Protein AF-0000000076583526 (afdb_homodimer)

InterPro domains:
  IPR004839 Aminotransferase, class I/classII, large domain [PF00155] (90-469)
  IPR015421 Pyridoxal phosphate-dependent transferase, major domain [G3DSA:3.40.640.10] (109-357)
  IPR015422 Pyridoxal phosphate-dependent transferase, small domain [G3DSA:3.90.1150.10] (19-481)
  IPR015424 Pyridoxal phosphate-dependent transferase [SSF53383] (17-476)
  IPR045088 Aminotransferase ALAT1/2-like [PTHR11751] (10-482)

Sequence (964 aa):
MSSGPINSKEGKVLHPDLLNENLKKTQYAVRGELFLKAEELRQAGREIIITNVGNPHQLGAKPLTFTRQVISLCAAPFLLDHPEAAKIFAPDAIARAKELHKAFNGGVGAYQDSRGNTHVRAEVAKFIEDRDGVGPADPNHIFLTDGASPAVRLCLNSILRNENDGILVPIPQYPLYSASIQLLGGTLVPYMLDEDKNWAMDMASLQAAVKQARADGKAVRGLVFINPGNPTGQCLSYDNLKELIKFAYDEKIVLMADEVYQENIYQDERPFVSARKVMKEMGEPYASGVELLSFHTVSKGTGGECGLRGGYVEMNNIHPKTVEELYKICSINLSPNGVGQVAMSCLVNPPKPGSPSFEQHKQEREAELASLRRRARMVTDGFNALEDVSCTFTEGAMYSFPQLKLPAKAIAAAKAAGKAPDVFYCLRLLEETGISTVPGSGFGQAEGTFHLRTTILPREEKMAEFVSKFRDFHEKFLKQYKMSSGPINSKEGKVLHPDLLNENLKKTQYAVRGELFLKAEELRQAGREIIITNVGNPHQLGAKPLTFTRQVISLCAAPFLLDHPEAAKIFAPDAIARAKELHKAFNGGVGAYQDSRGNTHVRAEVAKFIEDRDGVGPADPNHIFLTDGASPAVRLCLNSILRNENDGILVPIPQYPLYSASIQLLGGTLVPYMLDEDKNWAMDMASLQAAVKQARADGKAVRGLVFINPGNPTGQCLSYDNLKELIKFAYDEKIVLMADEVYQENIYQDERPFVSARKVMKEMGEPYASGVELLSFHTVSKGTGGECGLRGGYVEMNNIHPKTVEELYKICSINLSPNGVGQVAMSCLVNPPKPGSPSFEQHKQEREAELASLRRRARMVTDGFNALEDVSCTFTEGAMYSFPQLKLPAKAIAAAKAAGKAPDVFYCLRLLEETGISTVPGSGFGQAEGTFHLRTTILPREEKMAEFVSKFRDFHEKFLKQYK

Organism: Tetradesmus obliquus (NCBI:txid3088)

Structure (mmCIF, N/CA/C/O backbone):
data_AF-0000000076583526-model_v1
#
loop_
_entity.id
_entity.type
_entity.pdbx_description
1 polymer 'Aminotransferase class I/classII large domain-containing protein'
#
loop_
_atom_site.group_PDB
_atom_site.id
_atom_site.type_symbol
_atom_site.label_atom_id
_atom_site.label_alt_id
_atom_site.label_comp_id
_atom_site.label_asym_id
_atom_site.label_entity_id
_atom_site.label_seq_id
_atom_site.pdbx_PDB_ins_code
_atom_site.Cartn_x
_atom_site.Cartn_y
_atom_site.Cartn_z
_atom_site.occupancy
_atom_site.B_iso_or_equiv
_atom_site.auth_seq_id
_atom_site.auth_comp_id
_atom_site.auth_asym_id
_atom_site.auth_atom_id
_atom_site.pdbx_PDB_model_num
ATOM 1 N N . MET A 1 1 ? 44.656 -16.578 0.035 1 23 1 MET A N 1
ATOM 2 C CA . MET A 1 1 ? 43.625 -16.562 1.088 1 23 1 MET A CA 1
ATOM 3 C C . MET A 1 1 ? 42.25 -16.219 0.517 1 23 1 MET A C 1
ATOM 5 O O . MET A 1 1 ? 42.094 -15.203 -0.162 1 23 1 MET A O 1
ATOM 9 N N . SER A 1 2 ? 41.438 -17.203 0.122 1 27.06 2 SER A N 1
ATOM 10 C CA . SER A 1 2 ? 40.25 -17.234 -0.737 1 27.06 2 SER A CA 1
ATOM 11 C C . SER A 1 2 ? 39.219 -16.219 -0.28 1 27.06 2 SER A C 1
ATOM 13 O O . SER A 1 2 ? 38.938 -16.094 0.917 1 27.06 2 SER A O 1
ATOM 15 N N . SER A 1 3 ? 39.188 -14.977 -0.819 1 32.94 3 SER A N 1
ATOM 16 C CA . SER A 1 3 ? 38.219 -13.945 -0.518 1 32.94 3 SER A CA 1
ATOM 17 C C . SER A 1 3 ? 36.844 -14.555 -0.209 1 32.94 3 SER A C 1
ATOM 19 O O . SER A 1 3 ? 36.188 -15.125 -1.092 1 32.94 3 SER A O 1
ATOM 21 N N . GLY A 1 4 ? 36.625 -15.406 0.761 1 39.41 4 GLY A N 1
ATOM 22 C CA . GLY A 1 4 ? 35.375 -15.992 1.219 1 39.41 4 GLY A CA 1
ATOM 23 C C . GLY A 1 4 ? 34.156 -15.148 0.882 1 39.41 4 GLY A C 1
ATOM 24 O O . GLY A 1 4 ? 34.219 -13.914 0.89 1 39.41 4 GLY A O 1
ATOM 25 N N . PRO A 1 5 ? 33.188 -15.695 0.122 1 48.03 5 PRO A N 1
ATOM 26 C CA . PRO A 1 5 ? 32.188 -14.984 -0.68 1 48.03 5 PRO A CA 1
ATOM 27 C C . PRO A 1 5 ? 31.516 -13.836 0.082 1 48.03 5 PRO A C 1
ATOM 29 O O . PRO A 1 5 ? 31.141 -14 1.247 1 48.03 5 PRO A O 1
ATOM 32 N N . ILE A 1 6 ? 31.766 -12.508 -0.151 1 61.25 6 ILE A N 1
ATOM 33 C CA . ILE A 1 6 ? 31.406 -11.117 0.088 1 61.25 6 ILE A CA 1
ATOM 34 C C . ILE A 1 6 ? 29.891 -11.008 0.267 1 61.25 6 ILE A C 1
ATOM 36 O O . ILE A 1 6 ? 29.375 -9.922 0.538 1 61.25 6 ILE A O 1
ATOM 40 N N . ASN A 1 7 ? 29.219 -12.172 0.34 1 82.31 7 ASN A N 1
ATOM 41 C CA . ASN A 1 7 ? 27.766 -12.055 0.228 1 82.31 7 ASN A CA 1
ATOM 42 C C . ASN A 1 7 ? 27.094 -12.156 1.591 1 82.31 7 ASN A C 1
ATOM 44 O O . ASN A 1 7 ? 25.875 -12.039 1.691 1 82.31 7 ASN A O 1
ATOM 48 N N . SER A 1 8 ? 27.938 -12.508 2.666 1 92.38 8 SER A N 1
ATOM 49 C CA . SER A 1 8 ? 27.328 -12.688 3.98 1 92.38 8 SER A CA 1
ATOM 50 C C . SER A 1 8 ? 28.281 -12.258 5.094 1 92.38 8 SER A C 1
ATOM 52 O O . SER A 1 8 ? 29.484 -12.148 4.879 1 92.38 8 SER A O 1
ATOM 54 N N . LYS A 1 9 ? 27.781 -11.906 6.199 1 93.88 9 LYS A N 1
ATOM 55 C CA . LYS A 1 9 ? 28.469 -11.609 7.449 1 93.88 9 LYS A CA 1
ATOM 56 C C . LYS A 1 9 ? 27.844 -12.367 8.617 1 93.88 9 LYS A C 1
ATOM 58 O O . LYS A 1 9 ? 26.625 -12.352 8.789 1 93.88 9 LYS A O 1
ATOM 63 N N . GLU A 1 10 ? 28.656 -13.125 9.422 1 93.62 10 GLU A N 1
ATOM 64 C CA . GLU A 1 10 ? 28.203 -13.977 10.516 1 93.62 10 GLU A CA 1
ATOM 65 C C . GLU A 1 10 ? 27.219 -15.031 10.016 1 93.62 10 GLU A C 1
ATOM 67 O O . GLU A 1 10 ? 26.234 -15.336 10.688 1 93.62 10 GLU A O 1
ATOM 72 N N . GLY A 1 11 ? 27.422 -15.461 8.734 1 93 11 GLY A N 1
ATOM 73 C CA . GLY A 1 11 ? 26.625 -16.516 8.141 1 93 11 GLY A CA 1
ATOM 74 C C . GLY A 1 11 ? 25.297 -16.016 7.605 1 93 11 GLY A C 1
ATOM 75 O O . GLY A 1 11 ? 24.453 -16.797 7.152 1 93 11 GLY A O 1
ATOM 76 N N . LYS A 1 12 ? 25.094 -14.703 7.602 1 96.31 12 LYS A N 1
ATOM 77 C CA . LYS A 1 12 ? 23.797 -14.156 7.191 1 96.31 12 LYS A CA 1
ATOM 78 C C . LYS A 1 12 ? 23.953 -13.203 6.008 1 96.31 12 LYS A C 1
ATOM 80 O O . LYS A 1 12 ? 24.766 -12.281 6.051 1 96.31 12 LYS A O 1
ATOM 85 N N . VAL A 1 13 ? 23.172 -13.492 4.984 1 97.62 13 VAL A N 1
ATOM 86 C CA . VAL A 1 13 ? 23.109 -12.617 3.824 1 97.62 13 VAL A CA 1
ATOM 87 C C . VAL A 1 13 ? 22.422 -11.305 4.203 1 97.62 13 VAL A C 1
ATOM 89 O O . VAL A 1 13 ? 22.875 -10.227 3.82 1 97.62 13 VAL A O 1
ATOM 92 N N . LEU A 1 14 ? 21.375 -11.367 5.062 1 98.31 14 LEU A N 1
ATOM 93 C CA . LEU A 1 14 ? 20.625 -10.203 5.531 1 98.31 14 LEU A CA 1
ATOM 94 C C . LEU A 1 14 ? 21.172 -9.703 6.859 1 98.31 14 LEU A C 1
ATOM 96 O O . LEU A 1 14 ? 20.406 -9.328 7.754 1 98.31 14 LEU A O 1
ATOM 100 N N . HIS A 1 15 ? 22.453 -9.773 6.961 1 98 15 HIS A N 1
ATOM 101 C CA . HIS A 1 15 ? 23.078 -9.102 8.094 1 98 15 HIS A CA 1
ATOM 102 C C . HIS A 1 15 ? 22.844 -7.594 8.039 1 98 15 HIS A C 1
ATOM 104 O O . HIS A 1 15 ? 22.891 -6.992 6.961 1 98 15 HIS A O 1
ATOM 110 N N . PRO A 1 16 ? 22.562 -6.961 9.188 1 97.19 16 PRO A N 1
ATOM 111 C CA . PRO A 1 16 ? 22.25 -5.531 9.188 1 97.19 16 PRO A CA 1
ATOM 112 C C . PRO A 1 16 ? 23.312 -4.695 8.477 1 97.19 16 PRO A C 1
ATOM 114 O O . PRO A 1 16 ? 22.984 -3.672 7.867 1 97.19 16 PRO A O 1
ATOM 117 N N . ASP A 1 17 ? 24.578 -5.125 8.469 1 97.19 17 ASP A N 1
ATOM 118 C CA . ASP A 1 17 ? 25.672 -4.391 7.848 1 97.19 17 ASP A CA 1
ATOM 119 C C . ASP A 1 17 ? 25.641 -4.539 6.328 1 97.19 17 ASP A C 1
ATOM 121 O O . ASP A 1 17 ? 26.328 -3.805 5.613 1 97.19 17 ASP A O 1
ATOM 125 N N . LEU A 1 18 ? 24.844 -5.52 5.84 1 97.56 18 LEU A N 1
ATOM 126 C CA . LEU A 1 18 ? 24.875 -5.84 4.418 1 97.56 18 LEU A CA 1
ATOM 127 C C . LEU A 1 18 ? 23.562 -5.453 3.744 1 97.56 18 LEU A C 1
ATOM 129 O O . LEU A 1 18 ? 23.328 -5.812 2.59 1 97.56 18 LEU A O 1
ATOM 133 N N . LEU A 1 19 ? 22.688 -4.684 4.43 1 98.25 19 LEU A N 1
ATOM 134 C CA . LEU A 1 19 ? 21.422 -4.242 3.859 1 98.25 19 LEU A CA 1
ATOM 135 C C . LEU A 1 19 ? 21.641 -3.076 2.898 1 98.25 19 LEU A C 1
ATOM 137 O O . LEU A 1 19 ? 22.734 -2.516 2.83 1 98.25 19 LEU A O 1
ATOM 141 N N . ASN A 1 20 ? 20.578 -2.803 2.074 1 98.06 20 ASN A N 1
ATOM 142 C CA . ASN A 1 20 ? 20.531 -1.585 1.272 1 98.06 20 ASN A CA 1
ATOM 143 C C . ASN A 1 20 ? 20.953 -0.365 2.084 1 98.06 20 ASN A C 1
ATOM 145 O O . ASN A 1 20 ? 20.359 -0.06 3.115 1 98.06 20 ASN A O 1
ATOM 149 N N . GLU A 1 21 ? 21.984 0.351 1.636 1 97.56 21 GLU A N 1
ATOM 150 C CA . GLU A 1 21 ? 22.562 1.459 2.383 1 97.56 21 GLU A CA 1
ATOM 151 C C . GLU A 1 21 ? 21.547 2.568 2.619 1 97.56 21 GLU A C 1
ATOM 153 O O . GLU A 1 21 ? 21.562 3.225 3.662 1 97.56 21 GLU A O 1
ATOM 158 N N . ASN A 1 22 ? 20.75 2.852 1.597 1 97.88 22 ASN A N 1
ATOM 159 C CA . ASN A 1 22 ? 19.719 3.873 1.765 1 97.88 22 ASN A CA 1
ATOM 160 C C . ASN A 1 22 ? 18.734 3.496 2.863 1 97.88 22 ASN A C 1
ATOM 162 O O . ASN A 1 22 ? 18.281 4.355 3.627 1 97.88 22 ASN A O 1
ATOM 166 N N . LEU A 1 23 ? 18.391 2.215 2.924 1 97.56 23 LEU A N 1
ATOM 167 C CA . LEU A 1 23 ? 17.5 1.71 3.965 1 97.56 23 LEU A CA 1
ATOM 168 C C . LEU A 1 23 ? 18.125 1.89 5.344 1 97.56 23 LEU A C 1
ATOM 170 O O . LEU A 1 23 ? 17.453 2.338 6.277 1 97.56 23 LEU A O 1
ATOM 174 N N . LYS A 1 24 ? 19.375 1.611 5.48 1 96.25 24 LYS A N 1
ATOM 175 C CA . LYS A 1 24 ? 20.078 1.747 6.746 1 96.25 24 LYS A CA 1
ATOM 176 C C . LYS A 1 24 ? 20.125 3.203 7.199 1 96.25 24 LYS A C 1
ATOM 178 O O . LYS A 1 24 ? 19.953 3.496 8.383 1 96.25 24 LYS A O 1
ATOM 183 N N . LYS A 1 25 ? 20.266 4.094 6.262 1 96 25 LYS A N 1
ATOM 184 C CA . LYS A 1 25 ? 20.453 5.512 6.559 1 96 25 LYS A CA 1
ATOM 185 C C . LYS A 1 25 ? 19.109 6.191 6.852 1 96 25 LYS A C 1
ATOM 187 O O . LYS A 1 25 ? 19.078 7.281 7.434 1 96 25 LYS A O 1
ATOM 192 N N . THR A 1 26 ? 18.062 5.586 6.465 1 95.19 26 THR A N 1
ATOM 193 C CA . THR A 1 26 ? 16.734 6.176 6.621 1 95.19 26 THR A CA 1
ATOM 194 C C . THR A 1 26 ? 16.375 6.32 8.102 1 95.19 26 THR A C 1
ATOM 196 O O . THR A 1 26 ? 16.641 5.418 8.898 1 95.19 26 THR A O 1
ATOM 199 N N . GLN A 1 27 ? 15.828 7.477 8.422 1 88.38 27 GLN A N 1
ATOM 200 C CA . GLN A 1 27 ? 15.336 7.75 9.766 1 88.38 27 GLN A CA 1
ATOM 201 C C . GLN A 1 27 ? 13.867 8.172 9.734 1 88.38 27 GLN A C 1
ATOM 203 O O . GLN A 1 27 ? 13.406 8.773 8.766 1 88.38 27 GLN A O 1
ATOM 208 N N . TYR A 1 28 ? 13.227 7.781 10.852 1 85.5 28 TYR A N 1
ATOM 209 C CA . TYR A 1 28 ? 11.828 8.172 10.992 1 85.5 28 TYR A CA 1
ATOM 210 C C . TYR A 1 28 ? 11.492 8.484 12.445 1 85.5 28 TYR A C 1
ATOM 212 O O . TYR A 1 28 ? 11.094 7.598 13.203 1 85.5 28 TYR A O 1
ATOM 220 N N . ALA A 1 29 ? 11.398 9.633 12.773 1 76.56 29 ALA A N 1
ATOM 221 C CA . ALA A 1 29 ? 11.383 10.125 14.148 1 76.56 29 ALA A CA 1
ATOM 222 C C . ALA A 1 29 ? 10.039 9.844 14.82 1 76.56 29 ALA A C 1
ATOM 224 O O . ALA A 1 29 ? 9.969 9.711 16.047 1 76.56 29 ALA A O 1
ATOM 225 N N . VAL A 1 30 ? 9.023 9.719 14.102 1 75.19 30 VAL A N 1
ATOM 226 C CA . VAL A 1 30 ? 7.688 9.586 14.672 1 75.19 30 VAL A CA 1
ATOM 227 C C . VAL A 1 30 ? 7.559 8.242 15.383 1 75.19 30 VAL A C 1
ATOM 229 O O . VAL A 1 30 ? 6.789 8.109 16.344 1 75.19 30 VAL A O 1
ATOM 232 N N . ARG A 1 31 ? 8.297 7.297 14.984 1 71.88 31 ARG A N 1
ATOM 233 C CA . ARG A 1 31 ? 8.312 5.996 15.641 1 71.88 31 ARG A CA 1
ATOM 234 C C . ARG A 1 31 ? 9.734 5.598 16.031 1 71.88 31 ARG A C 1
ATOM 236 O O . ARG A 1 31 ? 10.164 4.469 15.773 1 71.88 31 ARG A O 1
ATOM 243 N N . GLY A 1 32 ? 10.398 6.477 16.703 1 76.19 32 GLY A N 1
ATOM 244 C CA . GLY A 1 32 ? 11.766 6.309 17.172 1 76.19 32 GLY A CA 1
ATOM 245 C C . GLY A 1 32 ? 11.852 5.898 18.641 1 76.19 32 GLY A C 1
ATOM 246 O O . GLY A 1 32 ? 11.016 5.129 19.109 1 76.19 32 GLY A O 1
ATOM 247 N N . GLU A 1 33 ? 12.883 6.34 19.203 1 81.38 33 GLU A N 1
ATOM 248 C CA . GLU A 1 33 ? 13.227 5.957 20.578 1 81.38 33 GLU A CA 1
ATOM 249 C C . GLU A 1 33 ? 12.094 6.281 21.547 1 81.38 33 GLU A C 1
ATOM 251 O O . GLU A 1 33 ? 11.789 5.492 22.438 1 81.38 33 GLU A O 1
ATOM 256 N N . LEU A 1 34 ? 11.461 7.453 21.359 1 87.44 34 LEU A N 1
ATOM 257 C CA . LEU A 1 34 ? 10.375 7.867 22.25 1 87.44 34 LEU A CA 1
ATOM 258 C C . LEU A 1 34 ? 9.164 6.949 22.094 1 87.44 34 LEU A C 1
ATOM 260 O O . LEU A 1 34 ? 8.516 6.609 23.094 1 87.44 34 LEU A O 1
ATOM 264 N N . PHE A 1 35 ? 8.859 6.637 20.859 1 80.69 35 PHE A N 1
ATOM 265 C CA . PHE A 1 35 ? 7.73 5.75 20.594 1 80.69 35 PHE A CA 1
ATOM 266 C C . PHE A 1 35 ? 7.953 4.383 21.219 1 80.69 35 PHE A C 1
ATOM 268 O O . PHE A 1 35 ? 7.055 3.838 21.875 1 80.69 35 PHE A O 1
ATOM 275 N N . LEU A 1 36 ? 9.102 3.867 21.141 1 82 36 LEU A N 1
ATOM 276 C CA . LEU A 1 36 ? 9.438 2.559 21.688 1 82 36 LEU A CA 1
ATOM 277 C C . LEU A 1 36 ? 9.375 2.578 23.203 1 82 36 LEU A C 1
ATOM 279 O O . LEU A 1 36 ? 8.891 1.629 23.828 1 82 36 LEU A O 1
ATOM 283 N N . LYS A 1 37 ? 9.867 3.656 23.75 1 88.62 37 LYS A N 1
ATOM 284 C CA . LYS A 1 37 ? 9.797 3.805 25.203 1 88.62 37 LYS A CA 1
ATOM 285 C C . LYS A 1 37 ? 8.352 3.877 25.672 1 88.62 37 LYS A C 1
ATOM 287 O O . LYS A 1 37 ? 8 3.285 26.703 1 88.62 37 LYS A O 1
ATOM 292 N N . ALA A 1 38 ? 7.57 4.625 24.953 1 89.56 38 ALA A N 1
ATOM 293 C CA . ALA A 1 38 ? 6.152 4.719 25.297 1 89.56 38 ALA A CA 1
ATOM 294 C C . ALA A 1 38 ? 5.488 3.344 25.25 1 89.56 38 ALA A C 1
ATOM 296 O O . ALA A 1 38 ? 4.691 3.01 26.141 1 89.56 38 ALA A O 1
ATOM 297 N N . GLU A 1 39 ? 5.812 2.584 24.234 1 81.75 39 GLU A N 1
ATOM 298 C CA . GLU A 1 39 ? 5.262 1.236 24.094 1 81.75 39 GLU A CA 1
ATOM 299 C C . GLU A 1 39 ? 5.703 0.349 25.266 1 81.75 39 GLU A C 1
ATOM 301 O O . GLU A 1 39 ? 4.918 -0.449 25.766 1 81.75 39 GLU A O 1
ATOM 306 N N . GLU A 1 40 ? 6.949 0.474 25.656 1 85.31 40 GLU A N 1
ATOM 307 C CA . GLU A 1 40 ? 7.48 -0.258 26.797 1 85.31 40 GLU A CA 1
ATOM 308 C C . GLU A 1 40 ? 6.711 0.083 28.062 1 85.31 40 GLU A C 1
ATOM 310 O O . GLU A 1 40 ? 6.332 -0.81 28.828 1 85.31 40 GLU A O 1
ATOM 315 N N . LEU A 1 41 ? 6.5 1.334 28.281 1 91.38 41 LEU A N 1
ATOM 316 C CA . LEU A 1 41 ? 5.789 1.797 29.469 1 91.38 41 LEU A CA 1
ATOM 317 C C . LEU A 1 41 ? 4.34 1.331 29.438 1 91.38 41 LEU A C 1
ATOM 319 O O . LEU A 1 41 ? 3.797 0.927 30.469 1 91.38 41 LEU A O 1
ATOM 323 N N . ARG A 1 42 ? 3.787 1.403 28.25 1 87.44 42 ARG A N 1
ATOM 324 C CA . ARG A 1 42 ? 2.412 0.938 28.094 1 87.44 42 ARG A CA 1
ATOM 325 C C . ARG A 1 42 ? 2.299 -0.548 28.422 1 87.44 42 ARG A C 1
ATOM 327 O O . ARG A 1 42 ? 1.366 -0.968 29.109 1 87.44 42 ARG A O 1
ATOM 334 N N . GLN A 1 43 ? 3.178 -1.356 28 1 83.25 43 GLN A N 1
ATOM 335 C CA . GLN A 1 43 ? 3.201 -2.795 28.25 1 83.25 43 GLN A CA 1
ATOM 336 C C . GLN A 1 43 ? 3.389 -3.094 29.734 1 83.25 43 GLN A C 1
ATOM 338 O O . GLN A 1 43 ? 2.91 -4.113 30.234 1 83.25 43 GLN A O 1
ATOM 343 N N . ALA A 1 44 ? 4.039 -2.189 30.375 1 89.69 44 ALA A N 1
ATOM 344 C CA . ALA A 1 44 ? 4.266 -2.332 31.797 1 89.69 44 ALA A CA 1
ATOM 345 C C . ALA A 1 44 ? 3.049 -1.874 32.594 1 89.69 44 ALA A C 1
ATOM 347 O O . ALA A 1 44 ? 3.064 -1.886 33.844 1 89.69 44 ALA A O 1
ATOM 348 N N . GLY A 1 45 ? 2.062 -1.421 31.891 1 89.19 45 GLY A N 1
ATOM 349 C CA . GLY A 1 45 ? 0.798 -1.115 32.531 1 89.19 45 GLY A CA 1
ATOM 350 C C . GLY A 1 45 ? 0.617 0.363 32.844 1 89.19 45 GLY A C 1
ATOM 351 O O . GLY A 1 45 ? -0.356 0.761 33.469 1 89.19 45 GLY A O 1
ATOM 352 N N . ARG A 1 46 ? 1.522 1.219 32.344 1 91.88 46 ARG A N 1
ATOM 353 C CA . ARG A 1 46 ? 1.41 2.658 32.562 1 91.88 46 ARG A CA 1
ATOM 354 C C . ARG A 1 46 ? 0.457 3.291 31.562 1 91.88 46 ARG A C 1
ATOM 356 O O . ARG A 1 46 ? 0.442 2.91 30.391 1 91.88 46 ARG A O 1
ATOM 363 N N . GLU A 1 47 ? -0.261 4.242 32.062 1 89.62 47 GLU A N 1
ATOM 364 C CA . GLU A 1 47 ? -1.116 5 31.156 1 89.62 47 GLU A CA 1
ATOM 365 C C . GLU A 1 47 ? -0.301 5.984 30.312 1 89.62 47 GLU A C 1
ATOM 367 O O . GLU A 1 47 ? 0.522 6.73 30.859 1 89.62 47 GLU A O 1
ATOM 372 N N . ILE A 1 48 ? -0.494 5.879 29.094 1 91.06 48 ILE A N 1
ATOM 373 C CA . ILE A 1 48 ? 0.228 6.77 28.188 1 91.06 48 ILE A CA 1
ATOM 374 C C . ILE A 1 48 ? -0.759 7.688 27.469 1 91.06 48 ILE A C 1
ATOM 376 O O . ILE A 1 48 ? -1.78 7.227 26.953 1 91.06 48 ILE A O 1
ATOM 380 N N . ILE A 1 49 ? -0.556 8.977 27.516 1 90.06 49 ILE A N 1
ATOM 381 C CA . ILE A 1 49 ? -1.253 9.938 26.672 1 90.06 49 ILE A CA 1
ATOM 382 C C . ILE A 1 49 ? -0.499 10.094 25.344 1 90.06 49 ILE A C 1
ATOM 384 O O . ILE A 1 49 ? 0.5 10.812 25.281 1 90.06 49 ILE A O 1
ATOM 388 N N . ILE A 1 50 ? -1.065 9.477 24.359 1 86.75 50 ILE A N 1
ATOM 389 C CA . ILE A 1 50 ? -0.388 9.391 23.078 1 86.75 50 ILE A CA 1
ATOM 390 C C . ILE A 1 50 ? -0.681 10.641 22.25 1 86.75 50 ILE A C 1
ATOM 392 O O . ILE A 1 50 ? -1.807 10.836 21.797 1 86.75 50 ILE A O 1
ATOM 396 N N . THR A 1 51 ? 0.311 11.43 22.016 1 90.69 51 THR A N 1
ATOM 397 C CA . THR A 1 51 ? 0.15 12.633 21.203 1 90.69 51 THR A CA 1
ATOM 398 C C . THR A 1 51 ? 1.204 12.688 20.094 1 90.69 51 THR A C 1
ATOM 400 O O . THR A 1 51 ? 1.438 13.742 19.5 1 90.69 51 THR A O 1
ATOM 403 N N . ASN A 1 52 ? 1.839 11.555 19.875 1 88.81 52 ASN A N 1
ATOM 404 C CA . ASN A 1 52 ? 2.957 11.555 18.938 1 88.81 52 ASN A CA 1
ATOM 405 C C . ASN A 1 52 ? 2.498 11.242 17.516 1 88.81 52 ASN A C 1
ATOM 407 O O . ASN A 1 52 ? 3.232 11.477 16.547 1 88.81 52 ASN A O 1
ATOM 411 N N . VAL A 1 53 ? 1.32 10.656 17.328 1 86.62 53 VAL A N 1
ATOM 412 C CA . VAL A 1 53 ? 0.853 10.266 16 1 86.62 53 VAL A CA 1
ATOM 413 C C . VAL A 1 53 ? -0.564 10.781 15.781 1 86.62 53 VAL A C 1
ATOM 415 O O . VAL A 1 53 ? -1.374 10.82 16.703 1 86.62 53 VAL A O 1
ATOM 418 N N . GLY A 1 54 ? -0.82 11.219 14.586 1 92 54 GLY A N 1
ATOM 419 C CA . GLY A 1 54 ? -2.162 11.633 14.211 1 92 54 GLY A CA 1
ATOM 420 C C . GLY A 1 54 ? -3.107 10.469 13.992 1 92 54 GLY A C 1
ATOM 421 O O . GLY A 1 54 ? -3.393 10.094 12.852 1 92 54 GLY A O 1
ATOM 422 N N . ASN A 1 55 ? -3.654 9.922 15.047 1 94.12 55 ASN A N 1
ATOM 423 C CA . ASN A 1 55 ? -4.555 8.773 15.023 1 94.12 55 ASN A CA 1
ATOM 424 C C . ASN A 1 55 ? -5.879 9.086 15.719 1 94.12 55 ASN A C 1
ATOM 426 O O . ASN A 1 55 ? -6.156 8.578 16.797 1 94.12 55 ASN A O 1
ATOM 430 N N . PRO A 1 56 ? -6.766 9.805 15.062 1 96.12 56 PRO A N 1
ATOM 431 C CA . PRO A 1 56 ? -7.969 10.359 15.688 1 96.12 56 PRO A CA 1
ATOM 432 C C . PRO A 1 56 ? -8.859 9.289 16.312 1 96.12 56 PRO A C 1
ATOM 434 O O . PRO A 1 56 ? -9.312 9.445 17.453 1 96.12 56 PRO A O 1
ATOM 437 N N . HIS A 1 57 ? -9.047 8.203 15.602 1 96.38 57 HIS A N 1
ATOM 438 C CA . HIS A 1 57 ? -9.977 7.191 16.094 1 96.38 57 HIS A CA 1
ATOM 439 C C . HIS A 1 57 ? -9.43 6.488 17.328 1 96.38 57 HIS A C 1
ATOM 441 O O . HIS A 1 57 ? -10.188 6.125 18.234 1 96.38 57 HIS A O 1
ATOM 447 N N . GLN A 1 58 ? -8.18 6.293 17.391 1 93.38 58 GLN A N 1
ATOM 448 C CA . GLN A 1 58 ? -7.562 5.695 18.562 1 93.38 58 GLN A CA 1
ATOM 449 C C . GLN A 1 58 ? -7.773 6.57 19.797 1 93.38 58 GLN A C 1
ATOM 451 O O . GLN A 1 58 ? -7.863 6.066 20.922 1 93.38 58 GLN A O 1
ATOM 456 N N . LEU A 1 59 ? -7.91 7.883 19.562 1 93.25 59 LEU A N 1
ATOM 457 C CA . LEU A 1 59 ? -8.023 8.828 20.672 1 93.25 59 LEU A CA 1
ATOM 458 C C . LEU A 1 59 ? -9.477 9.234 20.906 1 93.25 59 LEU A C 1
ATOM 460 O O . LEU A 1 59 ? -9.75 10.25 21.547 1 93.25 59 LEU A O 1
ATOM 464 N N . GLY A 1 60 ? -10.344 8.523 20.312 1 93.12 60 GLY A N 1
ATOM 465 C CA . GLY A 1 60 ? -11.734 8.641 20.719 1 93.12 60 GLY A CA 1
ATOM 466 C C . GLY A 1 60 ? -12.602 9.336 19.703 1 93.12 60 GLY A C 1
ATOM 467 O O . GLY A 1 60 ? -13.82 9.414 19.859 1 93.12 60 GLY A O 1
ATOM 468 N N . ALA A 1 61 ? -12.008 9.922 18.625 1 95.25 61 ALA A N 1
ATOM 469 C CA . ALA A 1 61 ? -12.852 10.477 17.578 1 95.25 61 ALA A CA 1
ATOM 470 C C . ALA A 1 61 ? -13.758 9.406 16.984 1 95.25 61 ALA A C 1
ATOM 472 O O . ALA A 1 61 ? -13.336 8.266 16.766 1 95.25 61 ALA A O 1
ATOM 473 N N . LYS A 1 62 ? -15.023 9.742 16.766 1 95.12 62 LYS A N 1
ATOM 474 C CA . LYS A 1 62 ? -15.977 8.789 16.203 1 95.12 62 LYS A CA 1
ATOM 475 C C . LYS A 1 62 ? -16.016 8.883 14.68 1 95.12 62 LYS A C 1
ATOM 477 O O . LYS A 1 62 ? -15.969 9.977 14.117 1 95.12 62 LYS A O 1
ATOM 482 N N . PRO A 1 63 ? -16.062 7.73 14.031 1 96.81 63 PRO A N 1
ATOM 483 C CA . PRO A 1 63 ? -16.219 7.781 12.578 1 96.81 63 PRO A CA 1
ATOM 484 C C . PRO A 1 63 ? -17.578 8.352 12.156 1 96.81 63 PRO A C 1
ATOM 486 O O . PRO A 1 63 ? -18.547 8.289 12.914 1 96.81 63 PRO A O 1
ATOM 489 N N . LEU A 1 64 ? -17.625 8.898 10.945 1 98.12 64 LEU A N 1
ATOM 490 C CA . LEU A 1 64 ? -18.875 9.398 10.391 1 98.12 64 LEU A CA 1
ATOM 491 C C . LEU A 1 64 ? -19.828 8.242 10.078 1 98.12 64 LEU A C 1
ATOM 493 O O . LEU A 1 64 ? -19.438 7.27 9.43 1 98.12 64 LEU A O 1
ATOM 497 N N . THR A 1 65 ? -21.031 8.367 10.5 1 98.12 65 THR A N 1
ATOM 498 C CA . THR A 1 65 ? -22.016 7.297 10.43 1 98.12 65 THR A CA 1
ATOM 499 C C . THR A 1 65 ? -22.266 6.883 8.984 1 98.12 65 THR A C 1
ATOM 501 O O . THR A 1 65 ? -22.219 5.695 8.656 1 98.12 65 THR A O 1
ATOM 504 N N . PHE A 1 66 ? -22.547 7.859 8.102 1 98.56 66 PHE A N 1
ATOM 505 C CA . PHE A 1 66 ? -22.859 7.586 6.707 1 98.56 66 PHE A CA 1
ATOM 506 C C . PHE A 1 66 ? -21.734 6.793 6.043 1 98.56 66 PHE A C 1
ATOM 508 O O . PHE A 1 66 ? -22 5.793 5.367 1 98.56 66 PHE A O 1
ATOM 515 N N . THR A 1 67 ? -20.484 7.207 6.242 1 98.75 67 THR A N 1
ATOM 516 C CA . THR A 1 67 ? -19.312 6.566 5.641 1 98.75 67 THR A CA 1
ATOM 517 C C . THR A 1 67 ? -19.219 5.109 6.07 1 98.75 67 THR A C 1
ATOM 519 O O . THR A 1 67 ? -19.016 4.223 5.238 1 98.75 67 THR A O 1
ATOM 522 N N . ARG A 1 68 ? -19.391 4.867 7.359 1 98.56 68 ARG A N 1
ATOM 523 C CA . ARG A 1 68 ? -19.25 3.514 7.883 1 98.56 68 ARG A CA 1
ATOM 524 C C . ARG A 1 68 ? -20.422 2.635 7.453 1 98.56 68 ARG A C 1
ATOM 526 O O . ARG A 1 68 ? -20.266 1.433 7.234 1 98.56 68 ARG A O 1
ATOM 533 N N . GLN A 1 69 ? -21.625 3.225 7.312 1 98.5 69 GLN A N 1
ATOM 534 C CA . GLN A 1 69 ? -22.734 2.473 6.742 1 98.5 69 GLN A CA 1
ATOM 535 C C . GLN A 1 69 ? -22.422 2.012 5.324 1 98.5 69 GLN A C 1
ATOM 537 O O . GLN A 1 69 ? -22.609 0.842 4.988 1 98.5 69 GLN A O 1
ATOM 542 N N . VAL A 1 70 ? -21.953 2.898 4.5 1 98.81 70 VAL A N 1
ATOM 543 C CA . VAL A 1 70 ? -21.672 2.59 3.102 1 98.81 70 VAL A CA 1
ATOM 544 C C . VAL A 1 70 ? -20.578 1.525 3.016 1 98.81 70 VAL A C 1
ATOM 546 O O . VAL A 1 70 ? -20.703 0.562 2.256 1 98.81 70 VAL A O 1
ATOM 549 N N . ILE A 1 71 ? -19.516 1.64 3.797 1 98.81 71 ILE A N 1
ATOM 550 C CA . ILE A 1 71 ? -18.422 0.679 3.777 1 98.81 71 ILE A CA 1
ATOM 551 C C . ILE A 1 71 ? -18.938 -0.695 4.207 1 98.81 71 ILE A C 1
ATOM 553 O O . ILE A 1 71 ? -18.609 -1.709 3.586 1 98.81 71 ILE A O 1
ATOM 557 N N . SER A 1 72 ? -19.688 -0.688 5.281 1 98.56 72 SER A N 1
ATOM 558 C CA . SER A 1 72 ? -20.234 -1.943 5.785 1 98.56 72 SER A CA 1
ATOM 559 C C . SER A 1 72 ? -21.078 -2.645 4.727 1 98.56 72 SER A C 1
ATOM 561 O O . SER A 1 72 ? -20.953 -3.854 4.52 1 98.56 72 SER A O 1
ATOM 563 N N . LEU A 1 73 ? -21.906 -1.875 4.051 1 98.56 73 LEU A N 1
ATOM 564 C CA . LEU A 1 73 ? -22.797 -2.412 3.02 1 98.56 73 LEU A CA 1
ATOM 565 C C . LEU A 1 73 ? -21.984 -2.904 1.821 1 98.56 73 LEU A C 1
ATOM 567 O O . LEU A 1 73 ? -22.297 -3.949 1.245 1 98.56 73 LEU A O 1
ATOM 571 N N . CYS A 1 74 ? -20.938 -2.217 1.445 1 98.62 74 CYS A N 1
ATOM 572 C CA . CYS A 1 74 ? -20.094 -2.633 0.339 1 98.62 74 CYS A CA 1
ATOM 573 C C . CYS A 1 74 ? -19.297 -3.881 0.702 1 98.62 74 CYS A C 1
ATOM 575 O O . CYS A 1 74 ? -19.016 -4.715 -0.159 1 98.62 74 CYS A O 1
ATOM 577 N N . ALA A 1 75 ? -18.938 -4.012 2 1 97.62 75 ALA A N 1
ATOM 578 C CA . ALA A 1 75 ? -18.156 -5.16 2.473 1 97.62 75 ALA A CA 1
ATOM 579 C C . ALA A 1 75 ? -18.984 -6.441 2.398 1 97.62 75 ALA A C 1
ATOM 581 O O . ALA A 1 75 ? -18.438 -7.527 2.178 1 97.62 75 ALA A O 1
ATOM 582 N N . ALA A 1 76 ? -20.266 -6.359 2.611 1 96.31 76 ALA A N 1
ATOM 583 C CA . ALA A 1 76 ? -21.156 -7.52 2.609 1 96.31 76 ALA A CA 1
ATOM 584 C C . ALA A 1 76 ? -22.328 -7.312 1.655 1 96.31 76 ALA A C 1
ATOM 586 O O . ALA A 1 76 ? -23.422 -6.969 2.082 1 96.31 76 ALA A O 1
ATOM 587 N N . PRO A 1 77 ? -22.078 -7.668 0.423 1 91.75 77 PRO A N 1
ATOM 588 C CA . PRO A 1 77 ? -23.078 -7.328 -0.588 1 91.75 77 PRO A CA 1
ATOM 589 C C . PRO A 1 77 ? -24.422 -8.039 -0.36 1 91.75 77 PRO A C 1
ATOM 591 O O . PRO A 1 77 ? -25.453 -7.602 -0.871 1 91.75 77 PRO A O 1
ATOM 594 N N . PHE A 1 78 ? -24.438 -9.109 0.404 1 92.62 78 PHE A N 1
ATOM 595 C CA . PHE A 1 78 ? -25.703 -9.789 0.687 1 92.62 78 PHE A CA 1
ATOM 596 C C . PHE A 1 78 ? -26.609 -8.898 1.518 1 92.62 78 PHE A C 1
ATOM 598 O O . PHE A 1 78 ? -27.812 -9.164 1.632 1 92.62 78 PHE A O 1
ATOM 605 N N . LEU A 1 79 ? -26.094 -7.793 2.096 1 95.06 79 LEU A N 1
ATOM 606 C CA . LEU A 1 79 ? -26.891 -6.855 2.881 1 95.06 79 LEU A CA 1
ATOM 607 C C . LEU A 1 79 ? -27.703 -5.938 1.974 1 95.06 79 LEU A C 1
ATOM 609 O O . LEU A 1 79 ? -28.719 -5.375 2.4 1 95.06 79 LEU A O 1
ATOM 613 N N . LEU A 1 80 ? -27.234 -5.73 0.753 1 96.06 80 LEU A N 1
ATOM 614 C CA . LEU A 1 80 ? -27.781 -4.703 -0.131 1 96.06 80 LEU A CA 1
ATOM 615 C C . LEU A 1 80 ? -29.266 -4.957 -0.415 1 96.06 80 LEU A C 1
ATOM 617 O O . LEU A 1 80 ? -30.031 -4.012 -0.583 1 96.06 80 LEU A O 1
ATOM 621 N N . ASP A 1 81 ? -29.594 -6.266 -0.453 1 94.31 81 ASP A N 1
ATOM 622 C CA . ASP A 1 81 ? -30.984 -6.613 -0.744 1 94.31 81 ASP A CA 1
ATOM 623 C C . ASP A 1 81 ? -31.625 -7.336 0.436 1 94.31 81 ASP A C 1
ATOM 625 O O . ASP A 1 81 ? -32.688 -7.934 0.295 1 94.31 81 ASP A O 1
ATOM 629 N N . HIS A 1 82 ? -30.953 -7.414 1.513 1 94.44 82 HIS A N 1
ATOM 630 C CA . HIS A 1 82 ? -31.5 -8.086 2.688 1 94.44 82 HIS A CA 1
ATOM 631 C C . HIS A 1 82 ? -32.719 -7.348 3.229 1 94.44 82 HIS A C 1
ATOM 633 O O . HIS A 1 82 ? -32.688 -6.129 3.406 1 94.44 82 HIS A O 1
ATOM 639 N N . PRO A 1 83 ? -33.75 -7.984 3.566 1 94.25 83 PRO A N 1
ATOM 640 C CA . PRO A 1 83 ? -35 -7.336 3.99 1 94.25 83 PRO A CA 1
ATOM 641 C C . PRO A 1 83 ? -34.844 -6.562 5.301 1 94.25 83 PRO A C 1
ATOM 643 O O . PRO A 1 83 ? -35.562 -5.594 5.535 1 94.25 83 PRO A O 1
ATOM 646 N N . GLU A 1 84 ? -33.906 -6.973 6.141 1 94 84 GLU A N 1
ATOM 647 C CA . GLU A 1 84 ? -33.719 -6.336 7.441 1 94 84 GLU A CA 1
ATOM 648 C C . GLU A 1 84 ? -32.75 -5.16 7.344 1 94 84 GLU A C 1
ATOM 650 O O . GLU A 1 84 ? -32.562 -4.422 8.32 1 94 84 GLU A O 1
ATOM 655 N N . ALA A 1 85 ? -32.125 -4.934 6.191 1 94.12 85 ALA A N 1
ATOM 656 C CA . ALA A 1 85 ? -31.094 -3.92 6.059 1 94.12 85 ALA A CA 1
ATOM 657 C C . ALA A 1 85 ? -31.656 -2.521 6.309 1 94.12 85 ALA A C 1
ATOM 659 O O . ALA A 1 85 ? -30.984 -1.675 6.902 1 94.12 85 ALA A O 1
ATOM 660 N N . ALA A 1 86 ? -32.875 -2.299 5.91 1 94.31 86 ALA A N 1
ATOM 661 C CA . ALA A 1 86 ? -33.5 -0.975 5.992 1 94.31 86 ALA A CA 1
ATOM 662 C C . ALA A 1 86 ? -33.75 -0.585 7.441 1 94.31 86 ALA A C 1
ATOM 664 O O . ALA A 1 86 ? -34 0.586 7.742 1 94.31 86 ALA A O 1
ATOM 665 N N . LYS A 1 87 ? -33.75 -1.53 8.359 1 94.12 87 LYS A N 1
ATOM 666 C CA . LYS A 1 87 ? -33.969 -1.255 9.781 1 94.12 87 LYS A CA 1
ATOM 667 C C . LYS A 1 87 ? -32.656 -0.761 10.422 1 94.12 87 LYS A C 1
ATOM 669 O O . LYS A 1 87 ? -32.688 -0.202 11.523 1 94.12 87 LYS A O 1
ATOM 674 N N . ILE A 1 88 ? -31.594 -0.965 9.773 1 95.19 88 ILE A N 1
ATOM 675 C CA . ILE A 1 88 ? -30.297 -0.695 10.375 1 95.19 88 ILE A CA 1
ATOM 676 C C . ILE A 1 88 ? -29.594 0.438 9.625 1 95.19 88 ILE A C 1
ATOM 678 O O . ILE A 1 88 ? -28.938 1.287 10.234 1 95.19 88 ILE A O 1
ATOM 682 N N . PHE A 1 89 ? -29.766 0.524 8.289 1 97 89 PHE A N 1
ATOM 683 C CA . PHE A 1 89 ? -29 1.436 7.438 1 97 89 PHE A CA 1
ATOM 684 C C . PHE A 1 89 ? -29.922 2.492 6.828 1 97 89 PHE A C 1
ATOM 686 O O . PHE A 1 89 ? -31.078 2.211 6.508 1 97 89 PHE A O 1
ATOM 693 N N . ALA A 1 90 ? -29.359 3.725 6.66 1 97.75 90 ALA A N 1
ATOM 694 C CA . ALA A 1 90 ? -30.094 4.793 5.984 1 97.75 90 ALA A CA 1
ATOM 695 C C . ALA A 1 90 ? -30.328 4.449 4.516 1 97.75 90 ALA A C 1
ATOM 697 O O . ALA A 1 90 ? -29.469 3.869 3.859 1 97.75 90 ALA A O 1
ATOM 698 N N . PRO A 1 91 ? -31.516 4.797 3.941 1 97.69 91 PRO A N 1
ATOM 699 C CA . PRO A 1 91 ? -31.844 4.445 2.559 1 97.69 91 PRO A CA 1
ATOM 700 C C . PRO A 1 91 ? -30.828 4.988 1.557 1 97.69 91 PRO A C 1
ATOM 702 O O . PRO A 1 91 ? -30.547 4.344 0.545 1 97.69 91 PRO A O 1
ATOM 705 N N . ASP A 1 92 ? -30.344 6.195 1.792 1 98.56 92 ASP A N 1
ATOM 706 C CA . ASP A 1 92 ? -29.391 6.758 0.853 1 98.56 92 ASP A CA 1
ATOM 707 C C . ASP A 1 92 ? -28.031 6.07 0.976 1 98.56 92 ASP A C 1
ATOM 709 O O . ASP A 1 92 ? -27.25 6.035 0.018 1 98.56 92 ASP A O 1
ATOM 713 N N . ALA A 1 93 ? -27.656 5.551 2.164 1 98.44 93 ALA A N 1
ATOM 714 C CA . ALA A 1 93 ? -26.453 4.73 2.297 1 98.44 93 ALA A CA 1
ATOM 715 C C . ALA A 1 93 ? -26.578 3.438 1.492 1 98.44 93 ALA A C 1
ATOM 717 O O . ALA A 1 93 ? -25.625 3.006 0.846 1 98.44 93 ALA A O 1
ATOM 718 N N . ILE A 1 94 ? -27.734 2.781 1.564 1 98.38 94 ILE A N 1
ATOM 719 C CA . ILE A 1 94 ? -28 1.574 0.789 1 98.38 94 ILE A CA 1
ATOM 720 C C . ILE A 1 94 ? -27.891 1.884 -0.702 1 98.38 94 ILE A C 1
ATOM 722 O O . ILE A 1 94 ? -27.266 1.135 -1.452 1 98.38 94 ILE A O 1
ATOM 726 N N . ALA A 1 95 ? -28.531 2.973 -1.128 1 98.25 95 ALA A N 1
ATOM 727 C CA . ALA A 1 95 ? -28.484 3.371 -2.533 1 98.25 95 ALA A CA 1
ATOM 728 C C . ALA A 1 95 ? -27.047 3.609 -2.988 1 98.25 95 ALA A C 1
ATOM 730 O O . ALA A 1 95 ? -26.656 3.188 -4.082 1 98.25 95 ALA A O 1
ATOM 731 N N . ARG A 1 96 ? -26.281 4.324 -2.162 1 98.56 96 ARG A N 1
ATOM 732 C CA . ARG A 1 96 ? -24.875 4.59 -2.467 1 98.56 96 ARG A CA 1
ATOM 733 C C . ARG A 1 96 ? -24.094 3.287 -2.586 1 98.56 96 ARG A C 1
ATOM 735 O O . ARG A 1 96 ? -23.266 3.135 -3.492 1 98.56 96 ARG A O 1
ATOM 742 N N . ALA A 1 97 ? -24.281 2.408 -1.638 1 98.62 97 ALA A N 1
ATOM 743 C CA . ALA A 1 97 ? -23.578 1.129 -1.646 1 98.62 97 ALA A CA 1
ATOM 744 C C . ALA A 1 97 ? -23.922 0.324 -2.896 1 98.62 97 ALA A C 1
ATOM 746 O O . ALA A 1 97 ? -23.047 -0.34 -3.469 1 98.62 97 ALA A O 1
ATOM 747 N N . LYS A 1 98 ? -25.203 0.316 -3.312 1 98.19 98 LYS A N 1
ATOM 748 C CA . LYS A 1 98 ? -25.594 -0.367 -4.539 1 98.19 98 LYS A CA 1
ATOM 749 C C . LYS A 1 98 ? -24.906 0.227 -5.758 1 98.19 98 LYS A C 1
ATOM 751 O O . LYS A 1 98 ? -24.453 -0.507 -6.641 1 98.19 98 LYS A O 1
ATOM 756 N N . GLU A 1 99 ? -24.844 1.52 -5.793 1 98.25 99 GLU A N 1
ATOM 757 C CA . GLU A 1 99 ? -24.141 2.215 -6.871 1 98.25 99 GLU A CA 1
ATOM 758 C C . GLU A 1 99 ? -22.672 1.812 -6.918 1 98.25 99 GLU A C 1
ATOM 760 O O . GLU A 1 99 ? -22.141 1.493 -7.984 1 98.25 99 GLU A O 1
ATOM 765 N N . LEU A 1 100 ? -22.031 1.812 -5.793 1 98.56 100 LEU A N 1
ATOM 766 C CA . LEU A 1 100 ? -20.609 1.475 -5.711 1 98.56 100 LEU A CA 1
ATOM 767 C C . LEU A 1 100 ? -20.391 -0.002 -6.02 1 98.56 100 LEU A C 1
ATOM 769 O O . LEU A 1 100 ? -19.391 -0.365 -6.648 1 98.56 100 LEU A O 1
ATOM 773 N N . HIS A 1 101 ? -21.266 -0.834 -5.508 1 97.44 101 HIS A N 1
ATOM 774 C CA . HIS A 1 101 ? -21.141 -2.258 -5.797 1 97.44 101 HIS A CA 1
ATOM 775 C C . HIS A 1 101 ? -21.172 -2.518 -7.301 1 97.44 101 HIS A C 1
ATOM 777 O O . HIS A 1 101 ? -20.422 -3.361 -7.801 1 97.44 101 HIS A O 1
ATOM 783 N N . LYS A 1 102 ? -22.031 -1.83 -8.008 1 96.06 102 LYS A N 1
ATOM 784 C CA . LYS A 1 102 ? -22.094 -1.935 -9.461 1 96.06 102 LYS A CA 1
ATOM 785 C C . LYS A 1 102 ? -20.797 -1.408 -10.102 1 96.06 102 LYS A C 1
ATOM 787 O O . LYS A 1 102 ? -20.281 -2.002 -11.047 1 96.06 102 LYS A O 1
ATOM 792 N N . ALA A 1 103 ? -20.297 -0.338 -9.562 1 97.12 103 ALA A N 1
ATOM 793 C CA . ALA A 1 103 ? -19.094 0.3 -10.102 1 97.12 103 ALA A CA 1
ATOM 794 C C . ALA A 1 103 ? -17.859 -0.554 -9.844 1 97.12 103 ALA A C 1
ATOM 796 O O . ALA A 1 103 ? -16.922 -0.563 -10.648 1 97.12 103 ALA A O 1
ATOM 797 N N . PHE A 1 104 ? -17.828 -1.191 -8.695 1 96.88 104 PHE A N 1
ATOM 798 C CA . PHE A 1 104 ? -16.75 -2.1 -8.352 1 96.88 104 PHE A CA 1
ATOM 799 C C . PHE A 1 104 ? -17 -3.492 -8.914 1 96.88 104 PHE A C 1
ATOM 801 O O . PHE A 1 104 ? -17.281 -4.43 -8.164 1 96.88 104 PHE A O 1
ATOM 808 N N . ASN A 1 105 ? -16.969 -3.738 -10.156 1 90.44 105 ASN A N 1
ATOM 809 C CA . ASN A 1 105 ? -17.219 -5.031 -10.789 1 90.44 105 ASN A CA 1
ATOM 810 C C . ASN A 1 105 ? -16.531 -6.164 -10.039 1 90.44 105 ASN A C 1
ATOM 812 O O . ASN A 1 105 ? -15.32 -6.352 -10.156 1 90.44 105 ASN A O 1
ATOM 816 N N . GLY A 1 106 ? -17.312 -6.969 -9.289 1 94.06 106 GLY A N 1
ATOM 817 C CA . GLY A 1 106 ? -16.797 -8.031 -8.445 1 94.06 106 GLY A CA 1
ATOM 818 C C . GLY A 1 106 ? -16.703 -7.629 -6.98 1 94.06 106 GLY A C 1
ATOM 819 O O . GLY A 1 106 ? -16.219 -8.398 -6.148 1 94.06 106 GLY A O 1
ATOM 820 N N . GLY A 1 107 ? -17.203 -6.383 -6.672 1 96.69 107 GLY A N 1
ATOM 821 C CA . GLY A 1 107 ? -17.203 -5.902 -5.301 1 96.69 107 GLY A CA 1
ATOM 822 C C . GLY A 1 107 ? -15.836 -5.434 -4.832 1 96.69 107 GLY A C 1
ATOM 823 O O . GLY A 1 107 ? -14.867 -5.449 -5.602 1 96.69 107 GLY A O 1
ATOM 824 N N . VAL A 1 108 ? -15.766 -5.023 -3.5 1 97.75 108 VAL A N 1
ATOM 825 C CA . VAL A 1 108 ? -14.562 -4.43 -2.93 1 97.75 108 VAL A CA 1
ATOM 826 C C . VAL A 1 108 ? -13.469 -5.492 -2.82 1 97.75 108 VAL A C 1
ATOM 828 O O . VAL A 1 108 ? -12.289 -5.164 -2.631 1 97.75 108 VAL A O 1
ATOM 831 N N . GLY A 1 109 ? -13.82 -6.766 -2.939 1 97.94 109 GLY A N 1
ATOM 832 C CA . GLY A 1 109 ? -12.852 -7.848 -2.854 1 97.94 109 GLY A CA 1
ATOM 833 C C . GLY A 1 109 ? -12.141 -8.117 -4.168 1 97.94 109 GLY A C 1
ATOM 834 O O . GLY A 1 109 ? -11.242 -8.961 -4.23 1 97.94 109 GLY A O 1
ATOM 835 N N . ALA A 1 110 ? -12.453 -7.449 -5.266 1 97.19 110 ALA A N 1
ATOM 836 C CA . ALA A 1 110 ? -11.836 -7.625 -6.578 1 97.19 110 ALA A CA 1
ATOM 837 C C . ALA A 1 110 ? -10.773 -6.562 -6.832 1 97.19 110 ALA A C 1
ATOM 839 O O . ALA A 1 110 ? -10.859 -5.449 -6.312 1 97.19 110 ALA A O 1
ATOM 840 N N . TYR A 1 111 ? -9.773 -6.906 -7.629 1 95.12 111 TYR A N 1
ATOM 841 C CA . TYR A 1 111 ? -8.883 -5.871 -8.141 1 95.12 111 TYR A CA 1
ATOM 842 C C . TYR A 1 111 ? -9.656 -4.82 -8.922 1 95.12 111 TYR A C 1
ATOM 844 O O . TYR A 1 111 ? -10.586 -5.148 -9.656 1 95.12 111 TYR A O 1
ATOM 852 N N . GLN A 1 112 ? -9.234 -3.605 -8.781 1 94.12 112 GLN A N 1
ATOM 853 C CA . GLN A 1 112 ? -9.703 -2.498 -9.602 1 94.12 112 GLN A CA 1
ATOM 854 C C . GLN A 1 112 ? -8.625 -2.039 -10.578 1 94.12 112 GLN A C 1
ATOM 856 O O . GLN A 1 112 ? -7.555 -2.643 -10.656 1 94.12 112 GLN A O 1
ATOM 861 N N . ASP A 1 113 ? -8.977 -1.008 -11.32 1 92.56 113 ASP A N 1
ATOM 862 C CA . ASP A 1 113 ? -7.973 -0.386 -12.188 1 92.56 113 ASP A CA 1
ATOM 863 C C . ASP A 1 113 ? -6.758 0.065 -11.375 1 92.56 113 ASP A C 1
ATOM 865 O O . ASP A 1 113 ? -6.883 0.432 -10.211 1 92.56 113 ASP A O 1
ATOM 869 N N . SER A 1 114 ? -5.621 0.054 -12.039 1 94.56 114 SER A N 1
ATOM 870 C CA . SER A 1 114 ? -4.379 0.392 -11.344 1 94.56 114 SER A CA 1
ATOM 871 C C . SER A 1 114 ? -4.371 1.853 -10.906 1 94.56 114 SER A C 1
ATOM 873 O O . SER A 1 114 ? -3.631 2.227 -10 1 94.56 114 SER A O 1
ATOM 875 N N . ARG A 1 115 ? -5.188 2.725 -11.523 1 95.75 115 ARG A N 1
ATOM 876 C CA . ARG A 1 115 ? -5.395 4.09 -11.055 1 95.75 115 ARG A CA 1
ATOM 877 C C . ARG A 1 115 ? -6.434 4.133 -9.938 1 95.75 115 ARG A C 1
ATOM 879 O O . ARG A 1 115 ? -6.578 5.148 -9.258 1 95.75 115 ARG A O 1
ATOM 886 N N . GLY A 1 116 ? -7.07 3.043 -9.766 1 97.38 116 GLY A N 1
ATOM 887 C CA . GLY A 1 116 ? -8.258 3.016 -8.93 1 97.38 116 GLY A CA 1
ATOM 888 C C . GLY A 1 116 ? -9.547 3.014 -9.727 1 97.38 116 GLY A C 1
ATOM 889 O O . GLY A 1 116 ? -9.531 3.191 -10.945 1 97.38 116 GLY A O 1
ATOM 890 N N . ASN A 1 117 ? -10.648 2.809 -9.062 1 97.75 117 ASN A N 1
ATOM 891 C CA . ASN A 1 117 ? -11.961 2.678 -9.672 1 97.75 117 ASN A CA 1
ATOM 892 C C . ASN A 1 117 ? -12.336 3.924 -10.469 1 97.75 117 ASN A C 1
ATOM 894 O O . ASN A 1 117 ? -12.211 5.043 -9.969 1 97.75 117 ASN A O 1
ATOM 898 N N . THR A 1 118 ? -12.797 3.721 -11.641 1 95.81 118 THR A N 1
ATOM 899 C CA . THR A 1 118 ? -13.094 4.805 -12.57 1 95.81 118 THR A CA 1
ATOM 900 C C . THR A 1 118 ? -14.203 5.699 -12.023 1 95.81 118 THR A C 1
ATOM 902 O O . THR A 1 118 ? -14.141 6.922 -12.148 1 95.81 118 THR A O 1
ATOM 905 N N . HIS A 1 119 ? -15.227 5.082 -11.453 1 98.06 119 HIS A N 1
ATOM 906 C CA . HIS A 1 119 ? -16.344 5.828 -10.883 1 98.06 119 HIS A CA 1
ATOM 907 C C . HIS A 1 119 ? -15.875 6.746 -9.758 1 98.06 119 HIS A C 1
ATOM 909 O O . HIS A 1 119 ? -16.25 7.918 -9.703 1 98.06 119 HIS A O 1
ATOM 915 N N . VAL A 1 120 ? -15.07 6.234 -8.898 1 98.81 120 VAL A N 1
ATOM 916 C CA . VAL A 1 120 ? -14.578 7.008 -7.762 1 98.81 120 VAL A CA 1
ATOM 917 C C . VAL A 1 120 ? -13.656 8.125 -8.258 1 98.81 120 VAL A C 1
ATOM 919 O O . VAL A 1 120 ? -13.68 9.234 -7.727 1 98.81 120 VAL A O 1
ATOM 922 N N . ARG A 1 121 ? -12.766 7.875 -9.227 1 98.81 121 ARG A N 1
ATOM 923 C CA . ARG A 1 121 ? -11.906 8.914 -9.789 1 98.81 121 ARG A CA 1
ATOM 924 C C . ARG A 1 121 ? -12.734 10.055 -10.367 1 98.81 121 ARG A C 1
ATOM 926 O O . ARG A 1 121 ? -12.359 11.227 -10.242 1 98.81 121 ARG A O 1
ATOM 933 N N . ALA A 1 122 ? -13.836 9.695 -11 1 98.75 122 ALA A N 1
ATOM 934 C CA . ALA A 1 122 ? -14.734 10.727 -11.516 1 98.75 122 ALA A CA 1
ATOM 935 C C . ALA A 1 122 ? -15.328 11.555 -10.383 1 98.75 122 ALA A C 1
ATOM 937 O O . ALA A 1 122 ? -15.477 12.773 -10.516 1 98.75 122 ALA A O 1
ATOM 938 N N . GLU A 1 123 ? -15.711 10.922 -9.32 1 98.81 123 GLU A N 1
ATOM 939 C CA . GLU A 1 123 ? -16.203 11.648 -8.156 1 98.81 123 GLU A CA 1
ATOM 940 C C . GLU A 1 123 ? -15.148 12.586 -7.59 1 98.81 123 GLU A C 1
ATOM 942 O O . GLU A 1 123 ? -15.453 13.703 -7.188 1 98.81 123 GLU A O 1
ATOM 947 N N . VAL A 1 124 ? -13.891 12.141 -7.562 1 98.94 124 VAL A N 1
ATOM 948 C CA . VAL A 1 124 ? -12.789 12.977 -7.078 1 98.94 124 VAL A CA 1
ATOM 949 C C . VAL A 1 124 ? -12.625 14.195 -7.984 1 98.94 124 VAL A C 1
ATOM 951 O O . VAL A 1 124 ? -12.445 15.312 -7.504 1 98.94 124 VAL A O 1
ATOM 954 N N . ALA A 1 125 ? -12.664 13.953 -9.258 1 98.88 125 ALA A N 1
ATOM 955 C CA . ALA A 1 125 ? -12.539 15.055 -10.211 1 98.88 125 ALA A CA 1
ATOM 956 C C . ALA A 1 125 ? -13.617 16.109 -9.977 1 98.88 125 ALA A C 1
ATOM 958 O O . ALA A 1 125 ? -13.328 17.297 -9.93 1 98.88 125 ALA A O 1
ATOM 959 N N . LYS A 1 126 ? -14.836 15.672 -9.844 1 98.69 126 LYS A N 1
ATOM 960 C CA . LYS A 1 126 ? -15.953 16.578 -9.602 1 98.69 126 LYS A CA 1
ATOM 961 C C . LYS A 1 126 ? -15.766 17.328 -8.289 1 98.69 126 LYS A C 1
ATOM 963 O O . LYS A 1 126 ? -16.016 18.547 -8.211 1 98.69 126 LYS A O 1
ATOM 968 N N . PHE A 1 127 ? -15.406 16.641 -7.281 1 98.62 127 PHE A N 1
ATOM 969 C CA . PHE A 1 127 ? -15.133 17.25 -5.98 1 98.62 127 PHE A CA 1
ATOM 970 C C . PHE A 1 127 ? -14.117 18.375 -6.109 1 98.62 127 PHE A C 1
ATOM 972 O O . PHE A 1 127 ? -14.32 19.469 -5.566 1 98.62 127 PHE A O 1
ATOM 979 N N . ILE A 1 128 ? -13 18.078 -6.812 1 98.81 128 ILE A N 1
ATOM 980 C CA . ILE A 1 128 ? -11.93 19.062 -7.004 1 98.81 128 ILE A CA 1
ATOM 981 C C . ILE A 1 128 ? -12.469 20.281 -7.746 1 98.81 128 ILE A C 1
ATOM 983 O O . ILE A 1 128 ? -12.188 21.422 -7.363 1 98.81 128 ILE A O 1
ATOM 987 N N . GLU A 1 129 ? -13.234 20.062 -8.766 1 98.25 129 GLU A N 1
ATOM 988 C CA . GLU A 1 129 ? -13.828 21.156 -9.531 1 98.25 129 GLU A CA 1
ATOM 989 C C . GLU A 1 129 ? -14.742 22.016 -8.664 1 98.25 129 GLU A C 1
ATOM 991 O O . GLU A 1 129 ? -14.672 23.25 -8.711 1 98.25 129 GLU A O 1
ATOM 996 N N . ASP A 1 130 ? -15.57 21.344 -7.945 1 97.88 130 ASP A N 1
ATOM 997 C CA . ASP A 1 130 ? -16.516 22.047 -7.094 1 97.88 130 ASP A CA 1
ATOM 998 C C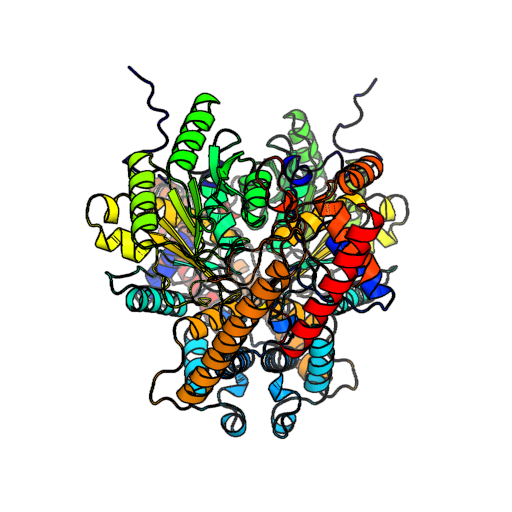 . ASP A 1 130 ? -15.797 22.844 -6 1 97.88 130 ASP A C 1
ATOM 1000 O O . ASP A 1 130 ? -16.156 23.984 -5.719 1 97.88 130 ASP A O 1
ATOM 1004 N N . ARG A 1 131 ? -14.844 22.25 -5.387 1 97.44 131 ARG A N 1
ATOM 1005 C CA . ARG A 1 131 ? -14.086 22.891 -4.32 1 97.44 131 ARG A CA 1
ATOM 1006 C C . ARG A 1 131 ? -13.352 24.125 -4.836 1 97.44 131 ARG A C 1
ATOM 1008 O O . ARG A 1 131 ? -13.352 25.172 -4.18 1 97.44 131 ARG A O 1
ATOM 1015 N N . ASP A 1 132 ? -12.719 23.953 -5.984 1 98 132 ASP A N 1
ATOM 1016 C CA . ASP A 1 132 ? -11.828 24.984 -6.496 1 98 132 ASP A CA 1
ATOM 1017 C C . ASP A 1 132 ? -12.602 26.031 -7.297 1 98 132 ASP A C 1
ATOM 1019 O O . ASP A 1 132 ? -12.156 27.172 -7.426 1 98 132 ASP A O 1
ATOM 1023 N N . GLY A 1 133 ? -13.688 25.672 -7.922 1 97.44 133 GLY A N 1
ATOM 1024 C CA . GLY A 1 133 ? -14.469 26.578 -8.75 1 97.44 133 GLY A CA 1
ATOM 1025 C C . GLY A 1 133 ? -13.781 26.938 -10.055 1 97.44 133 GLY A C 1
ATOM 1026 O O . GLY A 1 133 ? -14.078 27.969 -10.656 1 97.44 133 GLY A O 1
ATOM 1027 N N . VAL A 1 134 ? -12.797 26.141 -10.43 1 95.44 134 VAL A N 1
ATOM 1028 C CA . VAL A 1 134 ? -12.055 26.453 -11.648 1 95.44 134 VAL A CA 1
ATOM 1029 C C . VAL A 1 134 ? -11.891 25.188 -12.477 1 95.44 134 VAL A C 1
ATOM 1031 O O . VAL A 1 134 ? -11.703 24.094 -11.93 1 95.44 134 VAL A O 1
ATOM 1034 N N . GLY A 1 135 ? -12.133 25.359 -13.883 1 87.81 135 GLY A N 1
ATOM 1035 C CA . GLY A 1 135 ? -11.867 24.359 -14.906 1 87.81 135 GLY A CA 1
ATOM 1036 C C . GLY A 1 135 ? -12.188 22.938 -14.461 1 87.81 135 GLY A C 1
ATOM 1037 O O . GLY A 1 135 ? -12.453 22.703 -13.281 1 87.81 135 GLY A O 1
ATOM 1038 N N . PRO A 1 136 ? -11.969 22.109 -15.453 1 95.12 136 PRO A N 1
ATOM 1039 C CA . PRO A 1 136 ? -12.258 20.719 -15.102 1 95.12 136 PRO A CA 1
ATOM 1040 C C . PRO A 1 136 ? -11.039 20 -14.531 1 95.12 136 PRO A C 1
ATOM 1042 O O . PRO A 1 136 ? -9.906 20.453 -14.695 1 95.12 136 PRO A O 1
ATOM 1045 N N . ALA A 1 137 ? -11.195 19.062 -13.695 1 97.38 137 ALA A N 1
ATOM 1046 C CA . ALA A 1 137 ? -10.219 18.047 -13.312 1 97.38 137 ALA A CA 1
ATOM 1047 C C . ALA A 1 137 ? -10.391 16.781 -14.141 1 97.38 137 ALA A C 1
ATOM 1049 O O . ALA A 1 137 ? -11.523 16.359 -14.422 1 97.38 137 ALA A O 1
ATOM 1050 N N . ASP A 1 138 ? -9.32 16.219 -14.633 1 97.25 138 ASP A N 1
ATOM 1051 C CA . ASP A 1 138 ? -9.359 15.039 -15.484 1 97.25 138 ASP A CA 1
ATOM 1052 C C . ASP A 1 138 ? -9.242 13.758 -14.648 1 97.25 138 ASP A C 1
ATOM 1054 O O . ASP A 1 138 ? -8.195 13.492 -14.055 1 97.25 138 ASP A O 1
ATOM 1058 N N . PRO A 1 139 ? -10.305 12.898 -14.617 1 97.75 139 PRO A N 1
ATOM 1059 C CA . PRO A 1 139 ? -10.234 11.648 -13.859 1 97.75 139 PRO A CA 1
ATOM 1060 C C . PRO A 1 139 ? -9.047 10.781 -14.266 1 97.75 139 PRO A C 1
ATOM 1062 O O . PRO A 1 139 ? -8.547 9.992 -13.461 1 97.75 139 PRO A O 1
ATOM 1065 N N . ASN A 1 140 ? -8.531 10.898 -15.508 1 95.62 140 ASN A N 1
ATOM 1066 C CA . ASN A 1 140 ? -7.418 10.086 -15.992 1 95.62 140 ASN A CA 1
ATOM 1067 C C . ASN A 1 140 ? -6.09 10.562 -15.414 1 95.62 140 ASN A C 1
ATOM 1069 O O . ASN A 1 140 ? -5.078 9.859 -15.516 1 95.62 140 ASN A O 1
ATOM 1073 N N . HIS A 1 141 ? -6.086 11.719 -14.781 1 97.75 141 HIS A N 1
ATOM 1074 C CA . HIS A 1 141 ? -4.887 12.25 -14.148 1 97.75 141 HIS A CA 1
ATOM 1075 C C . HIS A 1 141 ? -4.988 12.18 -12.625 1 97.75 141 HIS A C 1
ATOM 1077 O O . HIS A 1 141 ? -4.273 12.891 -11.914 1 97.75 141 HIS A O 1
ATOM 1083 N N . ILE A 1 142 ? -5.965 11.414 -12.211 1 98.75 142 ILE A N 1
ATOM 1084 C CA . ILE A 1 142 ? -6.141 11.156 -10.789 1 98.75 142 ILE A CA 1
ATOM 1085 C C . ILE A 1 142 ? -5.832 9.688 -10.484 1 98.75 142 ILE A C 1
ATOM 1087 O O . ILE A 1 142 ? -6.383 8.789 -11.125 1 98.75 142 ILE A O 1
ATOM 1091 N N . PHE A 1 143 ? -4.91 9.453 -9.602 1 98.81 143 PHE A N 1
ATOM 1092 C CA . PHE A 1 143 ? -4.602 8.117 -9.109 1 98.81 143 PHE A CA 1
ATOM 1093 C C . PHE A 1 143 ? -5.082 7.941 -7.676 1 98.81 143 PHE A C 1
ATOM 1095 O O . PHE A 1 143 ? -4.684 8.695 -6.785 1 98.81 143 PHE A O 1
ATOM 1102 N N . LEU A 1 144 ? -6.004 7.004 -7.453 1 98.88 144 LEU A N 1
ATOM 1103 C CA . LEU A 1 144 ? -6.332 6.586 -6.094 1 98.88 144 LEU A CA 1
ATOM 1104 C C . LEU A 1 144 ? -5.223 5.715 -5.516 1 98.88 144 LEU A C 1
ATOM 1106 O O . LEU A 1 144 ? -4.621 4.91 -6.23 1 98.88 144 LEU A O 1
ATOM 1110 N N . THR A 1 145 ? -4.945 5.895 -4.262 1 98.56 145 THR A N 1
ATOM 1111 C CA . THR A 1 145 ? -3.814 5.215 -3.641 1 98.56 145 THR A CA 1
ATOM 1112 C C . THR A 1 145 ? -4.172 4.75 -2.232 1 98.56 145 THR A C 1
ATOM 1114 O O . THR A 1 145 ? -5.227 5.113 -1.701 1 98.56 145 THR A O 1
ATOM 1117 N N . ASP A 1 146 ? -3.324 3.934 -1.641 1 98.25 146 ASP A N 1
ATOM 1118 C CA . ASP A 1 146 ? -3.508 3.412 -0.29 1 98.25 146 ASP A CA 1
ATOM 1119 C C . ASP A 1 146 ? -3.084 4.438 0.758 1 98.25 146 ASP A C 1
ATOM 1121 O O . ASP A 1 146 ? -2.248 4.148 1.616 1 98.25 146 ASP A O 1
ATOM 1125 N N . GLY A 1 147 ? -3.742 5.586 0.707 1 97.75 147 GLY A N 1
ATOM 1126 C CA . GLY A 1 147 ? -3.348 6.758 1.473 1 97.75 147 GLY A CA 1
ATOM 1127 C C . GLY A 1 147 ? -2.506 7.734 0.676 1 97.75 147 GLY A C 1
ATOM 1128 O O . GLY A 1 147 ? -2.07 7.426 -0.436 1 97.75 147 GLY A O 1
ATOM 1129 N N . ALA A 1 148 ? -2.244 8.898 1.222 1 98.06 148 ALA A N 1
ATOM 1130 C CA . ALA A 1 148 ? -1.467 9.914 0.519 1 98.06 148 ALA A CA 1
ATOM 1131 C C . ALA A 1 148 ? 0.018 9.57 0.515 1 98.06 148 ALA A C 1
ATOM 1133 O O . ALA A 1 148 ? 0.746 9.93 -0.413 1 98.06 148 ALA A O 1
ATOM 1134 N N . SER A 1 149 ? 0.511 8.844 1.495 1 97.5 149 SER A N 1
ATOM 1135 C CA . SER A 1 149 ? 1.934 8.555 1.629 1 97.5 149 SER A CA 1
ATOM 1136 C C . SER A 1 149 ? 2.447 7.75 0.438 1 97.5 149 SER A C 1
ATOM 1138 O O . SER A 1 149 ? 3.48 8.086 -0.145 1 97.5 149 SER A O 1
ATOM 1140 N N . PRO A 1 150 ? 1.717 6.684 0.025 1 97.62 150 PRO A N 1
ATOM 1141 C CA . PRO A 1 150 ? 2.17 5.977 -1.176 1 97.62 150 PRO A CA 1
ATOM 1142 C C . PRO A 1 150 ? 2.148 6.859 -2.422 1 97.62 150 PRO A C 1
ATOM 1144 O O . PRO A 1 150 ? 2.984 6.695 -3.314 1 97.62 150 PRO A O 1
ATOM 1147 N N . ALA A 1 151 ? 1.193 7.766 -2.521 1 98.56 151 ALA A N 1
ATOM 1148 C CA . ALA A 1 151 ? 1.159 8.703 -3.639 1 98.56 151 ALA A CA 1
ATOM 1149 C C . ALA A 1 151 ? 2.422 9.562 -3.67 1 98.56 151 ALA A C 1
ATOM 1151 O O . ALA A 1 151 ? 3.01 9.773 -4.734 1 98.56 151 ALA A O 1
ATOM 1152 N N . VAL A 1 152 ? 2.799 10.039 -2.508 1 98.75 152 VAL A N 1
ATOM 1153 C CA . VAL A 1 152 ? 4.004 10.844 -2.375 1 98.75 152 VAL A CA 1
ATOM 1154 C C . VAL A 1 152 ? 5.219 10.039 -2.838 1 98.75 152 VAL A C 1
ATOM 1156 O O . VAL A 1 152 ? 6.035 10.531 -3.619 1 98.75 152 VAL A O 1
ATOM 1159 N N . ARG A 1 153 ? 5.328 8.852 -2.422 1 98.12 153 ARG A N 1
ATOM 1160 C CA . ARG A 1 153 ? 6.477 8.023 -2.76 1 98.12 153 ARG A CA 1
ATOM 1161 C C . ARG A 1 153 ? 6.5 7.703 -4.25 1 98.12 153 ARG A C 1
ATOM 1163 O O . ARG A 1 153 ? 7.57 7.652 -4.863 1 98.12 153 ARG A O 1
ATOM 1170 N N . LEU A 1 154 ? 5.336 7.426 -4.809 1 98.25 154 LEU A N 1
ATOM 1171 C CA . LEU A 1 154 ? 5.234 7.203 -6.246 1 98.25 154 LEU A CA 1
ATOM 1172 C C . LEU A 1 154 ? 5.805 8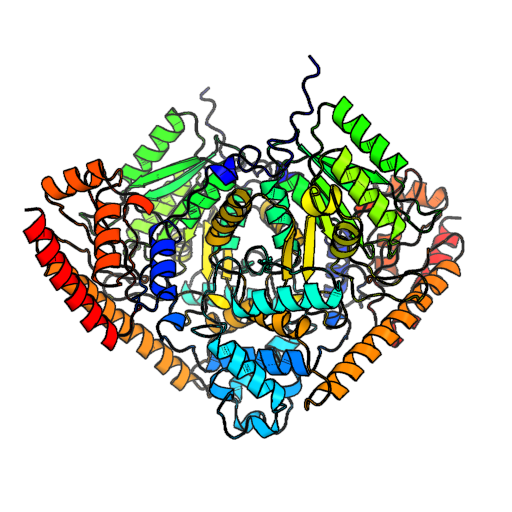.383 -7.02 1 98.25 154 LEU A C 1
ATOM 1174 O O . LEU A 1 154 ? 6.609 8.203 -7.938 1 98.25 154 LEU A O 1
ATOM 1178 N N . CYS A 1 155 ? 5.398 9.547 -6.621 1 98.81 155 CYS A N 1
ATOM 1179 C CA . CYS A 1 155 ? 5.828 10.766 -7.305 1 98.81 155 CYS A CA 1
ATOM 1180 C C . CYS A 1 155 ? 7.32 11.008 -7.098 1 98.81 155 CYS A C 1
ATOM 1182 O O . CYS A 1 155 ? 8.047 11.297 -8.055 1 98.81 155 CYS A O 1
ATOM 1184 N N . LEU A 1 156 ? 7.773 10.844 -5.879 1 98.88 156 LEU A N 1
ATOM 1185 C CA . LEU A 1 156 ? 9.195 11.023 -5.594 1 98.88 156 LEU A CA 1
ATOM 1186 C C . LEU A 1 156 ? 10.039 10.023 -6.383 1 98.88 156 LEU A C 1
ATOM 1188 O O . LEU A 1 156 ? 11.102 10.375 -6.895 1 98.88 156 LEU A O 1
ATOM 1192 N N . ASN A 1 157 ? 9.547 8.805 -6.445 1 98.44 157 ASN A N 1
ATOM 1193 C CA . ASN A 1 157 ? 10.273 7.777 -7.188 1 98.44 157 ASN A CA 1
ATOM 1194 C C . ASN A 1 157 ? 10.398 8.141 -8.664 1 98.44 157 ASN A C 1
ATOM 1196 O O . ASN A 1 157 ? 11.367 7.754 -9.32 1 98.44 157 ASN A O 1
ATOM 1200 N N . SER A 1 158 ? 9.461 8.82 -9.211 1 98.5 158 SER A N 1
ATOM 1201 C CA . SER A 1 158 ? 9.492 9.25 -10.602 1 98.5 158 SER A CA 1
ATOM 1202 C C . SER A 1 158 ? 10.438 10.438 -10.789 1 98.5 158 SER A C 1
ATOM 1204 O O . SER A 1 158 ? 11.125 10.531 -11.812 1 98.5 158 SER A O 1
ATOM 1206 N N . ILE A 1 159 ? 10.531 11.32 -9.805 1 98.56 159 ILE A N 1
ATOM 1207 C CA . ILE A 1 159 ? 11.273 12.578 -9.883 1 98.56 159 ILE A CA 1
ATOM 1208 C C . ILE A 1 159 ? 12.758 12.305 -9.656 1 98.56 159 ILE A C 1
ATOM 1210 O O . ILE A 1 159 ? 13.609 12.898 -10.32 1 98.56 159 ILE A O 1
ATOM 1214 N N . LEU A 1 160 ? 13.094 11.43 -8.703 1 98.5 160 LEU A N 1
ATOM 1215 C CA . LEU A 1 160 ? 14.469 11.234 -8.25 1 98.5 160 LEU A CA 1
ATOM 1216 C C . LEU A 1 160 ? 15.195 10.227 -9.133 1 98.5 160 LEU A C 1
ATOM 1218 O O . LEU A 1 160 ? 14.781 9.07 -9.234 1 98.5 160 LEU A O 1
ATOM 1222 N N . ARG A 1 161 ? 16.312 10.711 -9.812 1 97.5 161 ARG A N 1
ATOM 1223 C CA . ARG A 1 161 ? 17.094 9.867 -10.719 1 97.5 161 ARG A CA 1
ATOM 1224 C C . ARG A 1 161 ? 18.328 9.32 -10.023 1 97.5 161 ARG A C 1
ATOM 1226 O O . ARG A 1 161 ? 18.781 8.211 -10.328 1 97.5 161 ARG A O 1
ATOM 1233 N N . ASN A 1 162 ? 18.812 9.969 -9.117 1 96.44 162 ASN A N 1
ATOM 1234 C CA . ASN A 1 162 ? 20 9.641 -8.328 1 96.44 162 ASN A CA 1
ATOM 1235 C C . ASN A 1 162 ? 20.25 10.68 -7.234 1 96.44 162 ASN A C 1
ATOM 1237 O O . ASN A 1 162 ? 19.391 11.516 -6.957 1 96.44 162 ASN A O 1
ATOM 1241 N N . GLU A 1 163 ? 21.438 10.602 -6.602 1 96.94 163 GLU A N 1
ATOM 1242 C CA . GLU A 1 163 ? 21.75 11.422 -5.434 1 96.94 163 GLU A CA 1
ATOM 1243 C C . GLU A 1 163 ? 21.922 12.891 -5.824 1 96.94 163 GLU A C 1
ATOM 1245 O O . GLU A 1 163 ? 21.906 13.773 -4.965 1 96.94 163 GLU A O 1
ATOM 1250 N N . ASN A 1 164 ? 22.016 13.203 -7.07 1 97.62 164 ASN A N 1
ATOM 1251 C CA . ASN A 1 164 ? 22.188 14.578 -7.527 1 97.62 164 ASN A CA 1
ATOM 1252 C C . ASN A 1 164 ? 20.844 15.305 -7.637 1 97.62 164 ASN A C 1
ATOM 1254 O O . ASN A 1 164 ? 20.797 16.531 -7.77 1 97.62 164 ASN A O 1
ATOM 1258 N N . ASP A 1 165 ? 19.812 14.562 -7.57 1 98.31 165 ASP A N 1
ATOM 1259 C CA . ASP A 1 165 ? 18.5 15.18 -7.59 1 98.31 165 ASP A CA 1
ATOM 1260 C C . ASP A 1 165 ? 18.047 15.562 -6.18 1 98.31 165 ASP A C 1
ATOM 1262 O O . ASP A 1 165 ? 18.141 14.75 -5.254 1 98.31 165 ASP A O 1
ATOM 1266 N N . GLY A 1 166 ? 17.641 16.812 -6.023 1 98.44 166 GLY A N 1
ATOM 1267 C CA . GLY A 1 166 ? 17.219 17.328 -4.734 1 98.44 166 GLY A CA 1
ATOM 1268 C C . GLY A 1 166 ? 15.758 17.719 -4.703 1 98.44 166 GLY A C 1
ATOM 1269 O O . GLY A 1 166 ? 15.188 18.125 -5.723 1 98.44 166 GLY A O 1
ATOM 1270 N N . ILE A 1 167 ? 15.156 17.562 -3.58 1 98.81 167 ILE A N 1
ATOM 1271 C CA . ILE A 1 167 ? 13.781 17.984 -3.305 1 98.81 167 ILE A CA 1
ATOM 1272 C C . ILE A 1 167 ? 13.781 19.016 -2.17 1 98.81 167 ILE A C 1
ATOM 1274 O O . ILE A 1 167 ? 14.312 18.75 -1.09 1 98.81 167 ILE A O 1
ATOM 1278 N N . LEU A 1 168 ? 13.18 20.188 -2.457 1 98.69 168 LEU A N 1
ATOM 1279 C CA . LEU A 1 168 ? 12.977 21.188 -1.413 1 98.69 168 LEU A CA 1
ATOM 1280 C C . LEU A 1 168 ? 11.898 20.734 -0.43 1 98.69 168 LEU A C 1
ATOM 1282 O O . LEU A 1 168 ? 10.789 20.406 -0.834 1 98.69 168 LEU A O 1
ATOM 1286 N N . VAL A 1 169 ? 12.25 20.688 0.871 1 98.44 169 VAL A N 1
ATOM 1287 C CA . VAL A 1 169 ? 11.32 20.281 1.922 1 98.44 169 VAL A CA 1
ATOM 1288 C C . VAL A 1 169 ? 11.352 21.297 3.061 1 98.44 169 VAL A C 1
ATOM 1290 O O . VAL A 1 169 ? 12.422 21.75 3.459 1 98.44 169 VAL A O 1
ATOM 1293 N N . PRO A 1 170 ? 10.188 21.672 3.521 1 97.81 170 PRO A N 1
ATOM 1294 C CA . PRO A 1 170 ? 10.18 22.641 4.617 1 97.81 170 PRO A CA 1
ATOM 1295 C C . PRO A 1 170 ? 10.789 22.094 5.902 1 97.81 170 PRO A C 1
ATOM 1297 O O . PRO A 1 170 ? 10.656 20.906 6.191 1 97.81 170 PRO A O 1
ATOM 1300 N N . ILE A 1 171 ? 11.414 22.969 6.676 1 97.19 171 ILE A N 1
ATOM 1301 C CA . ILE A 1 171 ? 11.906 22.688 8.023 1 97.19 171 ILE A CA 1
ATOM 1302 C C . ILE A 1 171 ? 11.273 23.672 9.008 1 97.19 171 ILE A C 1
ATOM 1304 O O . ILE A 1 171 ? 11.406 24.891 8.859 1 97.19 171 ILE A O 1
ATOM 1308 N N . PRO A 1 172 ? 10.562 23.203 10.031 1 97.12 172 PRO A N 1
ATOM 1309 C CA . PRO A 1 172 ? 10.438 21.766 10.352 1 97.12 172 PRO A CA 1
ATOM 1310 C C . PRO A 1 172 ? 9.641 21 9.297 1 97.12 172 PRO A C 1
ATOM 1312 O O . PRO A 1 172 ? 8.773 21.578 8.625 1 97.12 172 PRO A O 1
ATOM 1315 N N . GLN A 1 173 ? 9.969 19.734 9.141 1 95.81 173 GLN A N 1
ATOM 1316 C CA . GLN A 1 173 ? 9.438 18.891 8.078 1 95.81 173 GLN A CA 1
ATOM 1317 C C . GLN A 1 173 ? 8.43 17.891 8.633 1 95.81 173 GLN A C 1
ATOM 1319 O O . GLN A 1 173 ? 8.359 17.672 9.844 1 95.81 173 GLN A O 1
ATOM 1324 N N . TYR A 1 174 ? 7.66 17.266 7.73 1 95.56 174 TYR A N 1
ATOM 1325 C CA . TYR A 1 174 ? 7.023 15.977 7.984 1 95.56 174 TYR A CA 1
ATOM 1326 C C . TYR A 1 174 ? 7.934 14.828 7.566 1 95.56 174 TYR A C 1
ATOM 1328 O O . TYR A 1 174 ? 8.289 14.703 6.395 1 95.56 174 TYR A O 1
ATOM 1336 N N . PRO A 1 175 ? 8.227 13.898 8.438 1 95.38 175 PRO A N 1
ATOM 1337 C CA . PRO A 1 175 ? 9.312 12.938 8.242 1 95.38 175 PRO A CA 1
ATOM 1338 C C . PRO A 1 175 ? 9.062 11.992 7.066 1 95.38 175 PRO A C 1
ATOM 1340 O O . PRO A 1 175 ? 10 11.359 6.566 1 95.38 175 PRO A O 1
ATOM 1343 N N . LEU A 1 176 ? 7.871 11.828 6.57 1 96.5 176 LEU A N 1
ATOM 1344 C CA . LEU A 1 176 ? 7.59 11.039 5.383 1 96.5 176 LEU A CA 1
ATOM 1345 C C . LEU A 1 176 ? 8.5 11.445 4.227 1 96.5 176 LEU A C 1
ATOM 1347 O O . LEU A 1 176 ? 9.031 10.586 3.518 1 96.5 176 LEU A O 1
ATOM 1351 N N . TYR A 1 177 ? 8.68 12.695 4.047 1 98.12 177 TYR A N 1
ATOM 1352 C CA . TYR A 1 177 ? 9.406 13.203 2.883 1 98.12 177 TYR A CA 1
ATOM 1353 C C . TYR A 1 177 ? 10.898 12.938 3.012 1 98.12 177 TYR A C 1
ATOM 1355 O O . TYR A 1 177 ? 11.516 12.359 2.111 1 98.12 177 TYR A O 1
ATOM 1363 N N . SER A 1 178 ? 11.516 13.312 4.164 1 97.44 178 SER A N 1
ATOM 1364 C CA . SER A 1 178 ? 12.938 13.062 4.34 1 97.44 178 SER A CA 1
ATOM 1365 C C . SER A 1 178 ? 13.25 11.57 4.27 1 97.44 178 SER A C 1
ATOM 1367 O O . SER A 1 178 ? 14.227 11.164 3.631 1 97.44 178 SER A O 1
ATOM 1369 N N . ALA A 1 179 ? 12.422 10.789 4.898 1 97.19 179 ALA A N 1
ATOM 1370 C CA . ALA A 1 179 ? 12.625 9.336 4.895 1 97.19 179 ALA A CA 1
ATOM 1371 C C . ALA A 1 179 ? 12.516 8.773 3.482 1 97.19 179 ALA A C 1
ATOM 1373 O O . ALA A 1 179 ? 13.344 7.957 3.068 1 97.19 179 ALA A O 1
ATOM 1374 N N . SER A 1 180 ? 11.492 9.18 2.73 1 98.25 180 SER A N 1
ATOM 1375 C CA . SER A 1 180 ? 11.273 8.672 1.378 1 98.25 180 SER A CA 1
ATOM 1376 C C . SER A 1 180 ? 12.383 9.125 0.437 1 98.25 180 SER A C 1
ATOM 1378 O O . SER A 1 180 ? 12.852 8.344 -0.399 1 98.25 180 SER A O 1
ATOM 1380 N N . ILE A 1 181 ? 12.789 10.383 0.545 1 98.62 181 ILE A N 1
ATOM 1381 C CA . ILE A 1 181 ? 13.875 10.906 -0.282 1 98.62 181 ILE A CA 1
ATOM 1382 C C . ILE A 1 181 ? 15.141 10.094 -0.045 1 98.62 181 ILE A C 1
ATOM 1384 O O . ILE A 1 181 ? 15.812 9.688 -0.996 1 98.62 181 ILE A O 1
ATOM 1388 N N . GLN A 1 182 ? 15.422 9.82 1.24 1 98 182 GLN A N 1
ATOM 1389 C CA . GLN A 1 182 ? 16.609 9.039 1.585 1 98 182 GLN A CA 1
ATOM 1390 C C . GLN A 1 182 ? 16.5 7.613 1.04 1 98 182 GLN A C 1
ATOM 1392 O O . GLN A 1 182 ? 17.438 7.109 0.432 1 98 182 GLN A O 1
ATOM 1397 N N . LEU A 1 183 ? 15.383 7.008 1.231 1 97.62 183 LEU A N 1
ATOM 1398 C CA . LEU A 1 183 ? 15.172 5.625 0.816 1 97.62 183 LEU A CA 1
ATOM 1399 C C . LEU A 1 183 ? 15.32 5.484 -0.695 1 97.62 183 LEU A C 1
ATOM 1401 O O . LEU A 1 183 ? 15.789 4.453 -1.186 1 97.62 183 LEU A O 1
ATOM 1405 N N . LEU A 1 184 ? 14.93 6.52 -1.425 1 97.88 184 LEU A N 1
ATOM 1406 C CA . LEU A 1 184 ? 14.938 6.488 -2.883 1 97.88 184 LEU A CA 1
ATOM 1407 C C . LEU A 1 184 ? 16.266 7 -3.434 1 97.88 184 LEU A C 1
ATOM 1409 O O . LEU A 1 184 ? 16.438 7.094 -4.648 1 97.88 184 LEU A O 1
ATOM 1413 N N . GLY A 1 185 ? 17.172 7.43 -2.541 1 97.75 185 GLY A N 1
ATOM 1414 C CA . GLY A 1 185 ? 18.531 7.777 -2.936 1 97.75 185 GLY A CA 1
ATOM 1415 C C . GLY A 1 185 ? 18.672 9.211 -3.42 1 97.75 185 GLY A C 1
ATOM 1416 O O . GLY A 1 185 ? 19.609 9.539 -4.141 1 97.75 185 GLY A O 1
ATOM 1417 N N . GLY A 1 186 ? 17.656 10.023 -3.135 1 98.38 186 GLY A N 1
ATOM 1418 C CA . GLY A 1 186 ? 17.734 11.43 -3.479 1 98.38 186 GLY A CA 1
ATOM 1419 C C . GLY A 1 186 ? 18.375 12.273 -2.396 1 98.38 186 GLY A C 1
ATOM 1420 O O . GLY A 1 186 ? 18.953 11.742 -1.451 1 98.38 186 GLY A O 1
ATOM 1421 N N . THR A 1 187 ? 18.312 13.57 -2.621 1 98.44 187 THR A N 1
ATOM 1422 C CA . THR A 1 187 ? 18.906 14.516 -1.681 1 98.44 187 THR A CA 1
ATOM 1423 C C . THR A 1 187 ? 17.859 15.453 -1.104 1 98.44 187 THR A C 1
ATOM 1425 O O . THR A 1 187 ? 17.078 16.047 -1.848 1 98.44 187 THR A O 1
ATOM 1428 N N . LEU A 1 188 ? 17.812 15.531 0.19 1 98.25 188 LEU A N 1
ATOM 1429 C CA . LEU A 1 188 ? 16.953 16.484 0.878 1 98.25 188 LEU A CA 1
ATOM 1430 C C . LEU A 1 188 ? 17.547 17.891 0.808 1 98.25 188 LEU A C 1
ATOM 1432 O O . LEU A 1 188 ? 18.703 18.109 1.146 1 98.25 188 LEU A O 1
ATOM 1436 N N . VAL A 1 189 ? 16.812 18.844 0.309 1 98.44 189 VAL A N 1
ATOM 1437 C CA . VAL A 1 189 ? 17.188 20.266 0.293 1 98.44 189 VAL A CA 1
ATOM 1438 C C . VAL A 1 189 ? 16.266 21.047 1.217 1 98.44 189 VAL A C 1
ATOM 1440 O O . VAL A 1 189 ? 15.172 21.469 0.81 1 98.44 189 VAL A O 1
ATOM 1443 N N . PRO A 1 190 ? 16.719 21.391 2.387 1 97.19 190 PRO A N 1
ATOM 1444 C CA . PRO A 1 190 ? 15.836 22.047 3.355 1 97.19 190 PRO A CA 1
ATOM 1445 C C . PRO A 1 190 ? 15.633 23.531 3.062 1 97.19 190 PRO A C 1
ATOM 1447 O O . PRO A 1 190 ? 16.578 24.203 2.635 1 97.19 190 PRO A O 1
ATOM 1450 N N . TYR A 1 191 ? 14.453 23.984 3.209 1 97.12 191 TYR A N 1
ATOM 1451 C CA . TYR A 1 191 ? 14.203 25.422 3.342 1 97.12 191 TYR A CA 1
ATOM 1452 C C . TYR A 1 191 ? 13.484 25.719 4.652 1 97.12 191 TYR A C 1
ATOM 1454 O O . TYR A 1 191 ? 12.656 24.938 5.113 1 97.12 191 TYR A O 1
ATOM 1462 N N . MET A 1 192 ? 13.75 26.875 5.246 1 95.62 192 MET A N 1
ATOM 1463 C CA . MET A 1 192 ? 13.312 27.156 6.609 1 95.62 192 MET A CA 1
ATOM 1464 C C . MET A 1 192 ? 11.992 27.922 6.605 1 95.62 192 MET A C 1
ATOM 1466 O O . MET A 1 192 ? 11.812 28.859 5.832 1 95.62 192 MET A O 1
ATOM 1470 N N . LEU A 1 193 ? 11.07 27.422 7.438 1 95.81 193 LEU A N 1
ATOM 1471 C CA . LEU A 1 193 ? 9.914 28.25 7.797 1 95.81 193 LEU A CA 1
ATOM 1472 C C . LEU A 1 193 ? 10.266 29.234 8.906 1 95.81 193 LEU A C 1
ATOM 1474 O O . LEU A 1 193 ? 11.203 29 9.672 1 95.81 193 LEU A O 1
ATOM 1478 N N . ASP A 1 194 ? 9.516 30.312 8.922 1 94.56 194 ASP A N 1
ATOM 1479 C CA . ASP A 1 194 ? 9.852 31.391 9.852 1 94.56 194 ASP A CA 1
ATOM 1480 C C . ASP A 1 194 ? 8.914 31.406 11.055 1 94.56 194 ASP A C 1
ATOM 1482 O O . ASP A 1 194 ? 7.816 31.953 10.984 1 94.56 194 ASP A O 1
ATOM 1486 N N . GLU A 1 195 ? 9.336 30.906 12.172 1 95.38 195 GLU A N 1
ATOM 1487 C CA . GLU A 1 195 ? 8.523 30.797 13.383 1 95.38 195 GLU A CA 1
ATOM 1488 C C . GLU A 1 195 ? 8.07 32.188 13.852 1 95.38 195 GLU A C 1
ATOM 1490 O O . GLU A 1 195 ? 6.961 32.344 14.367 1 95.38 195 GLU A O 1
ATOM 1495 N N . ASP A 1 196 ? 8.898 33.25 13.695 1 94.06 196 ASP A N 1
ATOM 1496 C CA . ASP A 1 196 ? 8.594 34.594 14.156 1 94.06 196 ASP A CA 1
ATOM 1497 C C . ASP A 1 196 ? 7.488 35.219 13.312 1 94.06 196 ASP A C 1
ATOM 1499 O O . ASP A 1 196 ? 6.895 36.219 13.711 1 94.06 196 ASP A O 1
ATOM 1503 N N . LYS A 1 197 ? 7.281 34.688 12.227 1 93.5 197 LYS A N 1
ATOM 1504 C CA . LYS A 1 197 ? 6.203 35.125 11.352 1 93.5 197 LYS A CA 1
ATOM 1505 C C . LYS A 1 197 ? 5.137 34.062 11.188 1 93.5 197 LYS A C 1
ATOM 1507 O O . LYS A 1 197 ? 4.68 33.781 10.078 1 93.5 197 LYS A O 1
ATOM 1512 N N . ASN A 1 198 ? 4.883 33.375 12.273 1 93.62 198 ASN A N 1
ATOM 1513 C CA . ASN A 1 198 ? 3.844 32.344 12.344 1 93.62 198 ASN A CA 1
ATOM 1514 C C . ASN A 1 198 ? 4.105 31.219 11.359 1 93.62 198 ASN A C 1
ATOM 1516 O O . ASN A 1 198 ? 3.203 30.797 10.633 1 93.62 198 ASN A O 1
ATOM 1520 N N . TRP A 1 199 ? 5.371 30.891 11.227 1 95.44 199 TRP A N 1
ATOM 1521 C CA . TRP A 1 199 ? 5.836 29.781 10.406 1 95.44 199 TRP A CA 1
ATOM 1522 C C . TRP A 1 199 ? 5.531 30.016 8.93 1 95.44 199 TRP A C 1
ATOM 1524 O O . TRP A 1 199 ? 5.305 29.078 8.172 1 95.44 199 TRP A O 1
ATOM 1534 N N . ALA A 1 200 ? 5.461 31.234 8.547 1 91.31 200 ALA A N 1
ATOM 1535 C CA . ALA A 1 200 ? 5.246 31.578 7.141 1 91.31 200 ALA A CA 1
ATOM 1536 C C . ALA A 1 200 ? 6.414 31.109 6.277 1 91.31 200 ALA A C 1
ATOM 1538 O O . ALA A 1 200 ? 7.539 30.984 6.758 1 91.31 200 ALA A O 1
ATOM 1539 N N . MET A 1 201 ? 6.07 30.812 5.086 1 91 201 MET A N 1
ATOM 1540 C CA . MET A 1 201 ? 7.105 30.469 4.113 1 91 201 MET A CA 1
ATOM 1541 C C . MET A 1 201 ? 7.902 31.703 3.707 1 91 201 MET A C 1
ATOM 1543 O O . MET A 1 201 ? 7.324 32.75 3.414 1 91 201 MET A O 1
ATOM 1547 N N . ASP A 1 202 ? 9.148 31.609 3.762 1 89.25 202 ASP A N 1
ATOM 1548 C CA . ASP A 1 202 ? 10.062 32.688 3.379 1 89.25 202 ASP A CA 1
ATOM 1549 C C . ASP A 1 202 ? 10.672 32.406 2.006 1 89.25 202 ASP A C 1
ATOM 1551 O O . ASP A 1 202 ? 11.555 31.547 1.869 1 89.25 202 ASP A O 1
ATOM 1555 N N . MET A 1 203 ? 10.305 33.219 1.038 1 93.06 203 MET A N 1
ATOM 1556 C CA . MET A 1 203 ? 10.742 33 -0.337 1 93.06 203 MET A CA 1
ATOM 1557 C C . MET A 1 203 ? 12.258 33.188 -0.459 1 93.06 203 MET A C 1
ATOM 1559 O O . MET A 1 203 ? 12.898 32.531 -1.29 1 93.06 203 MET A O 1
ATOM 1563 N N . ALA A 1 204 ? 12.781 34.062 0.348 1 93.25 204 ALA A N 1
ATOM 1564 C CA . ALA A 1 204 ? 14.227 34.25 0.348 1 93.25 204 ALA A CA 1
ATOM 1565 C C . ALA A 1 204 ? 14.953 32.969 0.768 1 93.25 204 ALA A C 1
ATOM 1567 O O . ALA A 1 204 ? 16 32.625 0.218 1 93.25 204 ALA A O 1
ATOM 1568 N N . SER A 1 205 ? 14.414 32.375 1.78 1 93.56 205 SER A N 1
ATOM 1569 C CA . SER A 1 205 ? 14.969 31.109 2.217 1 93.56 205 SER A CA 1
ATOM 1570 C C . SER A 1 205 ? 14.93 30.078 1.092 1 93.56 205 SER A C 1
ATOM 1572 O O . SER A 1 205 ? 15.883 29.312 0.911 1 93.56 205 SER A O 1
ATOM 1574 N N . LEU A 1 206 ? 13.891 30 0.333 1 96.12 206 LEU A N 1
ATOM 1575 C CA . LEU A 1 206 ? 13.742 29.094 -0.792 1 96.12 206 LEU A CA 1
ATOM 1576 C C . LEU A 1 206 ? 14.773 29.375 -1.872 1 96.12 206 LEU A C 1
ATOM 1578 O O . LEU A 1 206 ? 15.414 28.453 -2.385 1 96.12 206 LEU A O 1
ATOM 1582 N N . GLN A 1 207 ? 14.891 30.625 -2.188 1 96.56 207 GLN A N 1
ATOM 1583 C CA . GLN A 1 207 ? 15.852 31.031 -3.213 1 96.56 207 GLN A CA 1
ATOM 1584 C C . GLN A 1 207 ? 17.281 30.688 -2.795 1 96.56 207 GLN A C 1
ATOM 1586 O O . GLN A 1 207 ? 18.062 30.203 -3.605 1 96.56 207 GLN A O 1
ATOM 1591 N N . ALA A 1 208 ? 17.562 30.922 -1.576 1 96.94 208 ALA A N 1
ATOM 1592 C CA . ALA A 1 208 ? 18.875 30.609 -1.052 1 96.94 208 ALA A CA 1
ATOM 1593 C C . ALA A 1 208 ? 19.156 29.109 -1.092 1 96.94 208 ALA A C 1
ATOM 1595 O O . ALA A 1 208 ? 20.266 28.688 -1.401 1 96.94 208 ALA A O 1
ATOM 1596 N N . ALA A 1 209 ? 18.188 28.344 -0.712 1 97.25 209 ALA A N 1
ATOM 1597 C CA . ALA A 1 209 ? 18.328 26.891 -0.713 1 97.25 209 ALA A CA 1
ATOM 1598 C C . ALA A 1 209 ? 18.609 26.359 -2.117 1 97.25 209 ALA A C 1
ATOM 1600 O O . ALA A 1 209 ? 19.469 25.5 -2.299 1 97.25 209 ALA A O 1
ATOM 1601 N N . VAL A 1 210 ? 17.922 26.875 -3.127 1 97.5 210 VAL A N 1
ATOM 1602 C CA . VAL A 1 210 ? 18.125 26.453 -4.512 1 97.5 210 VAL A CA 1
ATOM 1603 C C . VAL A 1 210 ? 19.516 26.828 -4.977 1 97.5 210 VAL A C 1
ATOM 1605 O O . VAL A 1 210 ? 20.219 26.016 -5.578 1 97.5 210 VAL A O 1
ATOM 1608 N N . LYS A 1 211 ? 19.844 28.078 -4.691 1 96.94 211 LYS A N 1
ATOM 1609 C CA . LYS A 1 211 ? 21.172 28.562 -5.086 1 96.94 211 LYS A CA 1
ATOM 1610 C C . LYS A 1 211 ? 22.266 27.703 -4.488 1 96.94 211 LYS A C 1
ATOM 1612 O O . LYS A 1 211 ? 23.203 27.312 -5.188 1 96.94 211 LYS A O 1
ATOM 1617 N N . GLN A 1 212 ? 22.156 27.438 -3.234 1 97.69 212 GLN A N 1
ATOM 1618 C CA . GLN A 1 212 ? 23.156 26.625 -2.557 1 97.69 212 GLN A CA 1
ATOM 1619 C C . GLN A 1 212 ? 23.188 25.203 -3.125 1 97.69 212 GLN A C 1
ATOM 1621 O O . GLN A 1 212 ? 24.266 24.656 -3.354 1 97.69 212 GLN A O 1
ATOM 1626 N N . ALA A 1 213 ? 22.047 24.578 -3.305 1 97.56 213 ALA A N 1
ATOM 1627 C CA . ALA A 1 213 ? 21.984 23.234 -3.863 1 97.56 213 ALA A CA 1
ATOM 1628 C C . ALA A 1 213 ? 22.656 23.172 -5.234 1 97.56 213 ALA A C 1
ATOM 1630 O O . ALA A 1 213 ? 23.422 22.25 -5.516 1 97.56 213 ALA A O 1
ATOM 1631 N N . ARG A 1 214 ? 22.375 24.141 -6.031 1 96.56 214 ARG A N 1
ATOM 1632 C CA . ARG A 1 214 ? 22.969 24.188 -7.367 1 96.56 214 ARG A CA 1
ATOM 1633 C C . ARG A 1 214 ? 24.469 24.406 -7.301 1 96.56 214 ARG A C 1
ATOM 1635 O O . ARG A 1 214 ? 25.219 23.812 -8.078 1 96.56 214 ARG A O 1
ATOM 1642 N N . ALA A 1 215 ? 24.844 25.203 -6.422 1 97.06 215 ALA A N 1
ATOM 1643 C CA . ALA A 1 215 ? 26.266 25.422 -6.207 1 97.06 215 ALA A CA 1
ATOM 1644 C C . ALA A 1 215 ? 26.969 24.125 -5.793 1 97.06 215 ALA A C 1
ATOM 1646 O O . ALA A 1 215 ? 28.125 23.891 -6.148 1 97.06 215 ALA A O 1
ATOM 1647 N N . ASP A 1 216 ? 26.281 23.328 -5.098 1 97 216 ASP A N 1
ATOM 1648 C CA . ASP A 1 216 ? 26.797 22.047 -4.645 1 97 216 ASP A CA 1
ATOM 1649 C C . ASP A 1 216 ? 26.672 20.984 -5.734 1 97 216 ASP A C 1
ATOM 1651 O O . ASP A 1 216 ? 26.922 19.797 -5.492 1 97 216 ASP A O 1
ATOM 1655 N N . GLY A 1 217 ? 26.188 21.359 -6.867 1 95.81 217 GLY A N 1
ATOM 1656 C CA . GLY A 1 217 ? 26.109 20.469 -8.016 1 95.81 217 GLY A CA 1
ATOM 1657 C C . GLY A 1 217 ? 24.828 19.672 -8.07 1 95.81 217 GLY A C 1
ATOM 1658 O O . GLY A 1 217 ? 24.734 18.672 -8.789 1 95.81 217 GLY A O 1
ATOM 1659 N N . LYS A 1 218 ? 23.859 20.078 -7.309 1 97.19 218 LYS A N 1
ATOM 1660 C CA . LYS A 1 218 ? 22.594 19.359 -7.277 1 97.19 218 LYS A CA 1
ATOM 1661 C C . LYS A 1 218 ? 21.578 19.984 -8.234 1 97.19 218 LYS A C 1
ATOM 1663 O O . LYS A 1 218 ? 21.594 21.188 -8.461 1 97.19 218 LYS A O 1
ATOM 1668 N N . ALA A 1 219 ? 20.812 19.125 -8.805 1 97.12 219 ALA A N 1
ATOM 1669 C CA . ALA A 1 219 ? 19.625 19.562 -9.555 1 97.12 219 ALA A CA 1
ATOM 1670 C C . ALA A 1 219 ? 18.391 19.562 -8.664 1 97.12 219 ALA A C 1
ATOM 1672 O O . ALA A 1 219 ? 17.969 18.5 -8.18 1 97.12 219 ALA A O 1
ATOM 1673 N N . VAL A 1 220 ? 17.828 20.703 -8.406 1 98.19 220 VAL A N 1
ATOM 1674 C CA . VAL A 1 220 ? 16.594 20.781 -7.648 1 98.19 220 VAL A CA 1
ATOM 1675 C C . VAL A 1 220 ? 15.406 20.484 -8.57 1 98.19 220 VAL A C 1
ATOM 1677 O O . VAL A 1 220 ? 15.148 21.25 -9.508 1 98.19 220 VAL A O 1
ATOM 1680 N N . ARG A 1 221 ? 14.656 19.438 -8.25 1 98.31 221 ARG A N 1
ATOM 1681 C CA . ARG A 1 221 ? 13.664 18.984 -9.219 1 98.31 221 ARG A CA 1
ATOM 1682 C C . ARG A 1 221 ? 12.25 19.078 -8.648 1 98.31 221 ARG A C 1
ATOM 1684 O O . ARG A 1 221 ? 11.273 19.078 -9.398 1 98.31 221 ARG A O 1
ATOM 1691 N N . GLY A 1 222 ? 12.102 19.109 -7.375 1 98.56 222 GLY A N 1
ATOM 1692 C CA . GLY A 1 222 ? 10.797 19.188 -6.738 1 98.56 222 GLY A CA 1
ATOM 1693 C C . GLY A 1 222 ? 10.781 20.047 -5.492 1 98.56 222 GLY A C 1
ATOM 1694 O O . GLY A 1 222 ? 11.828 20.328 -4.914 1 98.56 222 GLY A O 1
ATOM 1695 N N . LEU A 1 223 ? 9.609 20.516 -5.121 1 98.69 223 LEU A N 1
ATOM 1696 C CA . LEU A 1 223 ? 9.359 21.297 -3.912 1 98.69 223 LEU A CA 1
ATOM 1697 C C . LEU A 1 223 ? 8.078 20.828 -3.223 1 98.69 223 LEU A C 1
ATOM 1699 O O . LEU A 1 223 ? 7.012 20.797 -3.842 1 98.69 223 LEU A O 1
ATOM 1703 N N . VAL A 1 224 ? 8.266 20.469 -1.956 1 98.75 224 VAL A N 1
ATOM 1704 C CA . VAL A 1 224 ? 7.141 20.062 -1.121 1 98.75 224 VAL A CA 1
ATOM 1705 C C . VAL A 1 224 ? 6.703 21.219 -0.236 1 98.75 224 VAL A C 1
ATOM 1707 O O . VAL A 1 224 ? 7.539 21.891 0.387 1 98.75 224 VAL A O 1
ATOM 1710 N N . PHE A 1 225 ? 5.473 21.484 -0.228 1 98.31 225 PHE A N 1
ATOM 1711 C CA . PHE A 1 225 ? 4.91 22.312 0.832 1 98.31 225 PHE A CA 1
ATOM 1712 C C . PHE A 1 225 ? 3.682 21.656 1.441 1 98.31 225 PHE A C 1
ATOM 1714 O O . PHE A 1 225 ? 3.014 20.844 0.789 1 98.31 225 PHE A O 1
ATOM 1721 N N . ILE A 1 226 ? 3.441 21.922 2.664 1 98.25 226 ILE A N 1
ATOM 1722 C CA . ILE A 1 226 ? 2.344 21.328 3.426 1 98.25 226 ILE A CA 1
ATOM 1723 C C . ILE A 1 226 ? 1.41 22.438 3.918 1 98.25 226 ILE A C 1
ATOM 1725 O O . ILE A 1 226 ? 1.842 23.359 4.617 1 98.25 226 ILE A O 1
ATOM 1729 N N . ASN A 1 227 ? 0.135 22.375 3.531 1 97.75 227 ASN A N 1
ATOM 1730 C CA . ASN A 1 227 ? -0.836 23.422 3.818 1 97.75 227 ASN A CA 1
ATOM 1731 C C . ASN A 1 227 ? -2.223 22.844 4.09 1 97.75 227 ASN A C 1
ATOM 1733 O O . ASN A 1 227 ? -2.881 22.344 3.176 1 97.75 227 ASN A O 1
ATOM 1737 N N . PRO A 1 228 ? -2.699 22.969 5.312 1 97.75 228 PRO A N 1
ATOM 1738 C CA . PRO A 1 228 ? -2.078 23.484 6.543 1 97.75 228 PRO A CA 1
ATOM 1739 C C . PRO A 1 228 ? -0.861 22.656 6.965 1 97.75 228 PRO A C 1
ATOM 1741 O O . PRO A 1 228 ? -0.773 21.469 6.652 1 97.75 228 PRO A O 1
ATOM 1744 N N . GLY A 1 229 ? -0.003 23.312 7.695 1 97.5 229 GLY A N 1
ATOM 1745 C CA . GLY A 1 229 ? 1.334 22.781 7.902 1 97.5 229 GLY A CA 1
ATOM 1746 C C . GLY A 1 229 ? 1.389 21.703 8.969 1 97.5 229 GLY A C 1
ATOM 1747 O O . GLY A 1 229 ? 0.708 21.797 9.992 1 97.5 229 GLY A O 1
ATOM 1748 N N . ASN A 1 230 ? 2.176 20.703 8.82 1 96.62 230 ASN A N 1
ATOM 1749 C CA . ASN A 1 230 ? 2.643 19.703 9.773 1 96.62 230 ASN A CA 1
ATOM 1750 C C . ASN A 1 230 ? 4.164 19.734 9.914 1 96.62 230 ASN A C 1
ATOM 1752 O O . ASN A 1 230 ? 4.883 19.422 8.961 1 96.62 230 ASN A O 1
ATOM 1756 N N . PRO A 1 231 ? 4.695 20.188 11.023 1 96.75 231 PRO A N 1
ATOM 1757 C CA . PRO A 1 231 ? 4.09 20.156 12.352 1 96.75 231 PRO A CA 1
ATOM 1758 C C . PRO A 1 231 ? 3.629 21.531 12.82 1 96.75 231 PRO A C 1
ATOM 1760 O O . PRO A 1 231 ? 3.215 21.688 13.977 1 96.75 231 PRO A O 1
ATOM 1763 N N . THR A 1 232 ? 3.604 22.5 11.984 1 96.94 232 THR A N 1
ATOM 1764 C CA . THR A 1 232 ? 3.576 23.875 12.477 1 96.94 232 THR A CA 1
ATOM 1765 C C . THR A 1 232 ? 2.141 24.375 12.602 1 96.94 232 THR A C 1
ATOM 1767 O O . THR A 1 232 ? 1.882 25.375 13.273 1 96.94 232 THR A O 1
ATOM 1770 N N . GLY A 1 233 ? 1.237 23.766 11.844 1 96.69 233 GLY A N 1
ATOM 1771 C CA . GLY A 1 233 ? -0.168 24.125 11.93 1 96.69 233 GLY A CA 1
ATOM 1772 C C . GLY A 1 233 ? -0.504 25.391 11.156 1 96.69 233 GLY A C 1
ATOM 1773 O O . GLY A 1 233 ? -1.649 25.844 11.172 1 96.69 233 GLY A O 1
ATOM 1774 N N . GLN A 1 234 ? 0.415 25.953 10.438 1 95.69 234 GLN A N 1
ATOM 1775 C CA . GLN A 1 234 ? 0.192 27.219 9.758 1 95.69 234 GLN A CA 1
ATOM 1776 C C . GLN A 1 234 ? -0.627 27.031 8.484 1 95.69 234 GLN A C 1
ATOM 1778 O O . GLN A 1 234 ? -0.558 25.969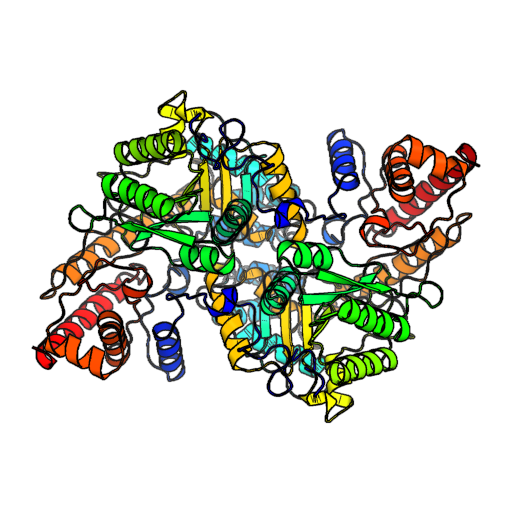 7.848 1 95.69 234 GLN A O 1
ATOM 1783 N N . CYS A 1 235 ? -1.4 28.016 8.055 1 96.75 235 CYS A N 1
ATOM 1784 C CA . CYS A 1 235 ? -2.123 28.062 6.793 1 96.75 235 CYS A CA 1
ATOM 1785 C C . CYS A 1 235 ? -1.473 29.062 5.836 1 96.75 235 CYS A C 1
ATOM 1787 O O . CYS A 1 235 ? -1.138 30.172 6.227 1 96.75 235 CYS A O 1
ATOM 1789 N N . LEU A 1 236 ? -1.263 28.625 4.652 1 95.88 236 LEU A N 1
ATOM 1790 C CA . LEU A 1 236 ? -0.688 29.516 3.648 1 95.88 236 LEU A CA 1
ATOM 1791 C C . LEU A 1 236 ? -1.754 30.438 3.064 1 95.88 236 LEU A C 1
ATOM 1793 O O . LEU A 1 236 ? -2.9 30.031 2.877 1 95.88 236 LEU A O 1
ATOM 1797 N N . SER A 1 237 ? -1.332 31.656 2.803 1 94.5 237 SER A N 1
ATOM 1798 C CA . SER A 1 237 ? -2.236 32.625 2.182 1 94.5 237 SER A CA 1
ATOM 1799 C C . SER A 1 237 ? -2.273 32.438 0.667 1 94.5 237 SER A C 1
ATOM 1801 O O . SER A 1 237 ? -1.391 31.812 0.089 1 94.5 237 SER A O 1
ATOM 1803 N N . TYR A 1 238 ? -3.32 33.031 0.062 1 96.62 238 TYR A N 1
ATOM 1804 C CA . TYR A 1 238 ? -3.424 33.062 -1.393 1 96.62 238 TYR A CA 1
ATOM 1805 C C . TYR A 1 238 ? -2.162 33.656 -2.006 1 96.62 238 TYR A C 1
ATOM 1807 O O . TYR A 1 238 ? -1.63 33.125 -2.984 1 96.62 238 TYR A O 1
ATOM 1815 N N . ASP A 1 239 ? -1.65 34.75 -1.429 1 96.12 239 ASP A N 1
ATOM 1816 C CA . ASP A 1 239 ? -0.49 35.438 -1.966 1 96.12 239 ASP A CA 1
ATOM 1817 C C . ASP A 1 239 ? 0.773 34.594 -1.842 1 96.12 239 ASP A C 1
ATOM 1819 O O . ASP A 1 239 ? 1.622 34.594 -2.736 1 96.12 239 ASP A O 1
ATOM 1823 N N . ASN A 1 240 ? 0.919 33.969 -0.727 1 95.25 240 ASN A N 1
ATOM 1824 C CA . ASN A 1 240 ? 2.061 33.062 -0.572 1 95.25 240 ASN A CA 1
ATOM 1825 C C . ASN A 1 240 ? 2.047 31.953 -1.618 1 95.25 240 ASN A C 1
ATOM 1827 O O . ASN A 1 240 ? 3.098 31.562 -2.137 1 95.25 240 ASN A O 1
ATOM 1831 N N . LEU A 1 241 ? 0.901 31.359 -1.892 1 97.81 24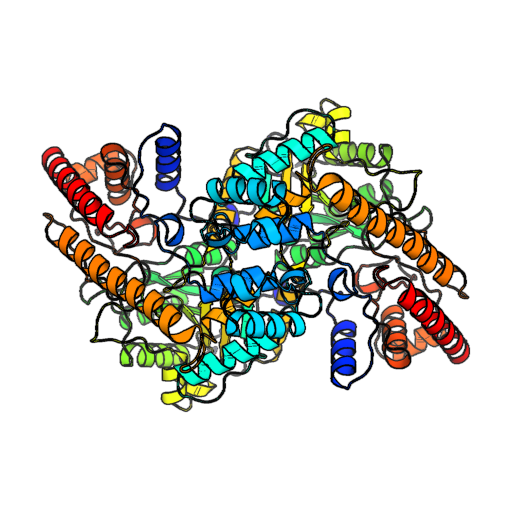1 LEU A N 1
ATOM 1832 C CA . LEU A 1 241 ? 0.77 30.328 -2.91 1 97.81 241 LEU A CA 1
ATOM 1833 C C . LEU A 1 241 ? 1.101 30.875 -4.293 1 97.81 241 LEU A C 1
ATOM 1835 O O . LEU A 1 241 ? 1.738 30.188 -5.102 1 97.81 241 LEU A O 1
ATOM 1839 N N . LYS A 1 242 ? 0.638 32.062 -4.527 1 98.12 242 LYS A N 1
ATOM 1840 C CA . LYS A 1 242 ? 0.966 32.719 -5.797 1 98.12 242 LYS A CA 1
ATOM 1841 C C . LYS A 1 242 ? 2.477 32.844 -5.977 1 98.12 242 LYS A C 1
ATOM 1843 O O . LYS A 1 242 ? 3.002 32.562 -7.055 1 98.12 242 LYS A O 1
ATOM 1848 N N . GLU A 1 243 ? 3.127 33.281 -4.953 1 97.44 243 GLU A N 1
ATOM 1849 C CA . GLU A 1 243 ? 4.582 33.406 -4.992 1 97.44 243 GLU A CA 1
ATOM 1850 C C . GLU A 1 243 ? 5.25 32.062 -5.227 1 97.44 243 GLU A C 1
ATOM 1852 O O . GLU A 1 243 ? 6.211 31.953 -5.992 1 97.44 243 GLU A O 1
ATOM 1857 N N . LEU A 1 244 ? 4.754 31.078 -4.586 1 97.31 244 LEU A N 1
ATOM 1858 C CA . LEU A 1 244 ? 5.297 29.734 -4.719 1 97.31 244 LEU A CA 1
ATOM 1859 C C . LEU A 1 244 ? 5.141 29.219 -6.145 1 97.31 244 LEU A C 1
ATOM 1861 O O . LEU A 1 244 ? 6.059 28.594 -6.691 1 97.31 244 LEU A O 1
ATOM 1865 N N . ILE A 1 245 ? 3.99 29.406 -6.723 1 98.56 245 ILE A N 1
ATOM 1866 C CA . ILE A 1 245 ? 3.693 28.969 -8.078 1 98.56 245 ILE A CA 1
ATOM 1867 C C . ILE A 1 245 ? 4.609 29.688 -9.07 1 98.56 245 ILE A C 1
ATOM 1869 O O . ILE A 1 245 ? 5.168 29.062 -9.969 1 98.56 245 ILE A O 1
ATOM 1873 N N . LYS A 1 246 ? 4.758 31 -8.891 1 98.06 246 LYS A N 1
ATOM 1874 C CA . LYS A 1 246 ? 5.676 31.766 -9.734 1 98.06 246 LYS A CA 1
ATOM 1875 C C . LYS A 1 246 ? 7.105 31.25 -9.602 1 98.06 246 LYS A C 1
ATOM 1877 O O . LYS A 1 246 ? 7.812 31.078 -10.594 1 98.06 246 LYS A O 1
ATOM 1882 N N . PHE A 1 247 ? 7.504 31.016 -8.375 1 97.31 247 PHE A N 1
ATOM 1883 C CA . PHE A 1 247 ? 8.828 30.484 -8.086 1 97.31 247 PHE A CA 1
ATOM 1884 C C . PHE A 1 247 ? 9.047 29.156 -8.797 1 97.31 247 PHE A C 1
ATOM 1886 O O . PHE A 1 247 ? 10.086 28.953 -9.43 1 97.31 247 PHE A O 1
ATOM 1893 N N . ALA A 1 248 ? 8.07 28.234 -8.734 1 97.62 248 ALA A N 1
ATOM 1894 C CA . ALA A 1 248 ? 8.164 26.938 -9.375 1 97.62 248 ALA A CA 1
ATOM 1895 C C . ALA A 1 248 ? 8.266 27.062 -10.891 1 97.62 248 ALA A C 1
ATOM 1897 O O . ALA A 1 248 ? 9.008 26.312 -11.531 1 97.62 248 ALA A O 1
ATOM 1898 N N . TYR A 1 249 ? 7.496 27.938 -11.422 1 97.56 249 TYR A N 1
ATOM 1899 C CA . TYR A 1 249 ? 7.551 28.203 -12.859 1 97.56 249 TYR A CA 1
ATOM 1900 C C . TYR A 1 249 ? 8.93 28.688 -13.273 1 97.56 249 TYR A C 1
ATOM 1902 O O . TYR A 1 249 ? 9.531 28.156 -14.211 1 97.56 249 TYR A O 1
ATOM 1910 N N . ASP A 1 250 ? 9.43 29.703 -12.539 1 96.25 250 ASP A N 1
ATOM 1911 C CA . ASP A 1 250 ? 10.695 30.344 -12.891 1 96.25 250 ASP A CA 1
ATOM 1912 C C . ASP A 1 250 ? 11.867 29.375 -12.742 1 96.25 250 ASP A C 1
ATOM 1914 O O . ASP A 1 250 ? 12.781 29.359 -13.562 1 96.25 250 ASP A O 1
ATOM 1918 N N . GLU A 1 251 ? 11.82 28.547 -11.734 1 95.94 251 GLU A N 1
ATOM 1919 C CA . GLU A 1 251 ? 12.938 27.672 -11.406 1 95.94 251 GLU A CA 1
ATOM 1920 C C . GLU A 1 251 ? 12.773 26.297 -12.031 1 95.94 251 GLU A C 1
ATOM 1922 O O . GLU A 1 251 ? 13.664 25.453 -11.945 1 95.94 251 GLU A O 1
ATOM 1927 N N . LYS A 1 252 ? 11.648 26.062 -12.688 1 96 252 LYS A N 1
ATOM 1928 C CA . LYS A 1 252 ? 11.328 24.766 -13.273 1 96 252 LYS A CA 1
ATOM 1929 C C . LYS A 1 252 ? 11.422 23.656 -12.234 1 96 252 LYS A C 1
ATOM 1931 O O . LYS A 1 252 ? 12.234 22.734 -12.375 1 96 252 LYS A O 1
ATOM 1936 N N . ILE A 1 253 ? 10.578 23.734 -11.344 1 97.69 253 ILE A N 1
ATOM 1937 C CA . ILE A 1 253 ? 10.492 22.797 -10.234 1 97.69 253 ILE A CA 1
ATOM 1938 C C . ILE A 1 253 ? 9.07 22.234 -10.133 1 97.69 253 ILE A C 1
ATOM 1940 O O . ILE A 1 253 ? 8.094 22.984 -10.266 1 97.69 253 ILE A O 1
ATOM 1944 N N . VAL A 1 254 ? 8.938 20.891 -10 1 98.75 254 VAL A N 1
ATOM 1945 C CA . VAL A 1 254 ? 7.629 20.281 -9.773 1 98.75 254 VAL A CA 1
ATOM 1946 C C . VAL A 1 254 ? 7.113 20.672 -8.391 1 98.75 254 VAL A C 1
ATOM 1948 O O . VAL A 1 254 ? 7.828 20.531 -7.395 1 98.75 254 VAL A O 1
ATOM 1951 N N . LEU A 1 255 ? 5.902 21.188 -8.328 1 98.75 255 LEU A N 1
ATOM 1952 C CA . LEU A 1 255 ? 5.285 21.5 -7.043 1 98.75 255 LEU A CA 1
ATOM 1953 C C . LEU A 1 255 ? 4.527 20.297 -6.5 1 98.75 255 LEU A C 1
ATOM 1955 O O . LEU A 1 255 ? 3.682 19.734 -7.191 1 98.75 255 LEU A O 1
ATOM 1959 N N . MET A 1 256 ? 4.871 19.859 -5.328 1 98.88 256 MET A N 1
ATOM 1960 C CA . MET A 1 256 ? 4.16 18.828 -4.594 1 98.88 256 MET A CA 1
ATOM 1961 C C . MET A 1 256 ? 3.35 19.422 -3.447 1 98.88 256 MET A C 1
ATOM 1963 O O . MET A 1 256 ? 3.91 19.797 -2.416 1 98.88 256 MET A O 1
ATOM 1967 N N . ALA A 1 257 ? 2.08 19.453 -3.641 1 98.88 257 ALA A N 1
ATOM 1968 C CA . ALA A 1 257 ? 1.162 20.109 -2.713 1 98.88 257 ALA A CA 1
ATOM 1969 C C . ALA A 1 257 ? 0.545 19.094 -1.748 1 98.88 257 ALA A C 1
ATOM 1971 O O . ALA A 1 257 ? -0.413 18.406 -2.096 1 98.88 257 ALA A O 1
ATOM 1972 N N . ASP A 1 258 ? 1.098 19.031 -0.558 1 98.75 258 ASP A N 1
ATOM 1973 C CA . ASP A 1 258 ? 0.494 18.25 0.518 1 98.75 258 ASP A CA 1
ATOM 1974 C C . ASP A 1 258 ? -0.626 19.031 1.201 1 98.75 258 ASP A C 1
ATOM 1976 O O . ASP A 1 258 ? -0.377 19.781 2.137 1 98.75 258 ASP A O 1
ATOM 1980 N N . GLU A 1 259 ? -1.831 18.781 0.752 1 98.75 259 GLU A N 1
ATOM 1981 C CA . GLU A 1 259 ? -2.99 19.547 1.205 1 98.75 259 GLU A CA 1
ATOM 1982 C C . GLU A 1 259 ? -4 18.656 1.911 1 98.75 259 GLU A C 1
ATOM 1984 O O . GLU A 1 259 ? -5.211 18.859 1.798 1 98.75 259 GLU A O 1
ATOM 1989 N N . VAL A 1 260 ? -3.475 17.656 2.625 1 98.56 260 VAL A N 1
ATOM 1990 C CA . VAL A 1 260 ? -4.297 16.594 3.211 1 98.56 260 VAL A CA 1
ATOM 1991 C C . VAL A 1 260 ? -5.129 17.172 4.359 1 98.56 260 VAL A C 1
ATOM 1993 O O . VAL A 1 260 ? -6.168 16.609 4.715 1 98.56 260 VAL A O 1
ATOM 1996 N N . TYR A 1 261 ? -4.734 18.344 4.914 1 98.44 261 TYR A N 1
ATOM 1997 C CA . TYR A 1 261 ? -5.426 18.938 6.055 1 98.44 261 TYR A CA 1
ATOM 1998 C C . TYR A 1 261 ? -6.398 20.031 5.598 1 98.44 261 TYR A C 1
ATOM 2000 O O . TYR A 1 261 ? -6.742 20.922 6.367 1 98.44 261 TYR A O 1
ATOM 2008 N N . GLN A 1 262 ? -6.883 19.953 4.426 1 98.19 262 GLN A N 1
ATOM 2009 C CA . GLN A 1 262 ? -7.637 21.047 3.797 1 98.19 262 GLN A CA 1
ATOM 2010 C C . GLN A 1 262 ? -8.922 21.328 4.57 1 98.19 262 GLN A C 1
ATOM 2012 O O . GLN A 1 262 ? -9.445 22.453 4.516 1 98.19 262 GLN A O 1
ATOM 2017 N N . GLU A 1 263 ? -9.422 20.406 5.348 1 96.94 263 GLU A N 1
ATOM 2018 C CA . GLU A 1 263 ? -10.633 20.609 6.137 1 96.94 263 GLU A CA 1
ATOM 2019 C C . GLU A 1 263 ? -10.297 21.156 7.527 1 96.94 263 GLU A C 1
ATOM 2021 O O . GLU A 1 263 ? -11.148 21.75 8.188 1 96.94 263 GLU A O 1
ATOM 2026 N N . ASN A 1 264 ? -9.133 20.906 8.016 1 98.06 264 ASN A N 1
ATOM 2027 C CA . ASN A 1 264 ? -8.719 21.25 9.367 1 98.06 264 ASN A CA 1
ATOM 2028 C C . ASN A 1 264 ? -8.273 22.703 9.469 1 98.06 264 ASN A C 1
ATOM 2030 O O . ASN A 1 264 ? -7.07 22.984 9.516 1 98.06 264 ASN A O 1
ATOM 2034 N N . ILE A 1 265 ? -9.219 23.641 9.57 1 98.19 265 ILE A N 1
ATOM 2035 C CA . ILE A 1 265 ? -8.953 25.062 9.727 1 98.19 265 ILE A CA 1
ATOM 2036 C C . ILE A 1 265 ? -9.617 25.578 11 1 98.19 265 ILE A C 1
ATOM 2038 O O . ILE A 1 265 ? -10.828 25.422 11.18 1 98.19 265 ILE A O 1
ATOM 2042 N N . TYR A 1 266 ? -8.852 26.25 11.883 1 98.06 266 TYR A N 1
ATOM 2043 C CA . TYR A 1 266 ? -9.375 26.547 13.219 1 98.06 266 TYR A CA 1
ATOM 2044 C C . TYR A 1 266 ? -9.422 28.047 13.477 1 98.06 266 TYR A C 1
ATOM 2046 O O . TYR A 1 266 ? -9.531 28.469 14.625 1 98.06 266 TYR A O 1
ATOM 2054 N N . GLN A 1 267 ? -9.242 28.812 12.453 1 96.69 267 GLN A N 1
ATOM 2055 C CA . GLN A 1 267 ? -9.336 30.266 12.461 1 96.69 267 GLN A CA 1
ATOM 2056 C C . GLN A 1 267 ? -10.086 30.781 11.242 1 96.69 267 GLN A C 1
ATOM 2058 O O . GLN A 1 267 ? -10.281 30.047 10.273 1 96.69 267 GLN A O 1
ATOM 2063 N N . ASP A 1 268 ? -10.43 32.031 11.25 1 95.25 268 ASP A N 1
ATOM 2064 C CA . ASP A 1 268 ? -11.305 32.562 10.203 1 95.25 268 ASP A CA 1
ATOM 2065 C C . ASP A 1 268 ? -10.539 33.5 9.266 1 95.25 268 ASP A C 1
ATOM 2067 O O . ASP A 1 268 ? -11.055 33.906 8.227 1 95.25 268 ASP A O 1
ATOM 2071 N N . GLU A 1 269 ? -9.375 33.812 9.477 1 93.56 269 GLU A N 1
ATOM 2072 C CA . GLU A 1 269 ? -8.617 34.812 8.734 1 93.56 269 GLU A CA 1
ATOM 2073 C C . GLU A 1 269 ? -8.047 34.25 7.441 1 93.56 269 GLU A C 1
ATOM 2075 O O . GLU A 1 269 ? -7.938 34.938 6.434 1 93.56 269 GLU A O 1
ATOM 2080 N N . ARG A 1 270 ? -7.668 33 7.484 1 93.94 270 ARG A N 1
ATOM 2081 C CA . ARG A 1 270 ? -7.035 32.344 6.348 1 93.94 270 ARG A CA 1
ATOM 2082 C C . ARG A 1 270 ? -7.699 31 6.047 1 93.94 270 ARG A C 1
ATOM 2084 O O . ARG A 1 270 ? -7.148 29.953 6.367 1 93.94 270 ARG A O 1
ATOM 2091 N N . PRO A 1 271 ? -8.766 31.094 5.324 1 95.19 271 PRO A N 1
ATOM 2092 C CA . PRO A 1 271 ? -9.367 29.828 4.898 1 95.19 271 PRO A CA 1
ATOM 2093 C C . PRO A 1 271 ? -8.469 29.031 3.951 1 95.19 271 PRO A C 1
ATOM 2095 O O . PRO A 1 271 ? -7.551 29.594 3.348 1 95.19 271 PRO A O 1
ATOM 2098 N N . PHE A 1 272 ? -8.719 27.766 3.807 1 97.56 272 PHE A N 1
ATOM 2099 C CA . PHE A 1 272 ? -7.945 26.938 2.893 1 97.56 272 PHE A CA 1
ATOM 2100 C C . PHE A 1 272 ? -8.188 27.359 1.445 1 97.56 272 PHE A C 1
ATOM 2102 O O . PHE A 1 272 ? -9.336 27.562 1.039 1 97.56 272 PHE A O 1
ATOM 2109 N N . VAL A 1 273 ? -7.184 27.531 0.721 1 97.75 273 VAL A N 1
ATOM 2110 C CA . VAL A 1 273 ? -7.191 27.688 -0.729 1 97.75 273 VAL A CA 1
ATOM 2111 C C . VAL A 1 273 ? -6.191 26.719 -1.361 1 97.75 273 VAL A C 1
ATOM 2113 O O . VAL A 1 273 ? -5.043 26.625 -0.92 1 97.75 273 VAL A O 1
ATOM 2116 N N . SER A 1 274 ? -6.656 25.953 -2.35 1 98.62 274 SER A N 1
ATOM 2117 C CA . SER A 1 274 ? -5.777 24.953 -2.949 1 98.62 274 SER A CA 1
ATOM 2118 C C . SER A 1 274 ? -4.762 25.609 -3.885 1 98.62 274 SER A C 1
ATOM 2120 O O . SER A 1 274 ? -5.035 26.656 -4.477 1 98.62 274 SER A O 1
ATOM 2122 N N . ALA A 1 275 ? -3.623 25 -4.051 1 98.75 275 ALA A N 1
ATOM 2123 C CA . ALA A 1 275 ? -2.619 25.438 -5.02 1 98.75 275 ALA A CA 1
ATOM 2124 C C . ALA A 1 275 ? -3.168 25.375 -6.441 1 98.75 275 ALA A C 1
ATOM 2126 O O . ALA A 1 275 ? -2.85 26.234 -7.273 1 98.75 275 ALA A O 1
ATOM 2127 N N . ARG A 1 276 ? -3.971 24.375 -6.738 1 98.75 276 ARG A N 1
ATOM 2128 C CA . ARG A 1 276 ? -4.582 24.219 -8.055 1 98.75 276 ARG A CA 1
ATOM 2129 C C . ARG A 1 276 ? -5.441 25.422 -8.406 1 98.75 276 ARG A C 1
ATOM 2131 O O . ARG A 1 276 ? -5.352 25.953 -9.516 1 98.75 276 ARG A O 1
ATOM 2138 N N . LYS A 1 277 ? -6.293 25.812 -7.469 1 98.69 277 LYS A N 1
ATOM 2139 C CA . LYS A 1 277 ? -7.152 26.969 -7.684 1 98.69 277 LYS A CA 1
ATOM 2140 C C . LYS A 1 277 ? -6.328 28.219 -8 1 98.69 277 LYS A C 1
ATOM 2142 O O . LYS A 1 277 ? -6.602 28.906 -8.977 1 98.69 277 LYS A O 1
ATOM 2147 N N . VAL A 1 278 ? -5.34 28.484 -7.148 1 98.75 278 VAL A N 1
ATOM 2148 C CA . VAL A 1 278 ? -4.512 29.672 -7.312 1 98.75 278 VAL A CA 1
ATOM 2149 C C . VAL A 1 278 ? -3.801 29.625 -8.664 1 98.75 278 VAL A C 1
ATOM 2151 O O . VAL A 1 278 ? -3.785 30.625 -9.398 1 98.75 278 VAL A O 1
ATOM 2154 N N . MET A 1 279 ? -3.211 28.469 -8.992 1 98.75 279 MET A N 1
ATOM 2155 C CA . MET A 1 279 ? -2.484 28.297 -10.25 1 98.75 279 MET A CA 1
ATOM 2156 C C . MET A 1 279 ? -3.387 28.594 -11.445 1 98.75 279 MET A C 1
ATOM 2158 O O . MET A 1 279 ? -2.998 29.328 -12.352 1 98.75 279 MET A O 1
ATOM 2162 N N . LYS A 1 280 ? -4.57 28.047 -11.469 1 98.44 280 LYS A N 1
ATOM 2163 C CA . LYS A 1 280 ? -5.516 28.234 -12.57 1 98.44 280 LYS A CA 1
ATOM 2164 C C . LYS A 1 280 ? -5.98 29.688 -12.648 1 98.44 280 LYS A C 1
ATOM 2166 O O . LYS A 1 280 ? -6.121 30.234 -13.75 1 98.44 280 LYS A O 1
ATOM 2171 N N . GLU A 1 281 ? -6.195 30.328 -11.508 1 98.5 281 GLU A N 1
ATOM 2172 C CA . GLU A 1 281 ? -6.66 31.719 -11.469 1 98.5 281 GLU A CA 1
ATOM 2173 C C . GLU A 1 281 ? -5.57 32.688 -11.93 1 98.5 281 GLU A C 1
ATOM 2175 O O . GLU A 1 281 ? -5.863 33.75 -12.477 1 98.5 281 GLU A O 1
ATOM 2180 N N . MET A 1 282 ? -4.336 32.344 -11.688 1 98.19 282 MET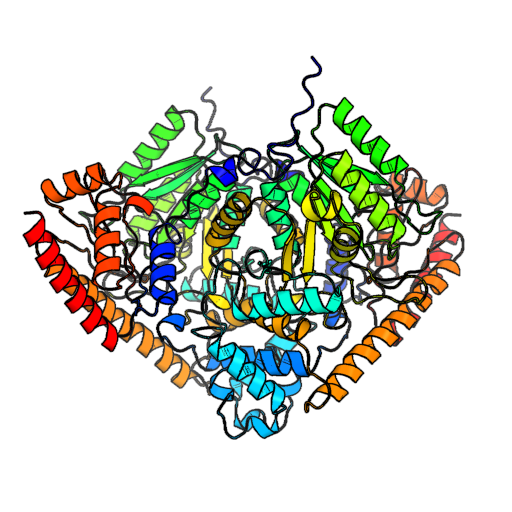 A N 1
ATOM 2181 C CA . MET A 1 282 ? -3.215 33.156 -12.133 1 98.19 282 MET A CA 1
ATOM 2182 C C . MET A 1 282 ? -3.176 33.25 -13.656 1 98.19 282 MET A C 1
ATOM 2184 O O . MET A 1 282 ? -2.641 34.219 -14.211 1 98.19 282 MET A O 1
ATOM 2188 N N . GLY A 1 283 ? -3.703 32.219 -14.359 1 97.81 283 GLY A N 1
ATOM 2189 C CA . GLY A 1 283 ? -3.697 32.219 -15.812 1 97.81 283 GLY A CA 1
ATOM 2190 C C . GLY A 1 283 ? -2.342 31.875 -16.406 1 97.81 283 GLY A C 1
ATOM 2191 O O . GLY A 1 283 ? -1.436 31.453 -15.688 1 97.81 283 GLY A O 1
ATOM 2192 N N . GLU A 1 284 ? -2.301 32.031 -17.75 1 97.94 284 GLU A N 1
ATOM 2193 C CA . GLU A 1 284 ? -1.059 31.734 -18.453 1 97.94 284 GLU A CA 1
ATOM 2194 C C . GLU A 1 284 ? 0.039 32.719 -18.094 1 97.94 284 GLU A C 1
ATOM 2196 O O . GLU A 1 284 ? -0.237 33.906 -17.875 1 97.94 284 GLU A O 1
ATOM 2201 N N . PRO A 1 285 ? 1.315 32.312 -17.953 1 97.94 285 PRO A N 1
ATOM 2202 C CA . PRO A 1 285 ? 1.786 31 -18.344 1 97.94 285 PRO A CA 1
ATOM 2203 C C . PRO A 1 285 ? 1.732 29.984 -17.203 1 97.94 285 PRO A C 1
ATOM 2205 O O . PRO A 1 285 ? 2.115 28.828 -17.375 1 97.94 285 PRO A O 1
ATOM 2208 N N . TYR A 1 286 ? 1.283 30.375 -16.062 1 98.31 286 TYR A N 1
ATOM 2209 C CA . TYR A 1 286 ? 1.381 29.547 -14.875 1 98.31 286 TYR A CA 1
ATOM 2210 C C . TYR A 1 286 ? 0.388 28.391 -14.93 1 98.31 286 TYR A C 1
ATOM 2212 O O . TYR A 1 286 ? 0.739 27.234 -14.625 1 98.31 286 TYR A O 1
ATOM 2220 N N . ALA A 1 287 ? -0.776 28.594 -15.391 1 97.88 287 ALA A N 1
ATOM 2221 C CA . ALA A 1 287 ? -1.879 27.641 -15.391 1 97.88 287 ALA A CA 1
ATOM 2222 C C . ALA A 1 287 ? -1.521 26.391 -16.188 1 97.88 287 ALA A C 1
ATOM 2224 O O . ALA A 1 287 ? -1.95 25.281 -15.836 1 97.88 287 ALA A O 1
ATOM 2225 N N . SER A 1 288 ? -0.743 26.531 -17.188 1 96.69 288 SER A N 1
ATOM 2226 C CA . SER A 1 288 ? -0.398 25.375 -18.016 1 96.69 288 SER A CA 1
ATOM 2227 C C . SER A 1 288 ? 1.074 25.016 -17.859 1 96.69 288 SER A C 1
ATOM 2229 O O . SER A 1 288 ? 1.496 23.922 -18.281 1 96.69 288 SER A O 1
ATOM 2231 N N . GLY A 1 289 ? 1.827 25.906 -17.266 1 97.06 289 GLY A N 1
ATOM 2232 C CA . GLY A 1 289 ? 3.271 25.75 -17.297 1 97.06 289 GLY A CA 1
ATOM 2233 C C . GLY A 1 289 ? 3.824 25.109 -16.031 1 97.06 289 GLY A C 1
ATOM 2234 O O . GLY A 1 289 ? 4.914 24.531 -16.047 1 97.06 289 GLY A O 1
ATOM 2235 N N . VAL A 1 290 ? 3.139 25.219 -14.914 1 98.31 290 VAL A N 1
ATOM 2236 C CA . VAL A 1 290 ? 3.623 24.688 -13.641 1 98.31 290 VAL A CA 1
ATOM 2237 C C . VAL A 1 290 ? 3.137 23.25 -13.469 1 98.31 290 VAL A C 1
ATOM 2239 O O . VAL A 1 290 ? 1.946 22.969 -13.633 1 98.31 290 VAL A O 1
ATOM 2242 N N . GLU A 1 291 ? 4.062 22.297 -13.305 1 98.81 291 GLU A N 1
ATOM 2243 C CA . GLU A 1 291 ? 3.711 20.938 -12.938 1 98.81 291 GLU A CA 1
ATOM 2244 C C . GLU A 1 291 ? 3.338 20.844 -11.461 1 98.81 291 GLU A C 1
ATOM 2246 O O . GLU A 1 291 ? 4.145 21.172 -10.586 1 98.81 291 GLU A O 1
ATOM 2251 N N . LEU A 1 292 ? 2.102 20.438 -11.203 1 98.88 292 LEU A N 1
ATOM 2252 C CA . LEU A 1 292 ? 1.567 20.406 -9.844 1 98.88 292 LEU A CA 1
ATOM 2253 C C . LEU A 1 292 ? 0.993 19.031 -9.508 1 98.88 292 LEU A C 1
ATOM 2255 O O . LEU A 1 292 ? 0.147 18.516 -10.242 1 98.88 292 LEU A O 1
ATOM 2259 N N . LEU A 1 293 ? 1.515 18.422 -8.461 1 98.94 293 LEU A N 1
ATOM 2260 C CA . LEU A 1 293 ? 0.992 17.188 -7.863 1 98.94 293 LEU A CA 1
ATOM 2261 C C . LEU A 1 293 ? 0.289 17.5 -6.543 1 98.94 293 LEU A C 1
ATOM 2263 O O . LEU A 1 293 ? 0.926 17.922 -5.578 1 98.94 293 LEU A O 1
ATOM 2267 N N . SER A 1 294 ? -1.021 17.266 -6.473 1 98.88 294 SER A N 1
ATOM 2268 C CA . SER A 1 294 ? -1.809 17.594 -5.285 1 98.88 294 SER A CA 1
ATOM 2269 C C . SER A 1 294 ? -2.271 16.328 -4.57 1 98.88 294 SER A C 1
ATOM 2271 O O . SER A 1 294 ? -2.84 15.422 -5.195 1 98.88 294 SER A O 1
ATOM 2273 N N . PHE A 1 295 ? -2.047 16.266 -3.268 1 98.88 295 PHE A N 1
ATOM 2274 C CA . PHE A 1 295 ? -2.326 15.047 -2.504 1 98.88 295 PHE A CA 1
ATOM 2275 C C . PHE A 1 295 ? -3.475 15.273 -1.53 1 98.88 295 PHE A C 1
ATOM 2277 O O . PHE A 1 295 ? -3.602 16.359 -0.95 1 98.88 295 PHE A O 1
ATOM 2284 N N . HIS A 1 296 ? -4.289 14.273 -1.357 1 98.88 296 HIS A N 1
ATOM 2285 C CA . HIS A 1 296 ? -5.344 14.258 -0.351 1 98.88 296 HIS A CA 1
ATOM 2286 C C . HIS A 1 296 ? -5.59 12.844 0.165 1 98.88 296 HIS A C 1
ATOM 2288 O O . HIS A 1 296 ? -5.066 11.875 -0.393 1 98.88 296 HIS A O 1
ATOM 2294 N N . THR A 1 297 ? -6.254 12.688 1.319 1 98.69 297 THR A N 1
ATOM 2295 C CA . THR A 1 297 ? -6.426 11.391 1.959 1 98.69 297 THR A CA 1
ATOM 2296 C C . THR A 1 297 ? -7.664 11.383 2.85 1 98.69 297 THR A C 1
ATOM 2298 O O . THR A 1 297 ? -8.133 12.445 3.277 1 98.69 297 THR A O 1
ATOM 2301 N N . VAL A 1 298 ? -8.203 10.195 3.094 1 98.62 298 VAL A N 1
ATOM 2302 C CA . VAL A 1 298 ? -9.32 10.039 4.016 1 98.62 298 VAL A CA 1
ATOM 2303 C C . VAL A 1 298 ? -8.805 10.008 5.453 1 98.62 298 VAL A C 1
ATOM 2305 O O . VAL A 1 298 ? -9.594 10.078 6.398 1 98.62 298 VAL A O 1
ATOM 2308 N N . SER A 1 299 ? -7.512 10.008 5.637 1 97.81 299 SER A N 1
ATOM 2309 C CA . SER A 1 299 ? -6.879 9.789 6.934 1 97.81 299 SER A CA 1
ATOM 2310 C C . SER A 1 299 ? -7.023 11.016 7.832 1 97.81 299 SER A C 1
ATOM 2312 O O . SER A 1 299 ? -6.895 10.914 9.055 1 97.81 299 SER A O 1
ATOM 2314 N N . LYS A 1 300 ? -7.223 12.156 7.207 1 97.06 300 LYS A N 1
ATOM 2315 C CA . LYS A 1 300 ? -7.242 13.43 7.934 1 97.06 300 LYS A CA 1
ATOM 2316 C C . LYS A 1 300 ? -8.625 14.078 7.867 1 97.06 300 LYS A C 1
ATOM 2318 O O . LYS A 1 300 ? -9.602 13.43 7.48 1 97.06 300 LYS A O 1
ATOM 2323 N N . GLY A 1 301 ? -8.711 15.227 8.352 1 94.94 301 GLY A N 1
ATOM 2324 C CA . GLY A 1 301 ? -10.016 15.859 8.375 1 94.94 301 GLY A CA 1
ATOM 2325 C C . GLY A 1 301 ? -10.945 15.266 9.422 1 94.94 301 GLY A C 1
ATOM 2326 O O . GLY A 1 301 ? -10.492 14.633 10.375 1 94.94 301 GLY A O 1
ATOM 2327 N N . THR A 1 302 ? -12.25 15.469 9.273 1 94.94 302 THR A N 1
ATOM 2328 C CA . THR A 1 302 ? -13.227 15.008 10.242 1 94.94 302 THR A CA 1
ATOM 2329 C C . THR A 1 302 ? -13.477 13.516 10.102 1 94.94 302 THR A C 1
ATOM 2331 O O . THR A 1 302 ? -14.016 12.875 11.008 1 94.94 302 THR A O 1
ATOM 2334 N N . GLY A 1 303 ? -13.078 12.969 9 1 95.31 303 GLY A N 1
ATOM 2335 C CA . GLY A 1 303 ? -13.219 11.531 8.836 1 95.31 303 GLY A CA 1
ATOM 2336 C C . GLY A 1 303 ? -12.203 10.734 9.641 1 95.31 303 GLY A C 1
ATOM 2337 O O . GLY A 1 303 ? -12.555 9.734 10.273 1 95.31 303 GLY A O 1
ATOM 2338 N N . GLY A 1 304 ? -10.922 11.188 9.562 1 97.38 304 GLY A N 1
ATOM 2339 C CA . GLY A 1 304 ? -9.852 10.57 10.336 1 97.38 304 GLY A CA 1
ATOM 2340 C C . GLY A 1 304 ? -9.68 9.094 10.055 1 97.38 304 GLY A C 1
ATOM 2341 O O . GLY A 1 304 ? -9.289 8.328 10.938 1 97.38 304 GLY A O 1
ATOM 2342 N N . GLU A 1 305 ? -10.031 8.602 8.883 1 98.25 305 GLU A N 1
ATOM 2343 C CA . GLU A 1 305 ? -10.023 7.188 8.531 1 98.25 305 GLU A CA 1
ATOM 2344 C C . GLU A 1 305 ? -8.625 6.723 8.141 1 98.25 305 GLU A C 1
ATOM 2346 O O . GLU A 1 305 ? -8.414 6.254 7.023 1 98.25 305 GLU A O 1
ATOM 2351 N N . CYS A 1 306 ? -7.676 6.828 9.07 1 97.38 306 CYS A N 1
ATOM 2352 C CA . CYS A 1 306 ? -6.281 6.57 8.734 1 97.38 306 CYS A CA 1
ATOM 2353 C C . CYS A 1 306 ? -6.055 5.094 8.438 1 97.38 306 CYS A C 1
ATOM 2355 O O . CYS A 1 306 ? -5.281 4.742 7.547 1 97.38 306 CYS A O 1
ATOM 2357 N N . GLY A 1 307 ? -6.777 4.211 9.125 1 98.12 307 GLY A N 1
ATOM 2358 C CA . GLY A 1 307 ? -6.559 2.783 8.977 1 98.12 307 GLY A CA 1
ATOM 2359 C C . GLY A 1 307 ? -7.125 2.221 7.684 1 98.12 307 GLY A C 1
ATOM 2360 O O . GLY A 1 307 ? -6.781 1.105 7.285 1 98.12 307 GLY A O 1
ATOM 2361 N N . LEU A 1 308 ? -8.031 2.967 7.012 1 98.62 308 LEU A N 1
ATOM 2362 C CA . LEU A 1 308 ? -8.664 2.469 5.797 1 98.62 308 LEU A CA 1
ATOM 2363 C C . LEU A 1 308 ? -7.762 2.68 4.586 1 98.62 308 LEU A C 1
ATOM 2365 O O . LEU A 1 308 ? -7.98 2.078 3.531 1 98.62 308 LEU A O 1
ATOM 2369 N N . ARG A 1 309 ? -6.777 3.58 4.758 1 98.5 309 ARG A N 1
ATOM 2370 C CA . ARG A 1 309 ? -5.73 3.803 3.764 1 98.5 309 ARG A CA 1
ATOM 2371 C C . ARG A 1 309 ? -6.332 4.188 2.416 1 98.5 309 ARG A C 1
ATOM 2373 O O . ARG A 1 309 ? -5.988 3.598 1.388 1 98.5 309 ARG A O 1
ATOM 2380 N N . GLY A 1 310 ? -7.098 5.262 2.314 1 98.69 310 GLY A N 1
ATOM 2381 C CA . GLY A 1 310 ? -7.602 5.855 1.087 1 98.69 310 GLY A CA 1
ATOM 2382 C C . GLY A 1 310 ? -7.008 7.219 0.793 1 98.69 310 GLY A C 1
ATOM 2383 O O . GLY A 1 310 ? -6.855 8.039 1.697 1 98.69 310 GLY A O 1
ATOM 2384 N N . GLY A 1 311 ? -6.602 7.434 -0.382 1 98.75 311 GLY A N 1
ATOM 2385 C CA . GLY A 1 311 ? -6.039 8.711 -0.795 1 98.75 311 GLY A CA 1
ATOM 2386 C C . GLY A 1 311 ? -5.969 8.867 -2.303 1 98.75 311 GLY A C 1
ATOM 2387 O O . GLY A 1 311 ? -6.422 7.996 -3.047 1 98.75 311 GLY A O 1
ATOM 2388 N N . TYR A 1 312 ? -5.496 10.055 -2.752 1 98.88 312 TYR A N 1
ATOM 2389 C CA . TYR A 1 312 ? -5.285 10.242 -4.184 1 98.88 312 TYR A CA 1
ATOM 2390 C C . TYR A 1 312 ? -4.191 11.273 -4.438 1 98.88 312 TYR A C 1
ATOM 2392 O O . TYR A 1 312 ? -3.814 12.023 -3.537 1 98.88 312 TYR A O 1
ATOM 2400 N N . VAL A 1 313 ? -3.648 11.258 -5.562 1 98.94 313 VAL A N 1
ATOM 2401 C CA . VAL A 1 313 ? -2.857 12.344 -6.125 1 98.94 313 VAL A CA 1
ATOM 2402 C C . VAL A 1 313 ? -3.477 12.805 -7.441 1 98.94 313 VAL A C 1
ATOM 2404 O O . VAL A 1 313 ? -3.922 11.984 -8.25 1 98.94 313 VAL A O 1
ATOM 2407 N N . GLU A 1 314 ? -3.689 14.055 -7.574 1 98.94 314 GLU A N 1
ATOM 2408 C CA . GLU A 1 314 ? -4.047 14.68 -8.844 1 98.94 314 GLU A CA 1
ATOM 2409 C C . GLU A 1 314 ? -2.816 15.242 -9.547 1 98.94 314 GLU A C 1
ATOM 2411 O O . GLU A 1 314 ? -2.02 15.961 -8.938 1 98.94 314 GLU A O 1
ATOM 2416 N N . MET A 1 315 ? -2.633 14.969 -10.82 1 98.75 315 MET A N 1
ATOM 2417 C CA . MET A 1 315 ? -1.491 15.398 -11.625 1 98.75 315 MET A CA 1
ATOM 2418 C C . MET A 1 315 ? -1.9 16.484 -12.609 1 98.75 315 MET A C 1
ATOM 2420 O O . MET A 1 315 ? -2.484 16.188 -13.656 1 98.75 315 MET A O 1
ATOM 2424 N N . ASN A 1 316 ? -1.517 17.719 -12.289 1 98.56 316 ASN A N 1
ATOM 2425 C CA . ASN A 1 316 ? -1.809 18.859 -13.156 1 98.56 316 ASN A CA 1
ATOM 2426 C C . ASN A 1 316 ? -0.624 19.188 -14.055 1 98.56 316 ASN A C 1
ATOM 2428 O O . ASN A 1 316 ? 0.506 19.312 -13.578 1 98.56 316 ASN A O 1
ATOM 2432 N N . ASN A 1 317 ? -0.855 19.312 -15.352 1 98.19 317 ASN A N 1
ATOM 2433 C CA . ASN A 1 317 ? 0.114 19.75 -16.344 1 98.19 317 ASN A CA 1
ATOM 2434 C C . ASN A 1 317 ? 1.279 18.781 -16.469 1 98.19 317 ASN A C 1
ATOM 2436 O O . ASN A 1 317 ? 2.41 19.188 -16.75 1 98.19 317 ASN A O 1
ATOM 2440 N N . ILE A 1 318 ? 1.069 17.516 -16.188 1 98.56 318 ILE A N 1
ATOM 2441 C CA . ILE A 1 318 ? 2.086 16.484 -16.328 1 98.56 318 ILE A CA 1
ATOM 2442 C C . ILE A 1 318 ? 2.027 15.891 -17.75 1 98.56 318 ILE A C 1
ATOM 2444 O O . ILE A 1 318 ? 0.943 15.695 -18.297 1 98.56 318 ILE A O 1
ATOM 2448 N N . HIS A 1 319 ? 3.164 15.656 -18.328 1 97.44 319 HIS A N 1
ATOM 2449 C CA . HIS A 1 319 ? 3.234 15.047 -19.656 1 97.44 319 HIS A CA 1
ATOM 2450 C C . HIS A 1 319 ? 2.432 13.758 -19.719 1 97.44 319 HIS A C 1
ATOM 2452 O O . HIS A 1 319 ? 2.559 12.906 -18.828 1 97.44 319 HIS A O 1
ATOM 2458 N N . PRO A 1 320 ? 1.601 13.578 -20.734 1 95.62 320 PRO A N 1
ATOM 2459 C CA . PRO A 1 320 ? 0.744 12.391 -20.812 1 95.62 320 PRO A CA 1
ATOM 2460 C C . PRO A 1 320 ? 1.536 11.086 -20.781 1 95.62 320 PRO A C 1
ATOM 2462 O O . PRO A 1 320 ? 1.099 10.109 -20.172 1 95.62 320 PRO A O 1
ATOM 2465 N N . LYS A 1 321 ? 2.678 11.07 -21.422 1 96 321 LYS A N 1
ATOM 2466 C CA . LYS A 1 321 ? 3.494 9.859 -21.422 1 96 321 LYS A CA 1
ATOM 2467 C C . LYS A 1 321 ? 4.039 9.555 -20.031 1 96 321 LYS A C 1
ATOM 2469 O O . LYS A 1 321 ? 4.277 8.398 -19.688 1 96 321 LYS A O 1
ATOM 2474 N N . THR A 1 322 ? 4.32 10.609 -19.234 1 98 322 THR A N 1
ATOM 2475 C CA . THR A 1 322 ? 4.723 10.406 -17.859 1 98 322 THR A CA 1
ATOM 2476 C C . THR A 1 322 ? 3.582 9.797 -17.047 1 98 322 THR A C 1
ATOM 2478 O O . THR A 1 322 ? 3.805 8.906 -16.219 1 98 322 THR A O 1
ATOM 2481 N N . VAL A 1 323 ? 2.363 10.273 -17.297 1 97.56 323 VAL A N 1
ATOM 2482 C CA . VAL A 1 323 ? 1.196 9.703 -16.625 1 97.56 323 VAL A CA 1
ATOM 2483 C C . VAL A 1 323 ? 1.076 8.219 -16.969 1 97.56 323 VAL A C 1
ATOM 2485 O O . VAL A 1 323 ? 0.775 7.406 -16.094 1 97.56 323 VAL A O 1
ATOM 2488 N N . GLU A 1 324 ? 1.356 7.828 -18.156 1 93.88 324 GLU A N 1
ATOM 2489 C CA . GLU A 1 324 ? 1.328 6.434 -18.578 1 93.88 324 GLU A CA 1
ATOM 2490 C C . GLU A 1 324 ? 2.404 5.617 -17.875 1 93.88 324 GLU A C 1
ATOM 2492 O O . GLU A 1 324 ? 2.174 4.465 -17.5 1 93.88 324 GLU A O 1
ATOM 2497 N N . GLU A 1 325 ? 3.611 6.207 -17.734 1 96.06 325 GLU A N 1
ATOM 2498 C CA . GLU A 1 325 ? 4.688 5.531 -17.016 1 96.06 325 GLU A CA 1
ATOM 2499 C C . GLU A 1 325 ? 4.305 5.277 -15.57 1 96.06 325 GLU A C 1
ATOM 2501 O O . GLU A 1 325 ? 4.605 4.215 -15.016 1 96.06 325 GLU A O 1
ATOM 2506 N N . LEU A 1 326 ? 3.664 6.262 -14.992 1 97.19 326 LEU A N 1
ATOM 2507 C CA . LEU A 1 326 ? 3.238 6.098 -13.609 1 97.19 326 LEU A CA 1
ATOM 2508 C C . LEU A 1 326 ? 2.148 5.035 -13.5 1 97.19 326 LEU A C 1
ATOM 2510 O O . LEU A 1 326 ? 2.111 4.277 -12.523 1 97.19 326 LEU A O 1
ATOM 2514 N N . TYR A 1 327 ? 1.275 4.992 -14.453 1 95 327 TYR A N 1
ATOM 2515 C CA . TYR A 1 327 ? 0.276 3.93 -14.5 1 95 327 TYR A CA 1
ATOM 2516 C C . TYR A 1 327 ? 0.94 2.559 -14.547 1 95 327 TYR A C 1
ATOM 2518 O O . TYR A 1 327 ? 0.528 1.641 -13.828 1 95 327 TYR A O 1
ATOM 2526 N N . LYS A 1 328 ? 1.914 2.396 -15.406 1 93.62 328 LYS A N 1
ATOM 2527 C CA . LYS A 1 328 ? 2.662 1.148 -15.523 1 93.62 328 LYS A CA 1
ATOM 2528 C C . LYS A 1 328 ? 3.252 0.731 -14.172 1 93.62 328 LYS A C 1
ATOM 2530 O O . LYS A 1 328 ? 3.162 -0.435 -13.789 1 93.62 328 LYS A O 1
ATOM 2535 N N . ILE A 1 329 ? 3.797 1.688 -13.445 1 96.06 329 ILE A N 1
ATOM 2536 C CA . ILE A 1 329 ? 4.418 1.4 -12.156 1 96.06 329 ILE A CA 1
ATOM 2537 C C . ILE A 1 329 ? 3.35 0.986 -11.148 1 96.06 329 ILE A C 1
ATOM 2539 O O . ILE A 1 329 ? 3.549 0.048 -10.375 1 96.06 329 ILE A O 1
ATOM 2543 N N . CYS A 1 330 ? 2.217 1.682 -11.18 1 96 330 CYS A N 1
ATOM 2544 C CA . CYS A 1 330 ? 1.116 1.341 -10.281 1 96 330 CYS A CA 1
ATOM 2545 C C . CYS A 1 330 ? 0.574 -0.05 -10.586 1 96 330 CYS A C 1
ATOM 2547 O O . CYS A 1 330 ? 0.096 -0.747 -9.695 1 96 330 CYS A O 1
ATOM 2549 N N . SER A 1 331 ? 0.719 -0.507 -11.789 1 93.5 331 SER A N 1
ATOM 2550 C CA . SER A 1 331 ? 0.176 -1.792 -12.219 1 93.5 331 SER A CA 1
ATOM 2551 C C . SER A 1 331 ? 0.95 -2.953 -11.602 1 93.5 331 SER A C 1
ATOM 2553 O O . SER A 1 331 ? 0.432 -4.066 -11.5 1 93.5 331 SER A O 1
ATOM 2555 N N . ILE A 1 332 ? 2.156 -2.674 -11.141 1 93.31 332 ILE A N 1
ATOM 2556 C CA . ILE A 1 332 ? 2.961 -3.709 -10.5 1 93.31 332 ILE A CA 1
ATOM 2557 C C . ILE A 1 332 ? 2.248 -4.215 -9.25 1 93.31 332 ILE A C 1
ATOM 2559 O O . ILE A 1 332 ? 2.354 -5.395 -8.898 1 93.31 332 ILE A O 1
ATOM 2563 N N . ASN A 1 333 ? 1.462 -3.303 -8.648 1 92 333 ASN A N 1
ATOM 2564 C CA . ASN A 1 333 ? 0.699 -3.658 -7.453 1 92 333 ASN A CA 1
ATOM 2565 C C . ASN A 1 333 ? -0.76 -3.953 -7.789 1 92 333 ASN A C 1
ATOM 2567 O O . ASN A 1 333 ? -1.563 -4.227 -6.895 1 92 333 ASN A O 1
ATOM 2571 N N . LEU A 1 334 ? -1.089 -3.881 -9.023 1 91.25 334 LEU A N 1
ATOM 2572 C CA . LEU A 1 334 ? -2.396 -4.18 -9.594 1 91.25 334 LEU A CA 1
ATOM 2573 C C . LEU A 1 334 ? -3.41 -3.1 -9.234 1 91.25 334 LEU A C 1
ATOM 2575 O O . LEU A 1 334 ? -3.988 -2.465 -10.117 1 91.25 334 LEU A O 1
ATOM 2579 N N . SER A 1 335 ? -3.684 -2.85 -7.969 1 94.81 335 SER A N 1
ATOM 2580 C CA . SER A 1 335 ? -4.633 -1.787 -7.652 1 94.81 335 SER A CA 1
ATOM 2581 C C . SER A 1 335 ? -4.547 -1.39 -6.184 1 94.81 335 SER A C 1
ATOM 2583 O O . SER A 1 335 ? -4.039 -2.152 -5.355 1 94.81 335 SER A O 1
ATOM 2585 N N . PRO A 1 336 ? -5.016 -0.167 -5.809 1 97.75 336 PRO A N 1
ATOM 2586 C CA . PRO A 1 336 ? -5.203 0.181 -4.398 1 97.75 336 PRO A CA 1
ATOM 2587 C C . PRO A 1 336 ? -6.348 -0.592 -3.746 1 97.75 336 PRO A C 1
ATOM 2589 O O . PRO A 1 336 ? -7.148 -1.222 -4.441 1 97.75 336 PRO A O 1
ATOM 2592 N N . ASN A 1 337 ? -6.402 -0.583 -2.379 1 98.56 337 ASN A N 1
ATOM 2593 C CA . ASN A 1 337 ? -7.414 -1.375 -1.686 1 98.56 337 ASN A CA 1
ATOM 2594 C C . ASN A 1 337 ? -8.82 -0.837 -1.938 1 98.56 337 ASN A C 1
ATOM 2596 O O . ASN A 1 337 ? -9.023 0.376 -2.008 1 98.56 337 ASN A O 1
ATOM 2600 N N . GLY A 1 338 ? -9.773 -1.722 -2.096 1 98.56 338 GLY A N 1
ATOM 2601 C CA . GLY A 1 338 ? -11.133 -1.376 -2.471 1 98.56 338 GLY A CA 1
ATOM 2602 C C . GLY A 1 338 ? -11.859 -0.573 -1.407 1 98.56 338 GLY A C 1
ATOM 2603 O O . GLY A 1 338 ? -12.555 0.394 -1.72 1 98.56 338 GLY A O 1
ATOM 2604 N N . VAL A 1 339 ? -11.711 -0.872 -0.148 1 98.81 339 VAL A N 1
ATOM 2605 C CA . VAL A 1 339 ? -12.438 -0.225 0.937 1 98.81 339 VAL A CA 1
ATOM 2606 C C . VAL A 1 339 ? -11.961 1.216 1.096 1 98.81 339 VAL A C 1
ATOM 2608 O O . VAL A 1 339 ? -12.758 2.117 1.354 1 98.81 339 VAL A O 1
ATOM 2611 N N . GLY A 1 340 ? -10.625 1.403 0.975 1 98.81 340 GLY A N 1
ATOM 2612 C CA . GLY A 1 340 ? -10.109 2.764 0.972 1 98.81 340 GLY A CA 1
ATOM 2613 C C . GLY A 1 340 ? -10.695 3.621 -0.135 1 98.81 340 GLY A C 1
ATOM 2614 O O . GLY A 1 340 ? -10.93 4.816 0.057 1 98.81 340 GLY A O 1
ATOM 2615 N N . GLN A 1 341 ? -10.938 3.055 -1.293 1 98.88 341 GLN A N 1
ATOM 2616 C CA . GLN A 1 341 ? -11.555 3.771 -2.406 1 98.88 341 GLN A CA 1
ATOM 2617 C C . GLN A 1 341 ? -13.008 4.121 -2.098 1 98.88 341 GLN A C 1
ATOM 2619 O O . GLN A 1 341 ? -13.484 5.199 -2.463 1 98.88 341 GLN A O 1
ATOM 2624 N N . VAL A 1 342 ? -13.727 3.209 -1.442 1 98.94 342 VAL A N 1
ATOM 2625 C CA . VAL A 1 342 ? -15.094 3.484 -1.018 1 98.94 342 VAL A CA 1
ATOM 2626 C C . VAL A 1 342 ? -15.102 4.652 -0.031 1 98.94 342 VAL A C 1
ATOM 2628 O O . VAL A 1 342 ? -15.953 5.539 -0.118 1 98.94 342 VAL A O 1
ATOM 2631 N N . ALA A 1 343 ? -14.18 4.613 0.899 1 98.88 343 ALA A N 1
ATOM 2632 C CA . ALA A 1 343 ? -14.07 5.715 1.849 1 98.88 343 ALA A CA 1
ATOM 2633 C C . ALA A 1 343 ? -13.812 7.035 1.127 1 98.88 343 ALA A C 1
ATOM 2635 O O . ALA A 1 343 ? -14.367 8.07 1.505 1 98.88 343 ALA A O 1
ATOM 2636 N N . MET A 1 344 ? -12.961 7.023 0.116 1 98.88 344 MET A N 1
ATOM 2637 C CA . MET A 1 344 ? -12.688 8.219 -0.675 1 98.88 344 MET A CA 1
ATOM 2638 C C . MET A 1 344 ? -13.953 8.719 -1.362 1 98.88 344 MET A C 1
ATOM 2640 O O . MET A 1 344 ? -14.219 9.922 -1.382 1 98.88 344 MET A O 1
ATOM 2644 N N . SER A 1 345 ? -14.719 7.809 -1.929 1 98.88 345 SER A N 1
ATOM 2645 C CA . SER A 1 345 ? -16 8.172 -2.529 1 98.88 345 SER A CA 1
ATOM 2646 C C . SER A 1 345 ? -16.875 8.922 -1.54 1 98.88 345 SER A C 1
ATOM 2648 O O . SER A 1 345 ? -17.453 9.953 -1.878 1 98.88 345 SER A O 1
ATOM 2650 N N . CYS A 1 346 ? -16.984 8.406 -0.331 1 98.88 346 CYS A N 1
ATOM 2651 C CA . CYS A 1 346 ? -17.828 9.016 0.69 1 98.88 346 CYS A CA 1
ATOM 2652 C C . CYS A 1 346 ? -17.297 10.383 1.088 1 98.88 346 CYS A C 1
ATOM 2654 O O . CYS A 1 346 ? -18.062 11.297 1.388 1 98.88 346 CYS A O 1
ATOM 2656 N N . LEU A 1 347 ? -15.984 10.531 1.154 1 98.69 347 LEU A N 1
ATOM 2657 C CA . LEU A 1 347 ? -15.391 11.812 1.525 1 98.69 347 LEU A CA 1
ATOM 2658 C C . LEU A 1 347 ? -15.688 12.875 0.475 1 98.69 347 LEU A C 1
ATOM 2660 O O . LEU A 1 347 ? -16.109 13.984 0.81 1 98.69 347 LEU A O 1
ATOM 2664 N N . VAL A 1 348 ? -15.516 12.523 -0.809 1 98.75 348 VAL A N 1
ATOM 2665 C CA . VAL A 1 348 ? -15.523 13.539 -1.857 1 98.75 348 VAL A CA 1
ATOM 2666 C C . VAL A 1 348 ? -16.938 13.742 -2.379 1 98.75 348 VAL A C 1
ATOM 2668 O O . VAL A 1 348 ? -17.219 14.727 -3.068 1 98.75 348 VAL A O 1
ATOM 2671 N N . ASN A 1 349 ? -17.781 12.828 -2.127 1 98.62 349 ASN A N 1
ATOM 2672 C CA . ASN A 1 349 ? -19.188 12.898 -2.5 1 98.62 349 ASN A CA 1
ATOM 2673 C C . ASN A 1 349 ? -20.094 12.586 -1.314 1 98.62 349 ASN A C 1
ATOM 2675 O O . ASN A 1 349 ? -20.797 11.578 -1.317 1 98.62 349 ASN A O 1
ATOM 2679 N N . PRO A 1 350 ? -20.172 13.445 -0.32 1 98.38 350 PRO A N 1
ATOM 2680 C CA . PRO A 1 350 ? -20.969 13.219 0.888 1 98.38 350 PRO A CA 1
ATOM 2681 C C . PRO A 1 350 ? -22.469 13.414 0.647 1 98.38 350 PRO A C 1
ATOM 2683 O O . PRO A 1 350 ? -22.875 13.836 -0.437 1 98.38 350 PRO A O 1
ATOM 2686 N N . PRO A 1 351 ? -23.25 13.047 1.677 1 98.44 351 PRO A N 1
ATOM 2687 C CA . PRO A 1 351 ? -24.688 13.266 1.542 1 98.44 351 PRO A CA 1
ATOM 2688 C C . PRO A 1 351 ? -25.031 14.711 1.188 1 98.44 351 PRO A C 1
ATOM 2690 O O . PRO A 1 351 ? -24.406 15.641 1.701 1 98.44 351 PRO A O 1
ATOM 2693 N N . LYS A 1 352 ? -25.984 14.836 0.347 1 97.56 352 LYS A N 1
ATOM 2694 C CA . LYS A 1 352 ? -26.422 16.156 -0.124 1 97.56 352 LYS A CA 1
ATOM 2695 C C . LYS A 1 352 ? -27.656 16.641 0.632 1 97.56 352 LYS A C 1
ATOM 2697 O O . LYS A 1 352 ? -28.375 15.828 1.22 1 97.56 352 LYS A O 1
ATOM 2702 N N . PRO A 1 353 ? -27.828 18.016 0.579 1 97.75 353 PRO A N 1
ATOM 2703 C CA . PRO A 1 353 ? -29.047 18.516 1.205 1 97.75 353 PRO A CA 1
ATOM 2704 C C . PRO A 1 353 ? -30.312 17.812 0.688 1 97.75 353 PRO A C 1
ATOM 2706 O O . PRO A 1 353 ? -30.469 17.641 -0.523 1 97.75 353 PRO A O 1
ATOM 2709 N N . GLY A 1 354 ? -31.125 17.406 1.537 1 97.25 354 GLY A N 1
ATOM 2710 C CA . GLY A 1 354 ? -32.344 16.734 1.148 1 97.25 354 GLY A CA 1
ATOM 2711 C C . GLY A 1 354 ? -32.281 15.219 1.269 1 97.25 354 GLY A C 1
ATOM 2712 O O . GLY A 1 354 ? -33.312 14.547 1.336 1 97.25 354 GLY A O 1
ATOM 2713 N N . SER A 1 355 ? -31.078 14.695 1.355 1 97.88 355 SER A N 1
ATOM 2714 C CA . SER A 1 355 ? -30.953 13.258 1.523 1 97.88 355 SER A CA 1
ATOM 2715 C C . SER A 1 355 ? -31.156 12.844 2.98 1 97.88 355 SER A C 1
ATOM 2717 O O . SER A 1 355 ? -30.969 13.664 3.887 1 97.88 355 SER A O 1
ATOM 2719 N N . PRO A 1 356 ? -31.484 11.641 3.238 1 98.19 356 PRO A N 1
ATOM 2720 C CA . PRO A 1 356 ? -31.797 11.18 4.59 1 98.19 356 PRO A CA 1
ATOM 2721 C C . PRO A 1 356 ? -30.641 11.344 5.562 1 98.19 356 PRO A C 1
ATOM 2723 O O . PRO A 1 356 ? -30.844 11.609 6.746 1 98.19 356 PRO A O 1
ATOM 2726 N N . SER A 1 357 ? -29.422 11.242 5.109 1 98.75 357 SER A N 1
ATOM 2727 C CA . SER A 1 357 ? -28.266 11.227 6 1 98.75 357 SER A CA 1
ATOM 2728 C C . SER A 1 357 ? -27.641 12.609 6.129 1 98.75 357 SER A C 1
ATOM 2730 O O . SER A 1 357 ? -26.703 12.805 6.898 1 98.75 357 SER A O 1
ATOM 2732 N N . PHE A 1 358 ? -28.156 13.625 5.422 1 98.62 358 PHE A N 1
ATOM 2733 C CA . PHE A 1 358 ? -27.484 14.906 5.262 1 98.62 358 PHE A CA 1
ATOM 2734 C C . PHE A 1 358 ? -27.297 15.594 6.613 1 98.62 358 PHE A C 1
ATOM 2736 O O . PHE A 1 358 ? -26.188 15.984 6.969 1 98.62 358 PHE A O 1
ATOM 2743 N N . GLU A 1 359 ? -28.375 15.703 7.391 1 98.5 359 GLU A N 1
ATOM 2744 C CA . GLU A 1 359 ? -28.328 16.469 8.633 1 98.5 359 GLU A CA 1
ATOM 2745 C C . GLU A 1 359 ? -27.406 15.812 9.648 1 98.5 359 GLU A C 1
ATOM 2747 O O . GLU A 1 359 ? -26.625 16.484 10.312 1 98.5 359 GLU A O 1
ATOM 2752 N N . GLN A 1 360 ? -27.516 14.523 9.789 1 98.25 360 GLN A N 1
ATOM 2753 C CA . GLN A 1 360 ? -26.641 13.805 10.727 1 98.25 360 GLN A CA 1
ATOM 2754 C C . GLN A 1 360 ? -25.188 13.922 10.312 1 98.25 360 GLN A C 1
ATOM 2756 O O . GLN A 1 360 ? -24.312 14.148 11.156 1 98.25 360 GLN A O 1
ATOM 2761 N N . HIS A 1 361 ? -24.953 13.727 9.07 1 98.56 361 HIS A N 1
ATOM 2762 C CA . HIS A 1 361 ? -23.594 13.82 8.547 1 98.56 361 HIS A CA 1
ATOM 2763 C C . HIS A 1 361 ? -23.016 15.211 8.789 1 98.56 361 HIS A C 1
ATOM 2765 O O . HIS A 1 361 ? -21.875 15.336 9.242 1 98.56 361 HIS A O 1
ATOM 2771 N N . LYS A 1 362 ? -23.75 16.203 8.492 1 98.31 362 LYS A N 1
ATOM 2772 C CA . LYS A 1 362 ? -23.344 17.594 8.711 1 98.31 362 LYS A CA 1
ATOM 2773 C C . LYS A 1 362 ? -23.062 17.844 10.18 1 98.31 362 LYS A C 1
ATOM 2775 O O . LYS A 1 362 ? -22.031 18.453 10.523 1 98.31 362 LYS A O 1
ATOM 2780 N N . GLN A 1 363 ? -23.906 17.391 11.047 1 98.44 363 GLN A N 1
ATOM 2781 C CA . GLN A 1 363 ? -23.75 17.594 12.484 1 98.44 363 GLN A CA 1
ATOM 2782 C C . GLN A 1 363 ? -22.484 16.922 13.008 1 98.44 363 GLN A C 1
ATOM 2784 O O . GLN A 1 363 ? -21.75 17.484 13.812 1 98.44 363 GLN A O 1
ATOM 2789 N N . GLU A 1 364 ? -22.312 15.688 12.609 1 98.25 364 GLU A N 1
ATOM 2790 C CA . GLU A 1 364 ? -21.125 14.945 13.031 1 98.25 364 GLU A CA 1
ATOM 2791 C C . GLU A 1 364 ? -19.859 15.672 12.617 1 98.25 364 GLU A C 1
ATOM 2793 O O . GLU A 1 364 ? -18.922 15.805 13.414 1 98.25 364 GLU A O 1
ATOM 2798 N N . ARG A 1 365 ? -19.766 16.156 11.422 1 97.88 365 ARG A N 1
ATOM 2799 C CA . ARG A 1 365 ? -18.594 16.859 10.898 1 97.88 365 ARG A CA 1
ATOM 2800 C C . ARG A 1 365 ? -18.359 18.172 11.625 1 97.88 365 ARG A C 1
ATOM 2802 O O . ARG A 1 365 ? -17.25 18.469 12.07 1 97.88 365 ARG A O 1
ATOM 2809 N N . GLU A 1 366 ? -19.422 18.922 11.734 1 97.94 366 GLU A N 1
ATOM 2810 C CA . GLU A 1 366 ? -19.312 20.25 12.344 1 97.94 366 GLU A CA 1
ATOM 2811 C C . GLU A 1 366 ? -18.953 20.141 13.82 1 97.94 366 GLU A C 1
ATOM 2813 O O . GLU A 1 366 ? -18.188 20.969 14.344 1 97.94 366 GLU A O 1
ATOM 2818 N N . ALA A 1 367 ? -19.469 19.141 14.516 1 97.75 367 ALA A N 1
ATOM 2819 C CA . ALA A 1 367 ? -19.141 18.938 15.93 1 97.75 367 ALA A CA 1
ATOM 2820 C C . ALA A 1 367 ? -17.672 18.609 16.125 1 97.75 367 ALA A C 1
ATOM 2822 O O . ALA A 1 367 ? -17.031 19.125 17.047 1 97.75 367 ALA A O 1
ATOM 2823 N N . GLU A 1 368 ? -17.188 17.734 15.273 1 97.19 368 GLU A N 1
ATOM 2824 C CA . GLU A 1 368 ? -15.773 17.375 15.375 1 97.19 368 GLU A CA 1
ATOM 2825 C C . GLU A 1 368 ? -14.883 18.562 15.062 1 97.19 368 GLU A C 1
ATOM 2827 O O . GLU A 1 368 ? -13.891 18.797 15.758 1 97.19 368 GLU A O 1
ATOM 2832 N N . LEU A 1 369 ? -15.211 19.359 14.031 1 97.38 369 LEU A N 1
ATOM 2833 C CA . LEU A 1 369 ? -14.414 20.516 13.664 1 97.38 369 LEU A CA 1
ATOM 2834 C C . LEU A 1 369 ? -14.445 21.578 14.766 1 97.38 369 LEU A C 1
ATOM 2836 O O . LEU A 1 369 ? -13.422 22.203 15.055 1 97.38 369 LEU A O 1
ATOM 2840 N N . ALA A 1 370 ? -15.594 21.75 15.367 1 97.56 370 ALA A N 1
ATOM 2841 C CA . ALA A 1 370 ? -15.727 22.703 16.469 1 97.56 370 ALA A CA 1
ATOM 2842 C C . ALA A 1 370 ? -14.875 22.281 17.656 1 97.56 370 ALA A C 1
ATOM 2844 O O . ALA A 1 370 ? -14.258 23.109 18.312 1 97.56 370 ALA A O 1
ATOM 2845 N N . SER A 1 371 ? -14.914 21.016 17.953 1 96.88 371 SER A N 1
ATOM 2846 C CA . SER A 1 371 ? -14.102 20.484 19.047 1 96.88 371 SER A CA 1
ATOM 2847 C C . SER A 1 371 ? -12.609 20.688 18.766 1 96.88 371 SER A C 1
ATOM 2849 O O . SER A 1 371 ? -11.859 21.062 19.656 1 96.88 371 SER A O 1
ATOM 2851 N N . LEU A 1 372 ? -12.18 20.406 17.547 1 97.12 372 LEU A N 1
ATOM 2852 C CA . LEU A 1 372 ? -10.781 20.609 17.172 1 97.12 372 LEU A CA 1
ATOM 2853 C C . LEU A 1 372 ? -10.375 22.062 17.328 1 97.12 372 LEU A C 1
ATOM 2855 O O . LEU A 1 372 ? -9.266 22.359 17.766 1 97.12 372 LEU A O 1
ATOM 2859 N N . ARG A 1 373 ? -11.25 22.938 16.953 1 97.38 373 ARG A N 1
ATOM 2860 C CA . ARG A 1 373 ? -11.008 24.375 17.109 1 97.38 373 ARG A CA 1
ATOM 2861 C C . ARG A 1 373 ? -10.781 24.75 18.562 1 97.38 373 ARG A C 1
ATOM 2863 O O . ARG A 1 373 ? -9.836 25.469 18.891 1 97.38 373 ARG A O 1
ATOM 2870 N N . ARG A 1 374 ? -11.602 24.25 19.469 1 96.94 374 ARG A N 1
ATOM 2871 C CA . ARG A 1 374 ? -11.445 24.516 20.891 1 96.94 374 ARG A CA 1
ATOM 2872 C C . ARG A 1 374 ? -10.148 23.906 21.422 1 96.94 374 ARG A C 1
ATOM 2874 O O . ARG A 1 374 ? -9.43 24.547 22.188 1 96.94 374 ARG A O 1
ATOM 2881 N N . ARG A 1 375 ? -9.844 22.734 21.031 1 96 375 ARG A N 1
ATOM 2882 C CA . ARG A 1 375 ? -8.648 22.047 21.516 1 96 375 ARG A CA 1
ATOM 2883 C C . ARG A 1 375 ? -7.383 22.734 21.016 1 96 375 ARG A C 1
ATOM 2885 O O . ARG A 1 375 ? -6.379 22.812 21.719 1 96 375 ARG A O 1
ATOM 2892 N N . ALA A 1 376 ? -7.422 23.203 19.734 1 97.06 376 ALA A N 1
ATOM 2893 C CA . ALA A 1 376 ? -6.301 23.969 19.203 1 97.06 376 ALA A CA 1
ATOM 2894 C C . ALA A 1 376 ? -6 25.172 20.109 1 97.06 376 ALA A C 1
ATOM 2896 O O . ALA A 1 376 ? -4.836 25.453 20.406 1 97.06 376 ALA A O 1
ATOM 2897 N N . ARG A 1 377 ? -6.988 25.859 20.531 1 96.38 377 ARG A N 1
ATOM 2898 C CA . ARG A 1 377 ? -6.832 27.016 21.422 1 96.38 377 ARG A CA 1
ATOM 2899 C C . ARG A 1 377 ? -6.332 26.594 22.797 1 96.38 377 ARG A C 1
ATOM 2901 O O . ARG A 1 377 ? -5.441 27.219 23.359 1 96.38 377 ARG A O 1
ATOM 2908 N N . MET A 1 378 ? -6.91 25.5 23.344 1 95.31 378 MET A N 1
ATOM 2909 C CA . MET A 1 378 ? -6.523 25 24.656 1 95.31 378 MET A CA 1
ATOM 2910 C C . MET A 1 378 ? -5.035 24.656 24.703 1 95.31 378 MET A C 1
ATOM 2912 O O . MET A 1 378 ? -4.336 25.031 25.641 1 95.31 378 MET A O 1
ATOM 2916 N N . VAL A 1 379 ? -4.566 23.984 23.703 1 95.62 379 VAL A N 1
ATOM 2917 C CA . VAL A 1 379 ? -3.178 23.547 23.656 1 95.62 379 VAL A CA 1
ATOM 2918 C C . VAL A 1 379 ? -2.258 24.75 23.5 1 95.62 379 VAL A C 1
ATOM 2920 O O . VAL A 1 379 ? -1.262 24.875 24.219 1 95.62 379 VAL A O 1
ATOM 2923 N N . THR A 1 380 ? -2.6 25.641 22.562 1 97.06 380 THR A N 1
ATOM 2924 C CA . THR A 1 380 ? -1.789 26.828 22.328 1 97.06 380 THR A CA 1
ATOM 2925 C C . THR A 1 380 ? -1.714 27.688 23.594 1 97.06 380 THR A C 1
ATOM 2927 O O . THR A 1 380 ? -0.627 28.094 24 1 97.06 380 THR A O 1
ATOM 2930 N N . ASP A 1 381 ? -2.859 27.938 24.172 1 96.94 381 ASP A N 1
ATOM 2931 C CA . ASP A 1 381 ? -2.906 28.734 25.391 1 96.94 381 ASP A CA 1
ATOM 2932 C C . ASP A 1 381 ? -2.164 28.047 26.531 1 96.94 381 ASP A C 1
ATOM 2934 O O . ASP A 1 381 ? -1.48 28.688 27.312 1 96.94 381 ASP A O 1
ATOM 2938 N N . GLY A 1 382 ? -2.346 26.766 26.656 1 95.75 382 GLY A N 1
ATOM 2939 C CA . GLY A 1 382 ? -1.651 26 27.672 1 95.75 382 GLY A CA 1
ATOM 2940 C C . GLY A 1 382 ? -0.142 26.125 27.594 1 95.75 382 GLY A C 1
ATOM 2941 O O . GLY A 1 382 ? 0.524 26.328 28.609 1 95.75 382 GLY A O 1
ATOM 2942 N N . PHE A 1 383 ? 0.402 25.969 26.438 1 97.56 383 PHE A N 1
ATOM 2943 C CA . PHE A 1 383 ? 1.847 26.078 26.266 1 97.56 383 PHE A CA 1
ATOM 2944 C C . PHE A 1 383 ? 2.324 27.5 26.531 1 97.56 383 PHE A C 1
ATOM 2946 O O . PHE A 1 383 ? 3.377 27.703 27.125 1 97.56 383 PHE A O 1
ATOM 2953 N N . ASN A 1 384 ? 1.57 28.484 26.047 1 97.81 384 ASN A N 1
ATOM 2954 C CA . ASN A 1 384 ? 1.97 29.875 26.203 1 97.81 384 ASN A CA 1
ATOM 2955 C C . ASN A 1 384 ? 1.877 30.328 27.656 1 97.81 384 ASN A C 1
ATOM 2957 O O . ASN A 1 384 ? 2.432 31.375 28.016 1 97.81 384 ASN A O 1
ATOM 2961 N N . ALA A 1 385 ? 1.216 29.609 28.469 1 97.31 385 ALA A N 1
ATOM 2962 C CA . ALA A 1 385 ? 1.117 29.906 29.891 1 97.31 385 ALA A CA 1
ATOM 2963 C C . ALA A 1 385 ? 2.338 29.406 30.656 1 97.31 385 ALA A C 1
ATOM 2965 O O . ALA A 1 385 ? 2.572 29.781 31.797 1 97.31 385 ALA A O 1
ATOM 2966 N N . LEU A 1 386 ? 3.105 28.578 30.109 1 97.5 386 LEU A N 1
ATOM 2967 C CA . LEU A 1 386 ? 4.281 28 30.75 1 97.5 386 LEU A CA 1
ATOM 2968 C C . LEU A 1 386 ? 5.469 28.953 30.672 1 97.5 386 LEU A C 1
ATOM 2970 O O . LEU A 1 386 ? 5.648 29.641 29.656 1 97.5 386 LEU A O 1
ATOM 2974 N N . GLU A 1 387 ? 6.219 28.922 31.672 1 97.56 387 GLU A N 1
ATOM 2975 C CA . GLU A 1 387 ? 7.453 29.703 31.656 1 97.56 387 GLU A CA 1
ATOM 2976 C C . GLU A 1 387 ? 8.414 29.188 30.578 1 97.56 387 GLU A C 1
ATOM 2978 O O . GLU A 1 387 ? 8.602 27.984 30.438 1 97.56 387 GLU A O 1
ATOM 2983 N N . ASP A 1 388 ? 8.953 30.109 29.766 1 97.31 388 ASP A N 1
ATOM 2984 C CA . ASP A 1 388 ? 10.016 29.828 28.812 1 97.31 388 ASP A CA 1
ATOM 2985 C C . ASP A 1 388 ? 9.531 28.906 27.703 1 97.31 388 ASP A C 1
ATOM 2987 O O . ASP A 1 388 ? 10.305 28.094 27.172 1 97.31 388 ASP A O 1
ATOM 2991 N N . VAL A 1 389 ? 8.234 28.906 27.453 1 98.12 389 VAL A N 1
ATOM 2992 C CA . VAL A 1 389 ? 7.637 28.172 26.328 1 98.12 389 VAL A CA 1
ATOM 2993 C C . VAL A 1 389 ? 6.816 29.141 25.469 1 98.12 389 VAL A C 1
ATOM 2995 O O . VAL A 1 389 ? 6.133 30.016 26 1 98.12 389 VAL A O 1
ATOM 2998 N N . SER A 1 390 ? 7 29.047 24.234 1 98.06 390 SER A N 1
ATOM 2999 C CA . SER A 1 390 ? 6.16 29.781 23.297 1 98.06 390 SER A CA 1
ATOM 3000 C C . SER A 1 390 ? 5.559 28.859 22.234 1 98.06 390 SER A C 1
ATOM 3002 O O . SER A 1 390 ? 6.199 27.891 21.812 1 98.06 390 SER A O 1
ATOM 3004 N N . CYS A 1 391 ? 4.383 29.141 21.844 1 97.94 391 CYS A N 1
ATOM 3005 C CA . CYS A 1 391 ? 3.684 28.328 20.859 1 97.94 391 CYS A CA 1
ATOM 3006 C C . CYS A 1 391 ? 2.844 29.188 19.938 1 97.94 391 CYS A C 1
ATOM 3008 O O . CYS A 1 391 ? 1.933 29.891 20.375 1 97.94 391 CYS A O 1
ATOM 3010 N N . THR A 1 392 ? 3.193 29.156 18.609 1 97.06 392 THR A N 1
ATOM 3011 C CA . THR A 1 392 ? 2.336 29.797 17.625 1 97.06 392 THR A CA 1
ATOM 3012 C C . THR A 1 392 ? 0.965 29.125 17.578 1 97.06 392 THR A C 1
ATOM 3014 O O . THR A 1 392 ? 0.854 27.922 17.766 1 97.06 392 THR A O 1
ATOM 3017 N N . PHE A 1 393 ? -0.001 29.969 17.344 1 97.25 393 PHE A N 1
ATOM 3018 C CA . PHE A 1 393 ? -1.346 29.406 17.312 1 97.25 393 PHE A CA 1
ATOM 3019 C C . PHE A 1 393 ? -1.454 28.344 16.234 1 97.25 393 PHE A C 1
ATOM 3021 O O . PHE A 1 393 ? -0.987 28.531 15.109 1 97.25 393 PHE A O 1
ATOM 3028 N N . THR A 1 394 ? -2.062 27.25 16.609 1 97.31 394 THR A N 1
ATOM 3029 C CA . THR A 1 394 ? -2.354 26.156 15.688 1 97.31 394 THR A CA 1
ATOM 3030 C C . THR A 1 394 ? -3.521 26.531 14.773 1 97.31 394 THR A C 1
ATOM 3032 O O . THR A 1 394 ? -4.676 26.219 15.086 1 97.31 394 THR A O 1
ATOM 3035 N N . GLU A 1 395 ? -3.232 27.016 13.586 1 97.62 395 GLU A N 1
ATOM 3036 C CA . GLU A 1 395 ? -4.258 27.531 12.688 1 97.62 395 GLU A CA 1
ATOM 3037 C C . GLU A 1 395 ? -5.004 26.391 12 1 97.62 395 GLU A C 1
ATOM 3039 O O . GLU A 1 395 ? -6.156 26.562 11.586 1 97.62 395 GLU A O 1
ATOM 3044 N N . GLY A 1 396 ? -4.359 25.281 11.836 1 97.81 396 GLY A N 1
ATOM 3045 C CA . GLY A 1 396 ? -4.91 24.125 11.141 1 97.81 396 GLY A CA 1
ATOM 3046 C C . GLY A 1 396 ? -4.141 22.844 11.406 1 97.81 396 GLY A C 1
ATOM 3047 O O . GLY A 1 396 ? -3.332 22.781 12.336 1 97.81 396 GLY A O 1
ATOM 3048 N N . ALA A 1 397 ? -4.465 21.797 10.688 1 97.69 397 ALA A N 1
ATOM 3049 C CA . ALA A 1 397 ? -3.871 20.469 10.805 1 97.69 397 ALA A CA 1
ATOM 3050 C C . ALA A 1 397 ? -4.27 19.812 12.117 1 97.69 397 ALA A C 1
ATOM 3052 O O . ALA A 1 397 ? -5.449 19.781 12.477 1 97.69 397 ALA A O 1
ATOM 3053 N N . MET A 1 398 ? -3.305 19.141 12.734 1 97.12 398 MET A N 1
ATOM 3054 C CA . MET A 1 398 ? -3.65 18.422 13.953 1 97.12 398 MET A CA 1
ATOM 3055 C C . MET A 1 398 ? -2.539 18.547 14.992 1 97.12 398 MET A C 1
ATOM 3057 O O . MET A 1 398 ? -2.479 17.75 15.938 1 97.12 398 MET A O 1
ATOM 3061 N N . TYR A 1 399 ? -1.647 19.578 14.82 1 97 399 TYR A N 1
ATOM 3062 C CA . TYR A 1 399 ? -0.418 19.547 15.602 1 97 399 TYR A CA 1
ATOM 3063 C C . TYR A 1 399 ? -0.071 20.938 16.125 1 97 399 TYR A C 1
ATOM 3065 O O . TYR A 1 399 ? -0.39 21.953 15.484 1 97 399 TYR A O 1
ATOM 3073 N N . SER A 1 400 ? 0.55 20.938 17.25 1 97.25 400 SER A N 1
ATOM 3074 C CA . SER A 1 400 ? 1.239 22.109 17.781 1 97.25 400 SER A CA 1
ATOM 3075 C C . SER A 1 400 ? 2.74 21.859 17.906 1 97.25 400 SER A C 1
ATOM 3077 O O . SER A 1 400 ? 3.172 20.719 18.141 1 97.25 400 SER A O 1
ATOM 3079 N N . PHE A 1 401 ? 3.496 22.875 17.688 1 98.31 401 PHE A N 1
ATOM 3080 C CA . PHE A 1 401 ? 4.949 22.781 17.672 1 98.31 401 PHE A CA 1
ATOM 3081 C C . PHE A 1 401 ? 5.582 23.844 18.562 1 98.31 401 PHE A C 1
ATOM 3083 O O . PHE A 1 401 ? 6.348 24.672 18.094 1 98.31 401 PHE A O 1
ATOM 3090 N N . PRO A 1 402 ? 5.371 23.781 19.859 1 98.25 402 PRO A N 1
ATOM 3091 C CA . PRO A 1 402 ? 5.891 24.797 20.781 1 98.25 402 PRO A CA 1
ATOM 3092 C C . PRO A 1 402 ? 7.418 24.797 20.844 1 98.25 402 PRO A C 1
ATOM 3094 O O . PRO A 1 402 ? 8.055 23.766 20.656 1 98.25 402 PRO A O 1
ATOM 3097 N N . GLN A 1 403 ? 7.961 25.891 21.094 1 98.5 403 GLN A N 1
ATOM 3098 C CA . GLN A 1 403 ? 9.391 26.078 21.344 1 98.5 403 GLN A CA 1
ATOM 3099 C C . GLN A 1 403 ? 9.695 26.062 22.828 1 98.5 403 GLN A C 1
ATOM 3101 O O . GLN A 1 403 ? 8.945 26.641 23.625 1 98.5 403 GLN A O 1
ATOM 3106 N N . LEU A 1 404 ? 10.766 25.406 23.188 1 98.25 404 LEU A N 1
ATOM 3107 C CA . LEU A 1 404 ? 11.227 25.281 24.562 1 98.25 404 LEU A CA 1
ATOM 3108 C C . LEU A 1 404 ? 12.523 26.062 24.766 1 98.25 404 LEU A C 1
ATOM 3110 O O . LEU A 1 404 ? 13.531 25.781 24.109 1 98.25 404 LEU A O 1
ATOM 3114 N N . LYS A 1 405 ? 12.508 27.016 25.578 1 97.56 405 LYS A N 1
ATOM 3115 C CA . LYS A 1 405 ? 13.75 27.625 26.031 1 97.56 405 LYS A CA 1
ATOM 3116 C C . LYS A 1 405 ? 14.32 26.891 27.234 1 97.56 405 LYS A C 1
ATOM 3118 O O . LYS A 1 405 ? 14.008 27.234 28.391 1 97.56 405 LYS A O 1
ATOM 3123 N N . LEU A 1 406 ? 15.266 26.047 27 1 97.62 406 LEU A N 1
ATOM 3124 C CA . LEU A 1 406 ? 15.797 25.156 28.047 1 97.62 406 LEU A CA 1
ATOM 3125 C C . LEU A 1 406 ? 16.969 25.812 28.75 1 97.62 406 LEU A C 1
ATOM 3127 O O . LEU A 1 406 ? 17.812 26.453 28.125 1 97.62 406 LEU A O 1
ATOM 3131 N N . PRO A 1 407 ? 17.031 25.609 30.109 1 97.19 407 PRO A N 1
ATOM 3132 C CA . PRO A 1 407 ? 18.172 26.156 30.859 1 97.19 407 PRO A CA 1
ATOM 3133 C C . PRO A 1 407 ? 19.484 25.484 30.484 1 97.19 407 PRO A C 1
ATOM 3135 O O . PRO A 1 407 ? 19.5 24.344 30.047 1 97.19 407 PRO A O 1
ATOM 3138 N N . ALA A 1 408 ? 20.594 26.172 30.734 1 97.38 408 ALA A N 1
ATOM 3139 C CA . ALA A 1 408 ? 21.938 25.688 30.406 1 97.38 408 ALA A CA 1
ATOM 3140 C C . ALA A 1 408 ? 22.219 24.359 31.109 1 97.38 408 ALA A C 1
ATOM 3142 O O . ALA A 1 408 ? 22.875 23.484 30.531 1 97.38 408 ALA A O 1
ATOM 3143 N N . LYS A 1 409 ? 21.703 24.25 32.281 1 98.06 409 LYS A N 1
ATOM 3144 C CA . LYS A 1 409 ? 21.953 23.016 33.062 1 98.06 409 LYS A CA 1
ATOM 3145 C C . LYS A 1 409 ? 21.234 21.828 32.406 1 98.06 409 LYS A C 1
ATOM 3147 O O . LYS A 1 409 ? 21.719 20.703 32.469 1 98.06 409 LYS A O 1
ATOM 3152 N N . ALA A 1 410 ? 20.062 22.078 31.891 1 98 410 ALA A N 1
ATOM 3153 C CA . ALA A 1 410 ? 19.328 21.031 31.203 1 98 410 ALA A CA 1
ATOM 3154 C C . ALA A 1 410 ? 20.047 20.594 29.938 1 98 410 ALA A C 1
ATOM 3156 O O . ALA A 1 410 ? 20.094 19.406 29.609 1 98 410 ALA A O 1
ATOM 3157 N N . ILE A 1 411 ? 20.562 21.531 29.203 1 97.94 411 ILE A N 1
ATOM 3158 C CA . ILE A 1 411 ? 21.312 21.266 27.969 1 97.94 411 ILE A CA 1
ATOM 3159 C C . ILE A 1 411 ? 22.562 20.453 28.297 1 97.94 411 ILE A C 1
ATOM 3161 O O . ILE A 1 411 ? 22.875 19.5 27.594 1 97.94 411 ILE A O 1
ATOM 3165 N N . ALA A 1 412 ? 23.219 20.828 29.391 1 98 412 ALA A N 1
ATOM 3166 C CA . ALA A 1 412 ? 24.406 20.094 29.828 1 98 412 ALA A CA 1
ATOM 3167 C C . ALA A 1 412 ? 24.047 18.672 30.219 1 98 412 ALA A C 1
ATOM 3169 O O . ALA A 1 412 ? 24.781 17.734 29.938 1 98 412 ALA A O 1
ATOM 3170 N N . ALA A 1 413 ? 22.969 18.531 30.891 1 98.06 413 ALA A N 1
ATOM 3171 C CA . ALA A 1 413 ? 22.5 17.203 31.297 1 98.06 413 ALA A CA 1
ATOM 3172 C C . ALA A 1 413 ? 22.188 16.344 30.078 1 98.06 413 ALA A C 1
ATOM 3174 O O . ALA A 1 413 ? 22.453 15.141 30.078 1 98.06 413 ALA A O 1
ATOM 3175 N N . ALA A 1 414 ? 21.469 16.922 29.094 1 98 414 ALA A N 1
ATOM 3176 C CA . ALA A 1 414 ? 21.172 16.219 27.844 1 98 414 ALA A CA 1
ATOM 3177 C C . ALA A 1 414 ? 22.453 15.734 27.172 1 98 414 ALA A C 1
ATOM 3179 O O . ALA A 1 414 ? 22.531 14.586 26.734 1 98 414 ALA A O 1
ATOM 3180 N N . LYS A 1 415 ? 23.422 16.609 27.078 1 97.44 415 LYS A N 1
ATOM 3181 C CA . LYS A 1 415 ? 24.719 16.25 26.484 1 97.44 415 LYS A CA 1
ATOM 3182 C C . LYS A 1 415 ? 25.375 15.117 27.25 1 97.44 415 LYS A C 1
ATOM 3184 O O . LYS A 1 415 ? 25.922 14.195 26.641 1 97.44 415 LYS A O 1
ATOM 3189 N N . ALA A 1 416 ? 25.359 15.234 28.547 1 97.81 416 ALA A N 1
ATOM 3190 C CA . ALA A 1 416 ? 25.938 14.195 29.391 1 97.81 416 ALA A CA 1
ATOM 3191 C C . ALA A 1 416 ? 25.266 12.852 29.141 1 97.81 416 ALA A C 1
ATOM 3193 O O . ALA A 1 416 ? 25.906 11.797 29.219 1 97.81 416 ALA A O 1
ATOM 3194 N N . ALA A 1 417 ? 24.031 12.922 28.812 1 96.69 417 ALA A N 1
ATOM 3195 C CA . ALA A 1 417 ? 23.266 11.711 28.562 1 96.69 417 ALA A CA 1
ATOM 3196 C C . ALA A 1 417 ? 23.391 11.273 27.094 1 96.69 417 ALA A C 1
ATOM 3198 O O . ALA A 1 417 ? 22.812 10.266 26.688 1 96.69 417 ALA A O 1
ATOM 3199 N N . GLY A 1 418 ? 24.078 12.039 26.281 1 95.81 418 GLY A N 1
ATOM 3200 C CA . GLY A 1 418 ? 24.25 11.719 24.875 1 95.81 418 GLY A CA 1
ATOM 3201 C C . GLY A 1 418 ? 23 11.953 24.047 1 95.81 418 GLY A C 1
ATOM 3202 O O . GLY A 1 418 ? 22.75 11.234 23.078 1 95.81 418 GLY A O 1
ATOM 3203 N N . LYS A 1 419 ? 22.141 12.883 24.484 1 96.31 419 LYS A N 1
ATOM 3204 C CA . LYS A 1 419 ? 20.875 13.172 23.812 1 96.31 419 LYS A CA 1
ATOM 3205 C C . LYS A 1 419 ? 20.812 14.625 23.359 1 96.31 419 LYS A C 1
ATOM 3207 O O . LYS A 1 419 ? 21.438 15.492 23.953 1 96.31 419 LYS A O 1
ATOM 3212 N N . ALA A 1 420 ? 20.062 14.844 22.266 1 95.56 420 ALA A N 1
ATOM 3213 C CA . ALA A 1 420 ? 19.672 16.219 21.984 1 95.56 420 ALA A CA 1
ATOM 3214 C C . ALA A 1 420 ? 18.797 16.781 23.094 1 95.56 420 ALA A C 1
ATOM 3216 O O . ALA A 1 420 ? 18.016 16.047 23.703 1 95.56 420 ALA A O 1
ATOM 3217 N N . PRO A 1 421 ? 18.875 18.047 23.344 1 97.62 421 PRO A N 1
ATOM 3218 C CA . PRO A 1 421 ? 18.141 18.641 24.469 1 97.62 421 PRO A CA 1
ATOM 3219 C C . PRO A 1 421 ? 16.641 18.422 24.391 1 97.62 421 PRO A C 1
ATOM 3221 O O . PRO A 1 421 ? 15.992 18.141 25.406 1 97.62 421 PRO A O 1
ATOM 3224 N N . ASP A 1 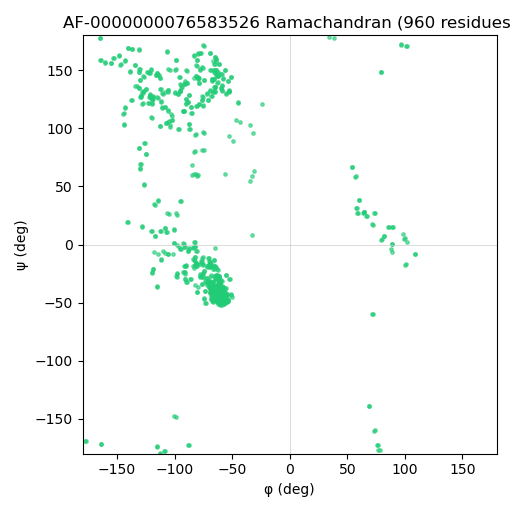422 ? 16.094 18.609 23.219 1 97.69 422 ASP A N 1
ATOM 3225 C CA . ASP A 1 422 ? 14.664 18.391 23.078 1 97.69 422 ASP A CA 1
ATOM 3226 C C . ASP A 1 422 ? 14.305 16.922 23.266 1 97.69 422 ASP A C 1
ATOM 3228 O O . ASP A 1 422 ? 13.25 16.594 23.797 1 97.69 422 ASP A O 1
ATOM 3232 N N . VAL A 1 423 ? 15.141 15.992 22.844 1 96.81 423 VAL A N 1
ATOM 3233 C CA . VAL A 1 423 ? 14.938 14.57 23.078 1 96.81 423 VAL A CA 1
ATOM 3234 C C . VAL A 1 423 ? 14.961 14.281 24.578 1 96.81 423 VAL A C 1
ATOM 3236 O O . VAL A 1 423 ? 14.102 13.562 25.078 1 96.81 423 VAL A O 1
ATOM 3239 N N . PHE A 1 424 ? 15.938 14.781 25.25 1 97.62 424 PHE A N 1
ATOM 3240 C CA . PHE A 1 424 ? 16.062 14.625 26.688 1 97.62 424 PHE A CA 1
ATOM 3241 C C . PHE A 1 424 ? 14.805 15.102 27.391 1 97.62 424 PHE A C 1
ATOM 3243 O O . PHE A 1 424 ? 14.258 14.398 28.25 1 97.62 424 PHE A O 1
ATOM 3250 N N . TYR A 1 425 ? 14.336 16.266 27.078 1 98.25 425 TYR A N 1
ATOM 3251 C CA . TYR A 1 425 ? 13.133 16.844 27.672 1 98.25 425 TYR A CA 1
ATOM 3252 C C . TYR A 1 425 ? 11.93 15.938 27.453 1 98.25 425 TYR A C 1
ATOM 3254 O O . TYR A 1 425 ? 11.188 15.641 28.391 1 98.25 425 TYR A O 1
ATOM 3262 N N . CYS A 1 426 ? 11.727 15.484 26.203 1 97.62 426 CYS A N 1
ATOM 3263 C CA . CYS A 1 426 ? 10.57 14.672 25.859 1 97.62 426 CYS A CA 1
ATOM 3264 C C . CYS A 1 426 ? 10.617 13.32 26.562 1 97.62 426 CYS A C 1
ATOM 3266 O O . CYS A 1 426 ? 9.578 12.789 26.953 1 97.62 426 CYS A O 1
ATOM 3268 N N . LEU A 1 427 ? 11.836 12.766 26.688 1 97.12 427 LEU A N 1
ATOM 3269 C CA . LEU A 1 427 ? 11.984 11.508 27.391 1 97.12 427 LEU A CA 1
ATOM 3270 C C . LEU A 1 427 ? 11.609 11.664 28.859 1 97.12 427 LEU A C 1
ATOM 3272 O O . LEU A 1 427 ? 10.914 10.812 29.422 1 97.12 427 LEU A O 1
ATOM 3276 N N . ARG A 1 428 ? 12.086 12.703 29.484 1 97.31 428 ARG A N 1
ATOM 3277 C CA . ARG A 1 428 ? 11.75 12.969 30.891 1 97.31 428 ARG A CA 1
ATOM 3278 C C . ARG A 1 428 ? 10.25 13.188 31.062 1 97.31 428 ARG A C 1
ATOM 3280 O O . ARG A 1 428 ? 9.648 12.695 32 1 97.31 428 ARG A O 1
ATOM 3287 N N . LEU A 1 429 ? 9.68 13.945 30.141 1 97.81 429 LEU A N 1
ATOM 3288 C CA . LEU A 1 429 ? 8.242 14.172 30.156 1 97.81 429 LEU A CA 1
ATOM 3289 C C . LEU A 1 429 ? 7.484 12.852 30.125 1 97.81 429 LEU A C 1
ATOM 3291 O O . LEU A 1 429 ? 6.574 12.633 30.922 1 97.81 429 LEU A O 1
ATOM 3295 N N . LEU A 1 430 ? 7.871 11.992 29.188 1 97 430 LEU A N 1
ATOM 3296 C CA . LEU A 1 430 ? 7.23 10.688 29.016 1 97 430 LEU A CA 1
ATOM 3297 C C . LEU A 1 430 ? 7.359 9.844 30.281 1 97 430 LEU A C 1
ATOM 3299 O O . LEU A 1 430 ? 6.371 9.297 30.766 1 97 430 LEU A O 1
ATOM 3303 N N . GLU A 1 431 ? 8.562 9.789 30.828 1 95.94 431 GLU A N 1
ATOM 3304 C CA . GLU A 1 431 ? 8.852 8.953 31.984 1 95.94 431 GLU A CA 1
ATOM 3305 C C . GLU A 1 431 ? 8.078 9.43 33.219 1 95.94 431 GLU A C 1
ATOM 3307 O O . GLU A 1 431 ? 7.598 8.617 34 1 95.94 431 GLU A O 1
ATOM 3312 N N . GLU A 1 432 ? 7.941 10.664 33.312 1 96.06 432 GLU A N 1
ATOM 3313 C CA . GLU A 1 432 ? 7.363 11.219 34.531 1 96.06 432 GLU A CA 1
ATOM 3314 C C . GLU A 1 432 ? 5.844 11.312 34.438 1 96.06 432 GLU A C 1
ATOM 3316 O O . GLU A 1 432 ? 5.141 11.195 35.438 1 96.06 432 GLU A O 1
ATOM 3321 N N . THR A 1 433 ? 5.324 11.539 33.281 1 96.06 433 THR A N 1
ATOM 3322 C CA . THR A 1 433 ? 3.906 11.883 33.188 1 96.06 433 THR A CA 1
ATOM 3323 C C . THR A 1 433 ? 3.154 10.859 32.344 1 96.06 433 THR A C 1
ATOM 3325 O O . THR A 1 433 ? 1.925 10.781 32.406 1 96.06 433 THR A O 1
ATOM 3328 N N . GLY A 1 434 ? 3.867 10.156 31.438 1 94.75 434 GLY A N 1
ATOM 3329 C CA . GLY A 1 434 ? 3.219 9.281 30.469 1 94.75 434 GLY A CA 1
ATOM 3330 C C . GLY A 1 434 ? 2.83 9.984 29.188 1 94.75 434 GLY A C 1
ATOM 3331 O O . GLY A 1 434 ? 2.283 9.367 28.281 1 94.75 434 GLY A O 1
ATOM 3332 N N . ILE A 1 435 ? 3.135 11.312 29.109 1 95.25 435 ILE A N 1
ATOM 3333 C CA . ILE A 1 435 ? 2.824 12.055 27.891 1 95.25 435 ILE A CA 1
ATOM 3334 C C . ILE A 1 435 ? 3.889 11.766 26.828 1 95.25 435 ILE A C 1
ATOM 3336 O O . ILE A 1 435 ? 5.078 11.984 27.062 1 95.25 435 ILE A O 1
ATOM 3340 N N . SER A 1 436 ? 3.428 11.25 25.719 1 94.62 436 SER A N 1
ATOM 3341 C CA . SER A 1 436 ? 4.34 10.914 24.625 1 94.62 436 SER A CA 1
ATOM 3342 C C . SER A 1 436 ? 4.289 11.961 23.516 1 94.62 436 SER A C 1
ATOM 3344 O O . SER A 1 436 ? 3.297 12.062 22.797 1 94.62 436 SER A O 1
ATOM 3346 N N . THR A 1 437 ? 5.289 12.766 23.375 1 95.75 437 THR A N 1
ATOM 3347 C CA . THR A 1 437 ? 5.438 13.766 22.312 1 95.75 437 THR A CA 1
ATOM 3348 C C . THR A 1 437 ? 6.582 13.391 21.375 1 95.75 437 THR A C 1
ATOM 3350 O O . THR A 1 437 ? 7.195 12.328 21.531 1 95.75 437 THR A O 1
ATOM 3353 N N . VAL A 1 438 ? 6.859 14.195 20.359 1 95.62 438 VAL A N 1
ATOM 3354 C CA . VAL A 1 438 ? 7.965 13.977 19.438 1 95.62 438 VAL A CA 1
ATOM 3355 C C . VAL A 1 438 ? 8.922 15.172 19.484 1 95.62 438 VAL A C 1
ATOM 3357 O O . VAL A 1 438 ? 8.508 16.312 19.312 1 95.62 438 VAL A O 1
ATOM 3360 N N . PRO A 1 439 ? 10.195 14.867 19.734 1 96.69 439 PRO A N 1
ATOM 3361 C CA . PRO A 1 439 ? 11.164 15.977 19.797 1 96.69 439 PRO A CA 1
ATOM 3362 C C . PRO A 1 439 ? 11.281 16.719 18.469 1 96.69 439 PRO A C 1
ATOM 3364 O O . PRO A 1 439 ? 11.242 16.094 17.391 1 96.69 439 PRO A O 1
ATOM 3367 N N . GLY A 1 440 ? 11.477 17.984 18.531 1 96.69 440 GLY A N 1
ATOM 3368 C CA . GLY A 1 440 ? 11.57 18.844 17.359 1 96.69 440 GLY A CA 1
ATOM 3369 C C . GLY A 1 440 ? 12.727 18.484 16.453 1 96.69 440 GLY A C 1
ATOM 3370 O O . GLY A 1 440 ? 12.648 18.672 15.234 1 96.69 440 GLY A O 1
ATOM 3371 N N . SER A 1 441 ? 13.781 17.922 16.969 1 94.75 441 SER A N 1
ATOM 3372 C CA . SER A 1 441 ? 14.953 17.547 16.172 1 94.75 441 SER A CA 1
ATOM 3373 C C . SER A 1 441 ? 14.586 16.516 15.109 1 94.75 441 SER A C 1
ATOM 3375 O O . SER A 1 441 ? 15.219 16.453 14.055 1 94.75 441 SER A O 1
ATOM 3377 N N . GLY A 1 442 ? 13.562 15.75 15.375 1 93 442 GLY A N 1
ATOM 3378 C CA . GLY A 1 442 ? 13.109 14.781 14.398 1 93 442 GLY A CA 1
ATOM 3379 C C . GLY A 1 442 ? 12.484 15.422 13.172 1 93 442 GLY A C 1
ATOM 3380 O O . GLY A 1 442 ? 12.391 14.789 12.117 1 93 442 GLY A O 1
ATOM 3381 N N . PHE A 1 443 ? 12.086 16.641 13.25 1 96.44 443 PHE A N 1
ATOM 3382 C CA . PHE A 1 443 ? 11.453 17.391 12.172 1 96.44 443 PHE A CA 1
ATOM 3383 C C . PHE A 1 443 ? 12.43 18.406 11.578 1 96.44 443 PHE A C 1
ATOM 3385 O O . PHE A 1 443 ? 12.172 18.953 10.508 1 96.44 443 PHE A O 1
ATOM 3392 N N . GLY A 1 444 ? 13.531 18.531 12.211 1 94.62 444 GLY A N 1
ATOM 3393 C CA . GLY A 1 444 ? 14.391 19.672 11.938 1 94.62 444 GLY A CA 1
ATOM 3394 C C . GLY A 1 444 ? 13.93 20.953 12.617 1 94.62 444 GLY A C 1
ATOM 3395 O O . GLY A 1 444 ? 12.742 21.109 12.914 1 94.62 444 GLY A O 1
ATOM 3396 N N . GLN A 1 445 ? 14.836 21.781 12.969 1 94.94 445 GLN A N 1
ATOM 3397 C CA . GLN A 1 445 ? 14.578 23.047 13.641 1 94.94 445 GLN A CA 1
ATOM 3398 C C . GLN A 1 445 ? 15.766 24 13.492 1 94.94 445 GLN A C 1
ATOM 3400 O O . GLN A 1 445 ? 16.859 23.578 13.133 1 94.94 445 GLN A O 1
ATOM 3405 N N . ALA A 1 446 ? 15.453 25.266 13.633 1 94.06 446 ALA A N 1
ATOM 3406 C CA . ALA A 1 446 ? 16.531 26.25 13.539 1 94.06 446 ALA A CA 1
ATOM 3407 C C . ALA A 1 446 ? 17.594 26 14.594 1 94.06 446 ALA A C 1
ATOM 3409 O O . ALA A 1 446 ? 17.297 25.578 15.703 1 94.06 446 ALA A O 1
ATOM 3410 N N . GLU A 1 447 ? 18.859 26.312 14.227 1 92.94 447 GLU A N 1
ATOM 3411 C CA . GLU A 1 447 ? 19.969 26.141 15.164 1 92.94 447 GLU A CA 1
ATOM 3412 C C . GLU A 1 447 ? 19.719 26.891 16.469 1 92.94 447 GLU A C 1
ATOM 3414 O O . GLU A 1 447 ? 19.297 28.047 16.453 1 92.94 447 GLU A O 1
ATOM 3419 N N . GLY A 1 448 ? 19.891 26.188 17.516 1 92.94 448 GLY A N 1
ATOM 3420 C CA . GLY A 1 448 ? 19.781 26.797 18.828 1 92.94 448 GLY A CA 1
ATOM 3421 C C . GLY A 1 448 ? 18.359 26.797 19.375 1 92.94 448 GLY A C 1
ATOM 3422 O O . GLY A 1 448 ? 18.125 27.203 20.516 1 92.94 448 GLY A O 1
ATOM 3423 N N . THR A 1 449 ? 17.438 26.328 18.562 1 96.69 449 THR A N 1
ATOM 3424 C CA . THR A 1 449 ? 16.078 26.25 19.062 1 96.69 449 THR A CA 1
ATOM 3425 C C . THR A 1 449 ? 15.703 24.797 19.375 1 96.69 449 THR A C 1
ATOM 3427 O O . THR A 1 449 ? 16.281 23.875 18.812 1 96.69 449 THR A O 1
ATOM 3430 N N . PHE A 1 450 ? 14.805 24.625 20.344 1 98.25 450 PHE A N 1
ATOM 3431 C CA . PHE A 1 450 ? 14.297 23.312 20.734 1 98.25 450 PHE A CA 1
ATOM 3432 C C . PHE A 1 450 ? 12.773 23.297 20.75 1 98.25 450 PHE A C 1
ATOM 3434 O O . PHE A 1 450 ? 12.148 24.25 21.234 1 98.25 450 PHE A O 1
ATOM 3441 N N . HIS A 1 451 ? 12.242 22.312 20.125 1 98.44 451 HIS A N 1
ATOM 3442 C CA . HIS A 1 451 ? 10.789 22.188 20.016 1 98.44 451 HIS A CA 1
ATOM 3443 C C . HIS A 1 451 ? 10.328 20.797 20.391 1 98.44 451 HIS A C 1
ATOM 3445 O O . HIS A 1 451 ? 11.148 19.906 20.609 1 98.44 451 HIS A O 1
ATOM 3451 N N . LEU A 1 452 ? 9.117 20.594 20.562 1 97.75 452 LEU A N 1
ATOM 3452 C CA . LEU A 1 452 ? 8.438 19.297 20.484 1 97.75 452 LEU A CA 1
ATOM 3453 C C . LEU A 1 452 ? 7.152 19.406 19.672 1 97.75 452 LEU A C 1
ATOM 3455 O O . LEU A 1 452 ? 6.633 20.5 19.469 1 97.75 452 LEU A O 1
ATOM 3459 N N . ARG A 1 453 ? 6.707 18.344 19.094 1 97.5 453 ARG A N 1
ATOM 3460 C CA . ARG A 1 453 ? 5.406 18.266 18.438 1 97.5 453 ARG A CA 1
ATOM 3461 C C . ARG A 1 453 ? 4.414 17.469 19.266 1 97.5 453 ARG A C 1
ATOM 3463 O O . ARG A 1 453 ? 4.754 16.406 19.797 1 97.5 453 ARG A O 1
ATOM 3470 N N . THR A 1 454 ? 3.287 17.969 19.422 1 96.38 454 THR A N 1
ATOM 3471 C CA . THR A 1 454 ? 2.18 17.25 20.031 1 96.38 454 THR A CA 1
ATOM 3472 C C . THR A 1 454 ? 0.92 17.359 19.172 1 96.38 454 THR A C 1
ATOM 3474 O O . THR A 1 454 ? 0.738 18.359 18.453 1 96.38 454 THR A O 1
ATOM 3477 N N . THR A 1 455 ? 0.072 16.375 19.172 1 96 455 THR A N 1
ATOM 3478 C CA . THR A 1 455 ? -1.227 16.484 18.516 1 96 455 THR A CA 1
ATOM 3479 C C . THR A 1 455 ? -2.213 17.25 19.391 1 96 455 THR A C 1
ATOM 3481 O O . THR A 1 455 ? -1.979 17.422 20.594 1 96 455 THR A O 1
ATOM 3484 N N . ILE A 1 456 ? -3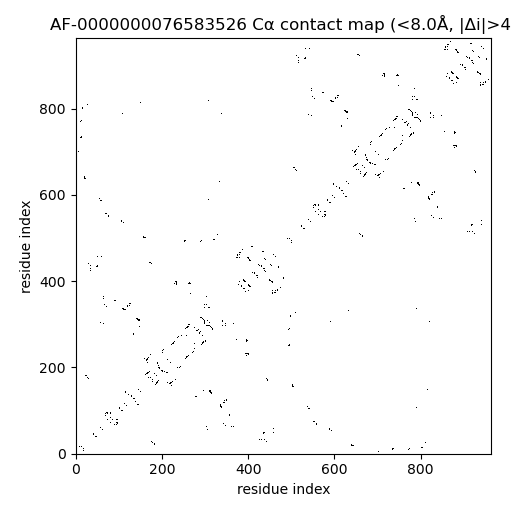.277 17.688 18.828 1 96.19 456 ILE A N 1
ATOM 3485 C CA . ILE A 1 456 ? -4.41 18.266 19.547 1 96.19 456 ILE A CA 1
ATOM 3486 C C . ILE A 1 456 ? -5.566 17.266 19.578 1 96.19 456 ILE A C 1
ATOM 3488 O O . ILE A 1 456 ? -6.734 17.672 19.609 1 96.19 456 ILE A O 1
ATOM 3492 N N . LEU A 1 457 ? -5.281 15.977 19.5 1 94.25 457 LEU A N 1
ATOM 3493 C CA . LEU A 1 457 ? -6.277 14.953 19.203 1 94.25 457 LEU A CA 1
ATOM 3494 C C . LEU A 1 457 ? -6.902 14.414 20.484 1 94.25 457 LEU A C 1
ATOM 3496 O O . LEU A 1 457 ? -8.031 13.906 20.469 1 94.25 457 LEU A O 1
ATOM 3500 N N . PRO A 1 458 ? -6.164 14.391 21.672 1 91.56 458 PRO A N 1
ATOM 3501 C CA . PRO A 1 458 ? -6.891 13.953 22.859 1 91.56 458 PRO A CA 1
ATOM 3502 C C . PRO A 1 458 ? -8.211 14.695 23.047 1 91.56 458 PRO A C 1
ATOM 3504 O O . PRO A 1 458 ? -8.305 15.891 22.766 1 91.56 458 PRO A O 1
ATOM 3507 N N . ARG A 1 459 ? -9.172 13.938 23.531 1 92.19 459 ARG A N 1
ATOM 3508 C CA . ARG A 1 459 ? -10.484 14.562 23.719 1 92.19 459 ARG A CA 1
ATOM 3509 C C . ARG A 1 459 ? -10.414 15.672 24.766 1 92.19 459 ARG A C 1
ATOM 3511 O O . ARG A 1 459 ? -9.492 15.703 25.578 1 92.19 459 ARG A O 1
ATOM 3518 N N . GLU A 1 460 ? -11.359 16.531 24.734 1 90.25 460 GLU A N 1
ATOM 3519 C CA . GLU A 1 460 ? -11.336 17.75 25.547 1 90.25 460 GLU A CA 1
ATOM 3520 C C . GLU A 1 460 ? -11.172 17.406 27.031 1 90.25 460 GLU A C 1
ATOM 3522 O O . GLU A 1 460 ? -10.438 18.094 27.75 1 90.25 460 GLU A O 1
ATOM 3527 N N . GLU A 1 461 ? -11.82 16.344 27.422 1 88.19 461 GLU A N 1
ATOM 3528 C CA . GLU A 1 461 ? -11.719 15.945 28.828 1 88.19 461 GLU A CA 1
ATOM 3529 C C . GLU A 1 461 ? -10.297 15.531 29.188 1 88.19 461 GLU A C 1
ATOM 3531 O O . GLU A 1 461 ? -9.828 15.812 30.281 1 88.19 461 GLU A O 1
ATOM 3536 N N . LYS A 1 462 ? -9.656 14.93 28.281 1 89.19 462 LYS A N 1
ATOM 3537 C CA . LYS A 1 462 ? -8.289 14.477 28.5 1 89.19 462 LYS A CA 1
ATOM 3538 C C . LYS A 1 462 ? -7.293 15.617 28.266 1 89.19 462 LYS A C 1
ATOM 3540 O O . LYS A 1 462 ? -6.172 15.578 28.781 1 89.19 462 LYS A O 1
ATOM 3545 N N . MET A 1 463 ? -7.707 16.609 27.562 1 88.31 463 MET A N 1
ATOM 3546 C CA . MET A 1 463 ? -6.828 17.719 27.25 1 88.31 463 MET A CA 1
ATOM 3547 C C . MET A 1 463 ? -6.508 18.531 28.5 1 88.31 463 MET A C 1
ATOM 3549 O O . MET A 1 463 ? -5.395 19.031 28.656 1 88.31 463 MET A O 1
ATOM 3553 N N . ALA A 1 464 ? -7.539 18.625 29.328 1 86.62 464 ALA A N 1
ATOM 3554 C CA . ALA A 1 464 ? -7.301 19.328 30.594 1 86.62 464 ALA A CA 1
ATOM 3555 C C . ALA A 1 464 ? -6.227 18.625 31.406 1 86.62 464 ALA A C 1
ATOM 3557 O O . ALA A 1 464 ? -5.348 19.266 31.984 1 86.62 464 ALA A O 1
ATOM 3558 N N . GLU A 1 465 ? -6.344 17.344 31.453 1 91.06 465 GLU A N 1
ATOM 3559 C CA . GLU A 1 465 ? -5.336 16.531 32.125 1 91.06 465 GLU A CA 1
ATOM 3560 C C . GLU A 1 465 ? -3.967 16.703 31.484 1 91.06 465 GLU A C 1
ATOM 3562 O O . GLU A 1 465 ? -2.957 16.828 32.188 1 91.06 465 GLU A O 1
ATOM 3567 N N . PHE A 1 466 ? -3.947 16.703 30.234 1 91.5 466 PHE A N 1
ATOM 3568 C CA . PHE A 1 466 ? -2.725 16.875 29.469 1 91.5 466 PHE A CA 1
ATOM 3569 C C . PHE A 1 466 ? -2.041 18.188 29.844 1 91.5 466 PHE A C 1
ATOM 3571 O O . PHE A 1 466 ? -0.853 18.203 30.172 1 91.5 466 PHE A O 1
ATOM 3578 N N . VAL A 1 467 ? -2.766 19.266 29.859 1 91.75 467 VAL A N 1
ATOM 3579 C CA . VAL A 1 467 ? -2.23 20.594 30.125 1 91.75 467 VAL A CA 1
ATOM 3580 C C . VAL A 1 467 ? -1.708 20.688 31.547 1 91.75 467 VAL A C 1
ATOM 3582 O O . VAL A 1 467 ? -0.619 21.203 31.797 1 91.75 467 VAL A O 1
ATOM 3585 N N . SER A 1 468 ? -2.451 20.109 32.469 1 93.88 468 SER A N 1
ATOM 3586 C CA . SER A 1 468 ? -2.062 20.141 33.875 1 93.88 468 SER A CA 1
ATOM 3587 C C . SER A 1 468 ? -0.804 19.328 34.125 1 93.88 468 SER A C 1
ATOM 3589 O O . SER A 1 468 ? 0.125 19.781 34.781 1 93.88 468 SER A O 1
ATOM 3591 N N . LYS A 1 469 ? -0.813 18.109 33.594 1 95.5 469 LYS A N 1
ATOM 3592 C CA . LYS A 1 469 ? 0.355 17.25 33.75 1 95.5 469 LYS A CA 1
ATOM 3593 C C . LYS A 1 469 ? 1.598 17.891 33.125 1 95.5 469 LYS A C 1
ATOM 3595 O O . LYS A 1 469 ? 2.688 17.812 33.688 1 95.5 469 LYS A O 1
ATOM 3600 N N . PHE A 1 470 ? 1.417 18.5 32 1 96.44 470 PHE A N 1
ATOM 3601 C CA . PHE A 1 470 ? 2.537 19.156 31.344 1 96.44 470 PHE A CA 1
ATOM 3602 C C . PHE A 1 470 ? 3.066 20.312 32.156 1 96.44 470 PHE A C 1
ATOM 3604 O O . PHE A 1 470 ? 4.277 20.469 32.312 1 96.44 470 PHE A O 1
ATOM 3611 N N . ARG A 1 471 ? 2.186 21.094 32.656 1 96.62 471 ARG A N 1
ATOM 3612 C CA . ARG A 1 471 ? 2.549 22.25 33.469 1 96.62 471 ARG A CA 1
ATOM 3613 C C . ARG A 1 471 ? 3.334 21.828 34.719 1 96.62 471 ARG A C 1
ATOM 3615 O O . ARG A 1 471 ? 4.41 22.359 34.969 1 96.62 471 ARG A O 1
ATOM 3622 N N . ASP A 1 472 ? 2.777 20.828 35.406 1 97.81 472 ASP A N 1
ATOM 3623 C CA . ASP A 1 472 ? 3.43 20.359 36.625 1 97.81 472 ASP A CA 1
ATOM 3624 C C . ASP A 1 472 ? 4.824 19.812 36.312 1 97.81 472 ASP A C 1
ATOM 3626 O O . ASP A 1 472 ? 5.777 20.094 37.062 1 97.81 472 ASP A O 1
ATOM 3630 N N . PHE A 1 473 ? 4.895 19.062 35.312 1 98.31 473 PHE A N 1
ATOM 3631 C CA . PHE A 1 473 ? 6.188 18.531 34.906 1 98.31 473 PHE A CA 1
ATOM 3632 C C . PHE A 1 473 ? 7.164 19.656 34.594 1 98.31 473 PHE A C 1
ATOM 3634 O O . PHE A 1 473 ? 8.312 19.625 35.031 1 98.31 473 PHE A O 1
ATOM 3641 N N . HIS A 1 474 ? 6.688 20.562 33.719 1 98.12 474 HIS A N 1
ATOM 3642 C CA . HIS A 1 474 ? 7.559 21.625 33.25 1 98.12 474 HIS A CA 1
ATOM 3643 C C . HIS A 1 474 ? 8.109 22.453 34.406 1 98.12 474 HIS A C 1
ATOM 3645 O O . HIS A 1 474 ? 9.297 22.781 34.438 1 98.12 474 HIS A O 1
ATOM 3651 N N . GLU A 1 475 ? 7.285 22.766 35.312 1 97.56 475 GLU A N 1
ATOM 3652 C CA . GLU A 1 475 ? 7.695 23.531 36.5 1 97.56 475 GLU A CA 1
ATOM 3653 C C . GLU A 1 475 ? 8.742 22.766 37.312 1 97.56 475 GLU A C 1
ATOM 3655 O O . GLU A 1 475 ? 9.742 23.344 37.75 1 97.56 475 GLU A O 1
ATOM 3660 N N . LYS A 1 476 ? 8.469 21.5 37.5 1 97.94 476 LYS A N 1
ATOM 3661 C CA . LYS A 1 476 ? 9.43 20.656 38.219 1 97.94 476 LYS A CA 1
ATOM 3662 C C . LYS A 1 476 ? 10.75 20.578 37.438 1 97.94 476 LYS A C 1
ATOM 3664 O O . LYS A 1 476 ? 11.82 20.609 38.062 1 97.94 476 LYS A O 1
ATOM 3669 N N . PHE A 1 477 ? 10.648 20.375 36.156 1 98.12 477 PHE A N 1
ATOM 3670 C CA . PHE A 1 477 ? 11.828 20.297 35.281 1 98.12 477 PHE A CA 1
ATOM 3671 C C . PHE A 1 477 ? 12.672 21.547 35.406 1 98.12 477 PHE A C 1
ATOM 3673 O O . PHE A 1 477 ? 13.891 21.484 35.531 1 98.12 477 PHE A O 1
ATOM 3680 N N . LEU A 1 478 ? 12.039 22.719 35.375 1 97.12 478 LEU A N 1
ATOM 3681 C CA . LEU A 1 478 ? 12.75 23.984 35.5 1 97.12 478 LEU A CA 1
ATOM 3682 C C . LEU A 1 478 ? 13.391 24.125 36.875 1 97.12 478 LEU A C 1
ATOM 3684 O O . LEU A 1 478 ? 14.5 24.641 37 1 97.12 478 LEU A O 1
ATOM 3688 N N . LYS A 1 479 ? 12.672 23.703 37.875 1 96.69 479 LYS A N 1
ATOM 3689 C CA . LYS A 1 479 ? 13.211 23.781 39.219 1 96.69 479 LYS A CA 1
ATOM 3690 C C . LYS A 1 479 ? 14.477 22.938 39.375 1 96.69 479 LYS A C 1
ATOM 3692 O O . LYS A 1 479 ? 15.422 23.328 40.031 1 96.69 479 LYS A O 1
ATOM 3697 N N . GLN A 1 480 ? 14.438 21.859 38.719 1 97.12 480 GLN A N 1
ATOM 3698 C CA . GLN A 1 480 ? 15.555 20.922 38.812 1 97.12 480 GLN A CA 1
ATOM 3699 C C . GLN A 1 480 ? 16.766 21.453 38.031 1 97.12 480 GLN A C 1
ATOM 3701 O O . GLN A 1 480 ? 17.906 21.203 38.438 1 97.12 480 GLN A O 1
ATOM 3706 N N . TYR A 1 481 ? 16.578 22.141 37.031 1 96.31 481 TYR A N 1
ATOM 3707 C CA . TYR A 1 481 ? 17.703 22.438 36.156 1 96.31 481 TYR A CA 1
ATOM 3708 C C . TYR A 1 481 ? 17.969 23.938 36.094 1 96.31 481 TYR A C 1
ATOM 3710 O O . TYR A 1 481 ? 18.875 24.391 35.406 1 96.31 481 TYR A O 1
ATOM 3718 N N . LYS A 1 482 ? 17.188 24.734 36.656 1 89.06 482 LYS A N 1
ATOM 3719 C CA . LYS A 1 482 ? 17.5 26.141 36.781 1 89.06 482 LYS A CA 1
ATOM 3720 C C . LYS A 1 482 ? 18.422 26.406 38 1 89.06 482 LYS A C 1
ATOM 3722 O O . LYS A 1 482 ? 18.375 25.672 38.969 1 89.06 482 LYS A O 1
ATOM 3727 N N . MET B 1 1 ? 28.922 29.078 -23.391 1 23.27 1 MET B N 1
ATOM 3728 C CA . MET B 1 1 ? 27.484 28.859 -23.562 1 23.27 1 MET B CA 1
ATOM 3729 C C . MET B 1 1 ? 26.922 28.047 -22.422 1 23.27 1 MET B C 1
ATOM 3731 O O . MET B 1 1 ? 27.438 26.984 -22.078 1 23.27 1 MET B O 1
ATOM 3735 N N . SER B 1 2 ? 26.469 28.641 -21.281 1 27.44 2 SER B N 1
ATOM 3736 C CA . SER B 1 2 ? 26.203 28.219 -19.906 1 27.44 2 SER B CA 1
ATOM 3737 C C . SER B 1 2 ? 25.359 26.953 -19.859 1 27.44 2 SER B C 1
ATOM 3739 O O . SER B 1 2 ? 24.344 26.859 -20.562 1 27.44 2 SER B O 1
ATOM 3741 N N . SER B 1 3 ? 25.953 25.734 -19.875 1 32.94 3 SER B N 1
ATOM 3742 C CA . SER B 1 3 ? 25.328 24.438 -19.781 1 32.94 3 SER B CA 1
ATOM 3743 C C . SER B 1 3 ? 24.109 24.469 -18.859 1 32.94 3 SER B C 1
ATOM 3745 O O . SER B 1 3 ? 24.234 24.609 -17.641 1 32.94 3 SER B O 1
ATOM 3747 N N . GLY B 1 4 ? 23.125 25.328 -19.047 1 39.28 4 GLY B N 1
ATOM 3748 C CA . GLY B 1 4 ? 21.906 25.5 -18.266 1 39.28 4 GLY B CA 1
ATOM 3749 C C . GLY B 1 4 ? 21.406 24.203 -17.656 1 39.28 4 GLY B C 1
ATOM 3750 O O . GLY B 1 4 ? 21.406 23.156 -18.312 1 39.28 4 GLY B O 1
ATOM 3751 N N . PRO B 1 5 ? 21.703 23.828 -16.375 1 48.22 5 PRO B N 1
ATOM 3752 C CA . PRO B 1 5 ? 21.484 22.594 -15.625 1 48.22 5 PRO B CA 1
ATOM 3753 C C . PRO B 1 5 ? 20.234 21.844 -16.062 1 48.22 5 PRO B C 1
ATOM 3755 O O . PRO B 1 5 ? 19.125 22.375 -15.914 1 48.22 5 PRO B O 1
ATOM 3758 N N . ILE B 1 6 ? 20 21.281 -17.344 1 59.16 6 ILE B N 1
ATOM 3759 C CA . ILE B 1 6 ? 18.844 21.047 -18.203 1 59.16 6 ILE B CA 1
ATOM 3760 C C . ILE B 1 6 ? 17.812 20.203 -17.438 1 59.16 6 ILE B C 1
ATOM 3762 O O . ILE B 1 6 ? 17.938 18.969 -17.359 1 59.16 6 ILE B O 1
ATOM 3766 N N . ASN B 1 7 ? 17.297 20.672 -16.344 1 81.69 7 ASN B N 1
ATOM 3767 C CA . ASN B 1 7 ? 16.359 20.062 -15.406 1 81.69 7 ASN B CA 1
ATOM 3768 C C . ASN B 1 7 ? 15 19.812 -16.062 1 81.69 7 ASN B C 1
ATOM 3770 O O . ASN B 1 7 ? 14.086 19.281 -15.422 1 81.69 7 ASN B O 1
ATOM 3774 N N . SER B 1 8 ? 14.961 20.25 -17.266 1 92.31 8 SER B N 1
ATOM 3775 C CA . SER B 1 8 ? 13.672 20.094 -17.922 1 92.31 8 SER B CA 1
ATOM 3776 C C . SER B 1 8 ? 13.852 19.859 -19.422 1 92.31 8 SER B C 1
ATOM 3778 O O . SER B 1 8 ? 14.898 20.172 -19.984 1 92.31 8 SER B O 1
ATOM 3780 N N . LYS B 1 9 ? 12.992 19.266 -20.031 1 94.06 9 LYS B N 1
ATOM 3781 C CA . LYS B 1 9 ? 12.844 19.062 -21.469 1 94.06 9 LYS B CA 1
ATOM 3782 C C . LYS B 1 9 ? 11.445 19.438 -21.938 1 94.06 9 LYS B C 1
ATOM 3784 O O . LYS B 1 9 ? 10.453 19.016 -21.359 1 94.06 9 LYS B O 1
ATOM 3789 N N . GLU B 1 10 ? 11.328 20.328 -22.984 1 93.69 10 GLU B N 1
ATOM 3790 C CA . GLU B 1 10 ? 10.062 20.859 -23.484 1 93.69 10 GLU B CA 1
ATOM 3791 C C . GLU B 1 10 ? 9.289 21.578 -22.375 1 93.69 10 GLU B C 1
ATOM 3793 O O . GLU B 1 10 ? 8.07 21.453 -22.281 1 93.69 10 GLU B O 1
ATOM 3798 N N . GLY B 1 11 ? 10.07 22.172 -21.438 1 93.12 11 GLY B N 1
ATOM 3799 C CA . GLY B 1 11 ? 9.492 22.969 -20.359 1 93.12 11 GLY B CA 1
ATOM 3800 C C . GLY B 1 11 ? 8.992 22.125 -19.203 1 93.12 11 GLY B C 1
ATOM 3801 O O . GLY B 1 11 ? 8.391 22.641 -18.266 1 93.12 11 GLY B O 1
ATOM 3802 N N . LYS B 1 12 ? 9.266 20.828 -19.234 1 96.38 12 LYS B N 1
ATOM 3803 C CA . LYS B 1 12 ? 8.742 19.938 -18.203 1 96.38 12 LYS B CA 1
ATOM 3804 C C . LYS B 1 12 ? 9.867 19.234 -17.453 1 96.38 12 LYS B C 1
ATOM 3806 O O . LYS B 1 12 ? 10.742 18.641 -18.078 1 96.38 12 LYS B O 1
ATOM 3811 N N . VAL B 1 13 ? 9.797 19.359 -16.141 1 97.62 13 VAL B N 1
ATOM 3812 C CA . VAL B 1 13 ? 10.727 18.641 -15.273 1 97.62 13 VAL B CA 1
ATOM 3813 C C . VAL B 1 13 ? 10.422 17.141 -15.312 1 97.62 13 VAL B C 1
ATOM 3815 O O . VAL B 1 13 ? 11.336 16.312 -15.391 1 97.62 13 VAL B O 1
ATOM 3818 N N . LEU B 1 14 ? 9.125 16.766 -15.383 1 98.31 14 LEU B N 1
ATOM 3819 C CA . LEU B 1 14 ? 8.68 15.383 -15.43 1 98.31 14 LEU B CA 1
ATOM 3820 C C . LEU B 1 14 ? 8.461 14.938 -16.875 1 98.31 14 LEU B C 1
ATOM 3822 O O . LEU B 1 14 ? 7.496 14.227 -17.172 1 98.31 14 LEU B O 1
ATOM 3826 N N . HIS B 1 15 ? 9.312 15.414 -17.703 1 98 15 HIS B N 1
ATOM 3827 C CA . HIS B 1 15 ? 9.32 14.859 -19.047 1 98 15 HIS B CA 1
ATOM 3828 C C . HIS B 1 15 ? 9.672 13.375 -19.031 1 98 15 HIS B C 1
ATOM 3830 O O . HIS B 1 15 ? 10.547 12.953 -18.266 1 98 15 HIS B O 1
ATOM 3836 N N . PRO B 1 16 ? 8.992 12.562 -19.859 1 97.25 16 PRO B N 1
ATOM 3837 C CA . PRO B 1 16 ? 9.234 11.117 -19.844 1 97.25 16 PRO B CA 1
ATOM 3838 C C . PRO B 1 16 ? 10.711 10.758 -19.984 1 97.25 16 PRO B C 1
ATOM 3840 O O . PRO B 1 16 ? 11.164 9.758 -19.422 1 97.25 16 PRO B O 1
ATOM 3843 N N . ASP B 1 17 ? 11.5 11.578 -20.672 1 97.19 17 ASP B N 1
ATOM 3844 C CA . ASP B 1 17 ? 12.914 11.32 -20.922 1 97.19 17 ASP B CA 1
ATOM 3845 C C . ASP B 1 17 ? 13.742 11.625 -19.672 1 97.19 17 ASP B C 1
ATOM 3847 O O . ASP B 1 17 ? 14.914 11.234 -19.578 1 97.19 17 ASP B O 1
ATOM 3851 N N . LEU B 1 18 ? 13.125 12.328 -18.703 1 97.56 18 LEU B N 1
ATOM 3852 C CA . LEU B 1 18 ? 13.891 12.805 -17.547 1 97.56 18 LEU B CA 1
ATOM 3853 C C . LEU B 1 18 ? 13.445 12.086 -16.281 1 97.56 18 LEU B C 1
ATOM 3855 O O . LEU B 1 18 ? 13.836 12.477 -15.172 1 97.56 18 LEU B O 1
ATOM 3859 N N . LEU B 1 19 ? 12.648 11.008 -16.391 1 98.25 19 LEU B N 1
ATOM 3860 C CA . LEU B 1 19 ? 12.195 10.242 -15.227 1 98.25 19 LEU B CA 1
ATOM 3861 C C . LEU B 1 19 ? 13.305 9.328 -14.711 1 98.25 19 LEU B C 1
ATOM 3863 O O . LEU B 1 19 ? 14.336 9.172 -15.367 1 98.25 19 LEU B O 1
ATOM 3867 N N . ASN B 1 20 ? 13.094 8.82 -13.461 1 98.06 20 ASN B N 1
ATOM 3868 C CA . ASN B 1 20 ? 13.938 7.75 -12.93 1 98.06 20 ASN B CA 1
ATOM 3869 C C . ASN B 1 20 ? 14.164 6.652 -13.961 1 98.06 20 ASN B C 1
ATOM 3871 O O . ASN B 1 20 ? 13.211 6.055 -14.469 1 98.06 20 ASN B O 1
ATOM 3875 N N . GLU B 1 21 ? 15.422 6.363 -14.289 1 97.56 21 GLU B N 1
ATOM 3876 C CA . GLU B 1 21 ? 15.781 5.43 -15.352 1 97.56 21 GLU B CA 1
ATOM 3877 C C . GLU B 1 21 ? 15.25 4.031 -15.062 1 97.56 21 GLU B C 1
ATOM 3879 O O . GLU B 1 21 ? 14.859 3.305 -15.977 1 97.56 21 GLU B O 1
ATOM 3884 N N . ASN B 1 22 ? 15.359 3.617 -13.812 1 97.81 22 ASN B N 1
ATOM 3885 C CA . ASN B 1 22 ? 14.828 2.305 -13.453 1 97.81 22 ASN B CA 1
ATOM 3886 C C . ASN B 1 22 ? 13.328 2.215 -13.695 1 97.81 22 ASN B C 1
ATOM 3888 O O . ASN B 1 22 ? 12.828 1.179 -14.141 1 97.81 22 ASN B O 1
ATOM 3892 N N . LEU B 1 23 ? 12.625 3.297 -13.398 1 97.5 23 LEU B N 1
ATOM 3893 C CA . LEU B 1 23 ? 11.188 3.365 -13.648 1 97.5 23 LEU B CA 1
ATOM 3894 C C . LEU B 1 23 ? 10.891 3.248 -15.133 1 97.5 23 LEU B C 1
ATOM 3896 O O . LEU B 1 23 ? 9.992 2.502 -15.539 1 97.5 23 LEU B O 1
ATOM 3900 N N . LYS B 1 24 ? 11.641 3.895 -15.945 1 96.25 24 LYS B N 1
ATOM 3901 C CA . LYS B 1 24 ? 11.461 3.857 -17.391 1 96.25 24 LYS B CA 1
ATOM 3902 C C . LYS B 1 24 ? 11.703 2.453 -17.938 1 96.25 24 LYS B C 1
ATOM 3904 O O . LYS B 1 24 ? 10.969 1.989 -18.828 1 96.25 24 LYS B O 1
ATOM 3909 N N . LYS B 1 25 ? 12.648 1.777 -17.375 1 96 25 LYS B N 1
ATOM 3910 C CA . LYS B 1 25 ? 13.078 0.475 -17.875 1 96 25 LYS B CA 1
ATOM 3911 C C . LYS B 1 25 ? 12.141 -0.633 -17.406 1 96 25 LYS B C 1
ATOM 3913 O O . LYS B 1 25 ? 12.133 -1.73 -17.953 1 96 25 LYS B O 1
ATOM 3918 N N . THR B 1 26 ? 11.391 -0.371 -16.406 1 95.12 26 THR B N 1
ATOM 3919 C CA . THR B 1 26 ? 10.508 -1.376 -15.82 1 95.12 26 THR B CA 1
ATOM 3920 C C . THR B 1 26 ? 9.422 -1.789 -16.812 1 95.12 26 THR B C 1
ATOM 3922 O O . THR B 1 26 ? 8.859 -0.944 -17.5 1 95.12 26 THR B O 1
ATOM 3925 N N . GLN B 1 27 ? 9.211 -3.084 -16.891 1 88.38 27 GLN B N 1
ATOM 3926 C CA . GLN B 1 27 ? 8.141 -3.652 -17.703 1 88.38 27 GLN B CA 1
ATOM 3927 C C . GLN B 1 27 ? 7.211 -4.516 -16.859 1 88.38 27 GLN B C 1
ATOM 3929 O O . GLN B 1 27 ? 7.641 -5.121 -15.867 1 88.38 27 GLN B O 1
ATOM 3934 N N . TYR B 1 28 ? 5.949 -4.48 -17.328 1 84.94 28 TYR B N 1
ATOM 3935 C CA . TYR B 1 28 ? 4.961 -5.316 -16.656 1 84.94 28 TYR B CA 1
ATOM 3936 C C . TYR B 1 28 ? 3.955 -5.879 -17.656 1 84.94 28 TYR B C 1
ATOM 3938 O O . TYR B 1 28 ? 2.934 -5.25 -17.938 1 84.94 28 TYR B O 1
ATOM 3946 N N . ALA B 1 29 ? 4.062 -7.035 -17.984 1 75.75 29 ALA B N 1
ATOM 3947 C CA . ALA B 1 29 ? 3.393 -7.66 -19.125 1 75.75 29 ALA B CA 1
ATOM 3948 C C . ALA B 1 29 ? 1.914 -7.898 -18.828 1 75.75 29 ALA B C 1
ATOM 3950 O O . ALA B 1 29 ? 1.09 -7.953 -19.734 1 75.75 29 ALA B O 1
ATOM 3951 N N . VAL B 1 30 ? 1.549 -8.008 -17.641 1 73.56 30 VAL B N 1
ATOM 3952 C CA . VAL B 1 30 ? 0.186 -8.391 -17.266 1 73.56 30 VAL B CA 1
ATOM 3953 C C . VAL B 1 30 ? -0.773 -7.25 -17.625 1 73.56 30 VAL B C 1
ATOM 3955 O O . VAL B 1 30 ? -1.949 -7.488 -17.906 1 73.56 30 VAL B O 1
ATOM 3958 N N . ARG B 1 31 ? -0.307 -6.074 -17.641 1 69.81 31 ARG B N 1
ATOM 3959 C CA . ARG B 1 31 ? -1.116 -4.926 -18.031 1 69.81 31 ARG B CA 1
ATOM 3960 C C . ARG B 1 31 ? -0.435 -4.129 -19.141 1 69.81 31 ARG B C 1
ATOM 3962 O O . ARG B 1 31 ? -0.346 -2.902 -19.062 1 69.81 31 ARG B O 1
ATOM 3969 N N . GLY B 1 32 ? -0.064 -4.816 -20.188 1 75.31 32 GLY B N 1
ATOM 3970 C CA . GLY B 1 32 ? 0.602 -4.262 -21.344 1 75.31 32 GLY B CA 1
ATOM 3971 C C . GLY B 1 32 ? -0.34 -4.023 -22.516 1 75.31 32 GLY B C 1
ATOM 3972 O O . GLY B 1 32 ? -1.494 -3.637 -22.312 1 75.31 32 GLY B O 1
ATOM 3973 N N . GLU B 1 33 ? 0.208 -4.168 -23.625 1 81.19 33 GLU B N 1
ATOM 3974 C CA . GLU B 1 33 ? -0.477 -3.855 -24.875 1 81.19 33 GLU B CA 1
ATOM 3975 C C . GLU B 1 33 ? -1.777 -4.645 -25 1 81.19 33 GLU B C 1
ATOM 3977 O O . GLU B 1 33 ? -2.795 -4.105 -25.438 1 81.19 33 GLU B O 1
ATOM 3982 N N . LEU B 1 34 ? -1.747 -5.926 -24.609 1 87.12 34 LEU B N 1
ATOM 3983 C CA . LEU B 1 34 ? -2.932 -6.77 -24.719 1 87.12 34 LEU B CA 1
ATOM 3984 C C . LEU B 1 34 ? -4.027 -6.289 -23.766 1 87.12 34 LEU B C 1
ATOM 3986 O O . LEU B 1 34 ? -5.207 -6.293 -24.125 1 87.12 34 LEU B O 1
ATOM 3990 N N . PHE B 1 35 ? -3.621 -5.941 -22.578 1 80.25 35 PHE B N 1
ATOM 3991 C CA . PHE B 1 35 ? -4.582 -5.449 -21.594 1 80.25 35 PHE B CA 1
ATOM 3992 C C . PHE B 1 35 ? -5.246 -4.168 -22.078 1 80.25 35 PHE B C 1
ATOM 3994 O O . PHE B 1 35 ? -6.469 -4.023 -22 1 80.25 35 PHE B O 1
ATOM 4001 N N . LEU B 1 36 ? -4.523 -3.307 -22.625 1 81.44 36 LEU B N 1
ATOM 4002 C CA . LEU B 1 36 ? -5.039 -2.033 -23.125 1 81.44 36 LEU B CA 1
ATOM 4003 C C . LEU B 1 36 ? -5.98 -2.25 -24.297 1 81.44 36 LEU B C 1
ATOM 4005 O O . LEU B 1 36 ? -7.016 -1.589 -24.406 1 81.44 36 LEU B O 1
ATOM 4009 N N . LYS B 1 37 ? -5.582 -3.16 -25.141 1 88.12 37 LYS B N 1
ATOM 4010 C CA . LYS B 1 37 ? -6.445 -3.492 -26.266 1 88.12 37 LYS B CA 1
ATOM 4011 C C . LYS B 1 37 ? -7.766 -4.09 -25.797 1 88.12 37 LYS B C 1
ATOM 4013 O O . LYS B 1 37 ? -8.828 -3.768 -26.344 1 88.12 37 LYS B O 1
ATOM 4018 N N . ALA B 1 38 ? -7.664 -4.957 -24.844 1 89.38 38 ALA B N 1
ATOM 4019 C CA . ALA B 1 38 ? -8.875 -5.551 -24.281 1 89.38 38 ALA B CA 1
ATOM 4020 C C . ALA B 1 38 ? -9.789 -4.473 -23.703 1 89.38 38 ALA B C 1
ATOM 4022 O O . ALA B 1 38 ? -11.008 -4.527 -23.891 1 89.38 38 ALA B O 1
ATOM 4023 N N . GLU B 1 39 ? -9.195 -3.543 -23 1 81.25 39 GLU B N 1
ATOM 4024 C CA . GLU B 1 39 ? -9.969 -2.443 -22.422 1 81.25 39 GLU B CA 1
ATOM 4025 C C . GLU B 1 39 ? -10.625 -1.603 -23.516 1 81.25 39 GLU B C 1
ATOM 4027 O O . GLU B 1 39 ? -11.773 -1.173 -23.359 1 81.25 39 GLU B O 1
ATOM 4032 N N . GLU B 1 40 ? -9.906 -1.354 -24.578 1 85.19 40 GLU B N 1
ATOM 4033 C CA . GLU B 1 40 ? -10.438 -0.629 -25.719 1 85.19 40 GLU B CA 1
ATOM 4034 C C . GLU B 1 40 ? -11.648 -1.35 -26.312 1 85.19 40 GLU B C 1
ATOM 4036 O O . GLU B 1 40 ? -12.672 -0.725 -26.594 1 85.19 40 GLU B O 1
ATOM 4041 N N . LEU B 1 41 ? -11.508 -2.617 -26.484 1 91.25 41 LEU B N 1
ATOM 4042 C CA . LEU B 1 41 ? -12.586 -3.422 -27.062 1 91.25 41 LEU B CA 1
ATOM 4043 C C . LEU B 1 41 ? -13.789 -3.457 -26.125 1 91.25 41 LEU B C 1
ATOM 4045 O O . LEU B 1 41 ? -14.938 -3.377 -26.594 1 91.25 41 LEU B O 1
ATOM 4049 N N . ARG B 1 42 ? -13.461 -3.555 -24.859 1 87.25 42 ARG B N 1
ATOM 4050 C CA . ARG B 1 42 ? -14.531 -3.547 -23.875 1 87.25 42 ARG B CA 1
ATOM 4051 C C . ARG B 1 42 ? -15.297 -2.227 -23.906 1 87.25 42 ARG B C 1
ATOM 4053 O O . ARG B 1 42 ? -16.531 -2.215 -23.844 1 87.25 42 ARG B O 1
ATOM 4060 N N . GLN B 1 43 ? -14.664 -1.133 -24 1 83 43 GLN B N 1
ATOM 4061 C CA . GLN B 1 43 ? -15.266 0.195 -24.062 1 83 43 GLN B CA 1
ATOM 4062 C C . GLN B 1 43 ? -16.109 0.366 -25.312 1 83 43 GLN B C 1
ATOM 4064 O O . GLN B 1 43 ? -17.094 1.109 -25.312 1 83 43 GLN B O 1
ATOM 4069 N N . ALA B 1 44 ? -15.719 -0.354 -26.297 1 89.5 44 ALA B N 1
ATOM 4070 C CA . ALA B 1 44 ? -16.453 -0.312 -27.562 1 89.5 44 ALA B CA 1
ATOM 4071 C C . ALA B 1 44 ? -17.672 -1.23 -27.531 1 89.5 44 ALA B C 1
ATOM 4073 O O . ALA B 1 44 ? -18.391 -1.365 -28.516 1 89.5 44 ALA B O 1
ATOM 4074 N N . GLY B 1 45 ? -17.812 -1.896 -26.422 1 89.12 45 GLY B N 1
ATOM 4075 C CA . GLY B 1 45 ? -19.031 -2.668 -26.219 1 89.12 45 GLY B CA 1
ATOM 4076 C C . GLY B 1 45 ? -18.844 -4.148 -26.5 1 89.12 45 GLY B C 1
ATOM 4077 O O . GLY B 1 45 ? -19.812 -4.914 -26.484 1 89.12 45 GLY B O 1
ATOM 4078 N N . ARG B 1 46 ? -17.625 -4.59 -26.781 1 91.81 46 ARG B N 1
ATOM 4079 C CA . ARG B 1 46 ? -17.359 -6.004 -27.031 1 91.81 46 ARG B CA 1
ATOM 4080 C C . ARG B 1 46 ? -17.25 -6.793 -25.734 1 91.81 46 ARG B C 1
ATOM 4082 O O . ARG B 1 46 ? -16.688 -6.305 -24.75 1 91.81 46 ARG B O 1
ATOM 4089 N N . GLU B 1 47 ? -17.766 -7.973 -25.812 1 89.62 47 GLU B N 1
ATOM 4090 C CA . GLU B 1 47 ? -17.594 -8.859 -24.656 1 89.62 47 GLU B CA 1
ATOM 4091 C C . GLU B 1 47 ? -16.188 -9.422 -24.594 1 89.62 47 GLU B C 1
ATOM 4093 O O . GLU B 1 47 ? -15.664 -9.922 -25.594 1 89.62 47 GLU B O 1
ATOM 4098 N N . ILE B 1 48 ? -15.625 -9.25 -23.484 1 90.94 48 ILE B N 1
ATOM 4099 C CA . ILE B 1 48 ? -14.266 -9.742 -23.281 1 90.94 48 ILE B CA 1
ATOM 4100 C C . ILE B 1 48 ? -14.266 -10.844 -22.234 1 90.94 48 ILE B C 1
ATOM 4102 O O . ILE B 1 48 ? -14.867 -10.688 -21.156 1 90.94 48 ILE B O 1
ATOM 4106 N N . ILE B 1 49 ? -13.727 -11.992 -22.531 1 90.06 49 ILE B N 1
ATOM 4107 C CA . ILE B 1 49 ? -13.422 -13.023 -21.547 1 90.06 49 ILE B CA 1
ATOM 4108 C C . ILE B 1 49 ? -12.031 -12.781 -20.969 1 90.06 49 ILE B C 1
ATOM 4110 O O . ILE B 1 49 ? -11.016 -13.117 -21.578 1 90.06 49 ILE B O 1
ATOM 4114 N N . ILE B 1 50 ? -12.062 -12.266 -19.766 1 86.75 50 ILE B N 1
ATOM 4115 C CA . ILE B 1 50 ? -10.828 -11.812 -19.141 1 86.75 50 ILE B CA 1
ATOM 4116 C C . ILE B 1 50 ? -10.141 -12.992 -18.453 1 86.75 50 ILE B C 1
ATOM 4118 O O . ILE B 1 50 ? -10.625 -13.477 -17.422 1 86.75 50 ILE B O 1
ATOM 4122 N N . THR B 1 51 ? -9.023 -13.391 -18.938 1 90.62 51 THR B N 1
ATOM 4123 C CA . THR B 1 51 ? -8.258 -14.477 -18.328 1 90.62 51 THR B CA 1
ATOM 4124 C C . THR B 1 51 ? -6.812 -14.062 -18.094 1 90.62 51 THR B C 1
ATOM 4126 O O . THR B 1 51 ? -5.945 -14.906 -17.875 1 90.62 51 THR B O 1
ATOM 4129 N N . ASN B 1 52 ? -6.578 -12.766 -18.156 1 88.88 52 ASN B N 1
ATOM 4130 C CA . ASN B 1 52 ? -5.203 -12.289 -18.078 1 88.88 52 ASN B CA 1
ATOM 4131 C C . ASN B 1 52 ? -4.801 -11.977 -16.641 1 88.88 52 ASN B C 1
ATOM 4133 O O . ASN B 1 52 ? -3.613 -11.836 -16.344 1 88.88 52 ASN B O 1
ATOM 4137 N N . VAL B 1 53 ? -5.746 -11.797 -15.734 1 86.31 53 VAL B N 1
ATOM 4138 C CA . VAL B 1 53 ? -5.438 -11.43 -14.352 1 86.31 53 VAL B CA 1
ATOM 4139 C C . VAL B 1 53 ? -6.176 -12.352 -13.391 1 86.31 53 VAL B C 1
ATOM 4141 O O . VAL B 1 53 ? -7.309 -12.758 -13.656 1 86.31 53 VAL B O 1
ATOM 4144 N N . GLY B 1 54 ? -5.527 -12.703 -12.336 1 91.94 54 GLY B N 1
ATOM 4145 C CA . GLY B 1 54 ? -6.152 -13.492 -11.289 1 91.94 54 GLY B CA 1
ATOM 4146 C C . GLY B 1 54 ? -7.098 -12.68 -10.414 1 91.94 54 GLY B C 1
ATOM 4147 O O . GLY B 1 54 ? -6.746 -12.305 -9.297 1 91.94 54 GLY B O 1
ATOM 4148 N N . ASN B 1 55 ? -8.305 -12.469 -10.867 1 94.12 55 ASN B N 1
ATOM 4149 C CA . ASN B 1 55 ? -9.32 -11.68 -10.18 1 94.12 55 ASN B CA 1
ATOM 4150 C C . ASN B 1 55 ? -10.602 -12.484 -9.977 1 94.12 55 ASN B C 1
ATOM 4152 O O . ASN B 1 55 ? -11.617 -12.211 -10.617 1 94.12 55 ASN B O 1
ATOM 4156 N N . PRO B 1 56 ? -10.641 -13.375 -9.008 1 96.12 56 PRO B N 1
ATOM 4157 C CA . PRO B 1 56 ? -11.711 -14.359 -8.852 1 96.12 56 PRO B CA 1
ATOM 4158 C C . PRO B 1 56 ? -13.086 -13.711 -8.711 1 96.12 56 PRO B C 1
ATOM 4160 O O . PRO B 1 56 ? -14.039 -14.133 -9.367 1 96.12 56 PRO B O 1
ATOM 4163 N N . HIS B 1 57 ? -13.164 -12.672 -7.906 1 96.44 57 HIS B N 1
ATOM 4164 C CA . HIS B 1 57 ? -14.469 -12.086 -7.637 1 96.44 57 HIS B CA 1
ATOM 4165 C C . HIS B 1 57 ? -15.023 -11.375 -8.875 1 96.44 57 HIS B C 1
ATOM 4167 O O . HIS B 1 57 ? -16.234 -11.375 -9.102 1 96.44 57 HIS B O 1
ATOM 4173 N N . GLN B 1 58 ? -14.195 -10.789 -9.641 1 93.38 58 GLN B N 1
ATOM 4174 C CA . GLN B 1 58 ? -14.633 -10.164 -10.883 1 93.38 58 GLN B CA 1
ATOM 4175 C C . GLN B 1 58 ? -15.234 -11.195 -11.836 1 93.38 58 GLN B C 1
ATOM 4177 O O . GLN B 1 58 ? -16.141 -10.875 -12.617 1 93.38 58 GLN B O 1
ATOM 4182 N N . LEU B 1 59 ? -14.773 -12.445 -11.711 1 93.19 59 LEU B N 1
ATOM 4183 C CA . LEU B 1 59 ? -15.203 -13.492 -12.633 1 93.19 59 LEU B CA 1
ATOM 4184 C C . LEU B 1 59 ? -16.281 -14.367 -11.992 1 93.19 59 LEU B C 1
ATOM 4186 O O . LEU B 1 59 ? -16.531 -15.484 -12.461 1 93.19 59 LEU B O 1
ATOM 4190 N N . GLY B 1 60 ? -16.797 -13.922 -10.93 1 93.12 60 GLY B N 1
ATOM 4191 C CA . GLY B 1 60 ? -18.031 -14.523 -10.453 1 93.12 60 GLY B CA 1
ATOM 4192 C C . GLY B 1 60 ? -17.828 -15.359 -9.195 1 93.12 60 GLY B C 1
ATOM 4193 O O . GLY B 1 60 ? -18.812 -15.844 -8.617 1 93.12 60 GLY B O 1
ATOM 4194 N N . ALA B 1 61 ? -16.562 -15.594 -8.766 1 95.25 61 ALA B N 1
ATOM 4195 C CA . ALA B 1 61 ? -16.391 -16.266 -7.484 1 95.25 61 ALA B CA 1
ATOM 4196 C C . ALA B 1 61 ? -17.047 -15.492 -6.355 1 95.25 61 ALA B C 1
ATOM 4198 O O . ALA B 1 61 ? -16.984 -14.258 -6.316 1 95.25 61 ALA B O 1
ATOM 4199 N N . LYS B 1 62 ? -17.734 -16.188 -5.465 1 95.19 62 LYS B N 1
ATOM 4200 C CA . LYS B 1 62 ? -18.422 -15.539 -4.352 1 95.19 62 LYS B CA 1
ATOM 4201 C C . LYS B 1 62 ? -17.516 -15.461 -3.121 1 95.19 62 LYS B C 1
ATOM 4203 O O . LYS B 1 62 ? -16.797 -16.406 -2.811 1 95.19 62 LYS B O 1
ATOM 4208 N N . PRO B 1 63 ? -17.547 -14.32 -2.459 1 96.88 63 PRO B N 1
ATOM 4209 C CA . PRO B 1 63 ? -16.797 -14.258 -1.203 1 96.88 63 PRO B CA 1
ATOM 4210 C C . PRO B 1 63 ? -17.359 -15.188 -0.13 1 96.88 63 PRO B C 1
ATOM 4212 O O . PRO B 1 63 ? -18.547 -15.523 -0.158 1 96.88 63 PRO B O 1
ATOM 4215 N N . LEU B 1 64 ? -16.5 -15.578 0.802 1 98.19 64 LEU B N 1
ATOM 4216 C CA . LEU B 1 64 ? -16.938 -16.391 1.93 1 98.19 64 LEU B CA 1
ATOM 4217 C C . LEU B 1 64 ? -17.828 -15.586 2.869 1 98.19 64 LEU B C 1
ATOM 4219 O O . LEU B 1 64 ? -17.469 -14.477 3.268 1 98.19 64 LEU B O 1
ATOM 4223 N N . THR B 1 65 ? -18.922 -16.156 3.24 1 98.19 65 THR B N 1
ATOM 4224 C CA . THR B 1 65 ? -19.953 -15.453 3.996 1 98.19 65 THR B CA 1
ATOM 4225 C C . THR B 1 65 ? -19.422 -14.992 5.348 1 98.19 65 THR B C 1
ATOM 4227 O O . THR B 1 65 ? -19.562 -13.82 5.711 1 98.19 65 THR B O 1
ATOM 4230 N N . PHE B 1 66 ? -18.781 -15.898 6.102 1 98.56 66 PHE B N 1
ATOM 4231 C CA . PHE B 1 66 ? -18.266 -15.586 7.434 1 98.56 66 PHE B CA 1
ATOM 4232 C C . PHE B 1 66 ? -17.312 -14.414 7.387 1 98.56 66 PHE B C 1
ATOM 4234 O O . PHE B 1 66 ? -17.422 -13.477 8.188 1 98.56 66 PHE B O 1
ATOM 4241 N N . THR B 1 67 ? -16.375 -14.414 6.438 1 98.75 67 THR B N 1
ATOM 4242 C CA . THR B 1 67 ? -15.359 -13.367 6.297 1 98.75 67 THR B CA 1
ATOM 4243 C C . THR B 1 67 ? -16.016 -12.008 6.059 1 98.75 67 THR B C 1
ATOM 4245 O O . THR B 1 67 ? -15.664 -11.023 6.703 1 98.75 67 THR B O 1
ATOM 4248 N N . ARG B 1 68 ? -17 -11.984 5.164 1 98.56 68 ARG B N 1
ATOM 4249 C CA . ARG B 1 68 ? -17.641 -10.719 4.816 1 98.56 68 ARG B CA 1
ATOM 4250 C C . ARG B 1 68 ? -18.531 -10.234 5.953 1 98.56 68 ARG B C 1
ATOM 4252 O O . ARG B 1 68 ? -18.672 -9.023 6.16 1 98.56 68 ARG B O 1
ATOM 4259 N N . GLN B 1 69 ? -19.141 -11.156 6.707 1 98.56 69 GLN B N 1
ATOM 4260 C CA . GLN B 1 69 ? -19.859 -10.75 7.906 1 98.56 69 GLN B CA 1
ATOM 4261 C C . GLN B 1 69 ? -18.938 -10.062 8.906 1 98.56 69 GLN B C 1
ATOM 4263 O O . GLN B 1 69 ? -19.266 -8.984 9.414 1 98.56 69 GLN B O 1
ATOM 4268 N N . VAL B 1 70 ? -17.812 -10.648 9.18 1 98.81 70 VAL B N 1
ATOM 4269 C CA . VAL B 1 70 ? -16.875 -10.109 10.164 1 98.81 70 VAL B CA 1
ATOM 4270 C C . VAL B 1 70 ? -16.375 -8.75 9.703 1 98.81 70 VAL B C 1
ATOM 4272 O O . VAL B 1 70 ? -16.328 -7.797 10.484 1 98.81 70 VAL B O 1
ATOM 4275 N N . ILE B 1 71 ? -16.016 -8.602 8.43 1 98.81 71 ILE B N 1
ATOM 4276 C CA . ILE B 1 71 ? -15.516 -7.34 7.902 1 98.81 71 ILE B CA 1
ATOM 4277 C C . ILE B 1 71 ? -16.594 -6.266 8.016 1 98.81 71 ILE B C 1
ATOM 4279 O O . ILE B 1 71 ? -16.312 -5.137 8.43 1 98.81 71 ILE B O 1
ATOM 4283 N N . SER B 1 72 ? -17.781 -6.633 7.609 1 98.56 72 SER B N 1
ATOM 4284 C CA . SER B 1 72 ? -18.891 -5.688 7.672 1 98.56 72 SER B CA 1
ATOM 4285 C C . SER B 1 72 ? -19.109 -5.188 9.094 1 98.56 72 SER B C 1
ATOM 4287 O O . SER B 1 72 ? -19.297 -3.986 9.312 1 98.56 72 SER B O 1
ATOM 4289 N N . LEU B 1 73 ? -19.078 -6.105 10.039 1 98.56 73 LEU B N 1
ATOM 4290 C CA . LEU B 1 73 ? -19.281 -5.773 11.445 1 98.56 73 LEU B CA 1
ATOM 4291 C C . LEU B 1 73 ? -18.141 -4.914 11.977 1 98.56 73 LEU B C 1
ATOM 4293 O O . LEU B 1 73 ? -18.375 -3.971 12.734 1 98.56 73 LEU B O 1
ATOM 4297 N N . CYS B 1 74 ? -16.922 -5.176 11.57 1 98.56 74 CYS B N 1
ATOM 4298 C CA . CYS B 1 74 ? -15.773 -4.383 11.992 1 98.56 74 CYS B CA 1
ATOM 4299 C C . CYS B 1 74 ? -15.805 -2.996 11.367 1 98.56 74 CYS B C 1
ATOM 4301 O O . CYS B 1 74 ? -15.359 -2.023 11.977 1 98.56 74 CYS B O 1
ATOM 4303 N N . ALA B 1 75 ? -16.359 -2.898 10.133 1 97.62 75 ALA B N 1
ATOM 4304 C CA . ALA B 1 75 ? -16.438 -1.625 9.43 1 97.62 75 ALA B CA 1
ATOM 4305 C C . ALA B 1 75 ? -17.422 -0.676 10.117 1 97.62 75 ALA B C 1
ATOM 4307 O O . ALA B 1 75 ? -17.234 0.543 10.086 1 97.62 75 ALA B O 1
ATOM 4308 N N . ALA B 1 76 ? -18.469 -1.188 10.688 1 96.31 76 ALA B N 1
ATOM 4309 C CA . ALA B 1 76 ? -19.5 -0.386 11.352 1 96.31 76 ALA B CA 1
ATOM 4310 C C . ALA B 1 76 ? -19.719 -0.856 12.781 1 96.31 76 ALA B C 1
ATOM 4312 O O . ALA B 1 76 ? -20.672 -1.587 13.062 1 96.31 76 ALA B O 1
ATOM 4313 N N . PRO B 1 77 ? -18.922 -0.311 13.672 1 91.5 77 PRO B N 1
ATOM 4314 C CA . PRO B 1 77 ? -18.953 -0.846 15.031 1 91.5 77 PRO B CA 1
ATOM 4315 C C . PRO B 1 77 ? -20.297 -0.635 15.727 1 91.5 77 PRO B C 1
ATOM 4317 O O . PRO B 1 77 ? -20.609 -1.328 16.703 1 91.5 77 PRO B O 1
ATOM 4320 N N . PHE B 1 78 ? -21.125 0.282 15.242 1 92.38 78 PHE B N 1
ATOM 4321 C CA . PHE B 1 78 ? -22.438 0.476 15.844 1 92.38 78 PHE B CA 1
ATOM 4322 C C . PHE B 1 78 ? -23.312 -0.752 15.633 1 92.38 78 PHE B C 1
ATOM 4324 O O . PHE B 1 78 ? -24.344 -0.903 16.297 1 92.38 78 PHE B O 1
ATOM 4331 N N . LEU B 1 79 ? -22.922 -1.679 14.742 1 94.94 79 LEU B N 1
ATOM 4332 C CA . LEU B 1 79 ? -23.656 -2.906 14.484 1 94.94 79 LEU B CA 1
ATOM 4333 C C . LEU B 1 79 ? -23.422 -3.93 15.586 1 94.94 79 LEU B C 1
ATOM 4335 O O . LEU B 1 79 ? -24.234 -4.836 15.789 1 94.94 79 LEU B O 1
ATOM 4339 N N . LEU B 1 80 ? -22.281 -3.84 16.266 1 95.94 80 LEU B N 1
ATOM 4340 C CA . LEU B 1 80 ? -21.828 -4.879 17.172 1 95.94 80 LEU B CA 1
ATOM 4341 C C . LEU B 1 80 ? -22.828 -5.086 18.312 1 95.94 80 LEU B C 1
ATOM 4343 O O . LEU B 1 80 ? -23 -6.207 18.797 1 95.94 80 LEU B O 1
ATOM 4347 N N . ASP B 1 81 ? -23.484 -3.959 18.672 1 94.19 81 ASP B N 1
ATOM 4348 C CA . ASP B 1 81 ? -24.438 -4.047 19.766 1 94.19 81 ASP B CA 1
ATOM 4349 C C . ASP B 1 81 ? -25.859 -3.715 19.297 1 94.19 81 ASP B C 1
ATOM 4351 O O . ASP B 1 81 ? -26.75 -3.494 20.109 1 94.19 81 ASP B O 1
ATOM 4355 N N . HIS B 1 82 ? -26.031 -3.555 18.047 1 94.31 82 HIS B N 1
ATOM 4356 C CA . HIS B 1 82 ? -27.344 -3.234 17.516 1 94.31 82 HIS B CA 1
ATOM 4357 C C . HIS B 1 82 ? -28.328 -4.387 17.719 1 94.31 82 HIS B C 1
ATOM 4359 O O . HIS B 1 82 ? -28 -5.539 17.422 1 94.31 82 HIS B O 1
ATOM 4365 N N . PRO B 1 83 ? -29.484 -4.16 18.125 1 94.12 83 PRO B N 1
ATOM 4366 C CA . PRO B 1 83 ? -30.438 -5.223 18.453 1 94.12 83 PRO B CA 1
ATOM 4367 C C . PRO B 1 83 ? -30.844 -6.047 17.234 1 94.12 83 PRO B C 1
ATOM 4369 O O . PRO B 1 83 ? -31.203 -7.219 17.375 1 94.12 83 PRO B O 1
ATOM 4372 N N . GLU B 1 84 ? -30.797 -5.457 16.062 1 93.94 84 GLU B N 1
ATOM 4373 C CA . GLU B 1 84 ? -31.219 -6.137 14.852 1 93.94 84 GLU B CA 1
ATOM 4374 C C . GLU B 1 84 ? -30.062 -6.914 14.219 1 93.94 84 GLU B C 1
ATOM 4376 O O . GLU B 1 84 ? -30.266 -7.652 13.25 1 93.94 84 GLU B O 1
ATOM 4381 N N . ALA B 1 85 ? -28.859 -6.789 14.742 1 94.06 85 ALA B N 1
ATOM 4382 C CA . ALA B 1 85 ? -27.688 -7.387 14.117 1 94.06 85 ALA B CA 1
ATOM 4383 C C . ALA B 1 85 ? -27.797 -8.914 14.094 1 94.06 85 ALA B C 1
ATOM 4385 O O . ALA B 1 85 ? -27.375 -9.555 13.133 1 94.06 85 ALA B O 1
ATOM 4386 N N . ALA B 1 86 ? -28.375 -9.469 15.117 1 94.19 86 ALA B N 1
ATOM 4387 C CA . ALA B 1 86 ? -28.453 -10.922 15.266 1 94.19 86 ALA B CA 1
ATOM 4388 C C . ALA B 1 86 ? -29.391 -11.539 14.234 1 94.19 86 ALA B C 1
ATOM 4390 O O . ALA B 1 86 ? -29.375 -12.75 14.016 1 94.19 86 ALA B O 1
ATOM 4391 N N . LYS B 1 87 ? -30.234 -10.75 13.609 1 94.12 87 LYS B N 1
ATOM 4392 C CA . LYS B 1 87 ? -31.141 -11.227 12.57 1 94.12 87 LYS B CA 1
ATOM 4393 C C . LYS B 1 87 ? -30.406 -11.352 11.234 1 94.12 87 LYS B C 1
ATOM 4395 O O . LYS B 1 87 ? -30.906 -12.008 10.312 1 94.12 87 LYS B O 1
ATOM 4400 N N . ILE B 1 88 ? -29.297 -10.742 11.133 1 95.19 88 ILE B N 1
ATOM 4401 C CA . ILE B 1 88 ? -28.609 -10.648 9.844 1 95.19 88 ILE B CA 1
ATOM 4402 C C . ILE B 1 88 ? -27.297 -11.406 9.914 1 95.19 88 ILE B C 1
ATOM 4404 O O . ILE B 1 88 ? -26.906 -12.07 8.945 1 95.19 88 ILE B O 1
ATOM 4408 N N . PHE B 1 89 ? -26.578 -11.383 11.055 1 97 89 PHE B N 1
ATOM 4409 C CA . PHE B 1 89 ? -25.219 -11.898 11.18 1 97 89 PHE B CA 1
ATOM 4410 C C . PHE B 1 89 ? -25.188 -13.117 12.094 1 97 89 PHE B C 1
ATOM 4412 O O . PHE B 1 89 ? -25.953 -13.195 13.07 1 97 89 PHE B O 1
ATOM 4419 N N . ALA B 1 90 ? -24.281 -14.07 11.758 1 97.75 90 ALA B N 1
ATOM 4420 C CA . ALA B 1 90 ? -24.078 -15.234 12.617 1 97.75 90 ALA B CA 1
ATOM 4421 C C . ALA B 1 90 ? -23.484 -14.828 13.961 1 97.75 90 ALA B C 1
ATOM 4423 O O . ALA B 1 90 ? -22.641 -13.922 14.039 1 97.75 90 ALA B O 1
ATOM 4424 N N . PRO B 1 91 ? -23.906 -15.477 15.086 1 97.62 91 PRO B N 1
ATOM 4425 C CA . PRO B 1 91 ? -23.438 -15.094 16.422 1 97.62 91 PRO B CA 1
ATOM 4426 C C . PRO B 1 91 ? -21.922 -15.164 16.562 1 97.62 91 PRO B C 1
ATOM 4428 O O . PRO B 1 91 ? -21.312 -14.352 17.266 1 97.62 91 PRO B O 1
ATOM 4431 N N . ASP B 1 92 ? -21.312 -16.172 15.961 1 98.56 92 ASP B N 1
ATOM 4432 C CA . ASP B 1 92 ? -19.859 -16.281 16.078 1 98.56 92 ASP B CA 1
ATOM 4433 C C . ASP B 1 92 ? -19.172 -15.211 15.25 1 98.56 92 ASP B C 1
ATOM 4435 O O . ASP B 1 92 ? -18.031 -14.82 15.555 1 98.56 92 ASP B O 1
ATOM 4439 N N . ALA B 1 93 ? -19.766 -14.727 14.133 1 98.44 93 ALA B N 1
ATOM 4440 C CA . ALA B 1 93 ? -19.219 -13.578 13.406 1 98.44 93 ALA B CA 1
ATOM 4441 C C . ALA B 1 93 ? -19.266 -12.32 14.258 1 98.44 93 ALA B C 1
ATOM 4443 O O . ALA B 1 93 ? -18.312 -11.531 14.258 1 98.44 93 ALA B O 1
ATOM 4444 N N . ILE B 1 94 ? -20.375 -12.086 14.969 1 98.38 94 ILE B N 1
ATOM 4445 C CA . ILE B 1 94 ? -20.5 -10.953 15.875 1 98.38 94 ILE B CA 1
ATOM 4446 C C . ILE B 1 94 ? -19.422 -11.031 16.969 1 98.38 94 ILE B C 1
ATOM 4448 O O . ILE B 1 94 ? -18.766 -10.039 17.266 1 98.38 94 ILE B O 1
ATOM 4452 N N . ALA B 1 95 ? -19.297 -12.219 17.562 1 98.19 95 ALA B N 1
ATOM 4453 C CA . ALA B 1 95 ? -18.297 -12.422 18.609 1 98.19 95 ALA B CA 1
ATOM 4454 C C . ALA B 1 95 ? -16.891 -12.125 18.094 1 98.19 95 ALA B C 1
ATOM 4456 O O . ALA B 1 95 ? -16.094 -11.477 18.781 1 98.19 95 ALA B O 1
ATOM 4457 N N . ARG B 1 96 ? -16.578 -12.648 16.906 1 98.56 96 ARG B N 1
ATOM 4458 C CA . ARG B 1 96 ? -15.289 -12.398 16.281 1 98.56 96 ARG B CA 1
ATOM 4459 C C . ARG B 1 96 ? -15.055 -10.914 16.047 1 98.56 96 ARG B C 1
ATOM 4461 O O . ARG B 1 96 ? -13.969 -10.398 16.297 1 98.56 96 ARG B O 1
ATOM 4468 N N . ALA B 1 97 ? -16.047 -10.258 15.508 1 98.62 97 ALA B N 1
ATOM 4469 C CA . ALA B 1 97 ? -15.945 -8.828 15.234 1 98.62 97 ALA B CA 1
ATOM 4470 C C . ALA B 1 97 ? -15.711 -8.039 16.516 1 98.62 97 ALA B C 1
ATOM 4472 O O . ALA B 1 97 ? -14.945 -7.07 16.531 1 98.62 97 ALA B O 1
ATOM 4473 N N . LYS B 1 98 ? -16.406 -8.398 17.609 1 98.19 98 LYS B N 1
ATOM 4474 C CA . LYS B 1 98 ? -16.203 -7.746 18.906 1 98.19 98 LYS B CA 1
ATOM 4475 C C . LYS B 1 98 ? -14.766 -7.941 19.391 1 98.19 98 LYS B C 1
ATOM 4477 O O . LYS B 1 98 ? -14.148 -7.008 19.906 1 98.19 98 LYS B O 1
ATOM 4482 N N . GLU B 1 99 ? -14.297 -9.141 19.25 1 98.25 99 GLU B N 1
ATOM 4483 C CA . GLU B 1 99 ? -12.914 -9.445 19.625 1 98.25 99 GLU B CA 1
ATOM 4484 C C . GLU B 1 99 ? -11.93 -8.586 18.828 1 98.25 99 GLU B C 1
ATOM 4486 O O . GLU B 1 99 ? -11.016 -7.996 19.406 1 98.25 99 GLU B O 1
ATOM 4491 N N . LEU B 1 100 ? -12.117 -8.508 17.547 1 98.56 100 LEU B N 1
ATOM 4492 C CA . LEU B 1 100 ? -11.234 -7.742 16.688 1 98.56 100 LEU B CA 1
ATOM 4493 C C . LEU B 1 100 ? -11.359 -6.246 16.953 1 98.56 100 LEU B C 1
ATOM 4495 O O . LEU B 1 100 ? -10.375 -5.516 16.906 1 98.56 100 LEU B O 1
ATOM 4499 N N . HIS B 1 101 ? -12.57 -5.797 17.141 1 97.44 101 HIS B N 1
ATOM 4500 C CA . HIS B 1 101 ? -12.773 -4.391 17.469 1 97.44 101 HIS B CA 1
ATOM 4501 C C . HIS B 1 101 ? -11.984 -3.986 18.703 1 97.44 101 HIS B C 1
ATOM 4503 O O . HIS B 1 101 ? -11.406 -2.898 18.75 1 97.44 101 HIS B O 1
ATOM 4509 N N . LYS B 1 102 ? -11.992 -4.832 19.703 1 96.12 102 LYS B N 1
ATOM 4510 C CA . LYS B 1 102 ? -11.203 -4.59 20.906 1 96.12 102 LYS B CA 1
ATOM 4511 C C . LYS B 1 102 ? -9.711 -4.602 20.609 1 96.12 102 LYS B C 1
ATOM 4513 O O . LYS B 1 102 ? -8.961 -3.762 21.109 1 96.12 102 LYS B O 1
ATOM 4518 N N . ALA B 1 103 ? -9.312 -5.508 19.766 1 97.19 103 ALA B N 1
ATOM 4519 C CA . ALA B 1 103 ? -7.902 -5.664 19.422 1 97.19 103 ALA B CA 1
ATOM 4520 C C . ALA B 1 103 ? -7.406 -4.488 18.594 1 97.19 103 ALA B C 1
ATOM 4522 O O . ALA B 1 103 ? -6.242 -4.094 18.688 1 97.19 103 ALA B O 1
ATOM 4523 N N . PHE B 1 104 ? -8.281 -3.984 17.719 1 96.75 104 PHE B N 1
ATOM 4524 C CA . PHE B 1 104 ? -7.965 -2.828 16.891 1 96.75 104 PHE B CA 1
ATOM 4525 C C . PHE B 1 104 ? -8.234 -1.531 17.641 1 96.75 104 PHE B C 1
ATOM 4527 O O . PHE B 1 104 ? -9.117 -0.758 17.266 1 96.75 104 PHE B O 1
ATOM 4534 N N . ASN B 1 105 ? -7.672 -1.197 18.719 1 90.56 105 ASN B N 1
ATOM 4535 C CA . ASN B 1 105 ? -7.879 0.008 19.516 1 90.56 105 ASN B CA 1
ATOM 4536 C C . ASN B 1 105 ? -8.188 1.215 18.625 1 90.56 105 ASN B C 1
ATOM 4538 O O . ASN B 1 105 ? -7.277 1.855 18.094 1 90.56 105 ASN B O 1
ATOM 4542 N N . GLY B 1 106 ? -9.461 1.624 18.531 1 94.06 106 GLY B N 1
ATOM 4543 C CA . GLY B 1 106 ? -9.914 2.695 17.656 1 94.06 106 GLY B CA 1
ATOM 4544 C C . GLY B 1 106 ? -10.578 2.189 16.391 1 94.06 106 GLY B C 1
ATOM 4545 O O . GLY B 1 106 ? -10.961 2.982 15.531 1 94.06 106 GLY B O 1
ATOM 4546 N N . GLY B 1 107 ? -10.695 0.827 16.297 1 96.75 107 GLY B N 1
ATOM 4547 C CA . GLY B 1 107 ? -11.352 0.223 15.148 1 96.75 107 GLY B CA 1
ATOM 4548 C C . GLY B 1 107 ? -10.469 0.185 13.914 1 96.75 107 GLY B C 1
ATOM 4549 O O . GLY B 1 107 ? -9.312 0.6 13.961 1 96.75 107 GLY B O 1
ATOM 4550 N N . VAL B 1 108 ? -11.078 -0.316 12.758 1 97.75 108 VAL B N 1
ATOM 4551 C CA . VAL B 1 108 ? -10.336 -0.536 11.523 1 97.75 108 VAL B CA 1
ATOM 4552 C C . VAL B 1 108 ? -9.945 0.806 10.906 1 97.75 108 VAL B C 1
ATOM 4554 O O . VAL B 1 108 ? -9.086 0.865 10.023 1 97.75 108 VAL B O 1
ATOM 4557 N N . GLY B 1 109 ? -10.547 1.901 11.359 1 97.94 109 GLY B N 1
ATOM 4558 C CA . GLY B 1 109 ? -10.234 3.225 10.844 1 97.94 109 GLY B CA 1
ATOM 4559 C C . GLY B 1 109 ? -9.023 3.852 11.508 1 97.94 109 GLY B C 1
ATOM 4560 O O . GLY B 1 109 ? -8.594 4.941 11.125 1 97.94 109 GLY B O 1
ATOM 4561 N N . ALA B 1 110 ? -8.383 3.234 12.484 1 97.12 110 ALA B N 1
ATOM 4562 C CA . ALA B 1 110 ? -7.207 3.742 13.195 1 97.12 110 ALA B CA 1
ATOM 4563 C C . ALA B 1 110 ? -5.926 3.119 12.656 1 97.12 110 ALA B C 1
ATOM 4565 O O . ALA B 1 110 ? -5.934 1.985 12.172 1 97.12 110 ALA B O 1
ATOM 4566 N N . TYR B 1 111 ? -4.832 3.861 12.734 1 95.19 111 TYR B N 1
ATOM 4567 C CA . TYR B 1 111 ? -3.531 3.24 12.5 1 95.19 111 TYR B CA 1
ATOM 4568 C C . TYR B 1 111 ? -3.293 2.09 13.469 1 95.19 111 TYR B C 1
ATOM 4570 O O . TYR B 1 111 ? -3.654 2.178 14.641 1 95.19 111 TYR B O 1
ATOM 4578 N N . GLN B 1 112 ? -2.674 1.076 12.969 1 94.12 112 GLN B N 1
ATOM 4579 C CA . GLN B 1 112 ? -2.174 -0.026 13.789 1 94.12 112 GLN B CA 1
ATOM 4580 C C . GLN B 1 112 ? -0.649 -0.002 13.867 1 94.12 112 GLN B C 1
ATOM 4582 O O . GLN B 1 112 ? -0.009 0.919 13.359 1 94.12 112 GLN B O 1
ATOM 4587 N N . ASP B 1 113 ? -0.126 -0.997 14.547 1 92.69 113 ASP B N 1
ATOM 4588 C CA . ASP B 1 113 ? 1.324 -1.163 14.57 1 92.69 113 ASP B CA 1
ATOM 4589 C C . ASP B 1 113 ? 1.884 -1.279 13.156 1 92.69 113 ASP B C 1
ATOM 4591 O O . ASP B 1 113 ? 1.214 -1.795 12.258 1 92.69 113 ASP B O 1
ATOM 4595 N N . SER B 1 114 ? 3.104 -0.83 13 1 94.62 114 SER B N 1
ATOM 4596 C CA . SER B 1 114 ? 3.713 -0.819 11.68 1 94.62 114 SER B CA 1
ATOM 4597 C C . SER B 1 114 ? 3.932 -2.236 11.156 1 94.62 114 SER B C 1
ATOM 4599 O O . SER B 1 114 ? 4.055 -2.449 9.945 1 94.62 114 SER B O 1
ATOM 4601 N N . ARG B 1 115 ? 3.984 -3.246 12.039 1 95.81 115 ARG B N 1
ATOM 4602 C CA . ARG B 1 115 ? 3.996 -4.648 11.633 1 95.81 115 ARG B CA 1
ATOM 4603 C C . ARG B 1 115 ? 2.582 -5.148 11.352 1 95.81 115 ARG B C 1
ATOM 4605 O O . ARG B 1 115 ? 2.4 -6.223 10.781 1 95.81 115 ARG B O 1
ATOM 4612 N N . GLY B 1 116 ? 1.658 -4.359 11.711 1 97.38 116 GLY B N 1
ATOM 4613 C CA . GLY B 1 116 ? 0.277 -4.812 11.758 1 97.38 116 GLY B CA 1
ATOM 4614 C C . GLY B 1 116 ? -0.198 -5.145 13.156 1 97.38 116 GLY B C 1
ATOM 4615 O O . GLY B 1 116 ? 0.597 -5.168 14.094 1 97.38 116 GLY B O 1
ATOM 4616 N N . ASN B 1 117 ? -1.463 -5.379 13.297 1 97.69 117 ASN B N 1
ATOM 4617 C CA . ASN B 1 117 ? -2.113 -5.617 14.578 1 97.69 117 ASN B CA 1
ATOM 4618 C C . ASN B 1 117 ? -1.513 -6.82 15.297 1 97.69 117 ASN B C 1
ATOM 4620 O O . ASN B 1 117 ? -1.348 -7.887 14.703 1 97.69 117 ASN B O 1
ATOM 4624 N N . THR B 1 118 ? -1.22 -6.656 16.531 1 95.88 118 THR B N 1
ATOM 4625 C CA . THR B 1 118 ? -0.537 -7.672 17.328 1 95.88 118 THR B CA 1
ATOM 4626 C C . THR B 1 118 ? -1.391 -8.93 17.438 1 95.88 118 THR B C 1
ATOM 4628 O O . THR B 1 118 ? -0.873 -10.047 17.375 1 95.88 118 THR B O 1
ATOM 4631 N N . HIS B 1 119 ? -2.684 -8.75 17.672 1 98.06 119 HIS B N 1
ATOM 4632 C CA . HIS B 1 119 ? -3.604 -9.875 17.797 1 98.06 119 HIS B CA 1
ATOM 4633 C C . HIS B 1 119 ? -3.627 -10.703 16.516 1 98.06 119 HIS B C 1
ATOM 4635 O O . HIS B 1 119 ? -3.559 -11.938 16.562 1 98.06 119 HIS B O 1
ATOM 4641 N N . VAL B 1 120 ? -3.711 -10.062 15.406 1 98.81 120 VAL B N 1
ATOM 4642 C CA . VAL B 1 120 ? -3.771 -10.75 14.125 1 98.81 120 VAL B CA 1
ATOM 4643 C C . VAL B 1 120 ? -2.439 -11.438 13.844 1 98.81 120 VAL B C 1
ATOM 4645 O O . VAL B 1 120 ? -2.408 -12.555 13.312 1 98.81 120 VAL B O 1
ATOM 4648 N N . ARG B 1 121 ? -1.283 -10.812 14.117 1 98.81 121 ARG B N 1
ATOM 4649 C CA . ARG B 1 121 ? 0.017 -11.445 13.938 1 98.81 121 ARG B CA 1
ATOM 4650 C C . ARG B 1 121 ? 0.12 -12.727 14.766 1 98.81 121 ARG B C 1
ATOM 4652 O O . ARG B 1 121 ? 0.7 -13.719 14.312 1 98.81 121 ARG B O 1
ATOM 4659 N N . ALA B 1 122 ? -0.433 -12.672 15.969 1 98.75 122 ALA B N 1
ATOM 4660 C CA . ALA B 1 122 ? -0.451 -13.875 16.797 1 98.75 122 ALA B CA 1
ATOM 4661 C C . ALA B 1 122 ? -1.287 -14.977 16.156 1 98.75 122 ALA B C 1
ATOM 4663 O O . ALA B 1 122 ? -0.923 -16.156 16.203 1 98.75 122 ALA B O 1
ATOM 4664 N N . GLU B 1 123 ? -2.408 -14.625 15.602 1 98.81 123 GLU B N 1
ATOM 4665 C CA . GLU B 1 123 ? -3.23 -15.602 14.891 1 98.81 123 GLU B CA 1
ATOM 4666 C C . GLU B 1 123 ? -2.475 -16.188 13.703 1 98.81 123 GLU B C 1
ATOM 4668 O O . GLU B 1 123 ? -2.572 -17.391 13.438 1 98.81 123 GLU B O 1
ATOM 4673 N N . VAL B 1 124 ? -1.712 -15.375 12.977 1 98.94 124 VAL B N 1
ATOM 4674 C CA . VAL B 1 124 ? -0.921 -15.852 11.852 1 98.94 124 VAL B CA 1
ATOM 4675 C C . VAL B 1 124 ? 0.135 -16.844 12.336 1 98.94 124 VAL B C 1
ATOM 4677 O O . VAL B 1 124 ? 0.345 -17.891 11.719 1 98.94 124 VAL B O 1
ATOM 4680 N N . ALA B 1 125 ? 0.791 -16.484 13.406 1 98.88 125 ALA B N 1
ATOM 4681 C CA . ALA B 1 125 ? 1.804 -17.375 13.969 1 98.88 125 ALA B CA 1
ATOM 4682 C C . ALA B 1 125 ? 1.21 -18.734 14.305 1 98.88 125 ALA B C 1
ATOM 4684 O O . ALA B 1 125 ? 1.789 -19.781 13.961 1 98.88 125 ALA B O 1
ATOM 4685 N N . LYS B 1 126 ? 0.092 -18.75 14.961 1 98.69 126 LYS B N 1
ATOM 4686 C CA . LYS B 1 126 ? -0.575 -19.984 15.328 1 98.69 126 LYS B CA 1
ATOM 4687 C C . LYS B 1 126 ? -0.978 -20.781 14.086 1 98.69 126 LYS B C 1
ATOM 4689 O O . LYS B 1 126 ? -0.813 -22 14.047 1 98.69 126 LYS B O 1
ATOM 4694 N N . PHE B 1 127 ? -1.531 -20.125 13.156 1 98.62 127 PHE B N 1
ATOM 4695 C CA . PHE B 1 127 ? -1.905 -20.75 11.891 1 98.62 127 PHE B CA 1
ATOM 4696 C C . PHE B 1 127 ? -0.714 -21.469 11.258 1 98.62 127 PHE B C 1
ATOM 4698 O O . PHE B 1 127 ? -0.831 -22.609 10.82 1 98.62 127 PHE B O 1
ATOM 4705 N N . ILE B 1 128 ? 0.439 -20.75 11.188 1 98.81 128 ILE B N 1
ATOM 4706 C CA . ILE B 1 128 ? 1.656 -21.297 10.602 1 98.81 128 ILE B CA 1
ATOM 4707 C C . ILE B 1 128 ? 2.094 -22.531 11.375 1 98.81 128 ILE B C 1
ATOM 4709 O O . ILE B 1 128 ? 2.441 -23.562 10.781 1 98.81 128 ILE B O 1
ATOM 4713 N N . GLU B 1 129 ? 2.064 -22.469 12.664 1 98.25 129 GLU B N 1
ATOM 4714 C CA . GLU B 1 129 ? 2.439 -23.594 13.508 1 98.25 129 GLU B CA 1
ATOM 4715 C C . GLU B 1 129 ? 1.53 -24.797 13.266 1 98.25 129 GLU B C 1
ATOM 4717 O O . GLU B 1 129 ? 2.008 -25.922 13.125 1 98.25 129 GLU B O 1
ATOM 4722 N N . ASP B 1 130 ? 0.274 -24.531 13.25 1 97.94 130 ASP B N 1
ATOM 4723 C CA . ASP B 1 130 ? -0.699 -25.594 13.055 1 97.94 130 ASP B CA 1
ATOM 4724 C C . ASP B 1 130 ? -0.556 -26.219 11.672 1 97.94 130 ASP B C 1
ATOM 4726 O O . ASP B 1 130 ? -0.607 -27.453 11.531 1 97.94 130 ASP B O 1
ATOM 4730 N N . ARG B 1 131 ? -0.413 -25.422 10.68 1 97.44 131 ARG B N 1
ATOM 4731 C CA . ARG B 1 131 ? -0.273 -25.891 9.305 1 97.44 131 ARG B CA 1
ATOM 4732 C C . ARG B 1 131 ? 0.973 -26.75 9.148 1 97.44 131 ARG B C 1
ATOM 4734 O O . ARG B 1 131 ? 0.925 -27.812 8.508 1 97.44 131 ARG B O 1
ATOM 4741 N N . ASP B 1 132 ? 2.066 -26.266 9.711 1 98 132 ASP B N 1
ATOM 4742 C CA . ASP B 1 132 ? 3.363 -26.891 9.469 1 98 132 ASP B CA 1
ATOM 4743 C C . ASP B 1 132 ? 3.607 -28.031 10.453 1 98 132 ASP B C 1
ATOM 4745 O O . ASP B 1 132 ? 4.383 -28.953 10.164 1 98 132 ASP B O 1
ATOM 4749 N N . GLY B 1 133 ? 3.066 -27.969 11.648 1 97.44 133 GLY B N 1
ATOM 4750 C CA . GLY B 1 133 ? 3.271 -29 12.664 1 97.44 133 GLY B CA 1
ATOM 4751 C C . GLY B 1 133 ? 4.668 -28.969 13.258 1 97.44 133 GLY B C 1
ATOM 4752 O O . GLY B 1 133 ? 5.141 -29.969 13.789 1 97.44 133 GLY B O 1
ATOM 4753 N N . VAL B 1 134 ? 5.352 -27.875 13.055 1 95.44 134 VAL B N 1
ATOM 4754 C CA . VAL B 1 134 ? 6.719 -27.781 13.555 1 95.44 134 VAL B CA 1
ATOM 4755 C C . VAL B 1 134 ? 6.918 -26.453 14.281 1 95.44 134 VAL B C 1
ATOM 4757 O O . VAL B 1 134 ? 6.367 -25.438 13.875 1 95.44 134 VAL B O 1
ATOM 4760 N N . GLY B 1 135 ? 7.629 -26.531 15.508 1 88.12 135 GLY B N 1
ATOM 4761 C CA . GLY B 1 135 ? 8.094 -25.406 16.312 1 88.12 135 GLY B CA 1
ATOM 4762 C C . GLY B 1 135 ? 7.152 -24.219 16.25 1 88.12 135 GLY B C 1
ATOM 4763 O O . GLY B 1 135 ? 6.211 -24.188 15.461 1 88.12 135 GLY B O 1
ATOM 4764 N N . PRO B 1 136 ? 7.609 -23.25 17.016 1 95.31 136 PRO B N 1
ATOM 4765 C CA . PRO B 1 136 ? 6.738 -22.062 17.062 1 95.31 136 PRO B CA 1
ATOM 4766 C C . PRO B 1 136 ? 7.066 -21.047 15.969 1 95.31 136 PRO B C 1
ATOM 4768 O O . PRO B 1 136 ? 8.156 -21.094 15.391 1 95.31 136 PRO B O 1
ATOM 4771 N N . ALA B 1 137 ? 6.156 -20.312 15.484 1 97.38 137 ALA B N 1
ATOM 4772 C CA . ALA B 1 137 ? 6.324 -19.094 14.719 1 97.38 137 ALA B CA 1
ATOM 4773 C C . ALA B 1 137 ? 6.273 -17.859 15.633 1 97.38 137 ALA B C 1
ATOM 4775 O O . ALA B 1 137 ? 5.473 -17.812 16.562 1 97.38 137 ALA B O 1
ATOM 4776 N N . ASP B 1 138 ? 7.172 -16.938 15.438 1 97.25 138 ASP B N 1
ATOM 4777 C CA . ASP B 1 138 ? 7.262 -15.742 16.281 1 97.25 138 ASP B CA 1
ATOM 4778 C C . ASP B 1 138 ? 6.445 -14.594 15.695 1 97.25 138 ASP B C 1
ATOM 4780 O O . ASP B 1 138 ? 6.781 -14.07 14.633 1 97.25 138 ASP B O 1
ATOM 4784 N N . PRO B 1 139 ? 5.363 -14.133 16.391 1 97.75 139 PRO B N 1
ATOM 4785 C CA . PRO B 1 139 ? 4.562 -13.016 15.891 1 97.75 139 PRO B CA 1
ATOM 4786 C C . PRO B 1 139 ? 5.398 -11.766 15.609 1 97.75 139 PRO B C 1
ATOM 4788 O O . PRO B 1 139 ? 5.035 -10.961 14.758 1 97.75 139 PRO B O 1
ATOM 4791 N N . ASN B 1 140 ? 6.551 -11.578 16.297 1 95.69 140 ASN B N 1
ATOM 4792 C CA . ASN B 1 140 ? 7.398 -10.406 16.109 1 95.69 140 ASN B CA 1
ATOM 4793 C C . ASN B 1 140 ? 8.188 -10.477 14.805 1 95.69 140 ASN B C 1
ATOM 4795 O O . ASN B 1 140 ? 8.766 -9.484 14.359 1 95.69 140 ASN B O 1
ATOM 4799 N N . HIS B 1 141 ? 8.18 -11.641 14.164 1 97.75 141 HIS B N 1
ATOM 4800 C CA . HIS B 1 141 ? 8.859 -11.82 12.883 1 97.75 141 HIS B CA 1
ATOM 4801 C C . HIS B 1 141 ? 7.863 -11.953 11.742 1 97.75 141 HIS B C 1
ATOM 4803 O O . HIS B 1 141 ? 8.195 -12.469 10.672 1 97.75 141 HIS B O 1
ATOM 4809 N N . ILE B 1 142 ? 6.648 -11.594 12.07 1 98.75 142 ILE B N 1
ATOM 4810 C CA . ILE B 1 142 ? 5.59 -11.57 11.07 1 98.75 142 ILE B CA 1
ATOM 4811 C C . ILE B 1 142 ? 5.16 -10.125 10.812 1 98.75 142 ILE B C 1
ATOM 4813 O O . ILE B 1 142 ? 4.836 -9.391 11.75 1 98.75 142 ILE B O 1
ATOM 4817 N N . PHE B 1 143 ? 5.234 -9.695 9.586 1 98.81 143 PHE B N 1
ATOM 4818 C CA . PHE B 1 143 ? 4.738 -8.398 9.164 1 98.81 143 PHE B CA 1
ATOM 4819 C C . PHE B 1 143 ? 3.477 -8.547 8.32 1 98.81 143 PHE B C 1
ATOM 4821 O O . PHE B 1 143 ? 3.486 -9.227 7.297 1 98.81 143 PHE B O 1
ATOM 4828 N N . LEU B 1 144 ? 2.361 -7.984 8.797 1 98.88 144 LEU B N 1
ATOM 4829 C CA . LEU B 1 144 ? 1.179 -7.848 7.957 1 98.88 144 LEU B CA 1
ATOM 4830 C C . LEU B 1 144 ? 1.366 -6.734 6.934 1 98.88 144 LEU B C 1
ATOM 4832 O O . LEU B 1 144 ? 1.972 -5.703 7.234 1 98.88 144 LEU B O 1
ATOM 4836 N N . THR B 1 145 ? 0.88 -6.961 5.75 1 98.56 145 THR B N 1
ATOM 4837 C CA . THR B 1 145 ? 1.125 -6.023 4.66 1 98.56 145 THR B CA 1
ATOM 4838 C C . THR B 1 145 ? -0.123 -5.855 3.799 1 98.56 145 THR B C 1
ATOM 4840 O O . THR B 1 145 ? -1.093 -6.602 3.949 1 98.56 145 THR B O 1
ATOM 4843 N N . ASP B 1 146 ? -0.118 -4.879 2.922 1 98.25 146 ASP B N 1
ATOM 4844 C CA . ASP B 1 146 ? -1.222 -4.598 2.008 1 98.25 146 ASP B CA 1
ATOM 4845 C C . ASP B 1 146 ? -1.195 -5.539 0.807 1 98.25 146 ASP B C 1
ATOM 4847 O O . ASP B 1 146 ? -1.175 -5.09 -0.341 1 98.25 146 ASP B O 1
ATOM 4851 N N . GLY B 1 147 ? -1.289 -6.824 1.108 1 97.75 147 GLY B N 1
ATOM 4852 C CA . GLY B 1 147 ? -1.069 -7.883 0.134 1 97.75 147 GLY B CA 1
ATOM 4853 C C . GLY B 1 147 ? 0.34 -8.445 0.17 1 97.75 147 GLY B C 1
ATOM 4854 O O . GLY B 1 147 ? 1.216 -7.895 0.841 1 97.75 147 GLY B O 1
ATOM 4855 N N . ALA B 1 148 ? 0.594 -9.508 -0.558 1 98.06 148 ALA B N 1
ATOM 4856 C CA . ALA B 1 148 ? 1.914 -10.133 -0.567 1 98.06 148 ALA B CA 1
ATOM 4857 C C . ALA B 1 148 ? 2.9 -9.32 -1.402 1 98.06 148 ALA B C 1
ATOM 4859 O O . ALA B 1 148 ? 4.102 -9.328 -1.131 1 98.06 148 ALA B O 1
ATOM 4860 N N . SER B 1 149 ? 2.449 -8.594 -2.391 1 97.5 149 SER B N 1
ATOM 4861 C CA . SER B 1 149 ? 3.326 -7.871 -3.309 1 97.5 149 SER B CA 1
ATOM 4862 C C . SER B 1 149 ? 4.148 -6.816 -2.572 1 97.5 149 SER B C 1
ATOM 4864 O O . SER B 1 149 ? 5.363 -6.73 -2.76 1 97.5 149 SER B O 1
ATOM 4866 N N . PRO B 1 150 ? 3.508 -6.008 -1.698 1 97.62 150 PRO B N 1
ATOM 4867 C CA . PRO B 1 150 ? 4.328 -5.066 -0.931 1 97.62 150 PRO B CA 1
ATOM 4868 C C . PRO B 1 150 ? 5.336 -5.766 -0.023 1 97.62 150 PRO B C 1
ATOM 4870 O O . PRO B 1 150 ? 6.426 -5.238 0.212 1 97.62 150 PRO B O 1
ATOM 4873 N N . ALA B 1 151 ? 4.98 -6.91 0.523 1 98.56 151 ALA B N 1
ATOM 4874 C CA . ALA B 1 151 ? 5.926 -7.684 1.328 1 98.56 151 ALA B CA 1
ATOM 4875 C C . ALA B 1 151 ? 7.152 -8.078 0.511 1 98.56 151 ALA B C 1
ATOM 4877 O O . ALA B 1 151 ? 8.281 -7.965 0.988 1 98.56 151 ALA B O 1
ATOM 4878 N N . VAL B 1 152 ? 6.895 -8.523 -0.692 1 98.75 152 VAL B N 1
ATOM 4879 C CA . VAL B 1 152 ? 7.969 -8.906 -1.603 1 98.75 152 VAL B CA 1
ATOM 4880 C C . VAL B 1 152 ? 8.875 -7.707 -1.862 1 98.75 152 VAL B C 1
ATOM 4882 O O . VAL B 1 152 ? 10.102 -7.816 -1.777 1 98.75 152 VAL B O 1
ATOM 4885 N N . ARG B 1 153 ? 8.328 -6.602 -2.121 1 98.12 153 ARG B N 1
ATOM 4886 C CA . ARG B 1 153 ? 9.102 -5.41 -2.441 1 98.12 153 ARG B CA 1
ATOM 4887 C C . ARG B 1 153 ? 9.898 -4.934 -1.231 1 98.12 153 ARG B C 1
ATOM 4889 O O . ARG B 1 153 ? 11.031 -4.465 -1.372 1 98.12 153 ARG B O 1
ATOM 4896 N N . LEU B 1 154 ? 9.289 -4.988 -0.07 1 98.25 154 LEU B N 1
ATOM 4897 C CA . LEU B 1 154 ? 9.992 -4.656 1.162 1 98.25 154 LEU B CA 1
ATOM 4898 C C . LEU B 1 154 ? 11.258 -5.496 1.308 1 98.25 154 LEU B C 1
ATOM 4900 O O . LEU B 1 154 ? 12.336 -4.961 1.583 1 98.25 154 LEU B O 1
ATOM 4904 N N . CYS B 1 155 ? 11.102 -6.762 1.101 1 98.81 155 CYS B N 1
ATOM 4905 C CA . CYS B 1 155 ? 12.211 -7.688 1.253 1 98.81 155 CYS B CA 1
ATOM 4906 C C . CYS B 1 155 ? 13.266 -7.453 0.178 1 98.81 155 CYS B C 1
ATOM 4908 O O . CYS B 1 155 ? 14.461 -7.387 0.478 1 98.81 155 CYS B O 1
ATOM 4910 N N . LEU B 1 156 ? 12.82 -7.289 -1.046 1 98.88 156 LEU B N 1
ATOM 4911 C CA . LEU B 1 156 ? 13.758 -7.027 -2.135 1 98.88 156 LEU B CA 1
ATOM 4912 C C . LEU B 1 156 ? 14.523 -5.73 -1.893 1 98.88 156 LEU B C 1
ATOM 4914 O O . LEU B 1 156 ? 15.727 -5.656 -2.156 1 98.88 156 LEU B O 1
ATOM 4918 N N . ASN B 1 157 ? 13.812 -4.734 -1.415 1 98.44 157 ASN B N 1
ATOM 4919 C CA . ASN B 1 157 ? 14.453 -3.455 -1.135 1 98.44 157 ASN B CA 1
ATOM 4920 C C . ASN B 1 157 ? 15.539 -3.596 -0.077 1 98.44 157 ASN B C 1
ATOM 4922 O O . ASN B 1 157 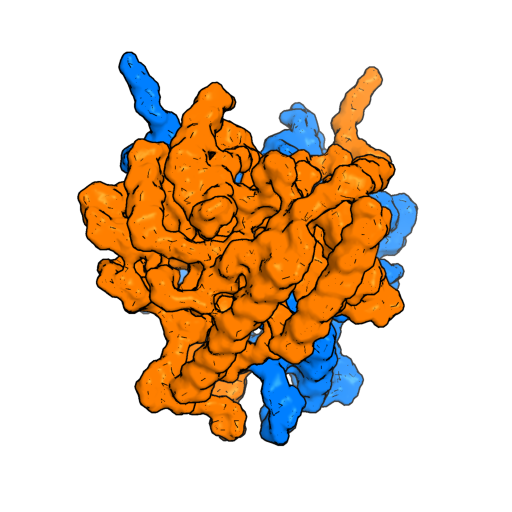? 16.516 -2.846 -0.084 1 98.44 157 ASN B O 1
ATOM 4926 N N . SER B 1 158 ? 15.391 -4.48 0.84 1 98.5 158 SER B N 1
ATOM 4927 C CA . SER B 1 158 ? 16.391 -4.723 1.881 1 98.5 158 SER B CA 1
ATOM 4928 C C . SER B 1 158 ? 17.578 -5.508 1.339 1 98.5 158 SER B C 1
ATOM 4930 O O . SER B 1 158 ? 18.719 -5.262 1.732 1 98.5 158 SER B O 1
ATOM 4932 N N . ILE B 1 159 ? 17.344 -6.414 0.396 1 98.56 159 ILE B N 1
ATOM 4933 C CA . ILE B 1 159 ? 18.344 -7.336 -0.123 1 98.56 159 ILE B CA 1
ATOM 4934 C C . ILE B 1 159 ? 19.219 -6.625 -1.155 1 98.56 159 ILE B C 1
ATOM 4936 O O . ILE B 1 159 ? 20.438 -6.824 -1.196 1 98.56 159 ILE B O 1
ATOM 4940 N N . LEU B 1 160 ? 18.609 -5.797 -2.016 1 98.56 160 LEU B N 1
ATOM 4941 C CA . LEU B 1 160 ? 19.281 -5.211 -3.17 1 98.56 160 LEU B CA 1
ATOM 4942 C C . LEU B 1 160 ? 20.016 -3.932 -2.779 1 98.56 160 LEU B C 1
ATOM 4944 O O . LEU B 1 160 ? 19.391 -2.971 -2.322 1 98.56 160 LEU B O 1
ATOM 4948 N N . ARG B 1 161 ? 21.406 -3.945 -2.959 1 97.44 161 ARG B N 1
ATOM 4949 C CA . ARG B 1 161 ? 22.25 -2.805 -2.605 1 97.44 161 ARG B CA 1
ATOM 4950 C C . ARG B 1 161 ? 22.578 -1.962 -3.834 1 97.44 161 ARG B C 1
ATOM 4952 O O . ARG B 1 161 ? 22.719 -0.743 -3.736 1 97.44 161 ARG B O 1
ATOM 4959 N N . ASN B 1 162 ? 22.594 -2.514 -4.914 1 96.44 162 ASN B N 1
ATOM 4960 C CA . ASN B 1 162 ? 22.906 -1.912 -6.211 1 96.44 162 ASN B CA 1
ATOM 4961 C C . ASN B 1 162 ? 22.766 -2.926 -7.344 1 96.44 162 ASN B C 1
ATOM 4963 O O . ASN B 1 162 ? 22.234 -4.02 -7.145 1 96.44 162 ASN B O 1
ATOM 4967 N N . GLU B 1 163 ? 23.25 -2.539 -8.547 1 97 163 GLU B N 1
ATOM 4968 C CA . GLU B 1 163 ? 23.047 -3.346 -9.75 1 97 163 GLU B CA 1
ATOM 4969 C C . GLU B 1 163 ? 23.891 -4.621 -9.695 1 97 163 GLU B C 1
ATOM 4971 O O . GLU B 1 163 ? 23.656 -5.555 -10.477 1 97 163 GLU B O 1
ATOM 4976 N N . ASN B 1 164 ? 24.797 -4.742 -8.805 1 97.62 164 ASN B N 1
ATOM 4977 C CA . ASN B 1 164 ? 25.641 -5.926 -8.688 1 97.62 164 ASN B CA 1
ATOM 4978 C C . ASN B 1 164 ? 24.953 -7.027 -7.891 1 97.62 164 ASN B C 1
ATOM 4980 O O . ASN B 1 164 ? 25.406 -8.18 -7.895 1 97.62 164 ASN B O 1
ATOM 4984 N N . ASP B 1 165 ? 23.922 -6.684 -7.254 1 98.31 165 ASP B N 1
ATOM 4985 C CA . ASP B 1 165 ? 23.156 -7.691 -6.527 1 98.31 165 ASP B CA 1
ATOM 4986 C C . ASP B 1 165 ? 22.109 -8.352 -7.434 1 98.31 165 ASP B C 1
ATOM 4988 O O . ASP B 1 165 ? 21.375 -7.672 -8.141 1 98.31 165 ASP B O 1
ATOM 4992 N N . GLY B 1 166 ? 22.125 -9.672 -7.453 1 98.44 166 GLY B N 1
ATOM 4993 C CA . GLY B 1 166 ? 21.219 -10.445 -8.289 1 98.44 166 GLY B CA 1
ATOM 4994 C C . GLY B 1 166 ? 20.25 -11.281 -7.488 1 98.44 166 GLY B C 1
ATOM 4995 O O . GLY B 1 166 ? 20.562 -11.734 -6.383 1 98.44 166 GLY B O 1
ATOM 4996 N N . ILE B 1 167 ? 19.094 -11.461 -8.016 1 98.81 167 ILE B N 1
ATOM 4997 C CA . ILE B 1 167 ? 18.047 -12.336 -7.473 1 98.81 167 ILE B CA 1
ATOM 4998 C C . ILE B 1 167 ? 17.703 -13.422 -8.492 1 98.81 167 ILE B C 1
ATOM 5000 O O . ILE B 1 167 ? 17.375 -13.117 -9.641 1 98.81 167 ILE B O 1
ATOM 5004 N N . LEU B 1 168 ? 17.812 -14.688 -8.039 1 98.69 168 LEU B N 1
ATOM 5005 C CA . LEU B 1 168 ? 17.375 -15.805 -8.859 1 98.69 168 LEU B CA 1
ATOM 5006 C C . LEU B 1 168 ? 15.852 -15.836 -8.953 1 98.69 168 LEU B C 1
ATOM 5008 O O . LEU B 1 168 ? 15.164 -15.836 -7.934 1 98.69 168 LEU B O 1
ATOM 5012 N N . VAL B 1 169 ? 15.32 -15.82 -10.195 1 98.44 169 VAL B N 1
ATOM 5013 C CA . VAL B 1 169 ? 13.875 -15.859 -10.438 1 98.44 169 VAL B CA 1
ATOM 5014 C C . VAL B 1 169 ? 13.555 -16.938 -11.477 1 98.44 169 VAL B C 1
ATOM 5016 O O . VAL B 1 169 ? 14.266 -17.062 -12.484 1 98.44 169 VAL B O 1
ATOM 5019 N N . PRO B 1 170 ? 12.547 -17.719 -11.203 1 97.81 170 PRO B N 1
ATOM 5020 C CA . PRO B 1 170 ? 12.211 -18.75 -12.172 1 97.81 170 PRO B CA 1
ATOM 5021 C C . PRO B 1 170 ? 11.711 -18.188 -13.5 1 97.81 170 PRO B C 1
ATOM 5023 O O . PRO B 1 170 ? 11.062 -17.141 -13.516 1 97.81 170 PRO B O 1
ATOM 5026 N N . ILE B 1 171 ? 12 -18.906 -14.586 1 97.19 171 ILE B N 1
ATOM 5027 C CA . ILE B 1 171 ? 11.469 -18.625 -15.914 1 97.19 171 ILE B CA 1
ATOM 5028 C C . ILE B 1 171 ? 10.734 -19.859 -16.438 1 97.19 171 ILE B C 1
ATOM 5030 O O . ILE B 1 171 ? 11.312 -20.953 -16.531 1 97.19 171 ILE B O 1
ATOM 5034 N N . PRO B 1 172 ? 9.461 -19.766 -16.766 1 97.06 172 PRO B N 1
ATOM 5035 C CA . PRO B 1 172 ? 8.719 -18.5 -16.797 1 97.06 172 PRO B CA 1
ATOM 5036 C C . PRO B 1 172 ? 8.5 -17.922 -15.398 1 97.06 172 PRO B C 1
ATOM 5038 O O . PRO B 1 172 ? 8.461 -18.656 -14.414 1 97.06 172 PRO B O 1
ATOM 5041 N N . GLN B 1 173 ? 8.422 -16.609 -15.336 1 95.75 173 GLN B N 1
ATOM 5042 C CA . GLN B 1 173 ? 8.383 -15.867 -14.078 1 95.75 173 GLN B CA 1
ATOM 5043 C C . GLN B 1 173 ? 6.984 -15.32 -13.797 1 95.75 173 GLN B C 1
ATOM 5045 O O . GLN B 1 173 ? 6.137 -15.297 -14.695 1 95.75 173 GLN B O 1
ATOM 5050 N N . TYR B 1 174 ? 6.754 -14.875 -12.57 1 95.56 174 TYR B N 1
ATOM 5051 C CA . TYR B 1 174 ? 5.719 -13.898 -12.242 1 95.56 174 TYR B CA 1
ATOM 5052 C C . TYR B 1 174 ? 6.266 -12.477 -12.32 1 95.56 174 TYR B C 1
ATOM 5054 O O . TYR B 1 174 ? 7.184 -12.117 -11.578 1 95.56 174 TYR B O 1
ATOM 5062 N N . PRO B 1 175 ? 5.672 -11.602 -13.078 1 95.19 175 PRO B N 1
ATOM 5063 C CA . PRO B 1 175 ? 6.289 -10.328 -13.461 1 95.19 175 PRO B CA 1
ATOM 5064 C C . PRO B 1 175 ? 6.488 -9.391 -12.273 1 95.19 175 PRO B C 1
ATOM 5066 O O . PRO B 1 175 ? 7.27 -8.438 -12.359 1 95.19 175 PRO B O 1
ATOM 5069 N N . LEU B 1 176 ? 5.844 -9.578 -11.148 1 96.38 176 LEU B N 1
ATOM 5070 C CA . LEU B 1 176 ? 6.082 -8.789 -9.945 1 96.38 176 LEU B CA 1
ATOM 5071 C C . LEU B 1 176 ? 7.566 -8.742 -9.609 1 96.38 176 LEU B C 1
ATOM 5073 O O . LEU B 1 176 ? 8.102 -7.688 -9.258 1 96.38 176 LEU B O 1
ATOM 5077 N N . TYR B 1 177 ? 8.219 -9.828 -9.719 1 98.06 177 TYR B N 1
ATOM 5078 C CA . TYR B 1 177 ? 9.602 -9.945 -9.266 1 98.06 177 TYR B CA 1
ATOM 5079 C C . TYR B 1 177 ? 10.547 -9.219 -10.219 1 98.06 177 TYR B C 1
ATOM 5081 O O . TYR B 1 177 ? 11.344 -8.375 -9.805 1 98.06 177 TYR B O 1
ATOM 5089 N N . SER B 1 178 ? 10.438 -9.5 -11.547 1 97.38 178 SER B N 1
ATOM 5090 C CA . SER B 1 178 ? 11.312 -8.82 -12.5 1 97.38 178 SER B CA 1
ATOM 5091 C C . SER B 1 178 ? 11.094 -7.312 -12.469 1 97.38 178 SER B C 1
ATOM 5093 O O . SER B 1 178 ? 12.055 -6.539 -12.492 1 97.38 178 SER B O 1
ATOM 5095 N N . ALA B 1 179 ? 9.859 -6.922 -12.398 1 97.12 179 ALA B N 1
ATOM 5096 C CA . ALA B 1 179 ? 9.531 -5.496 -12.359 1 97.12 179 ALA B CA 1
ATOM 5097 C C . ALA B 1 179 ? 10.102 -4.84 -11.102 1 97.12 179 ALA B C 1
ATOM 5099 O O . ALA B 1 179 ? 10.695 -3.76 -11.172 1 97.12 179 ALA B O 1
ATOM 5100 N N . SER B 1 180 ? 9.922 -5.469 -9.938 1 98.19 180 SER B N 1
ATOM 5101 C CA . SER B 1 180 ? 10.398 -4.918 -8.672 1 98.19 180 SER B CA 1
ATOM 5102 C C . SER B 1 180 ? 11.922 -4.871 -8.633 1 98.19 180 SER B C 1
ATOM 5104 O O . SER B 1 180 ? 12.508 -3.896 -8.148 1 98.19 180 SER B O 1
ATOM 5106 N N . ILE B 1 181 ? 12.57 -5.938 -9.094 1 98.62 181 ILE B N 1
ATOM 5107 C CA . ILE B 1 181 ? 14.023 -5.988 -9.133 1 98.62 181 ILE B CA 1
ATOM 5108 C C . ILE B 1 181 ? 14.555 -4.836 -9.984 1 98.62 181 ILE B C 1
ATOM 5110 O O . ILE B 1 181 ? 15.484 -4.129 -9.578 1 98.62 181 ILE B O 1
ATOM 5114 N N . GLN B 1 182 ? 13.922 -4.633 -11.148 1 98 182 GLN B N 1
ATOM 5115 C CA . GLN B 1 182 ? 14.336 -3.553 -12.031 1 98 182 GLN B CA 1
ATOM 5116 C C . GLN B 1 182 ? 14.117 -2.191 -11.383 1 98 182 GLN B C 1
ATOM 5118 O O . GLN B 1 182 ? 15.008 -1.34 -11.398 1 98 182 GLN B O 1
ATOM 5123 N N . LEU B 1 183 ? 12.984 -2.002 -10.805 1 97.62 183 LEU B N 1
ATOM 5124 C CA . LEU B 1 183 ? 12.617 -0.728 -10.195 1 97.62 183 LEU B CA 1
ATOM 5125 C C . LEU B 1 183 ? 13.57 -0.38 -9.062 1 97.62 183 LEU B C 1
ATOM 5127 O O . LEU B 1 183 ? 13.875 0.794 -8.828 1 97.62 183 LEU B O 1
ATOM 5131 N N . LEU B 1 184 ? 14.055 -1.396 -8.367 1 97.88 184 LEU B N 1
ATOM 5132 C CA . LEU B 1 184 ? 14.906 -1.201 -7.199 1 97.88 184 LEU B CA 1
ATOM 5133 C C . LEU B 1 184 ? 16.375 -1.186 -7.598 1 97.88 184 LEU B C 1
ATOM 5135 O O . LEU B 1 184 ? 17.266 -1.077 -6.742 1 97.88 184 LEU B O 1
ATOM 5139 N N . GLY B 1 185 ? 16.672 -1.389 -8.906 1 97.69 185 GLY B N 1
ATOM 5140 C CA . GLY B 1 185 ? 18.016 -1.228 -9.43 1 97.69 185 GLY B CA 1
ATOM 5141 C C . GLY B 1 185 ? 18.875 -2.475 -9.281 1 97.69 185 GLY B C 1
ATOM 5142 O O . GLY B 1 185 ? 20.094 -2.402 -9.312 1 97.69 185 GLY B O 1
ATOM 5143 N N . GLY B 1 186 ? 18.219 -3.602 -9 1 98.38 186 GLY B N 1
ATOM 5144 C CA . GLY B 1 186 ? 18.938 -4.863 -8.93 1 98.38 186 GLY B CA 1
ATOM 5145 C C . GLY B 1 186 ? 19.047 -5.562 -10.273 1 98.38 186 GLY B C 1
ATOM 5146 O O . GLY B 1 186 ? 18.734 -4.977 -11.312 1 98.38 186 GLY B O 1
ATOM 5147 N N . THR B 1 187 ? 19.562 -6.777 -10.195 1 98.5 187 THR B N 1
ATOM 5148 C CA . THR B 1 187 ? 19.75 -7.566 -11.406 1 98.5 187 THR B CA 1
ATOM 5149 C C . THR B 1 187 ? 18.938 -8.852 -11.344 1 98.5 187 THR B C 1
ATOM 5151 O O . THR B 1 187 ? 19 -9.594 -10.359 1 98.5 187 THR B O 1
ATOM 5154 N N . LEU B 1 188 ? 18.156 -9.094 -12.375 1 98.25 188 LEU B N 1
ATOM 5155 C CA . LEU B 1 188 ? 17.422 -10.344 -12.523 1 98.25 188 LEU B CA 1
ATOM 5156 C C . LEU B 1 188 ? 18.359 -11.469 -12.969 1 98.25 188 LEU B C 1
ATOM 5158 O O . LEU B 1 188 ? 19.078 -11.32 -13.953 1 98.25 188 LEU B O 1
ATOM 5162 N N . VAL B 1 189 ? 18.422 -12.547 -12.242 1 98.44 189 VAL B N 1
ATOM 5163 C CA . VAL B 1 189 ? 19.156 -13.75 -12.609 1 98.44 189 VAL B CA 1
ATOM 5164 C C . VAL B 1 189 ? 18.188 -14.891 -12.883 1 98.44 189 VAL B C 1
ATOM 5166 O O . VAL B 1 189 ? 17.75 -15.586 -11.961 1 98.44 189 VAL B O 1
ATOM 5169 N N . PRO B 1 190 ? 17.938 -15.195 -14.133 1 97.12 190 PRO B N 1
ATOM 5170 C CA . PRO B 1 190 ? 16.922 -16.203 -14.453 1 97.12 190 PRO B CA 1
ATOM 5171 C C . PRO B 1 190 ? 17.438 -17.625 -14.273 1 97.12 190 PRO B C 1
ATOM 5173 O O . PRO B 1 190 ? 18.594 -17.906 -14.562 1 97.12 190 PRO B O 1
ATOM 5176 N N . TYR B 1 191 ? 16.625 -18.453 -13.734 1 97.12 191 TYR B N 1
ATOM 5177 C CA . TYR B 1 191 ? 16.828 -19.891 -13.852 1 97.12 191 TYR B CA 1
ATOM 5178 C C . TYR B 1 191 ? 15.633 -20.562 -14.5 1 97.12 191 TYR B C 1
ATOM 5180 O O . TYR B 1 191 ? 14.492 -20.156 -14.289 1 97.12 191 TYR B O 1
ATOM 5188 N N . MET B 1 192 ? 15.852 -21.641 -15.258 1 95.62 192 MET B N 1
ATOM 5189 C CA . MET B 1 192 ? 14.812 -22.203 -16.109 1 95.62 192 MET B CA 1
ATOM 5190 C C . MET B 1 192 ? 14.086 -23.344 -15.414 1 95.62 192 MET B C 1
ATOM 5192 O O . MET B 1 192 ? 14.727 -24.203 -14.797 1 95.62 192 MET B O 1
ATOM 5196 N N . LEU B 1 193 ? 12.758 -23.281 -15.469 1 95.75 193 LEU B N 1
ATOM 5197 C CA . LEU B 1 193 ? 11.961 -24.453 -15.164 1 95.75 193 LEU B CA 1
ATOM 5198 C C . LEU B 1 193 ? 11.883 -25.391 -16.359 1 95.75 193 LEU B C 1
ATOM 5200 O O . LEU B 1 193 ? 12.039 -24.953 -17.5 1 95.75 193 LEU B O 1
ATOM 5204 N N . ASP B 1 194 ? 11.672 -26.656 -16.047 1 94.44 194 ASP B N 1
ATOM 5205 C CA . ASP B 1 194 ? 11.727 -27.656 -17.109 1 94.44 194 ASP B CA 1
ATOM 5206 C C . ASP B 1 194 ? 10.328 -28.109 -17.5 1 94.44 194 ASP B C 1
ATOM 5208 O O . ASP B 1 194 ? 9.742 -28.984 -16.859 1 94.44 194 ASP B O 1
ATOM 5212 N N . GLU B 1 195 ? 9.805 -27.641 -18.594 1 95.25 195 GLU B N 1
ATOM 5213 C CA . GLU B 1 195 ? 8.461 -27.953 -19.062 1 95.25 195 GLU B CA 1
ATOM 5214 C C . GLU B 1 195 ? 8.305 -29.438 -19.328 1 95.25 195 GLU B C 1
ATOM 5216 O O . GLU B 1 195 ? 7.234 -30.016 -19.094 1 95.25 195 GLU B O 1
ATOM 5221 N N . ASP B 1 196 ? 9.344 -30.156 -19.812 1 94 196 ASP B N 1
ATOM 5222 C CA . ASP B 1 196 ? 9.289 -31.578 -20.141 1 94 196 ASP B CA 1
ATOM 5223 C C . ASP B 1 196 ? 9.18 -32.438 -18.875 1 94 196 ASP B C 1
ATOM 5225 O O . ASP B 1 196 ? 8.836 -33.594 -18.953 1 94 196 ASP B O 1
ATOM 5229 N N . LYS B 1 197 ? 9.5 -31.859 -17.828 1 93.44 197 LYS B N 1
ATOM 5230 C CA . LYS B 1 197 ? 9.375 -32.531 -16.531 1 93.44 197 LYS B CA 1
ATOM 5231 C C . LYS B 1 197 ? 8.336 -31.844 -15.656 1 93.44 197 LYS B C 1
ATOM 5233 O O . LYS B 1 197 ? 8.57 -31.609 -14.469 1 93.44 197 LYS B O 1
ATOM 5238 N N . ASN B 1 198 ? 7.281 -31.422 -16.297 1 93.5 198 ASN B N 1
ATOM 5239 C CA . ASN B 1 198 ? 6.141 -30.812 -15.633 1 93.5 198 ASN B CA 1
ATOM 5240 C C . ASN B 1 198 ? 6.547 -29.547 -14.875 1 93.5 198 ASN B C 1
ATOM 5242 O O . ASN B 1 198 ? 6.176 -29.359 -13.711 1 93.5 198 ASN B O 1
ATOM 5246 N N . TRP B 1 199 ? 7.441 -28.797 -15.484 1 95.31 199 TRP B N 1
ATOM 5247 C CA . TRP B 1 199 ? 7.906 -27.516 -14.984 1 95.31 199 TRP B CA 1
ATOM 5248 C C . TRP B 1 199 ? 8.641 -27.672 -13.656 1 95.31 199 TRP B C 1
ATOM 5250 O O . TRP B 1 199 ? 8.617 -26.766 -12.82 1 95.31 199 TRP B O 1
ATOM 5260 N N . ALA B 1 200 ? 9.227 -28.797 -13.422 1 91.19 200 ALA B N 1
ATOM 5261 C CA . ALA B 1 200 ? 10.016 -29.016 -12.219 1 91.19 200 ALA B CA 1
ATOM 5262 C C . ALA B 1 200 ? 11.234 -28.094 -12.18 1 91.19 200 ALA B C 1
ATOM 5264 O O . ALA B 1 200 ? 11.734 -27.672 -13.219 1 91.19 200 ALA B O 1
ATOM 5265 N N . MET B 1 201 ? 11.586 -27.797 -11 1 90.94 201 MET B N 1
ATOM 5266 C CA . MET B 1 201 ? 12.812 -27.016 -10.812 1 90.94 201 MET B CA 1
ATOM 5267 C C . MET B 1 201 ? 14.039 -27.875 -11.117 1 90.94 201 MET B C 1
ATOM 5269 O O . MET B 1 201 ? 14.141 -29.016 -10.656 1 90.94 201 MET B O 1
ATOM 5273 N N . ASP B 1 202 ? 14.875 -27.375 -11.891 1 89.19 202 ASP B N 1
ATOM 5274 C CA . ASP B 1 202 ? 16.125 -28.031 -12.258 1 89.19 202 ASP B CA 1
ATOM 5275 C C . ASP B 1 202 ? 17.312 -27.453 -11.5 1 89.19 202 ASP B C 1
ATOM 5277 O O . ASP B 1 202 ? 17.766 -26.344 -11.805 1 89.19 202 ASP B O 1
ATOM 5281 N N . MET B 1 203 ? 17.875 -28.234 -10.602 1 93 203 MET B N 1
ATOM 5282 C CA . MET B 1 203 ? 18.938 -27.75 -9.734 1 93 203 MET B CA 1
ATOM 5283 C C . MET B 1 203 ? 20.188 -27.422 -10.555 1 93 203 MET B C 1
ATOM 5285 O O . MET B 1 203 ? 20.953 -26.516 -10.195 1 93 203 MET B O 1
ATOM 5289 N N . ALA B 1 204 ? 20.375 -28.125 -11.602 1 93.19 204 ALA B N 1
ATOM 5290 C CA . ALA B 1 204 ? 21.5 -27.844 -12.484 1 93.19 204 ALA B CA 1
ATOM 5291 C C . ALA B 1 204 ? 21.375 -26.453 -13.094 1 93.19 204 ALA B C 1
ATOM 5293 O O . ALA B 1 204 ? 22.375 -25.734 -13.242 1 93.19 204 ALA B O 1
ATOM 5294 N N . SER B 1 205 ? 20.188 -26.188 -13.523 1 93.56 205 SER B N 1
ATOM 5295 C CA . SER B 1 205 ? 19.922 -24.844 -14.055 1 93.56 205 SER B CA 1
ATOM 5296 C C . SER B 1 205 ? 20.234 -23.766 -13.016 1 93.56 205 SER B C 1
ATOM 5298 O O . SER B 1 205 ? 20.797 -22.719 -13.344 1 93.56 205 SER B O 1
ATOM 5300 N N . LEU B 1 206 ? 19.891 -23.969 -11.789 1 96.12 206 LEU B N 1
ATOM 5301 C CA . LEU B 1 206 ? 20.141 -23.031 -10.695 1 96.12 206 LEU B CA 1
ATOM 5302 C C . LEU B 1 206 ? 21.641 -22.844 -10.484 1 96.12 206 LEU B C 1
ATOM 5304 O O . LEU B 1 206 ? 22.125 -21.719 -10.344 1 96.12 206 LEU B O 1
ATOM 5308 N N . GLN B 1 207 ? 22.312 -23.953 -10.438 1 96.5 207 GLN B N 1
ATOM 5309 C CA . GLN B 1 207 ? 23.75 -23.906 -10.234 1 96.5 207 GLN B CA 1
ATOM 5310 C C . GLN B 1 207 ? 24.453 -23.156 -11.375 1 96.5 207 GLN B C 1
ATOM 5312 O O . GLN B 1 207 ? 25.359 -22.359 -11.141 1 96.5 207 GLN B O 1
ATOM 5317 N N . ALA B 1 208 ? 24.016 -23.422 -12.539 1 96.94 208 ALA B N 1
ATOM 5318 C CA . ALA B 1 208 ? 24.578 -22.75 -13.711 1 96.94 208 ALA B CA 1
ATOM 5319 C C . ALA B 1 208 ? 24.312 -21.25 -13.672 1 96.94 208 ALA B C 1
ATOM 5321 O O . ALA B 1 208 ? 25.188 -20.453 -14.031 1 96.94 208 ALA B O 1
ATOM 5322 N N . ALA B 1 209 ? 23.125 -20.891 -13.312 1 97.25 209 ALA B N 1
ATOM 5323 C CA . ALA B 1 209 ? 22.75 -19.469 -13.227 1 97.25 209 ALA B CA 1
ATOM 5324 C C . ALA B 1 209 ? 23.625 -18.734 -12.211 1 97.25 209 ALA B C 1
ATOM 5326 O O . ALA B 1 209 ? 24.094 -17.625 -12.477 1 97.25 209 ALA B O 1
ATOM 5327 N N . VAL B 1 210 ? 23.891 -19.344 -11.062 1 97.5 210 VAL B N 1
ATOM 5328 C CA . VAL B 1 210 ? 24.719 -18.734 -10.023 1 97.5 210 VAL B CA 1
ATOM 5329 C C . VAL B 1 210 ? 26.156 -18.578 -10.523 1 97.5 210 VAL B C 1
ATOM 5331 O O . VAL B 1 210 ? 26.766 -17.516 -10.367 1 97.5 210 VAL B O 1
ATOM 5334 N N . LYS B 1 211 ? 26.625 -19.672 -11.094 1 96.94 211 LYS B N 1
ATOM 5335 C CA . LYS B 1 211 ? 27.984 -19.656 -11.609 1 96.94 211 LYS B CA 1
ATOM 5336 C C . LYS B 1 211 ? 28.156 -18.547 -12.641 1 96.94 211 LYS B C 1
ATOM 5338 O O . LYS B 1 211 ? 29.141 -17.797 -12.594 1 96.94 211 LYS B O 1
ATOM 5343 N N . GLN B 1 212 ? 27.25 -18.469 -13.547 1 97.69 212 GLN B N 1
ATOM 5344 C CA . GLN B 1 212 ? 27.328 -17.453 -14.594 1 97.69 212 GLN B CA 1
ATOM 5345 C C . GLN B 1 212 ? 27.234 -16.047 -14 1 97.69 212 GLN B C 1
ATOM 5347 O O . GLN B 1 212 ? 27.984 -15.148 -14.391 1 97.69 212 GLN B O 1
ATOM 5352 N N . ALA B 1 213 ? 26.297 -15.82 -13.102 1 97.62 213 ALA B N 1
ATOM 5353 C CA . ALA B 1 213 ? 26.141 -14.516 -12.469 1 97.62 213 ALA B CA 1
ATOM 5354 C C . ALA B 1 213 ? 27.422 -14.086 -11.766 1 97.62 213 ALA B C 1
ATOM 5356 O O . ALA B 1 213 ? 27.844 -12.938 -11.883 1 97.62 213 ALA B O 1
ATOM 5357 N N . ARG B 1 214 ? 28 -14.992 -11.078 1 96.56 214 ARG B N 1
ATOM 5358 C CA . ARG B 1 214 ? 29.234 -14.695 -10.359 1 96.56 214 ARG B CA 1
ATOM 5359 C C . ARG B 1 214 ? 30.375 -14.422 -11.328 1 96.56 214 ARG B C 1
ATOM 5361 O O . ARG B 1 214 ? 31.203 -13.539 -11.086 1 96.56 214 ARG B O 1
ATOM 5368 N N . ALA B 1 215 ? 30.391 -15.148 -12.344 1 97.19 215 ALA B N 1
ATOM 5369 C CA . ALA B 1 215 ? 31.391 -14.906 -13.383 1 97.19 215 ALA B CA 1
ATOM 5370 C C . ALA B 1 215 ? 31.234 -13.516 -13.977 1 97.19 215 ALA B C 1
ATOM 5372 O O . ALA B 1 215 ? 32.219 -12.875 -14.352 1 97.19 215 ALA B O 1
ATOM 5373 N N . ASP B 1 216 ? 30.062 -13.062 -14.031 1 97.12 216 ASP B N 1
ATOM 5374 C CA . ASP B 1 216 ? 29.766 -11.734 -14.562 1 97.12 216 ASP B CA 1
ATOM 5375 C C . ASP B 1 216 ? 29.969 -10.656 -13.5 1 97.12 216 ASP B C 1
ATOM 5377 O O . ASP B 1 216 ? 29.625 -9.492 -13.711 1 97.12 216 ASP B O 1
ATOM 5381 N N . GLY B 1 217 ? 30.406 -11.047 -12.344 1 95.94 217 GLY B N 1
ATOM 5382 C CA . GLY B 1 217 ? 30.734 -10.102 -11.289 1 95.94 217 GLY B CA 1
ATOM 5383 C C . GLY B 1 217 ? 29.562 -9.773 -10.391 1 95.94 217 GLY B C 1
ATOM 5384 O O . GLY B 1 217 ? 29.594 -8.781 -9.648 1 95.94 217 GLY B O 1
ATOM 5385 N N . LYS B 1 218 ? 28.547 -10.562 -10.469 1 97.25 218 LYS B N 1
ATOM 5386 C CA . LYS B 1 218 ? 27.359 -10.297 -9.664 1 97.25 218 LYS B CA 1
ATOM 5387 C C . LYS B 1 218 ? 27.375 -11.109 -8.375 1 97.25 218 LYS B C 1
ATOM 5389 O O . LYS B 1 218 ? 27.906 -12.219 -8.336 1 97.25 218 LYS B O 1
ATOM 5394 N N . ALA B 1 219 ? 26.875 -10.5 -7.367 1 97.12 219 ALA B N 1
ATOM 5395 C CA . ALA B 1 219 ? 26.578 -11.211 -6.125 1 97.12 219 ALA B CA 1
ATOM 5396 C C . ALA B 1 219 ? 25.141 -11.711 -6.102 1 97.12 219 ALA B C 1
ATOM 5398 O O . ALA B 1 219 ? 24.203 -10.914 -6.121 1 97.12 219 ALA B O 1
ATOM 5399 N N . VAL B 1 220 ? 24.953 -12.992 -6.098 1 98.19 220 VAL B N 1
ATOM 5400 C CA . VAL B 1 220 ? 23.609 -13.555 -5.98 1 98.19 220 VAL B CA 1
ATOM 5401 C C . VAL B 1 220 ? 23.188 -13.57 -4.512 1 98.19 220 VAL B C 1
ATOM 5403 O O . VAL B 1 220 ? 23.781 -14.266 -3.693 1 98.19 220 VAL B O 1
ATOM 5406 N N . ARG B 1 221 ? 22.094 -12.859 -4.203 1 98.31 221 ARG B N 1
ATOM 5407 C CA . ARG B 1 221 ? 21.797 -12.648 -2.789 1 98.31 221 ARG B CA 1
ATOM 5408 C C . ARG B 1 221 ? 20.453 -13.258 -2.42 1 98.31 221 ARG B C 1
ATOM 5410 O O . ARG B 1 221 ? 20.172 -13.492 -1.242 1 98.31 221 ARG B O 1
ATOM 5417 N N . GLY B 1 222 ? 19.594 -13.484 -3.359 1 98.56 222 GLY B N 1
ATOM 5418 C CA . GLY B 1 222 ? 18.266 -14.039 -3.098 1 98.56 222 GLY B CA 1
ATOM 5419 C C . GLY B 1 222 ? 17.797 -14.992 -4.18 1 98.56 222 GLY B C 1
ATOM 5420 O O . GLY B 1 222 ? 18.328 -14.984 -5.297 1 98.56 222 GLY B O 1
ATOM 5421 N N . LEU B 1 223 ? 16.859 -15.859 -3.832 1 98.69 223 LEU B N 1
ATOM 5422 C CA . LEU B 1 223 ? 16.219 -16.797 -4.738 1 98.69 223 LEU B CA 1
ATOM 5423 C C . LEU B 1 223 ? 14.719 -16.859 -4.477 1 98.69 223 LEU B C 1
ATOM 5425 O O . LEU B 1 223 ? 14.289 -17.109 -3.348 1 98.69 223 LEU B O 1
ATOM 5429 N N . VAL B 1 224 ? 13.992 -16.609 -5.559 1 98.75 224 VAL B N 1
ATOM 5430 C CA . VAL B 1 224 ? 12.531 -16.672 -5.512 1 98.75 224 VAL B CA 1
ATOM 5431 C C . VAL B 1 224 ? 12.062 -18.016 -6.086 1 98.75 224 VAL B C 1
ATOM 5433 O O . VAL B 1 224 ? 12.523 -18.438 -7.148 1 98.75 224 VAL B O 1
ATOM 5436 N N . PHE B 1 225 ? 11.227 -18.656 -5.391 1 98.31 225 PHE B N 1
ATOM 5437 C CA . PHE B 1 225 ? 10.453 -19.734 -5.992 1 98.31 225 PHE B CA 1
ATOM 5438 C C . PHE B 1 225 ? 8.969 -19.578 -5.676 1 98.31 225 PHE B C 1
ATOM 5440 O O . PHE B 1 225 ? 8.602 -18.969 -4.668 1 98.31 225 PHE B O 1
ATOM 5447 N N . ILE B 1 226 ? 8.164 -20.047 -6.539 1 98.25 226 ILE B N 1
ATOM 5448 C CA . ILE B 1 226 ? 6.715 -19.938 -6.43 1 98.25 226 ILE B CA 1
ATOM 5449 C C . ILE B 1 226 ? 6.098 -21.344 -6.387 1 98.25 226 ILE B C 1
ATOM 5451 O O . ILE B 1 226 ? 6.301 -22.141 -7.301 1 98.25 226 ILE B O 1
ATOM 5455 N N . ASN B 1 227 ? 5.355 -21.641 -5.32 1 97.75 227 ASN B N 1
ATOM 5456 C CA . ASN B 1 227 ? 4.816 -22.969 -5.09 1 97.75 227 ASN B CA 1
ATOM 5457 C C . ASN B 1 227 ? 3.445 -22.922 -4.422 1 97.75 227 ASN B C 1
ATOM 5459 O O . ASN B 1 227 ? 3.334 -22.562 -3.25 1 97.75 227 ASN B O 1
ATOM 5463 N N . PRO B 1 228 ? 2.41 -23.328 -5.125 1 97.75 228 PRO B N 1
ATOM 5464 C CA . PRO B 1 228 ? 2.309 -23.734 -6.527 1 97.75 228 PRO B CA 1
ATOM 5465 C C . PRO B 1 228 ? 2.689 -22.625 -7.496 1 97.75 228 PRO B C 1
ATOM 5467 O O . PRO B 1 228 ? 2.553 -21.438 -7.168 1 97.75 228 PRO B O 1
ATOM 5470 N N . GLY B 1 229 ? 3.105 -23.047 -8.656 1 97.5 229 GLY B N 1
ATOM 5471 C CA . GLY B 1 229 ? 3.793 -22.125 -9.555 1 97.5 229 GLY B CA 1
ATOM 5472 C C . GLY B 1 229 ? 2.85 -21.219 -10.32 1 97.5 229 GLY B C 1
ATOM 5473 O O . GLY B 1 229 ? 1.774 -21.656 -10.742 1 97.5 229 GLY B O 1
ATOM 5474 N N . ASN B 1 230 ? 3.195 -20 -10.57 1 96.62 230 ASN B N 1
ATOM 5475 C CA . ASN B 1 230 ? 2.641 -19.031 -11.5 1 96.62 230 ASN B CA 1
ATOM 5476 C C . ASN B 1 230 ? 3.684 -18.562 -12.516 1 96.62 230 ASN B C 1
ATOM 5478 O O . ASN B 1 230 ? 4.672 -17.922 -12.148 1 96.62 230 ASN B O 1
ATOM 5482 N N . PRO B 1 231 ? 3.568 -18.938 -13.75 1 96.75 231 PRO B N 1
ATOM 5483 C CA . PRO B 1 231 ? 2.322 -19.266 -14.453 1 96.75 231 PRO B CA 1
ATOM 5484 C C . PRO B 1 231 ? 2.152 -20.766 -14.703 1 96.75 231 PRO B C 1
ATOM 5486 O O . PRO B 1 231 ? 1.21 -21.172 -15.391 1 96.75 231 PRO B O 1
ATOM 5489 N N . THR B 1 232 ? 2.945 -21.578 -14.133 1 96.94 232 THR B N 1
ATOM 5490 C CA . THR B 1 232 ? 3.076 -22.938 -14.664 1 96.94 232 THR B CA 1
ATOM 5491 C C . THR B 1 232 ? 2.102 -23.891 -13.969 1 96.94 232 THR B C 1
ATOM 5493 O O . THR B 1 232 ? 1.833 -24.984 -14.461 1 96.94 232 THR B O 1
ATOM 5496 N N . GLY B 1 233 ? 1.69 -23.516 -12.758 1 96.69 233 GLY B N 1
ATOM 5497 C CA . GLY B 1 233 ? 0.721 -24.328 -12.031 1 96.69 233 GLY B CA 1
ATOM 5498 C C . GLY B 1 233 ? 1.337 -25.531 -11.359 1 96.69 233 GLY B C 1
ATOM 5499 O O . GLY B 1 233 ? 0.63 -26.328 -10.734 1 96.69 233 GLY B O 1
ATOM 5500 N N . GLN B 1 234 ? 2.623 -25.703 -11.398 1 95.69 234 GLN B N 1
ATOM 5501 C CA . GLN B 1 234 ? 3.271 -26.891 -10.859 1 95.69 234 GLN B CA 1
ATOM 5502 C C . GLN B 1 234 ? 3.375 -26.828 -9.344 1 95.69 234 GLN B C 1
ATOM 5504 O O . GLN B 1 234 ? 3.477 -25.75 -8.766 1 95.69 234 GLN B O 1
ATOM 5509 N N . CYS B 1 235 ? 3.357 -27.953 -8.648 1 96.75 235 CYS B N 1
ATOM 5510 C CA . CYS B 1 235 ? 3.6 -28.094 -7.215 1 96.75 235 CYS B CA 1
ATOM 5511 C C . CYS B 1 235 ? 4.969 -28.703 -6.953 1 96.75 235 CYS B C 1
ATOM 5513 O O . CYS B 1 235 ? 5.348 -29.688 -7.582 1 96.75 235 CYS B O 1
ATOM 5515 N N . LEU B 1 236 ? 5.691 -28.094 -6.098 1 95.81 236 LEU B N 1
ATOM 5516 C CA . LEU B 1 236 ? 7 -28.625 -5.742 1 95.81 236 LEU B CA 1
ATOM 5517 C C . LEU B 1 236 ? 6.863 -29.781 -4.75 1 95.81 236 LEU B C 1
ATOM 5519 O O . LEU B 1 236 ? 5.996 -29.75 -3.873 1 95.81 236 LEU B O 1
ATOM 5523 N N . SER B 1 237 ? 7.734 -30.766 -4.926 1 94.44 237 SER B N 1
ATOM 5524 C CA . SER B 1 237 ? 7.75 -31.891 -4.004 1 94.44 237 SER B CA 1
ATOM 5525 C C . SER B 1 237 ? 8.57 -31.578 -2.754 1 94.44 237 SER B C 1
ATOM 5527 O O . SER B 1 237 ? 9.352 -30.625 -2.744 1 94.44 237 SER B O 1
ATOM 5529 N N . TYR B 1 238 ? 8.336 -32.375 -1.713 1 96.62 238 TYR B N 1
ATOM 5530 C CA . TYR B 1 238 ? 9.141 -32.312 -0.499 1 96.62 238 TYR B CA 1
ATOM 5531 C C . TYR B 1 238 ? 10.633 -32.375 -0.823 1 96.62 238 TYR B C 1
ATOM 5533 O O . TYR B 1 238 ? 11.43 -31.609 -0.3 1 96.62 238 TYR B O 1
ATOM 5541 N N . ASP B 1 239 ? 11.008 -33.281 -1.704 1 96 239 ASP B N 1
ATOM 5542 C CA . ASP B 1 239 ? 12.406 -33.5 -2.043 1 96 239 ASP B CA 1
ATOM 5543 C C . ASP B 1 239 ? 12.984 -32.312 -2.793 1 96 239 ASP B C 1
ATOM 5545 O O . ASP B 1 239 ? 14.148 -31.938 -2.582 1 96 239 ASP B O 1
ATOM 5549 N N . ASN B 1 240 ? 12.234 -31.781 -3.701 1 95.19 240 ASN B N 1
ATOM 5550 C CA . ASN B 1 240 ? 12.688 -30.594 -4.398 1 95.19 240 ASN B CA 1
ATOM 5551 C C . ASN B 1 240 ? 12.938 -29.438 -3.43 1 95.19 240 ASN B C 1
ATOM 5553 O O . ASN B 1 240 ? 13.898 -28.672 -3.594 1 95.19 240 ASN B O 1
ATOM 5557 N N . LEU B 1 241 ? 12.062 -29.234 -2.473 1 97.75 241 LEU B N 1
ATOM 5558 C CA . LEU B 1 241 ? 12.234 -28.188 -1.465 1 97.75 241 LEU B CA 1
ATOM 5559 C C . LEU B 1 241 ? 13.477 -28.453 -0.622 1 97.75 241 LEU B C 1
ATOM 5561 O O . LEU B 1 241 ? 14.211 -27.516 -0.283 1 97.75 241 LEU B O 1
ATOM 5565 N N . LYS B 1 242 ? 13.672 -29.703 -0.296 1 98.06 242 LYS B N 1
ATOM 5566 C CA . LYS B 1 242 ? 14.875 -30.062 0.448 1 98.06 242 LYS B CA 1
ATOM 5567 C C . LYS B 1 242 ? 16.125 -29.656 -0.315 1 98.06 242 LYS B C 1
ATOM 5569 O O . LYS B 1 242 ? 17.062 -29.094 0.264 1 98.06 242 LYS B O 1
ATOM 5574 N N . GLU B 1 243 ? 16.141 -29.969 -1.563 1 97.38 243 GLU B N 1
ATOM 5575 C CA . GLU B 1 243 ? 17.281 -29.609 -2.408 1 97.38 243 GLU B CA 1
ATOM 5576 C C . GLU B 1 243 ? 17.469 -28.094 -2.463 1 97.38 243 GLU B C 1
ATOM 5578 O O . GLU B 1 243 ? 18.609 -27.609 -2.408 1 97.38 243 GLU B O 1
ATOM 5583 N N . LEU B 1 244 ? 16.406 -27.406 -2.568 1 97.31 244 LEU B N 1
ATOM 5584 C CA . LEU B 1 244 ? 16.453 -25.953 -2.631 1 97.31 244 LEU B CA 1
ATOM 5585 C C . LEU B 1 244 ? 17.016 -25.375 -1.341 1 97.31 244 LEU B C 1
ATOM 5587 O O . LEU B 1 244 ? 17.812 -24.438 -1.377 1 97.31 244 LEU B O 1
ATOM 5591 N N . ILE B 1 245 ? 16.578 -25.859 -0.224 1 98.56 245 ILE B N 1
ATOM 5592 C CA . ILE B 1 245 ? 17.016 -25.391 1.085 1 98.56 245 ILE B CA 1
ATOM 5593 C C . ILE B 1 245 ? 18.516 -25.672 1.252 1 98.56 245 ILE B C 1
ATOM 5595 O O . ILE B 1 245 ? 19.266 -24.797 1.709 1 98.56 245 ILE B O 1
ATOM 5599 N N . LYS B 1 246 ? 18.953 -26.875 0.87 1 98.06 246 LYS B N 1
ATOM 5600 C CA . LYS B 1 246 ? 20.375 -27.203 0.912 1 98.06 246 LYS B CA 1
ATOM 5601 C C . LYS B 1 246 ? 21.172 -26.266 0.019 1 98.06 246 LYS B C 1
ATOM 5603 O O . LYS B 1 246 ? 22.234 -25.766 0.418 1 98.06 246 LYS B O 1
ATOM 5608 N N . PHE B 1 247 ? 20.672 -26.062 -1.157 1 97.31 247 PHE B N 1
ATOM 5609 C CA . PHE B 1 247 ? 21.297 -25.156 -2.113 1 97.31 247 PHE B CA 1
ATOM 5610 C C . PHE B 1 247 ? 21.453 -23.766 -1.521 1 97.31 247 PHE B C 1
ATOM 5612 O O . PHE B 1 247 ? 22.516 -23.156 -1.608 1 97.31 247 PHE B O 1
ATOM 5619 N N . ALA B 1 248 ? 20.391 -23.219 -0.905 1 97.62 248 ALA B N 1
ATOM 5620 C CA . ALA B 1 248 ? 20.406 -21.891 -0.304 1 97.62 248 ALA B CA 1
ATOM 5621 C C . ALA B 1 248 ? 21.422 -21.812 0.83 1 97.62 248 ALA B C 1
ATOM 5623 O O . ALA B 1 248 ? 22.109 -20.797 0.991 1 97.62 248 ALA B O 1
ATOM 5624 N N . TYR B 1 249 ? 21.469 -22.828 1.615 1 97.56 249 TYR B N 1
ATOM 5625 C CA . TYR B 1 249 ? 22.438 -22.891 2.701 1 97.56 249 TYR B CA 1
ATOM 5626 C C . TYR B 1 249 ? 23.859 -22.859 2.16 1 97.56 249 TYR B C 1
ATOM 5628 O O . TYR B 1 249 ? 24.688 -22.062 2.615 1 97.56 249 TYR B O 1
ATOM 5636 N N . ASP B 1 250 ? 24.125 -23.734 1.168 1 96.25 250 ASP B N 1
ATOM 5637 C CA . ASP B 1 250 ? 25.469 -23.891 0.625 1 96.25 250 ASP B CA 1
ATOM 5638 C C . ASP B 1 250 ? 25.922 -22.609 -0.074 1 96.25 250 ASP B C 1
ATOM 5640 O O . ASP B 1 250 ? 27.094 -22.203 0.042 1 96.25 250 ASP B O 1
ATOM 5644 N N . GLU B 1 251 ? 25.031 -21.953 -0.758 1 95.94 251 GLU B N 1
ATOM 5645 C CA . GLU B 1 251 ? 25.375 -20.812 -1.586 1 95.94 251 GLU B CA 1
ATOM 5646 C C . GLU B 1 251 ? 25.172 -19.5 -0.826 1 95.94 251 GLU B C 1
ATOM 5648 O O . GLU B 1 251 ? 25.516 -18.422 -1.33 1 95.94 251 GLU B O 1
ATOM 5653 N N . LYS B 1 252 ? 24.656 -19.578 0.38 1 96.06 252 LYS B N 1
ATOM 5654 C CA . LYS B 1 252 ? 24.344 -18.406 1.183 1 96.06 252 LYS B CA 1
ATOM 5655 C C . LYS B 1 252 ? 23.438 -17.438 0.42 1 96.06 252 LYS B C 1
ATOM 5657 O O . LYS B 1 252 ? 23.812 -16.297 0.156 1 96.06 252 LYS B O 1
ATOM 5662 N N . ILE B 1 253 ? 22.312 -17.891 0.198 1 97.69 253 ILE B N 1
ATOM 5663 C CA . ILE B 1 253 ? 21.281 -17.156 -0.533 1 97.69 253 ILE B CA 1
ATOM 5664 C C . ILE B 1 253 ? 20 -17.109 0.289 1 97.69 253 ILE B C 1
ATOM 5666 O O . ILE B 1 253 ? 19.609 -18.109 0.887 1 97.69 253 ILE B O 1
ATOM 5670 N N . VAL B 1 254 ? 19.391 -15.898 0.412 1 98.75 254 VAL B N 1
ATOM 5671 C CA . VAL B 1 254 ? 18.094 -15.781 1.076 1 98.75 254 VAL B CA 1
ATOM 5672 C C . VAL B 1 254 ? 17.016 -16.453 0.234 1 98.75 254 VAL B C 1
ATOM 5674 O O . VAL B 1 254 ? 16.922 -16.203 -0.969 1 98.75 254 VAL B O 1
ATOM 5677 N N . LEU B 1 255 ? 16.266 -17.344 0.851 1 98.75 255 LEU B N 1
ATOM 5678 C CA . LEU B 1 255 ? 15.148 -17.984 0.153 1 98.75 255 LEU B CA 1
ATOM 5679 C C . LEU B 1 255 ? 13.875 -17.156 0.303 1 98.75 255 LEU B C 1
ATOM 5681 O O . LEU B 1 255 ? 13.477 -16.812 1.42 1 98.75 255 LEU B O 1
ATOM 5685 N N . MET B 1 256 ? 13.289 -16.766 -0.783 1 98.88 256 MET B N 1
ATOM 5686 C CA . MET B 1 256 ? 11.992 -16.094 -0.832 1 98.88 256 MET B CA 1
ATOM 5687 C C . MET B 1 256 ? 10.914 -17.047 -1.334 1 98.88 256 MET B C 1
ATOM 5689 O O . MET B 1 256 ? 10.836 -17.344 -2.531 1 98.88 256 MET B O 1
ATOM 5693 N N . ALA B 1 257 ? 10.102 -17.484 -0.43 1 98.88 257 ALA B N 1
ATOM 5694 C CA . ALA B 1 257 ? 9.086 -18.484 -0.7 1 98.88 257 ALA B CA 1
ATOM 5695 C C . ALA B 1 257 ? 7.734 -17.844 -0.989 1 98.88 257 ALA B C 1
ATOM 5697 O O . ALA B 1 257 ? 7.012 -17.469 -0.066 1 98.88 257 ALA B O 1
ATOM 5698 N N . ASP B 1 258 ? 7.406 -17.734 -2.254 1 98.75 258 ASP B N 1
ATOM 5699 C CA . ASP B 1 258 ? 6.07 -17.312 -2.666 1 98.75 258 ASP B CA 1
ATOM 5700 C C . ASP B 1 258 ? 5.094 -18.484 -2.635 1 98.75 258 ASP B C 1
ATOM 5702 O O . ASP B 1 258 ? 4.965 -19.219 -3.617 1 98.75 258 ASP B O 1
ATOM 5706 N N . GLU B 1 259 ? 4.398 -18.609 -1.535 1 98.75 259 GLU B N 1
ATOM 5707 C CA . GLU B 1 259 ? 3.521 -19.75 -1.295 1 98.75 259 GLU B CA 1
ATOM 5708 C C . GLU B 1 259 ? 2.064 -19.312 -1.163 1 98.75 259 GLU B C 1
ATOM 5710 O O . GLU B 1 259 ? 1.306 -19.891 -0.383 1 98.75 259 GLU B O 1
ATOM 5715 N N . VAL B 1 260 ? 1.707 -18.281 -1.925 1 98.56 260 VAL B N 1
ATOM 5716 C CA . VAL B 1 260 ? 0.412 -17.625 -1.793 1 98.56 260 VAL B CA 1
ATOM 5717 C C . VAL B 1 260 ? -0.695 -18.562 -2.277 1 98.56 260 VAL B C 1
ATOM 5719 O O . VAL B 1 260 ? -1.856 -18.406 -1.89 1 98.56 260 VAL B O 1
ATOM 5722 N N . TYR B 1 261 ? -0.355 -19.594 -3.084 1 98.44 261 TYR B N 1
ATOM 5723 C CA . TYR B 1 261 ? -1.346 -20.516 -3.648 1 98.44 261 TYR B CA 1
ATOM 5724 C C . TYR B 1 261 ? -1.438 -21.797 -2.83 1 98.44 261 TYR B C 1
ATOM 5726 O O . TYR B 1 261 ? -1.857 -22.828 -3.34 1 98.44 261 TYR B O 1
ATOM 5734 N N . GLN B 1 262 ? -1.117 -21.766 -1.603 1 98.19 262 GLN B N 1
ATOM 5735 C CA . GLN B 1 262 ? -0.954 -22.953 -0.775 1 98.19 262 GLN B CA 1
ATOM 5736 C C . GLN B 1 262 ? -2.264 -23.719 -0.66 1 98.19 262 GLN B C 1
ATOM 5738 O O . GLN B 1 262 ? -2.258 -24.938 -0.425 1 98.19 262 GLN B O 1
ATOM 5743 N N . GLU B 1 263 ? -3.4 -23.094 -0.879 1 97 263 GLU B N 1
ATOM 5744 C CA . GLU B 1 263 ? -4.691 -23.781 -0.812 1 97 263 GLU B CA 1
ATOM 5745 C C . GLU B 1 263 ? -5.098 -24.328 -2.178 1 97 263 GLU B C 1
ATOM 5747 O O . GLU B 1 263 ? -5.926 -25.234 -2.264 1 97 263 GLU B O 1
ATOM 5752 N N . ASN B 1 264 ? -4.605 -23.781 -3.23 1 98.06 264 ASN B N 1
ATOM 5753 C CA . ASN B 1 264 ? -5 -24.125 -4.594 1 98.06 264 ASN B CA 1
ATOM 5754 C C . ASN B 1 264 ? -4.258 -25.359 -5.105 1 98.06 264 ASN B C 1
ATOM 5756 O O . ASN B 1 264 ? -3.318 -25.234 -5.895 1 98.06 264 ASN B O 1
ATOM 5760 N N . ILE B 1 265 ? -4.699 -26.547 -4.711 1 98.19 265 ILE B N 1
ATOM 5761 C CA . ILE B 1 265 ? -4.137 -27.812 -5.152 1 98.19 265 ILE B CA 1
ATOM 5762 C C . ILE B 1 265 ? -5.219 -28.656 -5.836 1 98.19 265 ILE B C 1
ATOM 5764 O O . ILE B 1 265 ? -6.262 -28.938 -5.238 1 98.19 265 ILE B O 1
ATOM 5768 N N . TYR B 1 266 ? -4.949 -29.141 -7.066 1 98.06 266 TYR B N 1
ATOM 5769 C CA . TYR B 1 266 ? -6.031 -29.734 -7.848 1 98.06 266 TYR B CA 1
ATOM 5770 C C . TYR B 1 266 ? -5.734 -31.188 -8.188 1 98.06 266 TYR B C 1
ATOM 5772 O O . TYR B 1 266 ? -6.359 -31.766 -9.078 1 98.06 266 TYR B O 1
ATOM 5780 N N . GLN B 1 267 ? -4.738 -31.734 -7.574 1 96.62 267 GLN B N 1
ATOM 5781 C CA . GLN B 1 267 ? -4.344 -33.125 -7.691 1 96.62 267 GLN B CA 1
ATOM 5782 C C . GLN B 1 267 ? -3.996 -33.719 -6.328 1 96.62 267 GLN B C 1
ATOM 5784 O O . GLN B 1 267 ? -3.797 -32.969 -5.359 1 96.62 267 GLN B O 1
ATOM 5789 N N . ASP B 1 268 ? -3.852 -35.031 -6.266 1 95.19 268 ASP B N 1
ATOM 5790 C CA . ASP B 1 268 ? -3.699 -35.688 -4.973 1 95.19 268 ASP B CA 1
ATOM 5791 C C . ASP B 1 268 ? -2.273 -36.188 -4.785 1 95.19 268 ASP B C 1
ATOM 5793 O O . ASP B 1 268 ? -1.899 -36.625 -3.688 1 95.19 268 ASP B O 1
ATOM 5797 N N . GLU B 1 269 ? -1.443 -36.156 -5.691 1 93.44 269 GLU B N 1
ATOM 5798 C CA . GLU B 1 269 ? -0.117 -36.75 -5.664 1 93.44 269 GLU B CA 1
ATOM 5799 C C . GLU B 1 269 ? 0.877 -35.875 -4.906 1 93.44 269 GLU B C 1
ATOM 5801 O O . GLU B 1 269 ? 1.781 -36.406 -4.242 1 93.44 269 GLU B O 1
ATOM 5806 N N . ARG B 1 270 ? 0.745 -34.594 -5.031 1 93.94 270 ARG B N 1
ATOM 5807 C CA . ARG B 1 270 ? 1.673 -33.656 -4.426 1 93.94 270 ARG B CA 1
ATOM 5808 C C . ARG B 1 270 ? 0.925 -32.562 -3.646 1 93.94 270 ARG B C 1
ATOM 5810 O O . ARG B 1 270 ? 0.797 -31.438 -4.113 1 93.94 270 ARG B O 1
ATOM 5817 N N . PRO B 1 271 ? 0.582 -32.906 -2.459 1 95.19 271 PRO B N 1
ATOM 5818 C CA . PRO B 1 271 ? -0.025 -31.875 -1.626 1 95.19 271 PRO B CA 1
ATOM 5819 C C . PRO B 1 271 ? 0.941 -30.734 -1.309 1 95.19 271 PRO B C 1
ATOM 5821 O O . PRO B 1 271 ? 2.158 -30.906 -1.427 1 95.19 271 PRO B O 1
ATOM 5824 N N . PHE B 1 272 ? 0.424 -29.609 -0.896 1 97.56 272 PHE B N 1
ATOM 5825 C CA . PHE B 1 272 ? 1.269 -28.484 -0.534 1 97.56 272 PHE B CA 1
ATOM 5826 C C . PHE B 1 272 ? 2.084 -28.797 0.715 1 97.56 272 PHE B C 1
ATOM 5828 O O . PHE B 1 272 ? 1.552 -29.328 1.695 1 97.56 272 PHE B O 1
ATOM 5835 N N . VAL B 1 273 ? 3.307 -28.547 0.685 1 97.75 273 VAL B N 1
ATOM 5836 C CA . VAL B 1 273 ? 4.215 -28.531 1.827 1 97.75 273 VAL B CA 1
ATOM 5837 C C . VAL B 1 273 ? 5.012 -27.234 1.847 1 97.75 273 VAL B C 1
ATOM 5839 O O . VAL B 1 273 ? 5.574 -26.828 0.827 1 97.75 273 VAL B O 1
ATOM 5842 N N . SER B 1 274 ? 4.996 -26.562 2.992 1 98.62 274 SER B N 1
ATOM 5843 C CA . SER B 1 274 ? 5.68 -25.281 3.061 1 98.62 274 SER B CA 1
ATOM 5844 C C . SER B 1 274 ? 7.195 -25.453 3.131 1 98.62 274 SER B C 1
ATOM 5846 O O . SER B 1 274 ? 7.68 -26.453 3.65 1 98.62 274 SER B O 1
ATOM 5848 N N . ALA B 1 275 ? 7.945 -24.5 2.654 1 98.75 275 ALA B N 1
ATOM 5849 C CA . ALA B 1 275 ? 9.398 -24.484 2.781 1 98.75 275 ALA B CA 1
ATOM 5850 C C . ALA B 1 275 ? 9.82 -24.453 4.246 1 98.75 275 ALA B C 1
ATOM 5852 O O . ALA B 1 275 ? 10.82 -25.062 4.625 1 98.75 275 ALA B O 1
ATOM 5853 N N . ARG B 1 276 ? 9.078 -23.734 5.07 1 98.75 276 ARG B N 1
ATOM 5854 C CA . ARG B 1 276 ? 9.367 -23.641 6.5 1 98.75 276 ARG B CA 1
ATOM 5855 C C . ARG B 1 276 ? 9.328 -25.016 7.152 1 98.75 276 ARG B C 1
ATOM 5857 O O . ARG B 1 276 ? 10.227 -25.375 7.922 1 98.75 276 ARG B O 1
ATOM 5864 N N . LYS B 1 277 ? 8.266 -25.75 6.867 1 98.69 277 LYS B N 1
ATOM 5865 C CA . LYS B 1 277 ? 8.133 -27.094 7.418 1 98.69 277 LYS B CA 1
ATOM 5866 C C . LYS B 1 277 ? 9.336 -27.969 7.039 1 98.69 277 LYS B C 1
ATOM 5868 O O . LYS B 1 277 ? 9.938 -28.609 7.902 1 98.69 277 LYS B O 1
ATOM 5873 N N . VAL B 1 278 ? 9.648 -27.984 5.75 1 98.75 278 VAL B N 1
ATOM 5874 C CA . VAL B 1 278 ? 10.734 -28.828 5.258 1 98.75 278 VAL B CA 1
ATOM 5875 C C . VAL B 1 278 ? 12.047 -28.406 5.914 1 98.75 278 VAL B C 1
ATOM 5877 O O . VAL B 1 278 ? 12.812 -29.25 6.383 1 98.75 278 VAL B O 1
ATOM 5880 N N . MET B 1 279 ? 12.312 -27.094 5.953 1 98.75 279 MET B N 1
ATOM 5881 C CA . MET B 1 279 ? 13.539 -26.547 6.547 1 98.75 279 MET B CA 1
ATOM 5882 C C . MET B 1 279 ? 13.68 -26.984 8 1 98.75 279 MET B C 1
ATOM 5884 O O . MET B 1 279 ? 14.742 -27.453 8.414 1 98.75 279 MET B O 1
ATOM 5888 N N . LYS B 1 280 ? 12.641 -26.859 8.781 1 98.44 280 LYS B N 1
ATOM 5889 C CA . LYS B 1 280 ? 12.664 -27.219 10.195 1 98.44 280 LYS B CA 1
ATOM 5890 C C . LYS B 1 280 ? 12.836 -28.734 10.375 1 98.44 280 LYS B C 1
ATOM 5892 O O . LYS B 1 280 ? 13.555 -29.172 11.273 1 98.44 280 LYS B O 1
ATOM 5897 N N . GLU B 1 281 ? 12.211 -29.531 9.523 1 98.5 281 GLU B N 1
ATOM 5898 C CA . GLU B 1 281 ? 12.297 -30.984 9.609 1 98.5 281 GLU B CA 1
ATOM 5899 C C . GLU B 1 281 ? 13.68 -31.484 9.219 1 98.5 281 GLU B C 1
ATOM 5901 O O . GLU B 1 281 ? 14.141 -32.5 9.711 1 98.5 281 GLU B O 1
ATOM 5906 N N . MET B 1 282 ? 14.336 -30.797 8.328 1 98.25 282 MET B N 1
ATOM 5907 C CA . MET B 1 282 ? 15.695 -31.156 7.93 1 98.25 282 MET B CA 1
ATOM 5908 C C . MET B 1 282 ? 16.656 -31.047 9.117 1 98.25 282 MET B C 1
ATOM 5910 O O . MET B 1 282 ? 17.688 -31.703 9.133 1 98.25 282 MET B O 1
ATOM 5914 N N . GLY B 1 283 ? 16.344 -30.188 10.102 1 97.81 283 GLY B N 1
ATOM 5915 C CA . GLY B 1 283 ? 17.203 -30.016 11.258 1 97.81 283 GLY B CA 1
ATOM 5916 C C . GLY B 1 283 ? 18.453 -29.188 10.969 1 97.81 283 GLY B C 1
ATOM 5917 O O . GLY B 1 283 ? 18.547 -28.562 9.906 1 97.81 283 GLY B O 1
ATOM 5918 N N . GLU B 1 284 ? 19.328 -29.172 11.992 1 97.94 284 GLU B N 1
ATOM 5919 C CA . GLU B 1 284 ? 20.562 -28.406 11.852 1 97.94 284 GLU B CA 1
ATOM 5920 C C . GLU B 1 284 ? 21.484 -29.016 10.797 1 97.94 284 GLU B C 1
ATOM 5922 O O . GLU B 1 284 ? 21.531 -30.234 10.648 1 97.94 284 GLU B O 1
ATOM 5927 N N . PRO B 1 285 ? 22.203 -28.234 9.977 1 97.94 285 PRO B N 1
ATOM 5928 C CA . PRO B 1 285 ? 22.344 -26.797 10.164 1 97.94 285 PRO B CA 1
ATOM 5929 C C . PRO B 1 285 ? 21.297 -25.984 9.398 1 97.94 285 PRO B C 1
ATOM 5931 O O . PRO B 1 285 ? 21.312 -24.75 9.438 1 97.94 285 PRO B O 1
ATOM 5934 N N . TYR B 1 286 ? 20.438 -26.625 8.734 1 98.31 286 TYR B N 1
ATOM 5935 C CA . TYR B 1 286 ? 19.531 -25.938 7.812 1 98.31 286 TYR B CA 1
ATOM 5936 C C . TYR B 1 286 ? 18.453 -25.172 8.578 1 98.31 286 TYR B C 1
ATOM 5938 O O . TYR B 1 286 ? 18.156 -24.016 8.258 1 98.31 286 TYR B O 1
ATOM 5946 N N . ALA B 1 287 ? 17.922 -25.688 9.609 1 97.88 287 ALA B N 1
ATOM 5947 C CA . ALA B 1 287 ? 16.797 -25.156 10.367 1 97.88 287 ALA B CA 1
ATOM 5948 C C . ALA B 1 287 ? 17.141 -23.781 10.938 1 97.88 287 ALA B C 1
ATOM 5950 O O . ALA B 1 287 ? 16.25 -22.922 11.047 1 97.88 287 ALA B O 1
ATOM 5951 N N . SER B 1 288 ? 18.359 -23.562 11.266 1 96.69 288 SER B N 1
ATOM 5952 C CA . SER B 1 288 ? 18.719 -22.266 11.852 1 96.69 288 SER B CA 1
ATOM 5953 C C . SER B 1 288 ? 19.594 -21.469 10.898 1 96.69 288 SER B C 1
ATOM 5955 O O . SER B 1 288 ? 19.812 -20.266 11.102 1 96.69 288 SER B O 1
ATOM 5957 N N . GLY B 1 289 ? 20.094 -22.125 9.867 1 97.06 289 GLY B N 1
ATOM 5958 C CA . GLY B 1 289 ? 21.109 -21.5 9.055 1 97.06 289 GLY B CA 1
ATOM 5959 C C . GLY B 1 289 ? 20.562 -20.859 7.785 1 97.06 289 GLY B C 1
ATOM 5960 O O . GLY B 1 289 ? 21.188 -19.984 7.207 1 97.06 289 GLY B O 1
ATOM 5961 N N . VAL B 1 290 ? 19.438 -21.312 7.297 1 98.31 290 VAL B N 1
ATOM 5962 C CA . VAL B 1 290 ? 18.859 -20.797 6.059 1 98.31 290 VAL B CA 1
ATOM 5963 C C . VAL B 1 290 ? 17.938 -19.625 6.367 1 98.31 290 VAL B C 1
ATOM 5965 O O . VAL B 1 290 ? 17.062 -19.719 7.23 1 98.31 290 VAL B O 1
ATOM 5968 N N . GLU B 1 291 ? 18.219 -18.438 5.789 1 98.81 291 GLU B N 1
ATOM 5969 C CA . GLU B 1 291 ? 17.281 -17.312 5.852 1 98.81 291 GLU B CA 1
ATOM 5970 C C . GLU B 1 291 ? 16.109 -17.516 4.906 1 98.81 291 GLU B C 1
ATOM 5972 O O . GLU B 1 291 ? 16.297 -17.656 3.695 1 98.81 291 GLU B O 1
ATOM 5977 N N . LEU B 1 292 ? 14.922 -17.547 5.473 1 98.88 292 LEU B N 1
ATOM 5978 C CA . LEU B 1 292 ? 13.711 -17.859 4.711 1 98.88 292 LEU B CA 1
ATOM 5979 C C . LEU B 1 292 ? 12.641 -16.797 4.938 1 98.88 292 LEU B C 1
ATOM 5981 O O . LEU B 1 292 ? 12.281 -16.5 6.082 1 98.88 292 LEU B O 1
ATOM 5985 N N . LEU B 1 293 ? 12.203 -16.156 3.873 1 98.94 293 LEU B N 1
ATOM 5986 C CA . LEU B 1 293 ? 11.062 -15.242 3.838 1 98.94 293 LEU B CA 1
ATOM 5987 C C . LEU B 1 293 ? 9.867 -15.898 3.168 1 98.94 293 LEU B C 1
ATOM 5989 O O . LEU B 1 293 ? 9.906 -16.203 1.973 1 98.94 293 LEU B O 1
ATOM 5993 N N . SER B 1 294 ? 8.789 -16.125 3.914 1 98.88 294 SER B N 1
ATOM 5994 C CA . SER B 1 294 ? 7.609 -16.812 3.398 1 98.88 294 SER B CA 1
ATOM 5995 C C . SER B 1 294 ? 6.434 -15.852 3.244 1 98.88 294 SER B C 1
ATOM 5997 O O . SER B 1 294 ? 6.086 -15.133 4.184 1 98.88 294 SER B O 1
ATOM 5999 N N . PHE B 1 295 ? 5.805 -15.859 2.078 1 98.88 295 PHE B N 1
ATOM 6000 C CA . PHE B 1 295 ? 4.754 -14.898 1.77 1 98.88 295 PHE B CA 1
ATOM 6001 C C . PHE B 1 295 ? 3.404 -15.594 1.646 1 98.88 295 PHE B C 1
ATOM 6003 O O . PHE B 1 295 ? 3.318 -16.703 1.13 1 98.88 295 PHE B O 1
ATOM 6010 N N . HIS B 1 296 ? 2.369 -14.93 2.1 1 98.88 296 HIS B N 1
ATOM 6011 C CA . HIS B 1 296 ? 0.99 -15.367 1.924 1 98.88 296 HIS B CA 1
ATOM 6012 C C . HIS B 1 296 ? 0.043 -14.18 1.818 1 98.88 296 HIS B C 1
ATOM 6014 O O . HIS B 1 296 ? 0.444 -13.039 2.061 1 98.88 296 HIS B O 1
ATOM 6020 N N . THR B 1 297 ? -1.183 -14.383 1.311 1 98.69 297 THR B N 1
ATOM 6021 C CA . THR B 1 297 ? -2.111 -13.297 1.05 1 98.69 297 THR B CA 1
ATOM 6022 C C . THR B 1 297 ? -3.555 -13.789 1.074 1 98.69 297 THR B C 1
ATOM 6024 O O . THR B 1 297 ? -3.807 -14.984 0.892 1 98.69 297 THR B O 1
ATOM 6027 N N . VAL B 1 298 ? -4.48 -12.875 1.334 1 98.62 298 VAL B N 1
ATOM 6028 C CA . VAL B 1 298 ? -5.902 -13.195 1.283 1 98.62 298 VAL B CA 1
ATOM 6029 C C . VAL B 1 298 ? -6.391 -13.164 -0.164 1 98.62 298 VAL B C 1
ATOM 6031 O O . VAL B 1 298 ? -7.508 -13.594 -0.461 1 98.62 298 VAL B O 1
ATOM 6034 N N . SER B 1 299 ? -5.547 -12.758 -1.078 1 97.88 299 SER B N 1
ATOM 6035 C CA . SER B 1 299 ? -5.93 -12.492 -2.461 1 97.88 299 SER B CA 1
ATOM 6036 C C . SER B 1 299 ? -6.168 -13.789 -3.229 1 97.88 299 SER B C 1
ATOM 6038 O O . SER B 1 299 ? -6.832 -13.789 -4.27 1 97.88 299 SER B O 1
ATOM 6040 N N . LYS B 1 300 ? -5.57 -14.859 -2.746 1 97.06 300 LYS B N 1
ATOM 6041 C CA . LYS B 1 300 ? -5.605 -16.141 -3.453 1 97.06 300 LYS B CA 1
ATOM 6042 C C . LYS B 1 300 ? -6.367 -17.188 -2.652 1 97.06 300 LYS B C 1
ATOM 6044 O O . LYS B 1 300 ? -7.066 -16.859 -1.691 1 97.06 300 LYS B O 1
ATOM 6049 N N . GLY B 1 301 ? -6.348 -18.359 -3.125 1 94.94 301 GLY B N 1
ATOM 6050 C CA . GLY B 1 301 ? -7.117 -19.375 -2.434 1 94.94 301 GLY B CA 1
ATOM 6051 C C . GLY B 1 301 ? -8.617 -19.25 -2.648 1 94.94 301 GLY B C 1
ATOM 6052 O O . GLY B 1 301 ? -9.055 -18.625 -3.613 1 94.94 301 GLY B O 1
ATOM 6053 N N . THR B 1 302 ? -9.406 -19.828 -1.77 1 95 302 THR B N 1
ATOM 6054 C CA . THR B 1 302 ? -10.859 -19.828 -1.909 1 95 302 THR B CA 1
ATOM 6055 C C . THR B 1 302 ? -11.445 -18.484 -1.481 1 95 302 THR B C 1
ATOM 6057 O O . THR B 1 302 ? -12.586 -18.172 -1.808 1 95 302 THR B O 1
ATOM 6060 N N . GLY B 1 303 ? -10.68 -17.719 -0.782 1 95.38 303 GLY B N 1
ATOM 6061 C CA . GLY B 1 303 ? -11.156 -16.391 -0.408 1 95.38 303 GLY B CA 1
ATOM 6062 C C . GLY B 1 303 ? -11.148 -15.414 -1.562 1 95.38 303 GLY B C 1
ATOM 6063 O O . GLY B 1 303 ? -12.109 -14.664 -1.749 1 95.38 303 GLY B O 1
ATOM 6064 N N . GLY B 1 304 ? -10.008 -15.398 -2.309 1 97.38 304 GLY B N 1
ATOM 6065 C CA . GLY B 1 304 ? -9.891 -14.57 -3.494 1 97.38 304 GLY B CA 1
ATOM 6066 C C . GLY B 1 304 ? -10.078 -13.094 -3.205 1 97.38 304 GLY B C 1
ATOM 6067 O O . GLY B 1 304 ? -10.562 -12.344 -4.059 1 97.38 304 GLY B O 1
ATOM 6068 N N . GLU B 1 305 ? -9.789 -12.609 -2.014 1 98.25 305 GLU B N 1
ATOM 6069 C CA . GLU B 1 305 ? -10.039 -11.242 -1.578 1 98.25 305 GLU B CA 1
ATOM 6070 C C . GLU B 1 305 ? -8.922 -10.305 -2.041 1 98.25 305 GLU B C 1
ATOM 6072 O O . GLU B 1 305 ? -8.258 -9.672 -1.221 1 98.25 305 GLU B O 1
ATOM 6077 N N . CYS B 1 306 ? -8.734 -10.203 -3.354 1 97.38 306 CYS B N 1
ATOM 6078 C CA . CYS B 1 306 ? -7.586 -9.469 -3.883 1 97.38 306 CYS B CA 1
ATOM 6079 C C . CYS B 1 306 ? -7.727 -7.973 -3.623 1 97.38 306 CYS B C 1
ATOM 6081 O O . CYS B 1 306 ? -6.742 -7.293 -3.328 1 97.38 306 CYS B O 1
ATOM 6083 N N . GLY B 1 307 ? -8.945 -7.461 -3.639 1 98.12 307 GLY B N 1
ATOM 6084 C CA . GLY B 1 307 ? -9.164 -6.027 -3.494 1 98.12 307 GLY B CA 1
ATOM 6085 C C . GLY B 1 307 ? -8.992 -5.539 -2.068 1 98.12 307 GLY B C 1
ATOM 6086 O O . GLY B 1 307 ? -8.875 -4.336 -1.83 1 98.12 307 GLY B O 1
ATOM 6087 N N . LEU B 1 308 ? -9.023 -6.453 -1.078 1 98.62 308 LEU B N 1
ATOM 6088 C CA . LEU B 1 308 ? -8.93 -6.055 0.322 1 98.62 308 LEU B CA 1
ATOM 6089 C C . LEU B 1 308 ? -7.48 -5.828 0.728 1 98.62 308 LEU B C 1
ATOM 6091 O O . LEU B 1 308 ? -7.207 -5.219 1.765 1 98.62 308 LEU B O 1
ATOM 6095 N N . ARG B 1 309 ? -6.562 -6.375 -0.097 1 98.5 309 ARG B N 1
ATOM 6096 C CA . ARG B 1 309 ? -5.129 -6.137 0.054 1 98.5 309 ARG B CA 1
ATOM 6097 C C . ARG B 1 309 ? -4.648 -6.543 1.442 1 98.5 309 ARG B C 1
ATOM 6099 O O . ARG B 1 309 ? -3.979 -5.77 2.125 1 98.5 309 ARG B O 1
ATOM 6106 N N . GLY B 1 310 ? -4.816 -7.789 1.854 1 98.69 310 GLY B N 1
ATOM 6107 C CA . GLY B 1 310 ? -4.27 -8.375 3.064 1 98.69 310 GLY B CA 1
ATOM 6108 C C . GLY B 1 310 ? -3.211 -9.43 2.793 1 98.69 310 GLY B C 1
ATOM 6109 O O . GLY B 1 310 ? -3.367 -10.258 1.894 1 98.69 310 GLY B O 1
ATOM 6110 N N . GLY B 1 311 ? -2.145 -9.367 3.475 1 98.75 311 GLY B N 1
ATOM 6111 C CA . GLY B 1 311 ? -1.067 -10.336 3.324 1 98.75 311 GLY B CA 1
ATOM 6112 C C . GLY B 1 311 ? -0.068 -10.297 4.465 1 98.75 311 GLY B C 1
ATOM 6113 O O . GLY B 1 311 ? -0.243 -9.539 5.426 1 98.75 311 GLY B O 1
ATOM 6114 N N . TYR B 1 312 ? 0.935 -11.203 4.406 1 98.88 312 TYR B N 1
ATOM 6115 C CA . TYR B 1 312 ? 2.002 -11.156 5.402 1 98.88 312 TYR B CA 1
ATOM 6116 C C . TYR B 1 312 ? 3.293 -11.742 4.844 1 98.88 312 TYR B C 1
ATOM 6118 O O . TYR B 1 312 ? 3.281 -12.422 3.816 1 98.88 312 TYR B O 1
ATOM 6126 N N . VAL B 1 313 ? 4.352 -11.43 5.418 1 98.94 313 VAL B N 1
ATOM 6127 C CA . VAL B 1 313 ? 5.621 -12.133 5.277 1 98.94 313 VAL B CA 1
ATOM 6128 C C . VAL B 1 313 ? 6.094 -12.625 6.645 1 98.94 313 VAL B C 1
ATOM 6130 O O . VAL B 1 313 ? 5.973 -11.914 7.645 1 98.94 313 VAL B O 1
ATOM 6133 N N . GLU B 1 314 ? 6.422 -13.852 6.734 1 98.94 314 GLU B N 1
ATOM 6134 C CA . GLU B 1 314 ? 7.117 -14.422 7.891 1 98.94 314 GLU B CA 1
ATOM 6135 C C . GLU B 1 314 ? 8.625 -14.469 7.656 1 98.94 314 GLU B C 1
ATOM 6137 O O . GLU B 1 314 ? 9.078 -14.953 6.621 1 98.94 314 GLU B O 1
ATOM 6142 N N . MET B 1 315 ? 9.422 -14.016 8.586 1 98.81 315 MET B N 1
ATOM 6143 C CA . MET B 1 315 ? 10.875 -13.961 8.508 1 98.81 315 MET B CA 1
ATOM 6144 C C . MET B 1 315 ? 11.516 -15.008 9.414 1 98.81 315 MET B C 1
ATOM 6146 O O . MET B 1 315 ? 11.602 -14.812 10.625 1 98.81 315 MET B O 1
ATOM 6150 N N . ASN B 1 316 ? 12.016 -16.078 8.797 1 98.56 316 ASN B N 1
ATOM 6151 C CA . ASN B 1 316 ? 12.688 -17.141 9.539 1 98.56 316 ASN B CA 1
ATOM 6152 C C . ASN B 1 316 ? 14.203 -16.969 9.516 1 98.56 316 ASN B C 1
ATOM 6154 O O . ASN B 1 316 ? 14.789 -16.781 8.445 1 98.56 316 ASN B O 1
ATOM 6158 N N . ASN B 1 317 ? 14.836 -17.016 10.672 1 98.19 317 ASN B N 1
ATOM 6159 C CA . ASN B 1 317 ? 16.281 -17 10.844 1 98.19 317 ASN B CA 1
ATOM 6160 C C . ASN B 1 317 ? 16.891 -15.688 10.359 1 98.19 317 ASN B C 1
ATOM 6162 O O . ASN B 1 317 ? 18.031 -15.672 9.859 1 98.19 317 ASN B O 1
ATOM 6166 N N . ILE B 1 318 ? 16.172 -14.602 10.398 1 98.56 318 ILE B N 1
ATOM 6167 C CA . ILE B 1 318 ? 16.672 -13.281 10.031 1 98.56 318 ILE B CA 1
ATOM 6168 C C . ILE B 1 318 ? 17.266 -12.594 11.25 1 98.56 318 ILE B C 1
ATOM 6170 O O . ILE B 1 318 ? 16.734 -12.711 12.359 1 98.56 318 ILE B O 1
ATOM 6174 N N . HIS B 1 319 ? 18.375 -11.938 11.07 1 97.44 319 HIS B N 1
ATOM 6175 C CA . HIS B 1 319 ? 19.016 -11.203 12.156 1 97.44 319 HIS B CA 1
ATOM 6176 C C . HIS B 1 319 ? 18.031 -10.242 12.82 1 97.44 319 HIS B C 1
ATOM 6178 O O . HIS B 1 319 ? 17.328 -9.5 12.133 1 97.44 319 HIS B O 1
ATOM 6184 N N . PRO B 1 320 ? 17.969 -10.234 14.148 1 95.62 320 PRO B N 1
ATOM 6185 C CA . PRO B 1 320 ? 17 -9.391 14.852 1 95.62 320 PRO B CA 1
ATOM 6186 C C . PRO B 1 320 ? 17.141 -7.91 14.508 1 95.62 320 PRO B C 1
ATOM 6188 O O . PRO B 1 320 ? 16.141 -7.203 14.383 1 95.62 320 PRO B O 1
ATOM 6191 N N . LYS B 1 321 ? 18.359 -7.453 14.344 1 96 321 LYS B N 1
ATOM 6192 C CA . LYS B 1 321 ? 18.562 -6.047 14 1 96 321 LYS B CA 1
ATOM 6193 C C . LYS B 1 321 ? 18.047 -5.742 12.602 1 96 321 LYS B C 1
ATOM 6195 O O . LYS B 1 321 ? 17.641 -4.613 12.312 1 96 321 LYS B O 1
ATOM 6200 N N . THR B 1 322 ? 18.125 -6.723 11.68 1 98 322 THR B N 1
ATOM 6201 C CA . THR B 1 322 ? 17.531 -6.555 10.359 1 98 322 THR B CA 1
ATOM 6202 C C . THR B 1 322 ? 16.016 -6.441 10.453 1 98 322 THR B C 1
ATOM 6204 O O . THR B 1 322 ? 15.406 -5.617 9.766 1 98 322 THR B O 1
ATOM 6207 N N . VAL B 1 323 ? 15.422 -7.254 11.328 1 97.56 323 VAL B N 1
ATOM 6208 C CA . VAL B 1 323 ? 13.977 -7.176 11.547 1 97.56 323 VAL B CA 1
ATOM 6209 C C . VAL B 1 323 ? 13.609 -5.785 12.055 1 97.56 323 VAL B C 1
ATOM 6211 O O . VAL B 1 323 ? 12.602 -5.211 11.625 1 97.56 323 VAL B O 1
ATOM 6214 N N . GLU B 1 324 ? 14.398 -5.191 12.883 1 94.06 324 GLU B N 1
ATOM 6215 C CA . GLU B 1 324 ? 14.18 -3.842 13.391 1 94.06 324 GLU B CA 1
ATOM 6216 C C . GLU B 1 324 ? 14.281 -2.803 12.281 1 94.06 324 GLU B C 1
ATOM 6218 O O . GLU B 1 324 ? 13.523 -1.836 12.25 1 94.06 324 GLU B O 1
ATOM 6223 N N . GLU B 1 325 ? 15.289 -2.984 11.391 1 96.19 325 GLU B N 1
ATOM 6224 C CA . GLU B 1 325 ? 15.438 -2.076 10.258 1 96.19 325 GLU B CA 1
ATOM 6225 C C . GLU B 1 325 ? 14.203 -2.121 9.352 1 96.19 325 GLU B C 1
ATOM 6227 O O . GLU B 1 325 ? 13.758 -1.085 8.859 1 96.19 325 GLU B O 1
ATOM 6232 N N . LEU B 1 326 ? 13.711 -3.314 9.164 1 97.25 326 LEU B N 1
ATOM 6233 C CA . LEU B 1 326 ? 12.523 -3.451 8.328 1 97.25 326 LEU B CA 1
ATOM 6234 C C . LEU B 1 326 ? 11.312 -2.82 9.008 1 97.25 326 LEU B C 1
ATOM 6236 O O . LEU B 1 326 ? 10.461 -2.225 8.336 1 97.25 326 LEU B O 1
ATOM 6240 N N . TYR B 1 327 ? 11.219 -2.955 10.289 1 95.12 327 TYR B N 1
ATOM 6241 C CA . TYR B 1 327 ? 10.172 -2.277 11.039 1 95.12 327 TYR B CA 1
ATOM 6242 C C . TYR B 1 327 ? 10.234 -0.769 10.828 1 95.12 327 TYR B C 1
ATOM 6244 O O . TYR B 1 327 ? 9.211 -0.121 10.602 1 95.12 327 TYR B O 1
ATOM 6252 N N . LYS B 1 328 ? 11.406 -0.21 10.961 1 93.81 328 LYS B N 1
ATOM 6253 C CA . LYS B 1 328 ? 11.625 1.219 10.75 1 93.81 328 LYS B CA 1
ATOM 6254 C C . LYS B 1 328 ? 11.125 1.655 9.383 1 93.81 328 LYS B C 1
ATOM 6256 O O . LYS B 1 328 ? 10.461 2.682 9.25 1 93.81 328 LYS B O 1
ATOM 6261 N N . ILE B 1 329 ? 11.398 0.853 8.375 1 96.19 329 ILE B N 1
ATOM 6262 C CA . ILE B 1 329 ? 11 1.187 7.008 1 96.19 329 ILE B CA 1
ATOM 6263 C C . ILE B 1 329 ? 9.484 1.112 6.883 1 96.19 329 ILE B C 1
ATOM 6265 O O . ILE B 1 329 ? 8.867 1.973 6.25 1 96.19 329 ILE B O 1
ATOM 6269 N N . CYS B 1 330 ? 8.891 0.09 7.492 1 96.12 330 CYS B N 1
ATOM 6270 C CA . CYS B 1 330 ? 7.441 -0.048 7.469 1 96.12 330 CYS B CA 1
ATOM 6271 C C . CYS B 1 330 ? 6.773 1.116 8.188 1 96.12 330 CYS B C 1
ATOM 6273 O O . CYS B 1 330 ? 5.66 1.515 7.832 1 96.12 330 CYS B O 1
ATOM 6275 N N . SER B 1 331 ? 7.445 1.728 9.109 1 93.75 331 SER B N 1
ATOM 6276 C CA . SER B 1 331 ? 6.879 2.805 9.914 1 93.75 331 SER B CA 1
ATOM 6277 C C . SER B 1 331 ? 6.703 4.078 9.094 1 93.75 331 SER B C 1
ATOM 6279 O O . SER B 1 331 ? 5.898 4.941 9.445 1 93.75 331 SER B O 1
ATOM 6281 N N . ILE B 1 332 ? 7.406 4.156 7.977 1 93.5 332 ILE B N 1
ATOM 6282 C CA . ILE B 1 332 ? 7.281 5.32 7.105 1 93.5 332 ILE B CA 1
ATOM 6283 C C . ILE B 1 332 ? 5.852 5.426 6.59 1 93.5 332 ILE B C 1
ATOM 6285 O O . ILE B 1 332 ? 5.34 6.527 6.383 1 93.5 332 ILE B O 1
ATOM 6289 N N . ASN B 1 333 ? 5.215 4.246 6.473 1 92.19 333 ASN B N 1
ATOM 6290 C CA . ASN B 1 333 ? 3.83 4.199 6.02 1 92.19 333 ASN B CA 1
ATOM 6291 C C . ASN B 1 333 ? 2.863 4.035 7.188 1 92.19 333 ASN B C 1
ATOM 6293 O O . ASN B 1 333 ? 1.651 3.934 6.984 1 92.19 333 ASN B O 1
ATOM 6297 N N . LEU B 1 334 ? 3.367 3.994 8.359 1 91.44 334 LEU B N 1
ATOM 6298 C CA . LEU B 1 334 ? 2.65 3.912 9.625 1 91.44 334 LEU B CA 1
ATOM 6299 C C . LEU B 1 334 ? 2.035 2.529 9.812 1 91.44 334 LEU B C 1
ATOM 6301 O O . LEU B 1 334 ? 2.326 1.846 10.797 1 91.44 334 LEU B O 1
ATOM 6305 N N . SER B 1 335 ? 1.162 2.072 8.945 1 94.81 335 SER B N 1
ATOM 6306 C CA . SER B 1 335 ? 0.618 0.733 9.141 1 94.81 335 SER B CA 1
ATOM 6307 C C . SER B 1 335 ? -0.061 0.224 7.871 1 94.81 335 SER B C 1
ATOM 6309 O O . SER B 1 335 ? -0.423 1.013 6.992 1 94.81 335 SER B O 1
ATOM 6311 N N . PRO B 1 336 ? -0.232 -1.125 7.711 1 97.75 336 PRO B N 1
ATOM 6312 C CA . PRO B 1 336 ? -1.091 -1.668 6.656 1 97.75 336 PRO B CA 1
ATOM 6313 C C . PRO B 1 336 ? -2.572 -1.385 6.898 1 97.75 336 PRO B C 1
ATOM 6315 O O . PRO B 1 336 ? -2.955 -0.973 7.996 1 97.75 336 PRO B O 1
ATOM 6318 N N . ASN B 1 337 ? -3.424 -1.558 5.836 1 98.56 337 ASN B N 1
ATOM 6319 C CA . ASN B 1 337 ? -4.836 -1.218 5.965 1 98.56 337 ASN B CA 1
ATOM 6320 C C . ASN B 1 337 ? -5.551 -2.15 6.938 1 98.56 337 ASN B C 1
ATOM 6322 O O . ASN B 1 337 ? -5.266 -3.35 6.98 1 98.56 337 ASN B O 1
ATOM 6326 N N . GLY B 1 338 ? -6.441 -1.611 7.727 1 98.56 338 GLY B N 1
ATOM 6327 C CA . GLY B 1 338 ? -7.113 -2.338 8.789 1 98.56 338 GLY B CA 1
ATOM 6328 C C . GLY B 1 338 ? -8.016 -3.445 8.281 1 98.56 338 GLY B C 1
ATOM 6329 O O . GLY B 1 338 ? -8.031 -4.547 8.836 1 98.56 338 GLY B O 1
ATOM 6330 N N . VAL B 1 339 ? -8.758 -3.256 7.227 1 98.81 339 VAL B N 1
ATOM 6331 C CA . VAL B 1 339 ? -9.727 -4.223 6.723 1 98.81 339 VAL B CA 1
ATOM 6332 C C . VAL B 1 339 ? -8.992 -5.438 6.152 1 98.81 339 VAL B C 1
ATOM 6334 O O . VAL B 1 339 ? -9.445 -6.574 6.316 1 98.81 339 VAL B O 1
ATOM 6337 N N . GLY B 1 340 ? -7.879 -5.168 5.434 1 98.81 340 GLY B N 1
ATOM 6338 C CA . GLY B 1 340 ? -7.059 -6.277 4.98 1 98.81 340 GLY B CA 1
ATOM 6339 C C . GLY B 1 340 ? -6.555 -7.148 6.117 1 98.81 340 GLY B C 1
ATOM 6340 O O . GLY B 1 340 ? -6.453 -8.367 5.969 1 98.81 340 GLY B O 1
ATOM 6341 N N . GLN B 1 341 ? -6.227 -6.562 7.246 1 98.88 341 GLN B N 1
ATOM 6342 C CA . GLN B 1 341 ? -5.785 -7.312 8.414 1 98.88 341 GLN B CA 1
ATOM 6343 C C . GLN B 1 341 ? -6.926 -8.148 8.992 1 98.88 341 GLN B C 1
ATOM 6345 O O . GLN B 1 341 ? -6.707 -9.273 9.445 1 98.88 341 GLN B O 1
ATOM 6350 N N . VAL B 1 342 ? -8.141 -7.602 9 1 98.94 342 VAL B N 1
ATOM 6351 C CA . VAL B 1 342 ? -9.312 -8.359 9.438 1 98.94 342 VAL B CA 1
ATOM 6352 C C . VAL B 1 342 ? -9.523 -9.562 8.531 1 98.94 342 VAL B C 1
ATOM 6354 O O . VAL B 1 342 ? -9.805 -10.664 9 1 98.94 342 VAL B O 1
ATOM 6357 N N . ALA B 1 343 ? -9.406 -9.328 7.25 1 98.88 343 ALA B N 1
ATOM 6358 C CA . ALA B 1 343 ? -9.523 -10.438 6.301 1 98.88 343 ALA B CA 1
ATOM 6359 C C . ALA B 1 343 ? -8.477 -11.516 6.582 1 98.88 343 ALA B C 1
ATOM 6361 O O . ALA B 1 343 ? -8.766 -12.711 6.492 1 98.88 343 ALA B O 1
ATOM 6362 N N . MET B 1 344 ? -7.254 -11.109 6.883 1 98.88 344 MET B N 1
ATOM 6363 C CA . MET B 1 344 ? -6.188 -12.047 7.215 1 98.88 344 MET B CA 1
ATOM 6364 C C . MET B 1 344 ? -6.551 -12.859 8.461 1 98.88 344 MET B C 1
ATOM 6366 O O . MET B 1 344 ? -6.34 -14.07 8.492 1 98.88 344 MET B O 1
ATOM 6370 N N . SER B 1 345 ? -7.074 -12.188 9.469 1 98.88 345 SER B N 1
ATOM 6371 C CA . SER B 1 345 ? -7.539 -12.883 10.664 1 98.88 345 SER B CA 1
ATOM 6372 C C . SER B 1 345 ? -8.531 -13.984 10.312 1 98.88 345 SER B C 1
ATOM 6374 O O . SER B 1 345 ? -8.422 -15.109 10.812 1 98.88 345 SER B O 1
ATOM 6376 N N . CYS B 1 346 ? -9.492 -13.664 9.469 1 98.88 346 CYS B N 1
ATOM 6377 C CA . CYS B 1 346 ? -10.523 -14.625 9.086 1 98.88 346 CYS B CA 1
ATOM 6378 C C . CYS B 1 346 ? -9.922 -15.789 8.297 1 98.88 346 CYS B C 1
ATOM 6380 O O . CYS B 1 346 ? -10.375 -16.922 8.422 1 98.88 346 CYS B O 1
ATOM 6382 N N . LEU B 1 347 ? -8.945 -15.508 7.457 1 98.69 347 LEU B N 1
ATOM 6383 C CA . LEU B 1 347 ? -8.305 -16.547 6.668 1 98.69 347 LEU B CA 1
ATOM 6384 C C . LEU B 1 347 ? -7.555 -17.531 7.562 1 98.69 347 LEU B C 1
ATOM 6386 O O . LEU B 1 347 ? -7.703 -18.75 7.422 1 98.69 347 LEU B O 1
ATOM 6390 N N . VAL B 1 348 ? -6.785 -17.016 8.523 1 98.75 348 VAL B N 1
ATOM 6391 C CA . VAL B 1 348 ? -5.836 -17.844 9.25 1 98.75 348 VAL B CA 1
ATOM 6392 C C . VAL B 1 348 ? -6.508 -18.438 10.484 1 98.75 348 VAL B C 1
ATOM 6394 O O . VAL B 1 348 ? -5.988 -19.375 11.094 1 98.75 348 VAL B O 1
ATOM 6397 N N . ASN B 1 349 ? -7.574 -17.875 10.883 1 98.62 349 ASN B N 1
ATOM 6398 C CA . ASN B 1 349 ? -8.367 -18.359 12.008 1 98.62 349 ASN B CA 1
ATOM 6399 C C . ASN B 1 349 ? -9.844 -18.5 11.633 1 98.62 349 ASN B C 1
ATOM 6401 O O . ASN B 1 349 ? -10.688 -17.781 12.164 1 98.62 349 ASN B O 1
ATOM 6405 N N . PRO B 1 350 ? -10.203 -19.438 10.781 1 98.38 350 PRO B N 1
ATOM 6406 C CA . PRO B 1 350 ? -11.578 -19.625 10.32 1 98.38 350 PRO B CA 1
ATOM 6407 C C . PRO B 1 350 ? -12.477 -20.266 11.375 1 98.38 350 PRO B C 1
ATOM 6409 O O . PRO B 1 350 ? -11.992 -20.672 12.438 1 98.38 350 PRO B O 1
ATOM 6412 N N . PRO B 1 351 ? -13.789 -20.281 11.055 1 98.44 351 PRO B N 1
ATOM 6413 C CA . PRO B 1 351 ? -14.695 -20.938 11.992 1 98.44 351 PRO B CA 1
ATOM 6414 C C . PRO B 1 351 ? -14.273 -22.375 12.328 1 98.44 351 PRO B C 1
ATOM 6416 O O . PRO B 1 351 ? -13.805 -23.094 11.445 1 98.44 351 PRO B O 1
ATOM 6419 N N . LYS B 1 352 ? -14.438 -22.703 13.555 1 97.56 352 LYS B N 1
ATOM 6420 C CA . LYS B 1 352 ? -14.047 -24.016 14.047 1 97.56 352 LYS B CA 1
ATOM 6421 C C . LYS B 1 352 ? -15.25 -24.953 14.117 1 97.56 352 LYS B C 1
ATOM 6423 O O . LYS B 1 352 ? -16.391 -24.5 14.164 1 97.56 352 LYS B O 1
ATOM 6428 N N . PRO B 1 353 ? -14.891 -26.312 14.109 1 97.75 353 PRO B N 1
ATOM 6429 C CA . PRO B 1 353 ? -16 -27.25 14.281 1 97.75 353 PRO B CA 1
ATOM 6430 C C . PRO B 1 353 ? -16.844 -26.938 15.516 1 97.75 353 PRO B C 1
ATOM 6432 O O . PRO B 1 353 ? -16.312 -26.688 16.594 1 97.75 353 PRO B O 1
ATOM 6435 N N . GLY B 1 354 ? -18.078 -26.906 15.359 1 97.25 354 GLY B N 1
ATOM 6436 C CA . GLY B 1 354 ? -18.984 -26.641 16.484 1 97.25 354 GLY B CA 1
ATOM 6437 C C . GLY B 1 354 ? -19.484 -25.203 16.5 1 97.25 354 GLY B C 1
ATOM 6438 O O . GLY B 1 354 ? -20.5 -24.906 17.125 1 97.25 354 GLY B O 1
ATOM 6439 N N . SER B 1 355 ? -18.828 -24.328 15.789 1 97.88 355 SER B N 1
ATOM 6440 C CA . SER B 1 355 ? -19.297 -22.953 15.734 1 97.88 355 SER B CA 1
ATOM 6441 C C . SER B 1 355 ? -20.438 -22.797 14.734 1 97.88 355 SER B C 1
ATOM 6443 O O . SER B 1 355 ? -20.578 -23.609 13.82 1 97.88 355 SER B O 1
ATOM 6445 N N . PRO B 1 356 ? -21.219 -21.797 14.859 1 98.19 356 PRO B N 1
ATOM 6446 C CA . PRO B 1 356 ? -22.422 -21.625 14.031 1 98.19 356 PRO B CA 1
ATOM 6447 C C . PRO B 1 356 ? -22.094 -21.5 12.547 1 98.19 356 PRO B C 1
ATOM 6449 O O . PRO B 1 356 ? -22.859 -21.969 11.703 1 98.19 356 PRO B O 1
ATOM 6452 N N . SER B 1 357 ? -20.953 -20.969 12.203 1 98.75 357 SER B N 1
ATOM 6453 C CA . SER B 1 357 ? -20.656 -20.688 10.805 1 98.75 357 SER B CA 1
ATOM 6454 C C . SER B 1 357 ? -19.812 -21.797 10.18 1 98.75 357 SER B C 1
ATOM 6456 O O . SER B 1 357 ? -19.516 -21.766 8.984 1 98.75 357 SER B O 1
ATOM 6458 N N . PHE B 1 358 ? -19.453 -22.844 10.938 1 98.69 358 PHE B N 1
ATOM 6459 C CA . PHE B 1 358 ? -18.438 -23.797 10.523 1 98.69 358 PHE B CA 1
ATOM 6460 C C . PHE B 1 358 ? -18.875 -24.547 9.266 1 98.69 358 PHE B C 1
ATOM 6462 O O . PHE B 1 358 ? -18.141 -24.594 8.273 1 98.69 358 PHE B O 1
ATOM 6469 N N . GLU B 1 359 ? -20.094 -25.078 9.266 1 98.5 359 GLU B N 1
ATOM 6470 C CA . GLU B 1 359 ? -20.547 -25.922 8.156 1 98.5 359 GLU B CA 1
ATOM 6471 C C . GLU B 1 359 ? -20.672 -25.109 6.871 1 98.5 359 GLU B C 1
ATOM 6473 O O . GLU B 1 359 ? -20.266 -25.578 5.801 1 98.5 359 GLU B O 1
ATOM 6478 N N . GLN B 1 360 ? -21.266 -23.953 6.969 1 98.31 360 GLN B N 1
ATOM 6479 C CA . GLN B 1 360 ? -21.422 -23.109 5.789 1 98.31 360 GLN B CA 1
ATOM 6480 C C . GLN B 1 360 ? -20.062 -22.703 5.234 1 98.31 360 GLN B C 1
ATOM 6482 O O . GLN B 1 360 ? -19.844 -22.719 4.023 1 98.31 360 GLN B O 1
ATOM 6487 N N . HIS B 1 361 ? -19.219 -22.297 6.113 1 98.56 361 HIS B N 1
ATOM 6488 C CA . HIS B 1 361 ? -17.875 -21.891 5.711 1 98.56 361 HIS B CA 1
ATOM 6489 C C . HIS B 1 361 ? -17.141 -23.031 5.016 1 98.56 361 HIS B C 1
ATOM 6491 O O . HIS B 1 361 ? -16.516 -22.828 3.967 1 98.56 361 HIS B O 1
ATOM 6497 N N . LYS B 1 362 ? -17.188 -24.172 5.594 1 98.31 362 LYS B N 1
ATOM 6498 C CA . LYS B 1 362 ? -16.562 -25.359 5.023 1 98.31 362 LYS B CA 1
ATOM 6499 C C . LYS B 1 362 ? -17.141 -25.688 3.646 1 98.31 362 LYS B C 1
ATOM 6501 O O . LYS B 1 362 ? -16.391 -25.953 2.705 1 98.31 362 LYS B O 1
ATOM 6506 N N . GLN B 1 363 ? -18.422 -25.641 3.51 1 98.44 363 GLN B N 1
ATOM 6507 C CA . GLN B 1 363 ? -19.078 -25.938 2.248 1 98.44 363 GLN B CA 1
ATOM 6508 C C . GLN B 1 363 ? -18.688 -24.938 1.162 1 98.44 363 GLN B C 1
ATOM 6510 O O . GLN B 1 363 ? -18.438 -25.328 0.019 1 98.44 363 GLN B O 1
ATOM 6515 N N . GLU B 1 364 ? -18.734 -23.688 1.507 1 98.25 364 GLU B N 1
ATOM 6516 C CA . GLU B 1 364 ? -18.344 -22.656 0.551 1 98.25 364 GLU B CA 1
ATOM 6517 C C . GLU B 1 364 ? -16.922 -22.875 0.044 1 98.25 364 GLU B C 1
ATOM 6519 O O . GLU B 1 364 ? -16.672 -22.781 -1.159 1 98.25 364 GLU B O 1
ATOM 6524 N N . ARG B 1 365 ? -15.984 -23.172 0.895 1 97.88 365 ARG B N 1
ATOM 6525 C CA . ARG B 1 365 ? -14.586 -23.375 0.538 1 97.88 365 ARG B CA 1
ATOM 6526 C C . ARG B 1 365 ? -14.43 -24.625 -0.321 1 97.88 365 ARG B C 1
ATOM 6528 O O . ARG B 1 365 ? -13.781 -24.594 -1.368 1 97.88 365 ARG B O 1
ATOM 6535 N N . GLU B 1 366 ? -15.016 -25.688 0.139 1 97.94 366 GLU B N 1
ATOM 6536 C CA . GLU B 1 366 ? -14.875 -26.969 -0.558 1 97.94 366 GLU B CA 1
ATOM 6537 C C . GLU B 1 366 ? -15.516 -26.906 -1.942 1 97.94 366 GLU B C 1
ATOM 6539 O O . GLU B 1 366 ? -14.992 -27.5 -2.895 1 97.94 366 GLU B O 1
ATOM 6544 N N . ALA B 1 367 ? -16.625 -26.219 -2.078 1 97.75 367 ALA B N 1
ATOM 6545 C CA . ALA B 1 367 ? -17.297 -26.078 -3.367 1 97.75 367 ALA B CA 1
ATOM 6546 C C . ALA B 1 367 ? -16.438 -25.312 -4.363 1 97.75 367 ALA B C 1
ATOM 6548 O O . ALA B 1 367 ? -16.344 -25.688 -5.535 1 97.75 367 ALA B O 1
ATOM 6549 N N . GLU B 1 368 ? -15.867 -24.234 -3.877 1 97.25 368 GLU B N 1
ATOM 6550 C CA . GLU B 1 368 ? -15.008 -23.453 -4.754 1 97.25 368 GLU B CA 1
ATOM 6551 C C . GLU B 1 368 ? -13.773 -24.25 -5.172 1 97.25 368 GLU B C 1
ATOM 6553 O O . GLU B 1 368 ? -13.375 -24.219 -6.336 1 97.25 368 GLU B O 1
ATOM 6558 N N . LEU B 1 369 ? -13.148 -24.984 -4.242 1 97.38 369 LEU B N 1
ATOM 6559 C CA . LEU B 1 369 ? -11.961 -25.766 -4.547 1 97.38 369 LEU B CA 1
ATOM 6560 C C . LEU B 1 369 ? -12.289 -26.891 -5.527 1 97.38 369 LEU B C 1
ATOM 6562 O O . LEU B 1 369 ? -11.508 -27.188 -6.43 1 97.38 369 LEU B O 1
ATOM 6566 N N . ALA B 1 370 ? -13.438 -27.5 -5.336 1 97.56 370 ALA B N 1
ATOM 6567 C CA . ALA B 1 370 ? -13.875 -28.562 -6.242 1 97.56 370 ALA B CA 1
ATOM 6568 C C . ALA B 1 370 ? -14.094 -28.016 -7.652 1 97.56 370 ALA B C 1
ATOM 6570 O O . ALA B 1 370 ? -13.758 -28.672 -8.641 1 97.56 370 ALA B O 1
ATOM 6571 N N . SER B 1 371 ? -14.719 -26.875 -7.723 1 96.88 371 SER B N 1
ATOM 6572 C CA . SER B 1 371 ? -14.938 -26.234 -9.023 1 96.88 371 SER B CA 1
ATOM 6573 C C . SER B 1 371 ? -13.617 -25.906 -9.703 1 96.88 371 SER B C 1
ATOM 6575 O O . SER B 1 371 ? -13.461 -26.125 -10.906 1 96.88 371 SER B O 1
ATOM 6577 N N . LEU B 1 372 ? -12.656 -25.375 -8.961 1 97.12 372 LEU B N 1
ATOM 6578 C CA . LEU B 1 372 ? -11.344 -25.062 -9.508 1 97.12 372 LEU B CA 1
ATOM 6579 C C . LEU B 1 372 ? -10.664 -26.328 -10.031 1 97.12 372 LEU B C 1
ATOM 6581 O O . LEU B 1 372 ? -10.008 -26.297 -11.078 1 97.12 372 LEU B O 1
ATOM 6585 N N . ARG B 1 373 ? -10.797 -27.391 -9.312 1 97.31 373 ARG B N 1
ATOM 6586 C CA . ARG B 1 373 ? -10.242 -28.672 -9.734 1 97.31 373 ARG B CA 1
ATOM 6587 C C . ARG B 1 373 ? -10.82 -29.109 -11.078 1 97.31 373 ARG B C 1
ATOM 6589 O O . ARG B 1 373 ? -10.078 -29.516 -11.977 1 97.31 373 ARG B O 1
ATOM 6596 N N . ARG B 1 374 ? -12.125 -29 -11.25 1 96.94 374 ARG B N 1
ATOM 6597 C CA . ARG B 1 374 ? -12.773 -29.359 -12.508 1 96.94 374 ARG B CA 1
ATOM 6598 C C . ARG B 1 374 ? -12.328 -28.438 -13.633 1 96.94 374 ARG B C 1
ATOM 6600 O O . ARG B 1 374 ? -12.039 -28.891 -14.742 1 96.94 374 ARG B O 1
ATOM 6607 N N . ARG B 1 375 ? -12.25 -27.188 -13.375 1 96 375 ARG B N 1
ATOM 6608 C CA . ARG B 1 375 ? -11.875 -26.203 -14.391 1 96 375 ARG B CA 1
ATOM 6609 C C . ARG B 1 375 ? -10.43 -26.391 -14.82 1 96 375 ARG B C 1
ATOM 6611 O O . ARG B 1 375 ? -10.094 -26.219 -15.992 1 96 375 ARG B O 1
ATOM 6618 N N . ALA B 1 376 ? -9.547 -26.688 -13.836 1 97 376 ALA B N 1
ATOM 6619 C CA . ALA B 1 376 ? -8.156 -27 -14.172 1 97 376 ALA B CA 1
ATOM 6620 C C . ALA B 1 376 ? -8.078 -28.125 -15.195 1 97 376 ALA B C 1
ATOM 6622 O O . ALA B 1 376 ? -7.309 -28.047 -16.156 1 97 376 ALA B O 1
ATOM 6623 N N . ARG B 1 377 ? -8.836 -29.125 -15.023 1 96.31 377 ARG B N 1
ATOM 6624 C CA . ARG B 1 377 ? -8.867 -30.266 -15.938 1 96.31 377 ARG B CA 1
ATOM 6625 C C . ARG B 1 377 ? -9.453 -29.859 -17.281 1 96.31 377 ARG B C 1
ATOM 6627 O O . ARG B 1 377 ? -8.922 -30.219 -18.344 1 96.31 377 ARG B O 1
ATOM 6634 N N . MET B 1 378 ? -10.562 -29.094 -17.266 1 95.31 378 MET B N 1
ATOM 6635 C CA . MET B 1 378 ? -11.227 -28.641 -18.5 1 95.31 378 MET B CA 1
ATOM 6636 C C . MET B 1 378 ? -10.266 -27.844 -19.375 1 95.31 378 MET B C 1
ATOM 6638 O O . MET B 1 378 ? -10.188 -28.078 -20.578 1 95.31 378 MET B O 1
ATOM 6642 N N . VAL B 1 379 ? -9.547 -26.938 -18.781 1 95.56 379 VAL B N 1
ATOM 6643 C CA . VAL B 1 379 ? -8.641 -26.078 -19.516 1 95.56 379 VAL B CA 1
ATOM 6644 C C . VAL B 1 379 ? -7.477 -26.891 -20.078 1 95.56 379 VAL B C 1
ATOM 6646 O O . VAL B 1 379 ? -7.125 -26.766 -21.25 1 95.56 379 VAL B O 1
ATOM 6649 N N . THR B 1 380 ? -6.883 -27.719 -19.219 1 97 380 THR B N 1
ATOM 6650 C CA . THR B 1 380 ? -5.762 -28.547 -19.641 1 97 380 THR B CA 1
ATOM 6651 C C . THR B 1 380 ? -6.172 -29.469 -20.797 1 97 380 THR B C 1
ATOM 6653 O O . THR B 1 380 ? -5.484 -29.547 -21.812 1 97 380 THR B O 1
ATOM 6656 N N . ASP B 1 381 ? -7.273 -30.141 -20.594 1 96.88 381 ASP B N 1
ATOM 6657 C CA . ASP B 1 381 ? -7.773 -31.047 -21.625 1 96.88 381 ASP B CA 1
ATOM 6658 C C . ASP B 1 381 ? -8.125 -30.281 -22.906 1 96.88 381 ASP B C 1
ATOM 6660 O O . ASP B 1 381 ? -7.883 -30.766 -24.016 1 96.88 381 ASP B O 1
ATOM 6664 N N . GLY B 1 382 ? -8.758 -29.172 -22.75 1 95.69 382 GLY B N 1
ATOM 6665 C CA . GLY B 1 382 ? -9.102 -28.328 -23.891 1 95.69 382 GLY B CA 1
ATOM 6666 C C . GLY B 1 382 ? -7.902 -27.953 -24.734 1 95.69 382 GLY B C 1
ATOM 6667 O O . GLY B 1 382 ? -7.949 -28.047 -25.969 1 95.69 382 GLY B O 1
ATOM 6668 N N . PHE B 1 383 ? -6.863 -27.5 -24.125 1 97.56 383 PHE B N 1
ATOM 6669 C CA . PHE B 1 383 ? -5.664 -27.109 -24.859 1 97.56 383 PHE B CA 1
ATOM 6670 C C . PHE B 1 383 ? -5.004 -28.328 -25.516 1 97.56 383 PHE B C 1
ATOM 6672 O O . PHE B 1 383 ? -4.527 -28.234 -26.641 1 97.56 383 PHE B O 1
ATOM 6679 N N . ASN B 1 384 ? -4.949 -29.438 -24.797 1 97.81 384 ASN B N 1
ATOM 6680 C CA . ASN B 1 384 ? -4.289 -30.625 -25.297 1 97.81 384 ASN B CA 1
ATOM 6681 C C . ASN B 1 384 ? -5.07 -31.25 -26.453 1 97.81 384 ASN B C 1
ATOM 6683 O O . ASN B 1 384 ? -4.543 -32.094 -27.188 1 97.81 384 ASN B O 1
ATOM 6687 N N . ALA B 1 385 ? -6.285 -30.875 -26.625 1 97.31 385 ALA B N 1
ATOM 6688 C CA . ALA B 1 385 ? -7.102 -31.359 -27.734 1 97.31 385 ALA B CA 1
ATOM 6689 C C . ALA B 1 385 ? -6.82 -30.562 -29 1 97.31 385 ALA B C 1
ATOM 6691 O O . ALA B 1 385 ? -7.203 -30.984 -30.109 1 97.31 385 ALA B O 1
ATOM 6692 N N . LEU B 1 386 ? -6.203 -29.484 -28.953 1 97.44 386 LEU B N 1
ATOM 6693 C CA . LEU B 1 386 ? -5.906 -28.641 -30.094 1 97.44 386 LEU B CA 1
ATOM 6694 C C . LEU B 1 386 ? -4.672 -29.141 -30.844 1 97.44 386 LEU B C 1
ATOM 6696 O O . LEU B 1 386 ? -3.715 -29.594 -30.219 1 97.44 386 LEU B O 1
ATOM 6700 N N . GLU B 1 387 ? -4.723 -28.984 -32.062 1 97.56 387 GLU B N 1
ATOM 6701 C CA . GLU B 1 387 ? -3.551 -29.312 -32.875 1 97.56 387 GLU B CA 1
ATOM 6702 C C . GLU B 1 387 ? -2.377 -28.391 -32.531 1 97.56 387 GLU B C 1
ATOM 6704 O O . GLU B 1 387 ? -2.545 -27.188 -32.406 1 97.56 387 GLU B O 1
ATOM 6709 N N . ASP B 1 388 ? -1.193 -28.984 -32.312 1 97.31 388 ASP B N 1
ATOM 6710 C CA . ASP B 1 388 ? 0.068 -28.266 -32.156 1 97.31 388 ASP B CA 1
ATOM 6711 C C . ASP B 1 388 ? 0.07 -27.438 -30.891 1 97.31 388 ASP B C 1
ATOM 6713 O O . ASP B 1 388 ? 0.695 -26.375 -30.828 1 97.31 388 ASP B O 1
ATOM 6717 N N . VAL B 1 389 ? -0.735 -27.828 -29.906 1 98.12 389 VAL B N 1
ATOM 6718 C CA . VAL B 1 389 ? -0.746 -27.219 -28.578 1 98.12 389 VAL B CA 1
ATOM 6719 C C . VAL B 1 389 ? -0.528 -28.281 -27.516 1 98.12 389 VAL B C 1
ATOM 6721 O O . VAL B 1 389 ? -1.055 -29.391 -27.625 1 98.12 389 VAL B O 1
ATOM 6724 N N . SER B 1 390 ? 0.308 -28 -26.625 1 98.06 390 SER B N 1
ATOM 6725 C CA . SER B 1 390 ? 0.492 -28.859 -25.453 1 98.06 390 SER B CA 1
ATOM 6726 C C . SER B 1 390 ? 0.369 -28.062 -24.156 1 98.06 390 SER B C 1
ATOM 6728 O O . SER B 1 390 ? 0.777 -26.906 -24.094 1 98.06 390 SER B O 1
ATOM 6730 N N . CYS B 1 391 ? -0.17 -28.656 -23.188 1 97.88 391 CYS B N 1
ATOM 6731 C CA . CYS B 1 391 ? -0.359 -28.016 -21.891 1 97.88 391 CYS B CA 1
ATOM 6732 C C . CYS B 1 391 ? -0.144 -29 -20.75 1 97.88 391 CYS B C 1
ATOM 6734 O O . CYS B 1 391 ? -0.86 -30 -20.641 1 97.88 391 CYS B O 1
ATOM 6736 N N . THR B 1 392 ? 0.885 -28.703 -19.891 1 97 392 THR B N 1
ATOM 6737 C CA . THR B 1 392 ? 1.045 -29.484 -18.672 1 97 392 THR B CA 1
ATOM 6738 C C . THR B 1 392 ? -0.156 -29.297 -17.75 1 97 392 THR B C 1
ATOM 6740 O O . THR B 1 392 ? -0.746 -28.219 -17.703 1 97 392 THR B O 1
ATOM 6743 N N . PHE B 1 393 ? -0.45 -30.375 -17.078 1 97.25 393 PHE B N 1
ATOM 6744 C CA . PHE B 1 393 ? -1.604 -30.281 -16.203 1 97.25 393 PHE B CA 1
ATOM 6745 C C . PHE B 1 393 ? -1.399 -29.188 -15.164 1 97.25 393 PHE B C 1
ATOM 6747 O O . PHE B 1 393 ? -0.326 -29.078 -14.562 1 97.25 393 PHE B O 1
ATOM 6754 N N . THR B 1 394 ? -2.428 -28.406 -14.984 1 97.31 394 THR B N 1
ATOM 6755 C CA . THR B 1 394 ? -2.443 -27.375 -13.953 1 97.31 394 THR B CA 1
ATOM 6756 C C . THR B 1 394 ? -2.646 -28 -12.578 1 97.31 394 THR B C 1
ATOM 6758 O O . THR B 1 394 ? -3.779 -28.109 -12.102 1 97.31 394 THR B O 1
ATOM 6761 N N . GLU B 1 395 ? -1.582 -28.219 -11.859 1 97.62 395 GLU B N 1
ATOM 6762 C CA . GLU B 1 395 ? -1.634 -28.938 -10.586 1 97.62 395 GLU B CA 1
ATOM 6763 C C . GLU B 1 395 ? -2.148 -28.047 -9.469 1 97.62 395 GLU B C 1
ATOM 6765 O O . GLU B 1 395 ? -2.701 -28.531 -8.477 1 97.62 395 GLU B O 1
ATOM 6770 N N . GLY B 1 396 ? -1.936 -26.781 -9.602 1 97.81 396 GLY B N 1
ATOM 6771 C CA . GLY B 1 396 ? -2.305 -25.797 -8.586 1 97.81 396 GLY B CA 1
ATOM 6772 C C . GLY B 1 396 ? -2.314 -24.375 -9.109 1 97.81 396 GLY B C 1
ATOM 6773 O O . GLY B 1 396 ? -2.295 -24.156 -10.328 1 97.81 396 GLY B O 1
ATOM 6774 N N . ALA B 1 397 ? -2.471 -23.422 -8.219 1 97.69 397 ALA B N 1
ATOM 6775 C CA . ALA B 1 397 ? -2.535 -21.984 -8.516 1 97.69 397 ALA B CA 1
ATOM 6776 C C . ALA B 1 397 ? -3.818 -21.641 -9.258 1 97.69 397 ALA B C 1
ATOM 6778 O O . ALA B 1 397 ? -4.91 -22.031 -8.844 1 97.69 397 ALA B O 1
ATOM 6779 N N . MET B 1 398 ? -3.688 -20.766 -10.25 1 97.06 398 MET B N 1
ATOM 6780 C CA . MET B 1 398 ? -4.902 -20.344 -10.938 1 97.06 398 MET B CA 1
ATOM 6781 C C . MET B 1 398 ? -4.656 -20.203 -12.438 1 97.06 398 MET B C 1
ATOM 6783 O O . MET B 1 398 ? -5.434 -19.562 -13.148 1 97.06 398 MET B O 1
ATOM 6787 N N . TYR B 1 399 ? -3.557 -20.859 -12.938 1 96.94 399 TYR B N 1
ATOM 6788 C CA . TYR B 1 399 ? -3.121 -20.516 -14.289 1 96.94 399 TYR B CA 1
ATOM 6789 C C . TYR B 1 399 ? -2.719 -21.766 -15.062 1 96.94 399 TYR B C 1
ATOM 6791 O O . TYR B 1 399 ? -2.236 -22.75 -14.477 1 96.94 399 TYR B O 1
ATOM 6799 N N . SER B 1 400 ? -2.936 -21.688 -16.328 1 97.19 400 SER B N 1
ATOM 6800 C CA . SER B 1 400 ? -2.363 -22.625 -17.297 1 97.19 400 SER B CA 1
ATOM 6801 C C . SER B 1 400 ? -1.407 -21.922 -18.25 1 97.19 400 SER B C 1
ATOM 6803 O O . SER B 1 400 ? -1.599 -20.75 -18.578 1 97.19 400 SER B O 1
ATOM 6805 N N . PHE B 1 401 ? -0.4 -22.609 -18.641 1 98.25 401 PHE B N 1
ATOM 6806 C CA . PHE B 1 401 ? 0.653 -22.047 -19.484 1 98.25 401 PHE B CA 1
ATOM 6807 C C . PHE B 1 401 ? 0.934 -22.938 -20.688 1 98.25 401 PHE B C 1
ATOM 6809 O O . PHE B 1 401 ? 2.051 -23.438 -20.844 1 98.25 401 PHE B O 1
ATOM 6816 N N . PRO B 1 402 ? 0.001 -23.094 -21.578 1 98.25 402 PRO B N 1
ATOM 6817 C CA . PRO B 1 402 ? 0.164 -23.984 -22.734 1 98.25 402 PRO B CA 1
ATOM 6818 C C . PRO B 1 402 ? 1.249 -23.5 -23.703 1 98.25 402 PRO B C 1
ATOM 6820 O O . PRO B 1 402 ? 1.499 -22.297 -23.797 1 98.25 402 PRO B O 1
ATOM 6823 N N . GLN B 1 403 ? 1.86 -24.375 -24.344 1 98.5 403 GLN B N 1
ATOM 6824 C CA . GLN B 1 403 ? 2.824 -24.125 -25.406 1 98.5 403 GLN B CA 1
ATOM 6825 C C . GLN B 1 403 ? 2.156 -24.172 -26.781 1 98.5 403 GLN B C 1
ATOM 6827 O O . GLN B 1 403 ? 1.319 -25.047 -27.031 1 98.5 403 GLN B O 1
ATOM 6832 N N . LEU B 1 404 ? 2.52 -23.234 -27.625 1 98.25 404 LEU B N 1
ATOM 6833 C CA . LEU B 1 404 ? 2.006 -23.141 -28.984 1 98.25 404 LEU B CA 1
ATOM 6834 C C . LEU B 1 404 ? 3.094 -23.469 -30 1 98.25 404 LEU B C 1
ATOM 6836 O O . LEU B 1 404 ? 4.137 -22.812 -30.031 1 98.25 404 LEU B O 1
ATOM 6840 N N . LYS B 1 405 ? 2.91 -24.453 -30.75 1 97.5 405 LYS B N 1
ATOM 6841 C CA . LYS B 1 405 ? 3.762 -24.672 -31.906 1 97.5 405 LYS B CA 1
ATOM 6842 C C . LYS B 1 405 ? 3.225 -23.938 -33.125 1 97.5 405 LYS B C 1
ATOM 6844 O O . LYS B 1 405 ? 2.432 -24.484 -33.906 1 97.5 405 LYS B O 1
ATOM 6849 N N . LEU B 1 406 ? 3.779 -22.812 -33.406 1 97.62 406 LEU B N 1
ATOM 6850 C CA . LEU B 1 406 ? 3.264 -21.922 -34.438 1 97.62 406 LEU B CA 1
ATOM 6851 C C . LEU B 1 406 ? 3.922 -22.219 -35.781 1 97.62 406 LEU B C 1
ATOM 6853 O O . LEU B 1 406 ? 5.125 -22.5 -35.844 1 97.62 406 LEU B O 1
ATOM 6857 N N . PRO B 1 407 ? 3.104 -22.188 -36.875 1 97.25 407 PRO B N 1
ATOM 6858 C CA . PRO B 1 407 ? 3.668 -22.406 -38.219 1 97.25 407 PRO B CA 1
ATOM 6859 C C . PRO B 1 407 ? 4.648 -21.312 -38.625 1 97.25 407 PRO B C 1
ATOM 6861 O O . PRO B 1 407 ? 4.539 -20.172 -38.156 1 97.25 407 PRO B O 1
ATOM 6864 N N . ALA B 1 408 ? 5.531 -21.609 -39.562 1 97.44 408 ALA B N 1
ATOM 6865 C CA . ALA B 1 408 ? 6.555 -20.688 -40.031 1 97.44 408 ALA B CA 1
ATOM 6866 C C . ALA B 1 408 ? 5.926 -19.438 -40.625 1 97.44 408 ALA B C 1
ATOM 6868 O O . ALA B 1 408 ? 6.461 -18.328 -40.469 1 97.44 408 ALA B O 1
ATOM 6869 N N . LYS B 1 409 ? 4.809 -19.609 -41.25 1 98.06 409 LYS B N 1
ATOM 6870 C CA . LYS B 1 409 ? 4.137 -18.469 -41.875 1 98.06 409 LYS B CA 1
ATOM 6871 C C . LYS B 1 409 ? 3.596 -17.516 -40.812 1 98.06 409 LYS B C 1
ATOM 6873 O O . LYS B 1 409 ? 3.562 -16.312 -41 1 98.06 409 LYS B O 1
ATOM 6878 N N . ALA B 1 410 ? 3.123 -18.078 -39.719 1 98 410 ALA B N 1
ATOM 6879 C CA . ALA B 1 410 ? 2.645 -17.25 -38.625 1 98 410 ALA B CA 1
ATOM 6880 C C . ALA B 1 410 ? 3.793 -16.469 -37.969 1 98 410 ALA B C 1
ATOM 6882 O O . ALA B 1 410 ? 3.635 -15.305 -37.625 1 98 410 ALA B O 1
ATOM 6883 N N . ILE B 1 411 ? 4.918 -17.109 -37.812 1 98 411 ILE B N 1
ATOM 6884 C CA . ILE B 1 411 ? 6.105 -16.469 -37.25 1 98 411 ILE B CA 1
ATOM 6885 C C . ILE B 1 411 ? 6.566 -15.336 -38.156 1 98 411 ILE B C 1
ATOM 6887 O O . ILE B 1 411 ? 6.914 -14.258 -37.688 1 98 411 ILE B O 1
ATOM 6891 N N . ALA B 1 412 ? 6.527 -15.602 -39.469 1 98 412 ALA B N 1
ATOM 6892 C CA . ALA B 1 412 ? 6.898 -14.578 -40.438 1 98 412 ALA B CA 1
ATOM 6893 C C . ALA B 1 412 ? 5.934 -13.398 -40.375 1 98 412 ALA B C 1
ATOM 6895 O O . ALA B 1 412 ? 6.352 -12.242 -40.5 1 98 412 ALA B O 1
ATOM 6896 N N . ALA B 1 413 ? 4.703 -13.68 -40.25 1 98.06 413 ALA B N 1
ATOM 6897 C CA . ALA B 1 413 ? 3.691 -12.633 -40.156 1 98.06 413 ALA B CA 1
ATOM 6898 C C . ALA B 1 413 ? 3.896 -11.789 -38.906 1 98.06 413 ALA B C 1
ATOM 6900 O O . ALA B 1 413 ? 3.707 -10.57 -38.938 1 98.06 413 ALA B O 1
ATOM 6901 N N . ALA B 1 414 ? 4.148 -12.469 -37.781 1 98 414 ALA B N 1
ATOM 6902 C CA . ALA B 1 414 ? 4.434 -11.766 -36.531 1 98 414 ALA B CA 1
ATOM 6903 C C . ALA B 1 414 ? 5.617 -10.82 -36.688 1 98 414 ALA B C 1
ATOM 6905 O O . ALA B 1 414 ? 5.555 -9.656 -36.25 1 98 414 ALA B O 1
ATOM 6906 N N . LYS B 1 415 ? 6.676 -11.289 -37.281 1 97.44 415 LYS B N 1
ATOM 6907 C CA . LYS B 1 415 ? 7.863 -10.484 -37.531 1 97.44 415 LYS B CA 1
ATOM 6908 C C . LYS B 1 415 ? 7.527 -9.281 -38.406 1 97.44 415 LYS B C 1
ATOM 6910 O O . LYS B 1 415 ? 7.992 -8.164 -38.156 1 97.44 415 LYS B O 1
ATOM 6915 N N . ALA B 1 416 ? 6.785 -9.539 -39.438 1 97.75 416 ALA B N 1
ATOM 6916 C CA . ALA B 1 416 ? 6.379 -8.469 -40.344 1 97.75 416 ALA B CA 1
ATOM 6917 C C . ALA B 1 416 ? 5.582 -7.398 -39.625 1 97.75 416 ALA B C 1
ATOM 6919 O O . ALA B 1 416 ? 5.668 -6.215 -39.938 1 97.75 416 ALA B O 1
ATOM 6920 N N . ALA B 1 417 ? 4.898 -7.836 -38.625 1 96.62 417 ALA B N 1
ATOM 6921 C CA . ALA B 1 417 ? 4.086 -6.922 -37.812 1 96.62 417 ALA B CA 1
ATOM 6922 C C . ALA B 1 417 ? 4.898 -6.305 -36.688 1 96.62 417 ALA B C 1
ATOM 6924 O O . ALA B 1 417 ? 4.379 -5.508 -35.906 1 96.62 417 ALA B O 1
ATOM 6925 N N . GLY B 1 418 ? 6.145 -6.711 -36.531 1 95.69 418 GLY B N 1
ATOM 6926 C CA . GLY B 1 418 ? 7.008 -6.199 -35.469 1 95.69 418 GLY B CA 1
ATOM 6927 C C . GLY B 1 418 ? 6.648 -6.73 -34.094 1 95.69 418 GLY B C 1
ATOM 6928 O O . GLY B 1 418 ? 6.797 -6.031 -33.094 1 95.69 418 GLY B O 1
ATOM 6929 N N . LYS B 1 419 ? 6.062 -7.922 -34.031 1 96.12 419 LYS B N 1
ATOM 6930 C CA . LYS B 1 419 ? 5.613 -8.531 -32.781 1 96.12 419 LYS B CA 1
ATOM 6931 C C . LYS B 1 419 ? 6.312 -9.867 -32.562 1 96.12 419 LYS B C 1
ATOM 6933 O O . LYS B 1 419 ? 6.699 -10.547 -33.5 1 96.12 419 LYS B O 1
ATOM 6938 N N . ALA B 1 420 ? 6.484 -10.195 -31.266 1 95.5 420 ALA B N 1
ATOM 6939 C CA . ALA B 1 420 ? 6.812 -11.578 -30.953 1 95.5 420 ALA B CA 1
ATOM 6940 C C . ALA B 1 420 ? 5.688 -12.523 -31.375 1 95.5 420 ALA B C 1
ATOM 6942 O O . ALA B 1 420 ? 4.512 -12.156 -31.312 1 95.5 420 ALA B O 1
ATOM 6943 N N . PRO B 1 421 ? 6.012 -13.711 -31.766 1 97.56 421 PRO B N 1
ATOM 6944 C CA . PRO B 1 421 ? 5 -14.625 -32.281 1 97.56 421 PRO B CA 1
ATOM 6945 C C . PRO B 1 421 ? 3.869 -14.898 -31.297 1 97.56 421 PRO B C 1
ATOM 6947 O O . PRO B 1 421 ? 2.701 -14.969 -31.703 1 97.56 421 PRO B O 1
ATOM 6950 N N . ASP B 1 422 ? 4.234 -15.133 -30.078 1 97.56 422 ASP B N 1
ATOM 6951 C CA . ASP B 1 422 ? 3.191 -15.383 -29.078 1 97.56 422 ASP B CA 1
ATOM 6952 C C . ASP B 1 422 ? 2.338 -14.133 -28.859 1 97.56 422 ASP B C 1
ATOM 6954 O O . ASP B 1 422 ? 1.131 -14.234 -28.625 1 97.56 422 ASP B O 1
ATOM 6958 N N . VAL B 1 423 ? 2.898 -12.938 -28.906 1 96.69 423 VAL B N 1
ATOM 6959 C CA . VAL B 1 423 ? 2.148 -11.695 -28.812 1 96.69 423 VAL B CA 1
ATOM 6960 C C . VAL B 1 423 ? 1.177 -11.586 -29.984 1 96.69 423 VAL B C 1
ATOM 6962 O O . VAL B 1 423 ? 0.007 -11.242 -29.812 1 96.69 423 VAL B O 1
ATOM 6965 N N . PHE B 1 424 ? 1.664 -11.812 -31.172 1 97.5 424 PHE B N 1
ATOM 6966 C CA . PHE B 1 424 ? 0.85 -11.781 -32.375 1 97.5 424 PHE B CA 1
ATOM 6967 C C . PHE B 1 424 ? -0.347 -12.719 -32.25 1 97.5 424 PHE B C 1
ATOM 6969 O O . PHE B 1 424 ? -1.481 -12.328 -32.531 1 97.5 424 PHE B O 1
ATOM 6976 N N . TYR B 1 425 ? -0.121 -13.93 -31.844 1 98.25 425 TYR B N 1
ATOM 6977 C CA . TYR B 1 425 ? -1.17 -14.922 -31.672 1 98.25 425 TYR B CA 1
ATOM 6978 C C . TYR B 1 425 ? -2.221 -14.445 -30.688 1 98.25 425 TYR B C 1
ATOM 6980 O O . TYR B 1 425 ? -3.422 -14.508 -30.953 1 98.25 425 TYR B O 1
ATOM 6988 N N . CYS B 1 426 ? -1.774 -13.953 -29.516 1 97.56 426 CYS B N 1
ATOM 6989 C CA . CYS B 1 426 ? -2.684 -13.523 -28.453 1 97.56 426 CYS B CA 1
ATOM 6990 C C . CYS B 1 426 ? -3.508 -12.32 -28.891 1 97.56 426 CYS B C 1
ATOM 6992 O O . CYS B 1 426 ? -4.68 -12.195 -28.531 1 97.56 426 CYS B O 1
ATOM 6994 N N . LEU B 1 427 ? -2.867 -11.422 -29.656 1 97.06 427 LEU B N 1
ATOM 6995 C CA . LEU B 1 427 ? -3.594 -10.266 -30.172 1 97.06 427 LEU B CA 1
ATOM 6996 C C . LEU B 1 427 ? -4.691 -10.695 -31.141 1 97.06 427 LEU B C 1
ATOM 6998 O O . LEU B 1 427 ? -5.812 -10.188 -31.078 1 97.06 427 LEU B O 1
ATOM 7002 N N . ARG B 1 428 ? -4.375 -11.578 -32.031 1 97.31 428 ARG B N 1
ATOM 7003 C CA . ARG B 1 428 ? -5.363 -12.094 -32.969 1 97.31 428 ARG B CA 1
ATOM 7004 C C . ARG B 1 428 ? -6.496 -12.805 -32.25 1 97.31 428 ARG B C 1
ATOM 7006 O O . ARG B 1 428 ? -7.668 -12.648 -32.594 1 97.31 428 ARG B O 1
ATOM 7013 N N . LEU B 1 429 ? -6.125 -13.602 -31.266 1 97.81 429 LEU B N 1
ATOM 7014 C CA . LEU B 1 429 ? -7.117 -14.289 -30.438 1 97.81 429 LEU B CA 1
ATOM 7015 C C . LEU B 1 429 ? -8.086 -13.289 -29.812 1 97.81 429 LEU B C 1
ATOM 7017 O O . LEU B 1 429 ? -9.305 -13.469 -29.891 1 97.81 429 LEU B O 1
ATOM 7021 N N . LEU B 1 430 ? -7.527 -12.258 -29.203 1 96.94 430 LEU B N 1
ATOM 7022 C CA . LEU B 1 430 ? -8.32 -11.227 -28.547 1 96.94 430 LEU B CA 1
ATOM 7023 C C . LEU B 1 430 ? -9.25 -10.531 -29.531 1 96.94 430 LEU B C 1
ATOM 7025 O O . LEU B 1 430 ? -10.445 -10.391 -29.281 1 96.94 430 LEU B O 1
ATOM 7029 N N . GLU B 1 431 ? -8.711 -10.148 -30.672 1 95.88 431 GLU B N 1
ATOM 7030 C CA . GLU B 1 431 ? -9.461 -9.398 -31.672 1 95.88 431 GLU B CA 1
ATOM 7031 C C . GLU B 1 431 ? -10.602 -10.234 -32.25 1 95.88 431 GLU B C 1
ATOM 7033 O O . GLU B 1 431 ? -11.688 -9.711 -32.5 1 95.88 431 GLU B O 1
ATOM 7038 N N . GLU B 1 432 ? -10.352 -11.445 -32.375 1 96.06 432 GLU B N 1
ATOM 7039 C CA . GLU B 1 432 ? -11.328 -12.289 -33.094 1 96.06 432 GLU B CA 1
ATOM 7040 C C . GLU B 1 432 ? -12.352 -12.859 -32.094 1 96.06 432 GLU B C 1
ATOM 7042 O O . GLU B 1 432 ? -13.508 -13.094 -32.469 1 96.06 432 GLU B O 1
ATOM 7047 N N . THR B 1 433 ? -11.984 -13.109 -30.906 1 96.06 433 THR B N 1
ATOM 7048 C CA . THR B 1 433 ? -12.867 -13.883 -30.031 1 96.06 433 THR B CA 1
ATOM 7049 C C . THR B 1 433 ? -13.25 -13.078 -28.797 1 96.06 433 THR B C 1
ATOM 7051 O O . THR B 1 433 ? -14.219 -13.414 -28.109 1 96.06 433 THR B O 1
ATOM 7054 N N . GLY B 1 434 ? -12.414 -12.086 -28.422 1 94.62 434 GLY B N 1
ATOM 7055 C CA . GLY B 1 434 ? -12.602 -11.367 -27.172 1 94.62 434 GLY B CA 1
ATOM 7056 C C . GLY B 1 434 ? -11.898 -12.016 -26 1 94.62 434 GLY B C 1
ATOM 7057 O O . GLY B 1 434 ? -11.953 -11.508 -24.875 1 94.62 434 GLY B O 1
ATOM 7058 N N . ILE B 1 435 ? -11.195 -13.156 -26.25 1 95.19 435 ILE B N 1
ATOM 7059 C CA . ILE B 1 435 ? -10.461 -13.812 -25.188 1 95.19 435 ILE B CA 1
ATOM 7060 C C . ILE B 1 435 ? -9.141 -13.086 -24.938 1 95.19 435 ILE B C 1
ATOM 7062 O O . ILE B 1 435 ? -8.336 -12.93 -25.859 1 95.19 435 ILE B O 1
ATOM 7066 N N . SER B 1 436 ? -8.984 -12.625 -23.719 1 94.5 436 SER B N 1
ATOM 7067 C CA . SER B 1 436 ? -7.777 -11.891 -23.344 1 94.5 436 SER B CA 1
ATOM 7068 C C . SER B 1 436 ? -6.812 -12.758 -22.547 1 94.5 436 SER B C 1
ATOM 7070 O O . SER B 1 436 ? -7.086 -13.102 -21.406 1 94.5 436 SER B O 1
ATOM 7072 N N . THR B 1 437 ? -5.727 -13.164 -23.125 1 95.62 437 THR B N 1
ATOM 7073 C CA . THR B 1 437 ? -4.664 -13.938 -22.484 1 95.62 437 THR B CA 1
ATOM 7074 C C . THR B 1 437 ? -3.389 -13.109 -22.375 1 95.62 437 THR B C 1
ATOM 7076 O O . THR B 1 437 ? -3.371 -11.93 -22.734 1 95.62 437 THR B O 1
ATOM 7079 N N . VAL B 1 438 ? -2.32 -13.672 -21.812 1 95.44 438 VAL B N 1
ATOM 7080 C CA . VAL B 1 438 ? -1.026 -13.008 -21.719 1 95.44 438 VAL B CA 1
ATOM 7081 C C . VAL B 1 438 ? 0.033 -13.82 -22.453 1 95.44 438 VAL B C 1
ATOM 7083 O O . VAL B 1 438 ? 0.196 -15.016 -22.203 1 95.44 438 VAL B O 1
ATOM 7086 N N . PRO B 1 439 ? 0.73 -13.148 -23.375 1 96.56 439 PRO B N 1
ATOM 7087 C CA . PRO B 1 439 ? 1.765 -13.875 -24.109 1 96.56 439 PRO B CA 1
ATOM 7088 C C . PRO B 1 439 ? 2.883 -14.391 -23.203 1 96.56 439 PRO B C 1
ATOM 7090 O O . PRO B 1 439 ? 3.283 -13.703 -22.266 1 96.56 439 PRO B O 1
ATOM 7093 N N . GLY B 1 440 ? 3.4 -15.531 -23.531 1 96.56 440 GLY B N 1
ATOM 7094 C CA . GLY B 1 440 ? 4.441 -16.172 -22.75 1 96.56 440 GLY B CA 1
ATOM 7095 C C . GLY B 1 440 ? 5.715 -15.352 -22.656 1 96.56 440 GLY B C 1
ATOM 7096 O O . GLY B 1 440 ? 6.438 -15.422 -21.656 1 96.56 440 GLY B O 1
ATOM 7097 N N . SER B 1 441 ? 6.004 -14.539 -23.625 1 94.56 441 SER B N 1
ATOM 7098 C CA . SER B 1 441 ? 7.207 -13.719 -23.656 1 94.56 441 SER B CA 1
ATOM 7099 C C . SER B 1 441 ? 7.23 -12.742 -22.469 1 94.56 441 SER B C 1
ATOM 7101 O O . SER B 1 441 ? 8.297 -12.359 -22 1 94.56 441 SER B O 1
ATOM 7103 N N . GLY B 1 442 ? 6.066 -12.398 -22 1 92.81 442 GLY B N 1
ATOM 7104 C CA . GLY B 1 442 ? 5.988 -11.523 -20.828 1 92.81 442 GLY B CA 1
ATOM 7105 C C . GLY B 1 442 ? 6.469 -12.188 -19.562 1 92.81 442 GLY B C 1
ATOM 7106 O O . GLY B 1 442 ? 6.82 -11.508 -18.594 1 92.81 442 GLY B O 1
ATOM 7107 N N . PHE B 1 443 ? 6.535 -13.469 -19.531 1 96.38 443 PHE B N 1
ATOM 7108 C CA . PHE B 1 443 ? 6.957 -14.258 -18.375 1 96.38 443 PHE B CA 1
ATOM 7109 C C . PHE B 1 443 ? 8.359 -14.82 -18.594 1 96.38 443 PHE B C 1
ATOM 7111 O O . PHE B 1 443 ? 8.984 -15.312 -17.641 1 96.38 443 PHE B O 1
ATOM 7118 N N . GLY B 1 444 ? 8.828 -14.656 -19.766 1 94.44 444 GLY B N 1
ATOM 7119 C CA . GLY B 1 444 ? 10 -15.422 -20.188 1 94.44 444 GLY B CA 1
ATOM 7120 C C . GLY B 1 444 ? 9.672 -16.844 -20.594 1 94.44 444 GLY B C 1
ATOM 7121 O O . GLY B 1 444 ? 8.68 -17.406 -20.125 1 94.44 444 GLY B O 1
ATOM 7122 N N . GLN B 1 445 ? 10.398 -17.375 -21.5 1 94.62 445 GLN B N 1
ATOM 7123 C CA . GLN B 1 445 ? 10.227 -18.719 -22.031 1 94.62 445 GLN B CA 1
ATOM 7124 C C . GLN B 1 445 ? 11.5 -19.219 -22.719 1 94.62 445 GLN B C 1
ATOM 7126 O O . GLN B 1 445 ? 12.383 -18.422 -23.031 1 94.62 445 GLN B O 1
ATOM 7131 N N . ALA B 1 446 ? 11.594 -20.516 -22.781 1 93.94 446 ALA B N 1
ATOM 7132 C CA . ALA B 1 446 ? 12.766 -21.094 -23.453 1 93.94 446 ALA B CA 1
ATOM 7133 C C . ALA B 1 446 ? 12.852 -20.625 -24.906 1 93.94 446 ALA B C 1
ATOM 7135 O O . ALA B 1 446 ? 11.82 -20.438 -25.562 1 93.94 446 ALA B O 1
ATOM 7136 N N . GLU B 1 447 ? 14.102 -20.469 -25.391 1 92.81 447 GLU B N 1
ATOM 7137 C CA . GLU B 1 447 ? 14.297 -20.047 -26.781 1 92.81 447 GLU B CA 1
ATOM 7138 C C . GLU B 1 447 ? 13.586 -20.984 -27.75 1 92.81 447 GLU B C 1
ATOM 7140 O O . GLU B 1 447 ? 13.656 -22.203 -27.594 1 92.81 447 GLU B O 1
ATOM 7145 N N . GLY B 1 448 ? 12.859 -20.375 -28.609 1 92.88 448 GLY B N 1
ATOM 7146 C CA . GLY B 1 448 ? 12.203 -21.141 -29.641 1 92.88 448 GLY B CA 1
ATOM 7147 C C . GLY B 1 448 ? 10.828 -21.641 -29.234 1 92.88 448 GLY B C 1
ATOM 7148 O O . GLY B 1 448 ? 10.117 -22.234 -30.047 1 92.88 448 GLY B O 1
ATOM 7149 N N . THR B 1 449 ? 10.484 -21.438 -28 1 96.62 449 THR B N 1
ATOM 7150 C CA . THR B 1 449 ? 9.156 -21.844 -27.578 1 96.62 449 THR B CA 1
ATOM 7151 C C . THR B 1 449 ? 8.227 -20.641 -27.438 1 96.62 449 THR B C 1
ATOM 7153 O O . THR B 1 449 ? 8.688 -19.516 -27.25 1 96.62 449 THR B O 1
ATOM 7156 N N . PHE B 1 450 ? 6.926 -20.875 -27.672 1 98.19 450 PHE B N 1
ATOM 7157 C CA . PHE B 1 450 ? 5.891 -19.859 -27.547 1 98.19 450 PHE B CA 1
ATOM 7158 C C . PHE B 1 450 ? 4.758 -20.344 -26.641 1 98.19 450 PHE B C 1
ATOM 7160 O O . PHE B 1 450 ? 4.316 -21.484 -26.766 1 98.19 450 PHE B O 1
ATOM 7167 N N . HIS B 1 451 ? 4.43 -19.516 -25.719 1 98.38 451 HIS B N 1
ATOM 7168 C CA . HIS B 1 451 ? 3.387 -19.859 -24.75 1 98.38 451 HIS B CA 1
ATOM 7169 C C . HIS B 1 451 ? 2.365 -18.734 -24.625 1 98.38 451 HIS B C 1
ATOM 7171 O O . HIS B 1 451 ? 2.545 -17.656 -25.203 1 98.38 451 HIS B O 1
ATOM 7177 N N . LEU B 1 452 ? 1.305 -18.969 -24.031 1 97.69 452 LEU B N 1
ATOM 7178 C CA . LEU B 1 452 ? 0.429 -17.969 -23.422 1 97.69 452 LEU B CA 1
ATOM 7179 C C . LEU B 1 452 ? -0.005 -18.391 -22.031 1 97.69 452 LEU B C 1
ATOM 7181 O O . LEU B 1 452 ? 0.092 -19.562 -21.672 1 97.69 452 LEU B O 1
ATOM 7185 N N . ARG B 1 453 ? -0.34 -17.469 -21.172 1 97.38 453 ARG B N 1
ATOM 7186 C CA . ARG B 1 453 ? -0.933 -17.75 -19.875 1 97.38 453 ARG B CA 1
ATOM 7187 C C . ARG B 1 453 ? -2.418 -17.406 -19.859 1 97.38 453 ARG B C 1
ATOM 7189 O O . ARG B 1 453 ? -2.822 -16.359 -20.359 1 97.38 453 ARG B O 1
ATOM 7196 N N . THR B 1 454 ? -3.172 -18.266 -19.375 1 96.25 454 THR B N 1
ATOM 7197 C CA . THR B 1 454 ? -4.586 -18.016 -19.125 1 96.25 454 THR B CA 1
ATOM 7198 C C . THR B 1 454 ? -4.969 -18.438 -17.703 1 96.25 454 THR B C 1
ATOM 7200 O O . THR B 1 454 ? -4.359 -19.344 -17.141 1 96.25 454 THR B O 1
ATOM 7203 N N . THR B 1 455 ? -5.914 -17.781 -17.094 1 95.94 455 THR B N 1
ATOM 7204 C CA . THR B 1 455 ? -6.445 -18.234 -15.812 1 95.94 455 THR B CA 1
ATOM 7205 C C . THR B 1 455 ? -7.441 -19.375 -16 1 95.94 455 THR B C 1
ATOM 7207 O O . THR B 1 455 ? -7.926 -19.594 -17.109 1 95.94 455 THR B O 1
ATOM 7210 N N . ILE B 1 456 ? -7.75 -20.062 -14.961 1 96.06 456 ILE B N 1
ATOM 7211 C CA . ILE B 1 456 ? -8.82 -21.047 -14.922 1 96.06 456 ILE B CA 1
ATOM 7212 C C . ILE B 1 456 ? -10.008 -20.5 -14.141 1 96.06 456 ILE B C 1
ATOM 7214 O O . ILE B 1 456 ? -10.773 -21.25 -13.539 1 96.06 456 ILE B O 1
ATOM 7218 N N . LEU B 1 457 ? -10.172 -19.188 -14.109 1 94.19 457 LEU B N 1
ATOM 7219 C CA . LEU B 1 457 ? -11.062 -18.516 -13.172 1 94.19 457 LEU B CA 1
ATOM 7220 C C . LEU B 1 457 ? -12.453 -18.359 -13.766 1 94.19 457 LEU B C 1
ATOM 7222 O O . LEU B 1 457 ? -13.438 -18.25 -13.023 1 94.19 457 LEU B O 1
ATOM 7226 N N . PRO B 1 458 ? -12.617 -18.234 -15.148 1 91.5 458 PRO B N 1
ATOM 7227 C CA . PRO B 1 458 ? -14.008 -18.188 -15.617 1 91.5 458 PRO B CA 1
ATOM 7228 C C . PRO B 1 458 ? -14.852 -19.328 -15.07 1 91.5 458 PRO B C 1
ATOM 7230 O O . PRO B 1 458 ? -14.352 -20.453 -14.922 1 91.5 458 PRO B O 1
ATOM 7233 N N . ARG B 1 459 ? -16.094 -19 -14.797 1 92.06 459 ARG B N 1
ATOM 7234 C CA . ARG B 1 459 ? -16.969 -20.031 -14.242 1 92.06 459 ARG B CA 1
ATOM 7235 C C . ARG B 1 459 ? -17.172 -21.156 -15.234 1 92.06 459 ARG B C 1
ATOM 7237 O O . ARG B 1 459 ? -16.984 -20.984 -16.438 1 92.06 459 ARG B O 1
ATOM 7244 N N . GLU B 1 460 ? -17.562 -22.281 -14.742 1 90.12 460 GLU B N 1
ATOM 7245 C CA . GLU B 1 460 ? -17.641 -23.5 -15.539 1 90.12 460 GLU B CA 1
ATOM 7246 C C . GLU B 1 460 ? -18.531 -23.297 -16.781 1 90.12 460 GLU B C 1
ATOM 7248 O O . GLU B 1 460 ? -18.203 -23.781 -17.859 1 90.12 460 GLU B O 1
ATOM 7253 N N . GLU B 1 461 ? -19.578 -22.531 -16.578 1 88.25 461 GLU B N 1
ATOM 7254 C CA . GLU B 1 461 ? -20.484 -22.297 -17.688 1 88.25 461 GLU B CA 1
ATOM 7255 C C . GLU B 1 461 ? -19.797 -21.484 -18.797 1 88.25 461 GLU B C 1
ATOM 7257 O O . GLU B 1 461 ? -20.031 -21.719 -19.984 1 88.25 461 GLU B O 1
ATOM 7262 N N . LYS B 1 462 ? -18.953 -20.609 -18.406 1 89.19 462 LYS B N 1
ATOM 7263 C CA . LYS B 1 462 ? -18.234 -19.781 -19.359 1 89.19 462 LYS B CA 1
ATOM 7264 C C . LYS B 1 462 ? -17 -20.5 -19.891 1 89.19 462 LYS B C 1
ATOM 7266 O O . LYS B 1 462 ? -16.484 -20.156 -20.969 1 89.19 462 LYS B O 1
ATOM 7271 N N . MET B 1 463 ? -16.562 -21.5 -19.203 1 88.19 463 MET B N 1
ATOM 7272 C CA . MET B 1 463 ? -15.375 -22.234 -19.594 1 88.19 463 MET B CA 1
ATOM 7273 C C . MET B 1 463 ? -15.617 -23.016 -20.891 1 88.19 463 MET B C 1
ATOM 7275 O O . MET B 1 463 ? -14.727 -23.141 -21.719 1 88.19 463 MET B O 1
ATOM 7279 N N . ALA B 1 464 ? -16.844 -23.531 -20.953 1 86.31 464 ALA B N 1
ATOM 7280 C CA . ALA B 1 464 ? -17.188 -24.234 -22.172 1 86.31 464 ALA B CA 1
ATOM 7281 C C . ALA B 1 464 ? -17.094 -23.312 -23.391 1 86.31 464 ALA B C 1
ATOM 7283 O O . ALA B 1 464 ? -16.578 -23.688 -24.438 1 86.31 464 ALA B O 1
ATOM 7284 N N . GLU B 1 465 ? -17.625 -22.156 -23.203 1 90.94 465 GLU B N 1
ATOM 7285 C CA . GLU B 1 465 ? -17.547 -21.141 -24.25 1 90.94 465 GLU B CA 1
ATOM 7286 C C . GLU B 1 465 ? -16.109 -20.766 -24.547 1 90.94 465 GLU B C 1
ATOM 7288 O O . GLU B 1 465 ? -15.727 -20.641 -25.719 1 90.94 465 GLU B O 1
ATOM 7293 N N . PHE B 1 466 ? -15.359 -20.625 -23.562 1 91.44 466 PHE B N 1
ATOM 7294 C CA . PHE B 1 466 ? -13.938 -20.312 -23.688 1 91.44 466 PHE B CA 1
ATOM 7295 C C . PHE B 1 466 ? -13.227 -21.359 -24.547 1 91.44 466 PHE B C 1
ATOM 7297 O O . PHE B 1 466 ? -12.539 -21.031 -25.5 1 91.44 466 PHE B O 1
ATOM 7304 N N . VAL B 1 467 ? -13.414 -22.609 -24.25 1 91.56 467 VAL B N 1
ATOM 7305 C CA . VAL B 1 467 ? -12.734 -23.719 -24.922 1 91.56 467 VAL B CA 1
ATOM 7306 C C . VAL B 1 467 ? -13.172 -23.781 -26.391 1 91.56 467 VAL B C 1
ATOM 7308 O O . VAL B 1 467 ? -12.344 -23.953 -27.281 1 91.56 467 VAL B O 1
ATOM 7311 N N . SER B 1 468 ? -14.453 -23.578 -26.609 1 93.75 468 SER B N 1
ATOM 7312 C CA . SER B 1 468 ? -14.977 -23.656 -27.969 1 93.75 468 SER B CA 1
ATOM 7313 C C . SER B 1 468 ? -14.461 -22.5 -28.812 1 93.75 468 SER B C 1
ATOM 7315 O O . SER B 1 468 ? -14.016 -22.703 -29.953 1 93.75 468 SER B O 1
ATOM 7317 N N . LYS B 1 469 ? -14.547 -21.312 -28.25 1 95.44 469 LYS B N 1
ATOM 7318 C CA . LYS B 1 469 ? -14.055 -20.141 -28.969 1 95.44 469 LYS B CA 1
ATOM 7319 C C . LYS B 1 469 ? -12.57 -20.281 -29.297 1 95.44 469 LYS B C 1
ATOM 7321 O O . LYS B 1 469 ? -12.133 -19.906 -30.375 1 95.44 469 LYS B O 1
ATOM 7326 N N . PHE B 1 470 ? -11.844 -20.781 -28.359 1 96.5 470 PHE B N 1
ATOM 7327 C CA . PHE B 1 470 ? -10.406 -20.953 -28.562 1 96.5 470 PHE B CA 1
ATOM 7328 C C . PHE B 1 470 ? -10.133 -21.969 -29.656 1 96.5 470 PHE B C 1
ATOM 7330 O O . PHE B 1 470 ? -9.281 -21.734 -30.531 1 96.5 470 PHE B O 1
ATOM 7337 N N . ARG B 1 471 ? -10.82 -23.031 -29.609 1 96.56 471 ARG B N 1
ATOM 7338 C CA . ARG B 1 471 ? -10.664 -24.094 -30.609 1 96.56 471 ARG B CA 1
ATOM 7339 C C . ARG B 1 471 ? -10.953 -23.578 -32 1 96.56 471 ARG B C 1
ATOM 7341 O O . ARG B 1 471 ? -10.148 -23.75 -32.938 1 96.56 471 ARG B O 1
ATOM 7348 N N . ASP B 1 472 ? -12.102 -22.906 -32.125 1 97.81 472 ASP B N 1
ATOM 7349 C CA . ASP B 1 472 ? -12.492 -22.375 -33.438 1 97.81 472 ASP B CA 1
ATOM 7350 C C . ASP B 1 472 ? -11.461 -21.375 -33.969 1 97.81 472 ASP B C 1
ATOM 7352 O O . ASP B 1 472 ? -11.102 -21.406 -35.125 1 97.81 472 ASP B O 1
ATOM 7356 N N . PHE B 1 473 ? -11.062 -20.547 -33.125 1 98.31 473 PHE B N 1
ATOM 7357 C CA . PHE B 1 473 ? -10.047 -19.578 -33.5 1 98.31 473 PHE B CA 1
ATOM 7358 C C . PHE B 1 473 ? -8.766 -20.281 -33.938 1 98.31 473 PHE B C 1
ATOM 7360 O O . PHE B 1 473 ? -8.195 -19.938 -35 1 98.31 473 PHE B O 1
ATOM 7367 N N . HIS B 1 474 ? -8.297 -21.188 -33.062 1 98.12 474 HIS B N 1
ATOM 7368 C CA . HIS B 1 474 ? -7.031 -21.859 -33.344 1 98.12 474 HIS B CA 1
ATOM 7369 C C . HIS B 1 474 ? -7.047 -22.578 -34.656 1 98.12 474 HIS B C 1
ATOM 7371 O O . HIS B 1 474 ? -6.082 -22.5 -35.438 1 98.12 474 HIS B O 1
ATOM 7377 N N . GLU B 1 475 ? -8.102 -23.234 -34.969 1 97.5 475 GLU B N 1
ATOM 7378 C CA . GLU B 1 475 ? -8.25 -23.953 -36.219 1 97.5 475 GLU B CA 1
ATOM 7379 C C . GLU B 1 475 ? -8.203 -22.984 -37.406 1 97.5 475 GLU B C 1
ATOM 7381 O O . GLU B 1 475 ? -7.531 -23.266 -38.406 1 97.5 475 GLU B O 1
ATOM 7386 N N . LYS B 1 476 ? -8.93 -21.906 -37.25 1 97.94 476 LYS B N 1
ATOM 7387 C CA . LYS B 1 476 ? -8.922 -20.891 -38.281 1 97.94 476 LYS B CA 1
ATOM 7388 C C . LYS B 1 476 ? -7.523 -20.297 -38.469 1 97.94 476 LYS B C 1
ATOM 7390 O O . LYS B 1 476 ? -7.082 -20.047 -39.594 1 97.94 476 LYS B O 1
ATOM 7395 N N . PHE B 1 477 ? -6.895 -20 -37.344 1 98.12 477 PHE B N 1
ATOM 7396 C CA . PHE B 1 477 ? -5.547 -19.438 -37.344 1 98.12 477 PHE B CA 1
ATOM 7397 C C . PHE B 1 477 ? -4.578 -20.359 -38.094 1 98.12 477 PHE B C 1
ATOM 7399 O O . PHE B 1 477 ? -3.781 -19.906 -38.906 1 98.12 477 PHE B O 1
ATOM 7406 N N . LEU B 1 478 ? -4.645 -21.656 -37.812 1 97.12 478 LEU B N 1
ATOM 7407 C CA . LEU B 1 478 ? -3.775 -22.625 -38.469 1 97.12 478 LEU B CA 1
ATOM 7408 C C . LEU B 1 478 ? -4.078 -22.719 -39.969 1 97.12 478 LEU B C 1
ATOM 7410 O O . LEU B 1 478 ? -3.16 -22.844 -40.781 1 97.12 478 LEU B O 1
ATOM 7414 N N . LYS B 1 479 ? -5.336 -22.672 -40.281 1 96.69 479 LYS B N 1
ATOM 7415 C CA . LYS B 1 479 ? -5.719 -22.703 -41.688 1 96.69 479 LYS B CA 1
ATOM 7416 C C . LYS B 1 479 ? -5.141 -21.516 -42.469 1 96.69 479 LYS B C 1
ATOM 7418 O O . LYS B 1 479 ? -4.727 -21.656 -43.625 1 96.69 479 LYS B O 1
ATOM 7423 N N . GLN B 1 480 ? -5.141 -20.453 -41.812 1 97.12 480 GLN B N 1
ATOM 7424 C CA . GLN B 1 480 ? -4.664 -19.219 -42.438 1 97.12 480 GLN B CA 1
ATOM 7425 C C . GLN B 1 480 ? -3.15 -19.25 -42.625 1 97.12 480 GLN B C 1
ATOM 7427 O O . GLN B 1 480 ? -2.625 -18.688 -43.594 1 97.12 480 GLN B O 1
ATOM 7432 N N . TYR B 1 481 ? -2.473 -19.828 -41.75 1 96.38 481 TYR B N 1
ATOM 7433 C CA . TYR B 1 481 ? -1.024 -19.656 -41.75 1 96.38 481 TYR B CA 1
ATOM 7434 C C . TYR B 1 481 ? -0.315 -20.969 -42.062 1 96.38 481 TYR B C 1
ATOM 7436 O O . TYR B 1 481 ? 0.916 -21.031 -42.094 1 96.38 481 TYR B O 1
ATOM 7444 N N . LYS B 1 482 ? -0.963 -22.031 -42.125 1 89.19 482 LYS B N 1
ATOM 7445 C CA . LYS B 1 482 ? -0.351 -23.281 -42.562 1 89.19 482 LYS B CA 1
ATOM 7446 C C . LYS B 1 482 ? -0.302 -23.359 -44.094 1 89.19 482 LYS B C 1
ATOM 7448 O O . LYS B 1 482 ? -1.162 -22.797 -44.75 1 89.19 482 LYS B O 1
#

Radius of gyration: 28.21 Å; Cα contacts (8 Å, |Δi|>4): 2065; chains: 2; bounding box: 79×72×82 Å

Nearest PDB structures (foldseek):
  3tcm-assembly1_B  TM=9.701E-01  e=5.355E-53  Hordeum vulgare
  3ihj-assembly1_A  TM=9.174E-01  e=1.981E-44  Homo sapiens
  1b8g-assembly1_B  TM=7.989E-01  e=1.956E-23  Malus domestica
  7dlw-assembly2_D  TM=7.972E-01  e=9.698E-23  Arabidopsis thaliana
  7dlw-assembly1_B  TM=7.950E-01  e=2.869E-22  Arabidopsis thaliana

Solvent-accessible surface area (backbone atoms only — not comparable to full-atom values): 47826 Å² total; per-residue (Å²): 131,78,80,66,75,89,56,48,53,96,78,26,44,61,24,64,91,55,36,12,62,38,61,70,68,42,58,52,51,71,70,30,72,61,44,53,48,51,52,52,42,40,74,71,68,43,71,62,49,76,24,48,62,94,38,39,20,53,44,65,51,69,68,51,64,63,52,25,46,23,48,17,36,39,50,24,62,75,44,73,76,35,87,67,37,71,81,78,42,57,70,59,34,50,52,49,22,52,52,47,40,62,67,33,57,38,30,42,33,12,60,45,44,37,43,28,48,66,66,44,30,43,43,46,19,51,34,53,21,65,74,50,71,50,72,86,51,58,39,90,39,33,34,40,26,56,14,36,65,56,40,52,46,53,51,48,52,41,63,34,66,36,61,48,27,22,35,37,34,44,30,49,30,52,46,57,56,61,25,46,34,32,51,64,40,28,30,82,35,63,25,54,43,35,68,94,59,60,46,35,82,40,68,65,40,46,53,49,37,52,52,50,40,43,73,72,65,29,47,64,48,32,37,46,48,52,38,25,16,53,44,55,0,27,61,61,46,73,66,57,47,48,50,49,51,52,48,25,47,76,64,46,26,34,38,35,40,41,35,44,21,56,70,29,64,50,55,82,87,57,61,78,70,58,66,66,39,51,36,52,72,66,29,80,65,48,44,65,51,36,34,35,39,40,33,31,38,36,35,37,47,67,51,20,28,41,5,39,20,9,20,28,32,40,52,40,63,58,44,69,66,30,54,51,52,51,45,56,60,37,42,66,64,40,33,37,36,29,61,9,48,51,50,39,37,39,69,48,57,54,73,45,92,88,43,84,54,18,65,60,49,50,48,56,42,52,52,49,51,52,51,46,30,51,34,31,50,51,52,25,52,48,41,49,70,39,85,60,30,46,37,62,68,32,37,13,40,58,26,36,49,32,38,46,64,74,44,70,52,43,44,52,50,13,51,76,68,74,36,55,48,34,46,39,52,41,49,51,43,25,74,75,66,22,40,36,49,31,37,21,74,55,28,38,61,61,89,95,58,32,26,37,34,33,44,48,53,56,42,72,79,51,40,56,52,48,46,51,52,47,50,54,49,50,54,52,52,46,62,71,32,98,130,81,79,64,80,76,58,46,52,96,78,27,43,61,23,65,90,55,36,12,61,37,61,70,66,38,60,55,52,73,70,31,72,61,44,51,48,50,50,52,42,40,75,73,69,43,71,62,51,76,23,49,61,94,40,41,19,53,46,66,49,66,68,52,64,62,53,26,48,24,50,17,36,39,50,24,62,75,45,72,76,35,85,67,38,69,81,77,41,57,69,58,35,49,52,50,21,53,52,48,38,63,66,33,57,39,28,40,33,11,61,44,44,36,42,29,49,67,67,44,30,43,42,45,20,50,34,51,20,63,74,49,70,51,72,85,50,58,39,89,39,34,34,39,27,56,14,34,65,55,40,51,48,55,51,48,52,41,63,32,67,37,61,46,27,23,34,36,33,44,29,50,29,52,48,57,55,60,23,46,35,32,52,63,39,28,29,82,36,64,26,53,43,35,69,93,60,61,46,36,83,40,69,65,41,46,52,49,37,52,52,51,39,42,72,72,65,30,46,63,48,34,34,45,49,53,37,24,17,53,43,55,0,27,60,60,46,74,65,56,48,49,51,49,51,52,50,26,48,78,65,45,26,35,38,36,41,41,36,42,23,55,72,28,63,51,55,83,88,58,60,79,71,57,66,66,38,52,37,53,69,67,29,80,67,48,44,67,50,35,33,36,38,40,33,32,37,35,34,37,48,68,52,20,27,42,4,39,21,9,20,29,32,39,53,41,63,59,44,67,67,30,53,50,52,50,46,56,60,37,42,65,64,40,33,36,36,27,62,9,47,51,50,40,37,38,69,50,57,53,72,45,92,86,43,86,54,19,66,62,50,50,49,56,41,52,50,49,50,51,50,46,32,52,33,29,49,51,53,25,52,48,42,49,68,38,84,59,32,47,38,64,67,30,36,15,39,58,26,36,47,32,37,47,64,74,45,69,52,44,45,51,50,14,53,74,68,73,36,56,48,35,47,40,52,41,50,52,44,25,74,75,66,23,40,36,48,32,35,20,74,55,29,39,62,61,88,94,58,34,28,36,35,33,43,49,55,58,41,72,79,51,38,55,53,49,47,52,53,48,50,55,48,50,54,50,53,45,63,71,32,97

pLDDT: mean 95.44, std 7.5, range [23.0, 98.94]

Secondary structure (DSSP, 8-state):
-----TT-BTTBTT-GGGS-HHHHH---GGGSHHHHHHHHHHHTT---EE-SS--GGGGTPPPPHHHHHHHHHHH-GGGTT-TTGGGTS-HHHHHHHHHHHHHSTT-TTS---TT--HHHHHHHHHHHHHHH-SS---GGGEEEESSHHHHHHHHHHHH--STTEEEEEEES--HHHHHHHHHTT-EEEEEEEEGGGTTEE-HHHHHHHHHHHHHTT-EEEEEEEESS-TTT-----HHHHHHHHHHHHHHT-EEEEE-TTTT-B--SSS----HHHHHHHH-TTHHHHS-EEEEEETTSTTT--GGG--EEEEEES--HHHHHHHHHHHHTT----HHHHHHHHHHHSPPPTTSTTHHHHHHHHHHHHHHHHHHHHHHHHHHHTSTTEE-----BTTEE--EE---HHHHHHHHHTTS-HHHHHHHHHHHHH-EE-EEGGGT---TT--BEEEES-S-HHHHHHHHHHHHHHHHHHHHHH-/--------BTTBTT-GGGS-HHHHH---GGGSHHHHHHHHHHHTT---EE-SS--GGGGTPPPPHHHHHHHHHHH-GGGTT-TTGGGTS-HHHHHHHHHHHHHSTT-TTS---TT--HHHHHHHHHHHHHHH-SS---GGGEEEESSHHHHHHHHHHHH--STTEEEEEEES--HHHHHHHHHTT-EEEEEEEEGGGTTEE-HHHHHHHHHHHHHTT-EEEEEEEESS-TTT-----HHHHHHHHHHHHHHT-EEEEE-TTTT-B--SSS----HHHHHHHH-TTHHHHS-EEEEEETTSTTT--GGG--EEEEEES--HHHHHHHHHHHHTT----HHHHHHHHHHHSPPPTTSTTHHHHHHHHHHHHHHHHHHHHHHHHHHHTSTTEE-----BTTEE--EE---HHHHHHHHHTTS-HHHHHHHHHHHHH-EE-EEGGGT---TT--BEEEES-S-HHHHHHHHHHHHHHHHHHHHHH-

Foldseek 3Di:
DPPPPPQDDPPHNVDVVNDDPLLNPFDFQLCPPLVVVLVVCVVVPDDFDEFSDLQQVVQPQDAFPLLVLLLVCLVPVVLLPDPCNVVPGAPVSSVLNVVLQVQPPVTLPDFDALQDGLVLLVLLQVLVCVVLVDDTFDSLQKRKALAQLVVLLLVLLLQAPAQQEEEEAEPLGNSSNVRSCSSSHYHYQYFYFDVVVLRAGDVVSVVVSCVVSVVVVHDYAAYEDEACDVARLHHYALVSLLVVLVVCLVSVHAYEYRDQFLQFFQDDPGHRHGSLSSQVVVPPPSNQRHWYKYKYACCYASNNPNVQRIIMIGTGNDDPVSSVVSSVVSCVVRHHRSSSSSSSSCVSPPDDPPGPCVVSSVVSRVVSSNQQSVLQCLVQVLQCVAPQKHWRRNRTDFKTKIWHDDDPQLCVVCVVVVHHSQVSLQSQLCVVQSYRWGWSVSSHDDPPITIIMGTSSNGPVVSVVVSVSVRVSRVVNRVVRD/DPPPVCCDDPPHNVDVVNDDPLLNPFDFQLCPPLVVVLVVCVVVPDDFDEFSDLQQVVQPQDAFPLLVLLLVCLVPVVLLPDPCNVVPGAPVSSVLNVVLQVQQPVTLPDFDALQDGLVLLVLLQVLVCVVLVDDTFDSLQKRKALAQLVVLLLVLLLQAPAQQEEEEAEPLGNSSNVRSCSSSHYHYQYFYFDVVVLRAGDVVSVVVSCVVSVVVVHDYAAYEDEACDPARLHHYALVSLLVVLVVCLVSVHAYEYHDQFLQFFQDDPGHRHGSLSSQVVVPPPSNQRHWYKYKYACCYASNNPSVSRIIMIGTGNDDPVSSVVSSVVSCVVRHHRSSSSSSSSCVSPPDDPPGPCVVSSVVSRVVSSNQQSVLQCLVQVLQCPAPQKHWRRNRTDFKTKIWHDDDPQLCVVCVVVVHHSQVSLQSQLCVVQSYRWGWSVSSHDDPPITIIMGTSSNGPVCSVVVSVSVRVSRVVNRVVRD